Protein AF-A0A947CRJ9-F1 (afdb_monomer)

Solvent-accessible surface area (backbone atoms only — not comparable to full-atom values): 46126 Å² total; per-residue (Å²): 109,75,72,58,55,60,63,49,67,74,61,56,74,84,62,62,85,76,42,68,66,53,53,57,56,51,76,72,73,60,81,52,67,63,57,51,54,50,51,56,54,46,44,75,76,38,80,78,46,64,52,56,55,51,50,52,53,53,56,59,71,45,50,86,58,91,66,70,66,77,52,57,55,53,50,56,50,60,58,71,59,43,89,82,58,52,68,62,44,55,49,3,50,55,46,58,71,50,72,75,54,83,61,82,85,68,62,27,44,62,57,61,44,57,54,50,51,54,50,50,58,54,72,73,43,96,49,56,70,70,69,45,49,85,46,50,64,59,54,49,54,36,62,74,31,97,81,55,72,68,36,39,64,59,51,71,66,36,85,83,55,52,68,72,56,54,42,46,51,29,52,49,51,34,55,54,62,72,61,67,57,99,62,80,64,69,52,64,41,46,48,49,53,56,47,44,40,70,32,64,50,60,75,58,42,52,48,53,51,51,34,35,52,75,37,66,53,26,83,86,66,50,45,67,47,49,54,50,38,45,56,61,66,47,75,84,58,95,62,46,54,7,50,48,44,49,21,48,52,55,48,37,76,73,59,70,48,63,50,32,57,46,42,60,66,48,45,73,79,27,71,95,44,51,70,37,55,50,56,46,42,51,42,90,75,45,62,64,58,52,54,33,34,35,50,46,43,35,47,56,34,66,67,76,79,80,72,65,68,46,71,69,44,36,82,66,76,73,48,76,83,47,62,78,84,36,39,71,23,49,52,49,18,14,51,22,26,69,58,24,67,64,53,47,50,59,59,47,44,72,74,57,61,50,71,68,57,50,49,52,51,46,56,53,44,58,63,50,44,76,80,38,62,69,73,59,24,53,53,48,50,57,50,40,54,53,47,54,52,47,73,75,38,90,65,74,78,50,68,71,57,48,52,52,46,25,54,52,38,36,52,47,15,33,51,37,34,46,54,35,39,34,53,24,36,50,53,51,40,40,55,51,44,9,62,70,50,72,43,88,72,53,61,74,62,74,75,33,74,77,43,29,61,43,45,19,49,42,44,58,41,60,75,69,59,21,55,49,45,50,50,46,54,30,42,56,71,50,71,80,79,38,60,44,67,86,38,70,42,30,44,53,50,52,53,55,30,48,76,70,58,34,43,58,61,51,72,74,70,40,72,61,71,45,79,47,76,56,97,86,44,50,29,41,37,35,56,61,66,54,48,74,58,45,46,39,58,13,58,79,69,76,40,59,37,10,55,81,32,95,46,27,70,25,35,53,22,47,44,42,16,77,50,33,40,40,36,36,32,21,41,83,83,66,48,78,47,30,41,30,47,35,36,34,25,80,88,51,32,35,35,24,36,73,70,47,58,87,58,93,77,56,54,65,64,54,51,22,52,50,48,49,54,48,20,55,72,16,60,42,46,69,34,48,62,72,61,64,73,78,46,67,38,92,58,66,78,82,91,55,67,33,59,41,75,56,70,44,54,52,74,38,89,85,18,73,53,44,54,46,61,63,70,50,55,70,83,50,44,52,57,56,49,58,77,36,36,82,49,39,58,59,56,79,45,37,48,57,55,55,67,66,32,65,65,31,64,79,37,26,57,49,47,60,55,46,46,69,58,54,62,68,56,61,77,65,56,44,66,44,25,40,53,52,30,51,32,24,38,73,44,72,38,42,67,63,23,42,72,76,24,40,69,49,30,52,54,39,45,42,47,36,22,60,76,66,74,39,69,58,58,71,60,43,45,50,32,5,72,74,38,24,69,60,36,50,49,46,53,62,79,35,48,60,91,88,43,85,51,79,90,58,52,51,48,12,62,61,26,40,30,45,14,46,11,30,40,71,68,72,34,48,72,64,13,27,54,28,10,52,50,11,45,71,33,51,66,60,69,68,54,20,50,51,19,45,54,52,20,55,64,62,73,106

Nearest PDB structures (foldseek):
  3lod-assembly1_A  TM=6.323E-01  e=1.602E+00  Klebsiella pneumoniae subsp. pneumoniae MGH 78578
  2pl2-assembly1_B  TM=4.868E-01  e=5.967E+00  Thermus thermophilus HB27
  3lca-assembly1_A  TM=2.452E-01  e=8.971E-01  Saccharomyces cerevisiae
  9hmf-assembly1_L  TM=1.380E-01  e=1.799E+00  Campylobacter jejuni

Radius of gyration: 35.55 Å; Cα contacts (8 Å, |Δi|>4): 1069; chains: 1; bounding box: 68×96×103 Å

pLDDT: mean 81.48, std 19.74, range [29.16, 98.69]

Sequence (844 aa):
LPAMVTAWSVWWPAVDDGNRDLRRALAKRTGVKAARDGLEALQKTCPDALSLVALTRSLEWFAAREQKDLHVELCRLLDKLGPDLSLALRAGLLNYWHAKDHNQSEARPRVRLVVRETANYLRGRADLSRAIQPWLPAARKMAASPSYTSTVDDELLDQEMPAAVVRKCFEAFAVLADARLEIDLDEPAERIAELMTQVDDVARAVLLIRELIAAGLHEEYLSQPLLTAALHAYGSSERPFGELLRGLLRLDEHTRMQLDELYRLVVGHFEEHQELLHKLIVDEDHSPLIRCAQKLAALAARADGRKPNPLGGSSTEWIDGYPPTLRPALEALAWASPDAEAMAHRAVRRLVRDSASLSTERDKLHSLIADAEGTRRHMMQTRLTSIEARLRGSAEISPSRLASLARRLQRRAAIARVEALEAAVDVELSASMAELLRIEDPPAWSLEPRTLKVLAPLLSLSGQSRKLAERLLRVRSGPPPWDLRDAAGNIRFLRAMEQRGVDMQPWLEGTIQHSVKRNGIRHQLALEPDPLEIFLMGDHFDTCLSPNSFNFFSVLANAADINKRVLYLRDARGRVAARQLLCLTDTGKLVGFNPYSHSNVGFPRLAQRFASELAKAMNTAVAGDGKVPTLVAHRWYDDGIIDAAHQFDALEEDSPFRRALARSELEDIPELLQISESALSPLEVSLPMLLRLPEIRQQPARAIALLPWMRQVGELSGRSSIEAALLLEEAGRGQESSELFGEAVVRQVRSYAVRDSWLYYQAAIWLAKRRPADTLKLLRDSRPRGVRSWSDEESAERLVCAGLALETLHRPSQAAGCYQQASRAYGPTEVKRFARGRAKALEA

Foldseek 3Di:
DVVVVVVVVVVPPVPPPVPPVVVVVVVPDDDCVVVVVVVVVVCVVDVLCPLVVVLVVVLVVLAPDDDDDVQVVLVVLVVVLDPPADLLLVVLVLVVVQPPCPPSPPNHPSSVNNVVVVVVQCVPDPDNCVVCVSVVVVSVVCSVDVPDNSHNLNVLLDPPRDLSNLLSVLLSLLVVVVPPPVDPSLVVVQVLLVSLLVRQDPVSSVSSVVSCVVSVNCVNHPPPLLVVLLVVLVVPDNGRSSLLSVLLVVCCVPQVDSSSQLSVLCVVLCVVPSVLVSLQSSDPDVPLSNLLSLLSLLLVLLVPPDDQDQDAFADLPCLVVDDPLQSVLLVLLRRLDNCSNVVLCVLVCVVVPDLVNLVVLLVVLVVVLVVDDDPVNVVSVVVNVVSVVVNVDVPDRDPVNSNVSSSVSSNVSSSSNSVSSSVSSCVSQQVVQCVLLVHDGHDPLSSDSLLSQLSSLQSNDDDLLVVLSSQLSNLLSDDDQSEPCVDPLNVVLVVLCVVLQFACVCLSVFPDKDWDADPNWTKIKTWDRRLSVLLCPCVLFVDQCGRPHPQVSQSSLQRHRSQKIKIFIAIPVRRTFKIKIWGAASSGAIFIDDIGGPDPPVVLVVQLVSSQVSCVVRVHYHAQDHHGDRGSRPDHDDPHTHRSNCLQVLLDPPHPLVVCLLPDDLVCLLVSCVVCVNSQPPLLRNVLSVLPRPSCVVPLLSLVSCVVSLVVNQDHQLVSLLSSQLSCVVNVNNQVSCVRRVVSLLVSQLCCLAVVVDGPLSSLLSCLQHPLVSSVVSLCVSDDPPQDDLLSDQALSSLQSNLSNCVNVVNLVSSLVSLVSSLVHDDDNVSNVVSVVSSVVSVD

Mean predicted aligned error: 13.07 Å

Structure (mmCIF, N/CA/C/O backbone):
data_AF-A0A947CRJ9-F1
#
_entry.id   AF-A0A947CRJ9-F1
#
loop_
_atom_site.group_PDB
_atom_site.id
_atom_site.type_symbol
_atom_site.label_atom_id
_atom_site.label_alt_id
_atom_site.label_comp_id
_atom_site.label_asym_id
_atom_site.label_entity_id
_atom_site.label_seq_id
_atom_site.pdbx_PDB_ins_code
_atom_site.Cartn_x
_atom_site.Cartn_y
_atom_site.Cartn_z
_atom_site.occupancy
_atom_site.B_iso_or_equiv
_atom_site.auth_seq_id
_atom_site.auth_comp_id
_atom_site.auth_asym_id
_atom_site.auth_atom_id
_atom_site.pdbx_PDB_model_num
ATOM 1 N N . LEU A 1 1 ? 16.210 51.605 -32.946 1.00 30.12 1 LEU A N 1
ATOM 2 C CA . LEU A 1 1 ? 16.028 52.561 -31.827 1.00 30.12 1 LEU A CA 1
ATOM 3 C C . LEU A 1 1 ? 14.953 53.624 -32.095 1.00 30.12 1 LEU A C 1
ATOM 5 O O . LEU A 1 1 ? 14.021 53.666 -31.306 1.00 30.12 1 LEU A O 1
ATOM 9 N N . PRO A 1 2 ? 14.987 54.428 -33.177 1.00 29.16 2 PRO A N 1
ATOM 10 C CA . PRO A 1 2 ? 13.983 55.485 -33.395 1.00 29.16 2 PRO A CA 1
ATOM 11 C C . PRO A 1 2 ? 12.537 54.965 -33.526 1.00 29.16 2 PRO A C 1
ATOM 13 O O . PRO A 1 2 ? 11.629 55.547 -32.951 1.00 29.16 2 PRO A O 1
ATOM 16 N N . ALA A 1 3 ? 12.332 53.800 -34.154 1.00 29.73 3 ALA A N 1
ATOM 17 C CA . ALA A 1 3 ? 11.012 53.163 -34.269 1.00 29.73 3 ALA A CA 1
ATOM 18 C C . ALA A 1 3 ? 10.455 52.594 -32.940 1.00 29.73 3 ALA A C 1
ATOM 20 O O . ALA A 1 3 ? 9.244 52.500 -32.769 1.00 29.73 3 ALA A O 1
ATOM 21 N N . MET A 1 4 ? 11.321 52.265 -31.971 1.00 30.89 4 MET A N 1
ATOM 22 C CA . MET A 1 4 ? 10.908 51.855 -30.616 1.00 30.89 4 MET A CA 1
ATOM 23 C C . MET A 1 4 ? 10.446 53.053 -29.778 1.00 30.89 4 MET A C 1
ATOM 25 O O . MET A 1 4 ? 9.528 52.922 -28.974 1.00 30.89 4 MET A O 1
ATOM 29 N N . VAL A 1 5 ? 11.050 54.226 -29.991 1.00 33.22 5 VAL A N 1
ATOM 30 C CA . VAL A 1 5 ? 10.681 55.471 -29.298 1.00 33.22 5 VAL A CA 1
ATOM 31 C C . VAL A 1 5 ? 9.291 55.945 -29.741 1.00 33.22 5 VAL A C 1
ATOM 33 O O . VAL A 1 5 ? 8.500 56.375 -28.906 1.00 33.22 5 VAL A O 1
ATOM 36 N N . THR A 1 6 ? 8.946 55.774 -31.021 1.00 34.53 6 THR A N 1
ATOM 37 C CA . THR A 1 6 ? 7.619 56.117 -31.565 1.00 34.53 6 THR A CA 1
ATOM 38 C C . THR A 1 6 ? 6.514 55.160 -31.101 1.00 34.53 6 THR A C 1
ATOM 40 O O . THR A 1 6 ? 5.389 55.592 -30.864 1.00 34.53 6 THR A O 1
ATOM 43 N N . ALA A 1 7 ? 6.820 53.872 -30.905 1.00 33.53 7 ALA A N 1
ATOM 44 C CA . ALA A 1 7 ? 5.859 52.910 -30.357 1.00 33.53 7 ALA A CA 1
ATOM 45 C C . ALA A 1 7 ? 5.555 53.166 -28.865 1.00 33.53 7 ALA A C 1
ATOM 47 O O . ALA A 1 7 ? 4.447 52.907 -28.401 1.00 33.53 7 ALA A O 1
ATOM 48 N N . TRP A 1 8 ? 6.513 53.722 -28.114 1.00 34.81 8 TRP A N 1
ATOM 49 C CA . TRP A 1 8 ? 6.363 54.025 -26.685 1.00 34.81 8 TRP A CA 1
ATOM 50 C C . TRP A 1 8 ? 5.684 55.371 -26.390 1.00 34.81 8 TRP A C 1
ATOM 52 O O . TRP A 1 8 ? 5.021 55.499 -25.361 1.00 34.81 8 TRP A O 1
ATOM 62 N N . SER A 1 9 ? 5.766 56.359 -27.288 1.00 34.22 9 SER A N 1
ATOM 63 C CA . SER A 1 9 ? 5.092 57.657 -27.109 1.00 34.22 9 SER A CA 1
ATOM 64 C C . SER A 1 9 ? 3.562 57.582 -27.203 1.00 34.22 9 SER A C 1
ATOM 66 O O . SER A 1 9 ? 2.879 58.470 -26.703 1.00 34.22 9 SER A O 1
ATOM 68 N N . VAL A 1 10 ? 3.021 56.519 -27.808 1.00 36.09 10 VAL A N 1
ATOM 69 C CA . VAL A 1 10 ? 1.569 56.293 -27.946 1.00 36.09 10 VAL A CA 1
ATOM 70 C C . VAL A 1 10 ? 0.960 55.671 -26.681 1.00 36.09 10 VAL A C 1
ATOM 72 O O . VAL A 1 10 ? -0.220 55.861 -26.408 1.00 36.09 10 VAL A O 1
ATOM 75 N N . TRP A 1 11 ? 1.759 54.973 -25.867 1.00 32.34 11 TRP A N 1
ATOM 76 C CA . TRP A 1 11 ? 1.276 54.239 -24.686 1.00 32.34 11 TRP A CA 1
ATOM 77 C C . TRP A 1 11 ? 1.326 55.060 -23.383 1.00 32.34 11 TRP A C 1
ATOM 79 O O . TRP A 1 11 ? 0.590 54.794 -22.437 1.00 32.34 11 TRP A O 1
ATOM 89 N N . TRP A 1 12 ? 2.179 56.086 -23.334 1.00 31.75 12 TRP A N 1
ATOM 90 C CA . TRP A 1 12 ? 2.456 56.892 -22.137 1.00 31.75 12 TRP A CA 1
ATOM 91 C C . TRP A 1 12 ? 1.280 57.744 -21.595 1.00 31.75 12 TRP A C 1
ATOM 93 O O . TRP A 1 12 ? 1.158 57.851 -20.374 1.00 31.75 12 TRP A O 1
ATOM 103 N N . PRO A 1 13 ? 0.375 58.319 -22.416 1.00 35.00 13 PRO A N 1
ATOM 104 C CA . PRO A 1 13 ? -0.682 59.202 -21.900 1.00 35.00 13 PRO A CA 1
ATOM 105 C C . PRO A 1 13 ? -1.795 58.503 -21.097 1.00 35.00 13 PRO A C 1
ATOM 107 O O . PRO A 1 13 ? -2.487 59.163 -20.331 1.00 35.00 13 PRO A O 1
ATOM 110 N N . ALA A 1 14 ? -1.961 57.180 -21.216 1.00 34.38 14 ALA A N 1
ATOM 111 C CA . ALA A 1 14 ? -3.031 56.438 -20.532 1.00 34.38 14 ALA A CA 1
ATOM 112 C C . ALA A 1 14 ? -2.756 56.166 -19.034 1.00 34.38 14 ALA A C 1
ATOM 114 O O . ALA A 1 14 ? -3.610 55.625 -18.337 1.00 34.38 14 ALA A O 1
ATOM 115 N N . VAL A 1 15 ? -1.571 56.529 -18.529 1.00 37.06 15 VAL A N 1
ATOM 116 C CA . VAL A 1 15 ? -1.105 56.191 -17.169 1.00 37.06 15 VAL A CA 1
ATOM 117 C C . VAL A 1 15 ? -1.036 57.417 -16.236 1.00 37.06 15 VAL A C 1
ATOM 119 O O . VAL A 1 15 ? -0.850 57.270 -15.027 1.00 37.06 15 VAL A O 1
ATOM 122 N N . ASP A 1 16 ? -1.203 58.641 -16.747 1.00 36.03 16 ASP A N 1
ATOM 123 C CA . ASP A 1 16 ? -0.881 59.857 -15.977 1.00 36.03 16 ASP A CA 1
ATOM 124 C C . ASP A 1 16 ? -2.007 60.336 -15.027 1.00 36.03 16 ASP A C 1
ATOM 126 O O . ASP A 1 16 ? -1.726 61.025 -14.043 1.00 36.03 16 ASP A O 1
ATOM 130 N N . ASP A 1 17 ? -3.261 59.904 -15.216 1.00 36.53 17 ASP A N 1
ATOM 131 C CA . ASP A 1 17 ? -4.393 60.388 -14.399 1.00 36.53 17 ASP A CA 1
ATOM 132 C C . ASP A 1 17 ? -4.460 59.788 -12.980 1.00 36.53 17 ASP A C 1
ATOM 134 O O . ASP A 1 17 ? -4.961 60.427 -12.055 1.00 36.53 17 ASP A O 1
ATOM 138 N N . GLY A 1 18 ? -3.865 58.614 -12.741 1.00 40.41 18 GLY A N 1
ATOM 139 C CA . GLY A 1 18 ? -3.850 57.976 -11.413 1.00 40.41 18 GLY A CA 1
ATOM 140 C C . GLY A 1 18 ? -2.774 58.496 -10.446 1.00 40.41 18 GLY A C 1
ATOM 141 O O . GLY A 1 18 ? -2.682 58.033 -9.309 1.00 40.41 18 GLY A O 1
ATOM 142 N N . ASN A 1 19 ? -1.911 59.423 -10.876 1.00 43.03 19 ASN A N 1
ATOM 143 C CA . ASN A 1 19 ? -0.600 59.621 -10.244 1.00 43.03 19 ASN A CA 1
ATOM 144 C C . ASN A 1 19 ? -0.486 60.869 -9.349 1.00 43.03 19 ASN A C 1
ATOM 146 O O . ASN A 1 19 ? 0.539 61.083 -8.699 1.00 43.03 19 ASN A O 1
ATOM 150 N N . ARG A 1 20 ? -1.513 61.723 -9.278 1.00 41.28 20 ARG A N 1
ATOM 151 C CA . ARG A 1 20 ? -1.402 63.001 -8.549 1.00 41.28 20 ARG A CA 1
ATOM 152 C C . ARG A 1 20 ? -1.438 62.827 -7.022 1.00 41.28 20 ARG A C 1
ATOM 154 O O . ARG A 1 20 ? -0.648 63.464 -6.321 1.00 41.28 20 ARG A O 1
ATOM 161 N N . ASP A 1 21 ? -2.254 61.903 -6.518 1.00 39.91 21 ASP A N 1
ATOM 162 C CA . ASP A 1 21 ? -2.335 61.589 -5.082 1.00 39.91 21 ASP A CA 1
ATOM 163 C C . ASP A 1 21 ? -1.232 60.622 -4.623 1.00 39.91 21 ASP A C 1
ATOM 165 O O . ASP A 1 21 ? -0.705 60.751 -3.514 1.00 39.91 21 ASP A O 1
ATOM 169 N N . LEU A 1 22 ? -0.769 59.742 -5.517 1.00 36.78 22 LEU A N 1
ATOM 170 C CA . LEU A 1 22 ? 0.365 58.847 -5.276 1.00 36.78 22 LEU A CA 1
ATOM 171 C C . LEU A 1 22 ? 1.697 59.617 -5.186 1.00 36.78 22 LEU A C 1
ATOM 173 O O . LEU A 1 22 ? 2.486 59.381 -4.268 1.00 36.78 22 LEU A O 1
ATOM 177 N N . ARG A 1 23 ? 1.921 60.611 -6.063 1.00 38.06 23 ARG A N 1
ATOM 178 C CA . ARG A 1 23 ? 3.088 61.515 -6.001 1.00 38.06 23 ARG A CA 1
ATOM 179 C C . ARG A 1 23 ? 3.117 62.332 -4.702 1.00 38.06 23 ARG A C 1
ATOM 181 O O . ARG A 1 23 ? 4.194 62.538 -4.145 1.00 38.06 23 ARG A O 1
ATOM 188 N N . ARG A 1 24 ? 1.956 62.743 -4.170 1.00 41.03 24 ARG A N 1
ATOM 189 C CA . ARG A 1 24 ? 1.851 63.435 -2.867 1.00 41.03 24 ARG A CA 1
ATOM 190 C C . ARG A 1 24 ? 2.122 62.513 -1.677 1.00 41.03 24 ARG A C 1
ATOM 192 O O . ARG A 1 24 ? 2.752 62.951 -0.716 1.00 41.03 24 ARG A O 1
ATOM 199 N N . ALA A 1 25 ? 1.692 61.253 -1.737 1.00 39.00 25 ALA A N 1
ATOM 200 C CA . ALA A 1 25 ? 1.953 60.267 -0.688 1.00 39.00 25 ALA A CA 1
ATOM 201 C C . ALA A 1 25 ? 3.432 59.825 -0.649 1.00 39.00 25 ALA A C 1
ATOM 203 O O . ALA A 1 25 ? 4.011 59.697 0.431 1.00 39.00 25 ALA A O 1
ATOM 204 N N . LEU A 1 26 ? 4.067 59.667 -1.817 1.00 32.84 26 LEU A N 1
ATOM 205 C CA . LEU A 1 26 ? 5.474 59.262 -1.952 1.00 32.84 26 LEU A CA 1
ATOM 206 C C . LEU A 1 26 ? 6.465 60.383 -1.607 1.00 32.84 26 LEU A C 1
ATOM 208 O O . LEU A 1 26 ? 7.481 60.119 -0.963 1.00 32.84 26 LEU A O 1
ATOM 212 N N . ALA A 1 27 ? 6.151 61.641 -1.936 1.00 39.47 27 ALA A N 1
ATOM 213 C CA . ALA A 1 27 ? 6.977 62.794 -1.562 1.00 39.47 27 ALA A CA 1
ATOM 214 C C . ALA A 1 27 ? 7.090 62.995 -0.038 1.00 39.47 27 ALA A C 1
ATOM 216 O O . ALA A 1 27 ? 7.994 63.685 0.429 1.00 39.47 27 ALA A O 1
ATOM 217 N N . LYS A 1 28 ? 6.191 62.387 0.748 1.00 39.62 28 LYS A N 1
ATOM 218 C CA . LYS A 1 28 ? 6.085 62.616 2.191 1.00 39.62 28 LYS A CA 1
ATOM 219 C C . LYS A 1 28 ? 6.795 61.577 3.064 1.00 39.62 28 LYS A C 1
ATOM 221 O O . LYS A 1 28 ? 6.832 61.794 4.273 1.00 39.62 28 LYS A O 1
ATOM 226 N N . ARG A 1 29 ? 7.329 60.459 2.530 1.00 40.84 29 ARG A N 1
ATOM 227 C CA . ARG A 1 29 ? 7.765 59.353 3.417 1.00 40.84 29 ARG A CA 1
ATOM 228 C C . ARG A 1 29 ? 9.075 58.607 3.176 1.00 40.84 29 ARG A C 1
ATOM 230 O O . ARG A 1 29 ? 9.475 57.898 4.088 1.00 40.84 29 ARG A O 1
ATOM 237 N N . THR A 1 30 ? 9.815 58.788 2.090 1.00 40.91 30 THR A N 1
ATOM 238 C CA . THR A 1 30 ? 11.151 58.161 1.969 1.00 40.91 30 THR A CA 1
ATOM 239 C C . THR A 1 30 ? 12.038 58.985 1.050 1.00 40.91 30 THR A C 1
ATOM 241 O O . THR A 1 30 ? 11.568 59.440 0.014 1.00 40.91 30 THR A O 1
ATOM 244 N N . GLY A 1 31 ? 13.307 59.195 1.408 1.00 48.81 31 GLY A N 1
ATOM 245 C CA . GLY A 1 31 ? 14.277 60.012 0.666 1.00 48.81 31 GLY A CA 1
ATOM 246 C C . GLY A 1 31 ? 14.626 59.482 -0.733 1.00 48.81 31 GLY A C 1
ATOM 247 O O . GLY A 1 31 ? 15.729 58.997 -0.961 1.00 48.81 31 GLY A O 1
ATOM 248 N N . VAL A 1 32 ? 13.705 59.627 -1.689 1.00 43.19 32 VAL A N 1
ATOM 249 C CA . VAL A 1 32 ? 13.825 59.180 -3.091 1.00 43.19 32 VAL A CA 1
ATOM 250 C C . VAL A 1 32 ? 14.916 59.925 -3.864 1.00 43.19 32 VAL A C 1
ATOM 252 O O . VAL A 1 32 ? 15.401 59.406 -4.861 1.00 43.19 32 VAL A O 1
ATOM 255 N N . LYS A 1 33 ? 15.384 61.088 -3.396 1.00 43.56 33 LYS A N 1
ATOM 256 C CA . LYS A 1 33 ? 16.468 61.819 -4.068 1.00 43.56 33 LYS A CA 1
ATOM 257 C C . LYS A 1 33 ? 17.737 60.961 -4.206 1.00 43.56 33 LYS A C 1
ATOM 259 O O . LYS A 1 33 ? 18.268 60.847 -5.297 1.00 43.56 33 LYS A O 1
ATOM 264 N N . ALA A 1 34 ? 18.132 60.239 -3.155 1.00 43.81 34 ALA A N 1
ATOM 265 C CA . ALA A 1 34 ? 19.314 59.372 -3.193 1.00 43.81 34 ALA A CA 1
ATOM 266 C C . ALA A 1 34 ? 19.138 58.128 -4.089 1.00 43.81 34 ALA A C 1
ATOM 268 O O . ALA A 1 34 ? 20.084 57.696 -4.741 1.00 43.81 34 ALA A O 1
ATOM 269 N N . ALA A 1 35 ? 17.927 57.561 -4.151 1.00 40.97 35 ALA A N 1
ATOM 270 C CA . ALA A 1 35 ? 17.628 56.421 -5.022 1.00 40.97 35 ALA A CA 1
ATOM 271 C C . ALA A 1 35 ? 17.574 56.835 -6.502 1.00 40.97 35 ALA A C 1
ATOM 273 O O . ALA A 1 35 ? 18.078 56.116 -7.361 1.00 40.97 35 ALA A O 1
ATOM 274 N N . ARG A 1 36 ? 17.013 58.019 -6.785 1.00 43.44 36 ARG A N 1
ATOM 275 C CA . ARG A 1 36 ? 16.968 58.612 -8.125 1.00 43.44 36 ARG A CA 1
ATOM 276 C C . ARG A 1 36 ? 18.365 58.983 -8.620 1.00 43.44 36 ARG A C 1
ATOM 278 O O . ARG A 1 36 ? 18.730 58.589 -9.720 1.00 43.44 36 ARG A O 1
ATOM 285 N N . ASP A 1 37 ? 19.158 59.653 -7.787 1.00 48.50 37 ASP A N 1
ATOM 286 C CA . ASP A 1 37 ? 20.520 60.077 -8.130 1.00 48.50 37 ASP A CA 1
ATOM 287 C C . ASP A 1 37 ? 21.453 58.859 -8.331 1.00 48.50 37 ASP A C 1
ATOM 289 O O . ASP A 1 37 ? 22.312 58.867 -9.213 1.00 48.50 37 ASP A O 1
ATOM 293 N N . GLY A 1 38 ? 21.240 57.765 -7.584 1.00 47.59 38 GLY A N 1
ATOM 294 C CA . GLY A 1 38 ? 21.947 56.492 -7.777 1.00 47.59 38 GLY A CA 1
ATOM 295 C C . GLY A 1 38 ? 21.574 55.762 -9.075 1.00 47.59 38 GLY A C 1
ATOM 296 O O . GLY A 1 38 ? 22.457 55.244 -9.758 1.00 47.59 38 GLY A O 1
ATOM 297 N N . LEU A 1 39 ? 20.290 55.757 -9.452 1.00 42.12 39 LEU A N 1
ATOM 298 C CA . LEU A 1 39 ? 19.804 55.193 -10.721 1.00 42.12 39 LEU A CA 1
ATOM 299 C C . LEU A 1 39 ? 20.295 55.998 -11.934 1.00 42.12 39 LEU A C 1
ATOM 301 O O . LEU A 1 39 ? 20.734 55.404 -12.916 1.00 42.12 39 LEU A O 1
ATOM 305 N N . GLU A 1 40 ? 20.298 57.331 -11.850 1.00 47.41 40 GLU A N 1
ATOM 306 C CA . GLU A 1 40 ? 20.836 58.213 -12.897 1.00 47.41 40 GLU A CA 1
ATOM 307 C C . GLU A 1 40 ? 22.360 58.059 -13.062 1.00 47.41 40 GLU A C 1
ATOM 309 O O . GLU A 1 40 ? 22.873 58.108 -14.183 1.00 47.41 40 GLU A O 1
ATOM 314 N N . ALA A 1 41 ? 23.096 57.825 -11.970 1.00 48.97 41 ALA A N 1
ATOM 315 C CA . ALA A 1 41 ? 24.532 57.538 -12.015 1.00 48.97 41 ALA A CA 1
ATOM 316 C C . ALA A 1 41 ? 24.843 56.161 -12.638 1.00 48.97 41 ALA A C 1
ATOM 318 O O . ALA A 1 41 ? 25.783 56.041 -13.430 1.00 48.97 41 ALA A O 1
ATOM 319 N N . LEU A 1 42 ? 24.028 55.142 -12.340 1.00 39.88 42 LEU A N 1
ATOM 320 C CA . LEU A 1 42 ? 24.109 53.797 -12.931 1.00 39.88 42 LEU A CA 1
ATOM 321 C C . LEU A 1 42 ? 23.753 53.791 -14.424 1.00 39.88 42 LEU A C 1
ATOM 323 O O . LEU A 1 42 ? 24.433 53.151 -15.221 1.00 39.88 42 LEU A O 1
ATOM 327 N N . GLN A 1 43 ? 22.741 54.558 -14.829 1.00 43.75 43 GLN A N 1
ATOM 328 C CA . GLN A 1 43 ? 22.328 54.690 -16.229 1.00 43.75 43 GLN A CA 1
ATOM 329 C C . GLN A 1 43 ? 23.385 55.406 -17.090 1.00 43.75 43 GLN A C 1
ATOM 331 O O . GLN A 1 43 ? 23.538 55.097 -18.271 1.00 43.75 43 GLN A O 1
ATOM 336 N N . LYS A 1 44 ? 24.157 56.328 -16.498 1.00 45.12 44 LYS A N 1
ATOM 337 C CA . LYS A 1 44 ? 25.297 56.988 -17.157 1.00 45.12 44 LYS A CA 1
ATOM 338 C C . LYS A 1 44 ? 26.524 56.086 -17.313 1.00 45.12 44 LYS A C 1
ATOM 340 O O . LYS A 1 44 ? 27.327 56.327 -18.207 1.00 45.12 44 LYS A O 1
ATOM 345 N N . THR A 1 45 ? 26.683 55.077 -16.457 1.00 38.97 45 THR A N 1
ATOM 346 C CA . THR A 1 45 ? 27.849 54.172 -16.452 1.00 38.97 45 THR A CA 1
ATOM 347 C C . THR A 1 45 ? 27.574 52.811 -17.097 1.00 38.97 45 THR A C 1
ATOM 349 O O . THR A 1 45 ? 28.516 52.133 -17.498 1.00 38.97 45 THR A O 1
ATOM 352 N N . CYS A 1 46 ? 26.307 52.420 -17.267 1.00 37.12 46 CYS A N 1
ATOM 353 C CA . CYS A 1 46 ? 25.881 51.210 -17.976 1.00 37.12 46 CYS A CA 1
ATOM 354 C C . CYS A 1 46 ? 24.650 51.507 -18.862 1.00 37.12 46 CYS A C 1
ATOM 356 O O . CYS A 1 46 ? 23.516 51.406 -18.389 1.00 37.12 46 CYS A O 1
ATOM 358 N N . PRO A 1 47 ? 24.845 51.850 -20.151 1.00 41.50 47 PRO A N 1
ATOM 359 C CA . PRO A 1 47 ? 23.767 52.268 -21.059 1.00 41.50 47 PRO A CA 1
ATOM 360 C C . PRO A 1 47 ? 22.685 51.206 -21.330 1.00 41.50 47 PRO A C 1
ATOM 362 O O . PRO A 1 47 ? 21.562 51.557 -21.686 1.00 41.50 47 PRO A O 1
ATOM 365 N N . ASP A 1 48 ? 22.980 49.924 -21.093 1.00 41.94 48 ASP A N 1
ATOM 366 C CA . ASP A 1 48 ? 22.044 48.803 -21.283 1.00 41.94 48 ASP A CA 1
ATOM 367 C C . ASP A 1 48 ? 21.101 48.566 -20.077 1.00 41.94 48 ASP A C 1
ATOM 369 O O . ASP A 1 48 ? 20.362 47.582 -20.033 1.00 41.94 48 ASP A O 1
ATOM 373 N N . ALA A 1 49 ? 21.065 49.482 -19.097 1.00 38.56 49 ALA A N 1
ATOM 374 C CA . ALA A 1 49 ? 20.240 49.420 -17.877 1.00 38.56 49 ALA A CA 1
ATOM 375 C C . ALA A 1 49 ? 18.707 49.510 -18.096 1.00 38.56 49 ALA A C 1
ATOM 377 O O . ALA A 1 49 ? 17.937 49.592 -17.134 1.00 38.56 49 ALA A O 1
ATOM 378 N N . LEU A 1 50 ? 18.236 49.454 -19.345 1.00 38.97 50 LEU A N 1
ATOM 379 C CA . LEU A 1 50 ? 16.812 49.375 -19.698 1.00 38.97 50 LEU A CA 1
ATOM 380 C C . LEU A 1 50 ? 16.104 48.167 -19.048 1.00 38.97 50 LEU A C 1
ATOM 382 O O . LEU A 1 50 ? 14.912 48.256 -18.748 1.00 38.97 50 LEU A O 1
ATOM 386 N N . SER A 1 51 ? 16.829 47.086 -18.735 1.00 44.31 51 SER A N 1
ATOM 387 C CA . SER A 1 51 ? 16.301 45.917 -18.014 1.00 44.31 51 SER A CA 1
ATOM 388 C C . SER A 1 51 ? 16.060 46.166 -16.519 1.00 44.31 51 SER A C 1
ATOM 390 O O . SER A 1 51 ? 15.105 45.634 -15.960 1.00 44.31 51 SER A O 1
ATOM 392 N N . LEU A 1 52 ? 16.853 47.030 -15.876 1.00 39.44 52 LEU A N 1
ATOM 393 C CA . LEU A 1 52 ? 16.678 47.409 -14.468 1.00 39.44 52 LEU A CA 1
ATOM 394 C C . LEU A 1 52 ? 15.450 48.301 -14.283 1.00 39.44 52 LEU A C 1
ATOM 396 O O . LEU A 1 52 ? 14.704 48.107 -13.333 1.00 39.44 52 LEU A O 1
ATOM 400 N N . VAL A 1 53 ? 15.175 49.206 -15.227 1.00 42.56 53 VAL A N 1
ATOM 401 C CA . VAL A 1 53 ? 13.95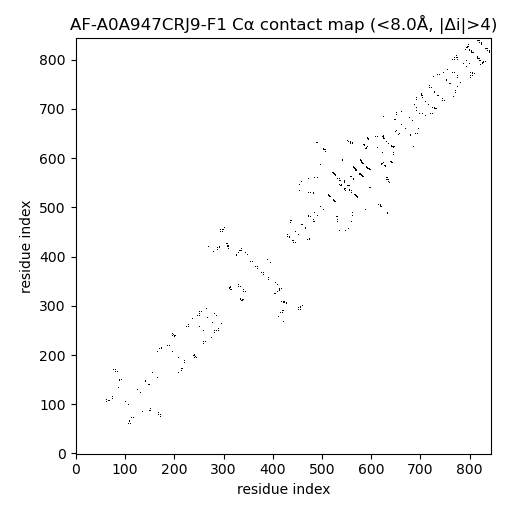6 50.036 -15.218 1.00 42.56 53 VAL A CA 1
ATOM 402 C C . VAL A 1 53 ? 12.700 49.194 -15.478 1.00 42.56 53 VAL A C 1
ATOM 404 O O . VAL A 1 53 ? 11.667 49.432 -14.854 1.00 42.56 53 VAL A O 1
ATOM 407 N N . ALA A 1 54 ? 12.776 48.183 -16.352 1.00 42.34 54 ALA A N 1
ATOM 408 C CA . ALA A 1 54 ? 11.684 47.232 -16.581 1.00 42.34 54 ALA A CA 1
ATOM 409 C C . ALA A 1 54 ? 11.425 46.332 -15.357 1.00 42.34 54 ALA A C 1
ATOM 411 O O . ALA A 1 54 ? 10.268 46.103 -14.992 1.00 42.34 54 ALA A O 1
ATOM 412 N N . LEU A 1 55 ? 12.492 45.897 -14.675 1.00 40.00 55 LEU A N 1
ATOM 413 C CA . LEU A 1 55 ? 12.412 45.196 -13.396 1.00 40.00 55 LEU A CA 1
ATOM 414 C C . LEU A 1 55 ? 11.754 46.103 -12.346 1.00 40.00 55 LEU A C 1
ATOM 416 O O . LEU A 1 55 ? 10.741 45.726 -11.773 1.00 40.00 55 LEU A O 1
ATOM 420 N N . THR A 1 56 ? 12.236 47.337 -12.159 1.00 42.09 56 THR A N 1
ATOM 421 C CA . THR A 1 56 ? 11.667 48.306 -11.205 1.00 42.09 56 THR A CA 1
ATOM 422 C C . THR A 1 56 ? 10.192 48.608 -11.484 1.00 42.09 56 THR A C 1
ATOM 424 O O . THR A 1 56 ? 9.398 48.611 -10.549 1.00 42.09 56 THR A O 1
ATOM 427 N N . ARG A 1 57 ? 9.782 48.761 -12.750 1.00 42.69 57 ARG A N 1
ATOM 428 C CA . ARG A 1 57 ? 8.370 48.981 -13.119 1.00 42.69 57 ARG A CA 1
ATOM 429 C C . ARG A 1 57 ? 7.478 47.764 -12.874 1.00 42.69 57 ARG A C 1
ATOM 431 O O . ARG A 1 57 ? 6.337 47.929 -12.449 1.00 42.69 57 ARG A O 1
ATOM 438 N N . SER A 1 58 ? 7.995 46.555 -13.091 1.00 40.44 58 SER A N 1
ATOM 439 C CA . SER A 1 58 ? 7.283 45.318 -12.745 1.00 40.44 58 SER A CA 1
ATOM 440 C C . SER A 1 58 ? 7.094 45.233 -11.225 1.00 40.44 58 SER A C 1
ATOM 442 O O . SER A 1 58 ? 5.983 45.036 -10.745 1.00 40.44 58 SER A O 1
ATOM 444 N N . LEU A 1 59 ? 8.149 45.522 -10.457 1.00 38.66 59 LEU A N 1
ATOM 445 C CA . LEU A 1 59 ? 8.146 45.554 -8.989 1.00 38.66 59 LEU A CA 1
ATOM 446 C C . LEU A 1 59 ? 7.198 46.628 -8.401 1.00 38.66 59 LEU A C 1
ATOM 448 O O . LEU A 1 59 ? 6.616 46.419 -7.336 1.00 38.66 59 LEU A O 1
ATOM 452 N N . GLU A 1 60 ? 7.016 47.762 -9.087 1.00 39.72 60 GLU A N 1
ATOM 453 C CA . GLU A 1 60 ? 6.100 48.849 -8.702 1.00 39.72 60 GLU A CA 1
ATOM 454 C C . GLU A 1 60 ? 4.619 48.500 -8.942 1.00 39.72 60 GLU A C 1
ATOM 456 O O . GLU A 1 60 ? 3.773 48.828 -8.106 1.00 39.72 60 GLU A O 1
ATOM 461 N N . TRP A 1 61 ? 4.298 47.784 -10.027 1.00 39.09 61 TRP A N 1
ATOM 462 C CA . TRP A 1 61 ? 2.936 47.318 -10.336 1.00 39.09 61 TRP A CA 1
ATOM 463 C C . TRP A 1 61 ? 2.420 46.277 -9.321 1.00 39.09 61 TRP A C 1
ATOM 465 O O . TRP A 1 61 ? 1.251 46.300 -8.925 1.00 39.09 61 TRP A O 1
ATOM 475 N N . PHE A 1 62 ? 3.307 45.424 -8.797 1.00 37.72 62 PHE A N 1
ATOM 476 C CA . PHE A 1 62 ? 2.977 44.402 -7.792 1.00 37.72 62 PHE A CA 1
ATOM 477 C C . PHE A 1 62 ? 2.790 44.944 -6.359 1.00 37.72 62 PHE A C 1
ATOM 479 O O . PHE A 1 62 ? 2.413 44.209 -5.456 1.00 37.72 62 PHE A O 1
ATOM 486 N N . ALA A 1 63 ? 3.002 46.232 -6.097 1.00 36.28 63 ALA A N 1
ATOM 487 C CA . ALA A 1 63 ? 3.194 46.747 -4.743 1.00 36.28 63 ALA A CA 1
ATOM 488 C C . ALA A 1 63 ? 1.909 46.954 -3.884 1.00 36.28 63 ALA A C 1
ATOM 490 O O . ALA A 1 63 ? 2.008 47.218 -2.696 1.00 36.28 63 ALA A O 1
ATOM 491 N N . ALA A 1 64 ? 0.675 46.871 -4.380 1.00 40.78 64 ALA A N 1
ATOM 492 C CA . ALA A 1 64 ? -0.461 47.562 -3.732 1.00 40.78 64 ALA A CA 1
ATOM 493 C C . ALA A 1 64 ? -1.360 46.828 -2.673 1.00 40.78 64 ALA A C 1
ATOM 495 O O . ALA A 1 64 ? -2.566 47.040 -2.755 1.00 40.78 64 ALA A O 1
ATOM 496 N N . ARG A 1 65 ? -0.883 46.015 -1.691 1.00 49.28 65 ARG A N 1
ATOM 497 C CA . ARG A 1 65 ? -1.568 45.708 -0.369 1.00 49.28 65 ARG A CA 1
ATOM 498 C C . ARG A 1 65 ? -0.812 44.700 0.547 1.00 49.28 65 ARG A C 1
ATOM 500 O O . ARG A 1 65 ? 0.189 44.142 0.115 1.00 49.28 65 ARG A O 1
ATOM 507 N N . GLU A 1 66 ? -1.233 44.573 1.820 1.00 45.66 66 GLU A N 1
ATOM 508 C CA . GLU A 1 66 ? -0.443 44.237 3.038 1.00 45.66 66 GLU A CA 1
ATOM 509 C C . GLU A 1 66 ? -0.499 42.779 3.561 1.00 45.66 66 GLU A C 1
ATOM 511 O O . GLU A 1 66 ? -1.591 42.292 3.820 1.00 45.66 66 GLU A O 1
ATOM 516 N N . GLN A 1 67 ? 0.670 42.176 3.869 1.00 48.69 67 GLN A N 1
ATOM 517 C CA . GLN A 1 67 ? 0.919 41.184 4.949 1.00 48.69 67 GLN A CA 1
ATOM 518 C C . GLN A 1 67 ? 2.423 41.189 5.339 1.00 48.69 67 GLN A C 1
ATOM 520 O O . GLN A 1 67 ? 3.283 41.131 4.462 1.00 48.69 67 GLN A O 1
ATOM 525 N N . LYS A 1 68 ? 2.779 41.309 6.631 1.00 45.00 68 LYS A N 1
ATOM 526 C CA . LYS A 1 68 ? 4.138 41.701 7.097 1.00 45.00 68 LYS A CA 1
ATOM 527 C C . LYS A 1 68 ? 4.936 40.609 7.837 1.00 45.00 68 LYS A C 1
ATOM 529 O O . LYS A 1 68 ? 6.156 40.733 7.929 1.00 45.00 68 LYS A O 1
ATOM 534 N N . ASP A 1 69 ? 4.294 39.551 8.329 1.00 44.88 69 ASP A N 1
ATOM 535 C CA . ASP A 1 69 ? 4.924 38.645 9.307 1.00 44.88 69 ASP A CA 1
ATOM 536 C C . ASP A 1 69 ? 5.657 37.458 8.661 1.00 44.88 69 ASP A C 1
ATOM 538 O O . ASP A 1 69 ? 6.834 37.246 8.954 1.00 44.88 69 ASP A O 1
ATOM 542 N N . LEU A 1 70 ? 5.054 36.814 7.653 1.00 43.00 70 LEU A N 1
ATOM 543 C CA . LEU A 1 70 ? 5.689 35.799 6.784 1.00 43.00 70 LEU A CA 1
ATOM 544 C C . LEU A 1 70 ? 7.024 36.286 6.169 1.00 43.00 70 LEU A C 1
ATOM 546 O O . LEU A 1 70 ? 7.968 35.545 5.906 1.00 43.00 70 LEU A O 1
ATOM 550 N N . HIS A 1 71 ? 7.095 37.593 5.962 1.00 46.28 71 HIS A N 1
ATOM 551 C CA . HIS A 1 71 ? 8.166 38.335 5.316 1.00 46.28 71 HIS A CA 1
ATOM 552 C C . HIS A 1 71 ? 9.427 38.482 6.183 1.00 46.28 71 HIS A C 1
ATOM 554 O O . HIS A 1 71 ? 10.545 38.382 5.680 1.00 46.28 71 HIS A O 1
ATOM 560 N N . VAL A 1 72 ? 9.283 38.700 7.492 1.00 49.53 72 VAL A N 1
ATOM 561 C CA . VAL A 1 72 ? 10.446 38.815 8.391 1.00 49.53 72 VAL A CA 1
ATOM 562 C C . VAL A 1 72 ? 11.167 37.472 8.510 1.00 49.53 72 VAL A C 1
ATOM 564 O O . VAL A 1 72 ? 12.393 37.428 8.627 1.00 49.53 72 VAL A O 1
ATOM 567 N N . GLU A 1 73 ? 10.416 36.380 8.446 1.00 47.62 73 GLU A N 1
ATOM 568 C CA . GLU A 1 73 ? 10.944 35.027 8.561 1.00 47.62 73 GLU A CA 1
ATOM 569 C C . GLU A 1 73 ? 11.724 34.609 7.307 1.00 47.62 73 GLU A C 1
ATOM 571 O O . GLU A 1 73 ? 12.866 34.167 7.425 1.00 47.62 73 GLU A O 1
ATOM 576 N N . LEU A 1 74 ? 11.192 34.905 6.117 1.00 47.09 74 LEU A N 1
ATOM 577 C CA . LEU A 1 74 ? 11.873 34.728 4.826 1.00 47.09 74 LEU A CA 1
ATOM 578 C C . LEU A 1 74 ? 13.199 35.500 4.723 1.00 47.09 74 LEU A C 1
ATOM 580 O O . LEU A 1 74 ? 14.200 34.950 4.266 1.00 47.09 74 LEU A O 1
ATOM 584 N N . CYS A 1 75 ? 13.247 36.750 5.194 1.00 50.78 75 CYS A N 1
ATOM 585 C CA . CYS A 1 75 ? 14.493 37.527 5.254 1.00 50.78 75 CYS A CA 1
ATOM 586 C C . CYS A 1 75 ? 15.538 36.897 6.169 1.00 50.78 75 CYS A C 1
ATOM 588 O O . CYS A 1 75 ? 16.693 36.752 5.780 1.00 50.78 75 CYS A O 1
ATOM 590 N N . ARG A 1 76 ? 15.128 36.485 7.374 1.00 54.41 76 ARG A N 1
ATOM 591 C CA . ARG A 1 76 ? 16.025 35.799 8.311 1.00 54.41 76 ARG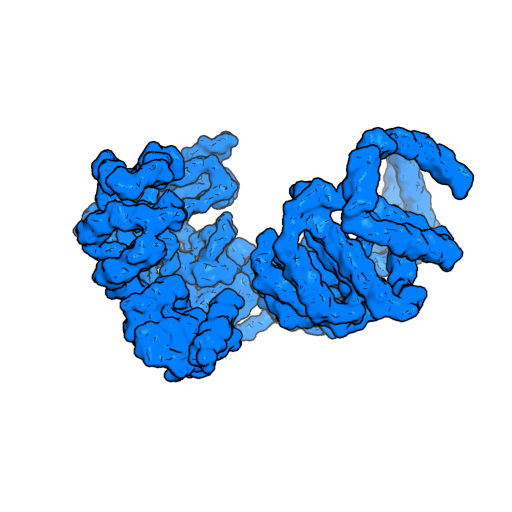 A CA 1
ATOM 592 C C . ARG A 1 76 ? 16.551 34.493 7.726 1.00 54.41 76 ARG A C 1
ATOM 594 O O . ARG A 1 76 ? 17.667 34.097 8.046 1.00 54.41 76 ARG A O 1
ATOM 601 N N . LEU A 1 77 ? 15.754 33.824 6.898 1.00 49.88 77 LEU A N 1
ATOM 602 C CA . LEU A 1 77 ? 16.129 32.588 6.224 1.00 49.88 77 LEU A CA 1
ATOM 603 C C . LEU A 1 77 ? 17.152 32.864 5.112 1.00 49.88 77 LEU A C 1
ATOM 605 O O . LEU A 1 77 ? 18.221 32.269 5.132 1.00 49.88 77 LEU A O 1
ATOM 609 N N . LEU A 1 78 ? 16.906 33.845 4.236 1.00 53.91 78 LEU A N 1
ATOM 610 C CA . LEU A 1 78 ? 17.849 34.266 3.186 1.00 53.91 78 LEU A CA 1
ATOM 611 C C . LEU A 1 78 ? 19.178 34.816 3.739 1.00 53.91 78 LEU A C 1
ATOM 613 O O . LEU A 1 78 ? 20.227 34.605 3.129 1.00 53.91 78 LEU A O 1
ATOM 617 N N . ASP A 1 79 ? 19.158 35.481 4.898 1.00 56.59 79 ASP A N 1
ATOM 618 C CA . ASP A 1 79 ? 20.370 35.942 5.590 1.00 56.59 79 ASP A CA 1
ATOM 619 C C . ASP A 1 79 ? 21.189 34.777 6.165 1.00 56.59 79 ASP A C 1
ATOM 621 O O . ASP A 1 79 ? 22.421 34.793 6.101 1.00 56.59 79 ASP A O 1
ATOM 625 N N . LYS A 1 80 ? 20.524 33.727 6.670 1.00 52.25 80 LYS A N 1
ATOM 626 C CA . LYS A 1 80 ? 21.186 32.509 7.170 1.00 52.25 80 LYS A CA 1
ATOM 627 C C . LYS A 1 80 ? 21.922 31.732 6.077 1.00 52.25 80 LYS A C 1
ATOM 629 O O . LYS A 1 80 ? 22.902 31.063 6.388 1.00 52.25 80 LYS A O 1
ATOM 634 N N . LEU A 1 81 ? 21.504 31.845 4.815 1.00 50.25 81 LEU A N 1
ATOM 635 C CA . LEU A 1 81 ? 22.147 31.155 3.687 1.00 50.25 81 LEU A CA 1
ATOM 636 C C . LEU A 1 81 ? 23.494 31.776 3.266 1.00 50.25 81 LEU A C 1
ATOM 638 O O . LEU A 1 81 ? 24.253 31.185 2.493 1.00 50.25 81 LEU A O 1
ATOM 642 N N . GLY A 1 82 ? 23.835 32.945 3.816 1.00 56.06 82 GLY A N 1
ATOM 643 C CA . GLY A 1 82 ? 25.126 33.598 3.622 1.00 56.06 82 GLY A CA 1
ATOM 644 C C . GLY A 1 82 ? 25.276 34.307 2.265 1.00 56.06 82 GLY A C 1
ATOM 645 O O . GLY A 1 82 ? 24.511 34.076 1.327 1.00 56.06 82 GLY A O 1
ATOM 646 N N . PRO A 1 83 ? 26.264 35.210 2.133 1.00 59.62 83 PRO A N 1
ATOM 647 C CA . PRO A 1 83 ? 26.432 36.087 0.967 1.00 59.62 83 PRO A CA 1
ATOM 648 C C . PRO A 1 83 ? 26.833 35.362 -0.328 1.00 59.62 83 PRO A C 1
ATOM 650 O O . PRO A 1 83 ? 26.809 35.980 -1.387 1.00 59.62 83 PRO A O 1
ATOM 653 N N . ASP A 1 84 ? 27.183 34.077 -0.246 1.00 54.66 84 ASP A N 1
ATOM 654 C CA . ASP A 1 84 ? 27.740 33.304 -1.362 1.00 54.66 84 ASP A CA 1
ATOM 655 C C . ASP A 1 84 ? 26.676 32.764 -2.334 1.00 54.66 84 ASP A C 1
ATOM 657 O O . ASP A 1 84 ? 27.024 32.284 -3.409 1.00 54.66 84 ASP A O 1
ATOM 661 N N . LEU A 1 85 ? 25.383 32.822 -1.981 1.00 55.28 85 LEU A N 1
ATOM 662 C CA . LEU A 1 85 ? 24.308 32.480 -2.919 1.00 55.28 85 LEU A CA 1
ATOM 663 C C . LEU A 1 85 ? 24.159 33.572 -3.985 1.00 55.28 85 LEU A C 1
ATOM 665 O O . LEU A 1 85 ? 23.970 34.744 -3.639 1.00 55.28 85 LEU A O 1
ATOM 669 N N . SER A 1 86 ? 24.183 33.181 -5.265 1.00 55.19 86 SER A N 1
ATOM 670 C CA . SER A 1 86 ? 23.991 34.104 -6.389 1.00 55.19 86 SER A CA 1
ATOM 671 C C . SER A 1 86 ? 22.634 34.817 -6.284 1.00 55.19 86 SER A C 1
ATOM 673 O O . SER A 1 86 ? 21.653 34.276 -5.770 1.00 55.19 86 SER A O 1
ATOM 675 N N . LEU A 1 87 ? 22.554 36.065 -6.756 1.00 49.12 87 LEU A N 1
ATOM 676 C CA . LEU A 1 87 ? 21.281 36.793 -6.778 1.00 49.12 87 LEU A CA 1
ATOM 677 C C . LEU A 1 87 ? 20.268 36.118 -7.716 1.00 49.12 87 LEU A C 1
ATOM 679 O O . LEU A 1 87 ? 19.079 36.190 -7.438 1.00 49.12 87 LEU A O 1
ATOM 683 N N . ALA A 1 88 ? 20.731 35.435 -8.770 1.00 50.34 88 ALA A N 1
ATOM 684 C CA . ALA A 1 88 ? 19.885 34.639 -9.656 1.00 50.34 88 ALA A CA 1
ATOM 685 C C . ALA A 1 88 ? 19.218 33.486 -8.897 1.00 50.34 88 ALA A C 1
ATOM 687 O O . ALA A 1 88 ? 18.011 33.330 -8.982 1.00 50.34 88 ALA A O 1
ATOM 688 N N . LEU A 1 89 ? 19.955 32.794 -8.031 1.00 53.88 89 LEU A N 1
ATOM 689 C CA . LEU A 1 89 ? 19.419 31.742 -7.176 1.00 53.88 89 LEU A CA 1
ATOM 690 C C . LEU A 1 89 ? 18.497 32.285 -6.072 1.00 53.88 89 LEU A C 1
ATOM 692 O O . LEU A 1 89 ? 17.447 31.712 -5.799 1.00 53.88 89 LEU A O 1
ATOM 696 N N . ARG A 1 90 ? 18.835 33.429 -5.461 1.00 58.66 90 ARG A N 1
ATOM 697 C CA . ARG A 1 90 ? 17.948 34.112 -4.499 1.00 58.66 90 ARG A CA 1
ATOM 698 C C . ARG A 1 90 ? 16.644 34.561 -5.170 1.00 58.66 90 ARG A C 1
ATOM 700 O O . ARG A 1 90 ? 15.570 34.349 -4.618 1.00 58.66 90 ARG A O 1
ATOM 707 N N . ALA A 1 91 ? 16.730 35.165 -6.354 1.00 54.88 91 ALA A N 1
ATOM 708 C CA . ALA A 1 91 ? 15.583 35.597 -7.151 1.00 54.88 91 ALA A CA 1
ATOM 709 C C . ALA A 1 91 ? 14.786 34.406 -7.693 1.00 54.88 91 ALA A C 1
ATOM 711 O O . ALA A 1 91 ? 13.563 34.459 -7.701 1.00 54.88 91 ALA A O 1
ATOM 712 N N . GLY A 1 92 ? 15.467 33.326 -8.069 1.00 55.28 92 GLY A N 1
ATOM 713 C CA . GLY A 1 92 ? 14.891 32.040 -8.419 1.00 55.28 92 GLY A CA 1
ATOM 714 C C . GLY A 1 92 ? 14.073 31.492 -7.261 1.00 55.28 92 GLY A C 1
ATOM 715 O O . GLY A 1 92 ? 12.918 31.162 -7.477 1.00 55.28 92 GLY A O 1
ATOM 716 N N . LEU A 1 93 ? 14.611 31.468 -6.031 1.00 56.62 93 LEU A N 1
ATOM 717 C CA . LEU A 1 93 ? 13.901 30.988 -4.832 1.00 56.62 93 LEU A CA 1
ATOM 718 C C . LEU A 1 93 ? 12.642 31.826 -4.587 1.00 56.62 93 LEU A C 1
ATOM 720 O O . LEU A 1 93 ? 11.562 31.296 -4.354 1.00 56.62 93 LEU A O 1
ATOM 724 N N . LEU A 1 94 ? 12.762 33.144 -4.750 1.00 55.12 94 LEU A N 1
ATOM 725 C CA . LEU A 1 94 ? 11.656 34.090 -4.616 1.00 55.12 94 LEU A CA 1
ATOM 726 C C . LEU A 1 94 ? 10.596 33.970 -5.728 1.00 55.12 94 LEU A C 1
ATOM 728 O O . LEU A 1 94 ? 9.410 34.131 -5.443 1.00 55.12 94 LEU A O 1
ATOM 732 N N . ASN A 1 95 ? 10.999 33.677 -6.968 1.00 50.81 95 ASN A N 1
ATOM 733 C CA . ASN A 1 95 ? 10.110 33.458 -8.116 1.00 50.81 95 ASN A CA 1
ATOM 734 C C . ASN A 1 95 ? 9.440 32.080 -8.068 1.00 50.81 95 ASN A C 1
ATOM 736 O O . ASN A 1 95 ? 8.253 31.963 -8.366 1.00 50.81 95 ASN A O 1
ATOM 740 N N . TYR A 1 96 ? 10.181 31.054 -7.651 1.00 50.25 96 TYR A N 1
ATOM 741 C CA . TYR A 1 96 ? 9.688 29.706 -7.387 1.00 50.25 96 TYR A CA 1
ATOM 742 C C . TYR A 1 96 ? 8.533 29.761 -6.376 1.00 50.25 96 TYR A C 1
ATOM 744 O O . TYR A 1 96 ? 7.466 29.210 -6.622 1.00 50.25 96 TYR A O 1
ATOM 752 N N . TRP A 1 97 ? 8.676 30.562 -5.313 1.00 51.31 97 TRP A N 1
ATOM 753 C CA . TRP A 1 97 ? 7.605 30.831 -4.341 1.00 51.31 97 TRP A CA 1
ATOM 754 C C . TRP A 1 97 ? 6.437 31.692 -4.856 1.00 51.31 97 TRP A C 1
ATOM 756 O O . TRP A 1 97 ? 5.434 31.821 -4.154 1.00 51.31 97 TRP A O 1
ATOM 766 N N . HIS A 1 98 ? 6.550 32.325 -6.028 1.00 46.28 98 HIS A N 1
ATOM 767 C CA . HIS A 1 98 ? 5.502 33.167 -6.623 1.00 46.28 98 HIS A CA 1
ATOM 768 C C . HIS A 1 98 ? 4.647 32.397 -7.646 1.00 46.28 98 HIS A C 1
ATOM 770 O O . HIS A 1 98 ? 3.477 32.728 -7.830 1.00 46.28 98 HIS A O 1
ATOM 776 N N . ALA A 1 99 ? 5.202 31.391 -8.328 1.00 45.59 99 ALA A N 1
ATOM 777 C CA . ALA A 1 99 ? 4.509 30.664 -9.395 1.00 45.59 99 ALA A CA 1
ATOM 778 C C . ALA A 1 99 ? 3.355 29.760 -8.906 1.00 45.59 99 ALA A C 1
ATOM 780 O O . ALA A 1 99 ? 2.429 29.523 -9.676 1.00 45.59 99 ALA A O 1
ATOM 781 N N . LYS A 1 100 ? 3.379 29.305 -7.643 1.00 45.44 100 LYS A N 1
ATOM 782 C CA . LYS A 1 100 ? 2.421 28.318 -7.100 1.00 45.44 100 LYS A CA 1
ATOM 783 C C . LYS A 1 100 ? 1.063 28.905 -6.682 1.00 45.44 100 LYS A C 1
ATOM 785 O O . LYS A 1 100 ? 0.068 28.194 -6.595 1.00 45.44 100 LYS A O 1
ATOM 790 N N . ASP A 1 101 ? 0.985 30.213 -6.455 1.00 42.91 101 ASP A N 1
ATOM 791 C CA . ASP A 1 101 ? -0.244 30.841 -5.971 1.00 42.91 101 ASP A CA 1
ATOM 792 C C . ASP A 1 101 ? -1.081 31.362 -7.149 1.00 42.91 101 ASP A C 1
ATOM 794 O O . ASP A 1 101 ? -1.026 32.534 -7.535 1.00 42.91 101 ASP A O 1
ATOM 798 N N . HIS A 1 102 ? -1.851 30.470 -7.783 1.00 41.59 102 HIS A N 1
ATOM 799 C CA . HIS A 1 102 ? -2.816 30.865 -8.817 1.00 41.59 102 HIS A CA 1
ATOM 800 C C . HIS A 1 102 ? -3.948 31.757 -8.277 1.00 41.59 102 HIS A C 1
ATOM 802 O O . HIS A 1 102 ? -4.691 32.342 -9.072 1.00 41.59 102 HIS A O 1
ATOM 808 N N . ASN A 1 103 ? -4.027 31.976 -6.960 1.00 42.00 103 ASN A N 1
ATOM 809 C CA . ASN A 1 103 ? -4.729 33.127 -6.416 1.00 42.00 103 ASN A CA 1
ATOM 810 C C . ASN A 1 103 ? -3.834 34.370 -6.493 1.00 42.00 103 ASN A C 1
ATOM 812 O O . ASN A 1 103 ? -3.043 34.691 -5.608 1.00 42.00 103 ASN A O 1
ATOM 816 N N . GLN A 1 104 ? -4.032 35.146 -7.562 1.00 44.28 104 GLN A N 1
ATOM 817 C CA . GLN A 1 104 ? -3.356 36.423 -7.841 1.00 44.28 104 GLN A CA 1
ATOM 818 C C . GLN A 1 104 ? -3.479 37.487 -6.717 1.00 44.28 104 GLN A C 1
ATOM 820 O O . GLN A 1 104 ? -2.934 38.587 -6.844 1.00 44.28 104 GLN A O 1
ATOM 825 N N . SER A 1 105 ? -4.186 37.202 -5.618 1.00 40.50 105 SER A N 1
ATOM 826 C CA . SER A 1 105 ? -4.404 38.108 -4.489 1.00 40.50 105 SER A CA 1
ATOM 827 C C . SER A 1 105 ? -3.267 38.169 -3.459 1.00 40.50 105 SER A C 1
ATOM 829 O O . SER A 1 105 ? -3.247 39.135 -2.695 1.00 40.50 105 SER A O 1
ATOM 831 N N . GLU A 1 106 ? -2.298 37.242 -3.444 1.00 43.81 106 GLU A N 1
ATOM 832 C CA . GLU A 1 106 ? -1.338 37.128 -2.318 1.00 43.81 106 GLU A CA 1
ATOM 833 C C . GLU A 1 106 ? 0.147 37.403 -2.649 1.00 43.81 106 GLU A C 1
ATOM 835 O O . GLU A 1 106 ? 0.977 37.569 -1.754 1.00 43.81 106 GLU A O 1
ATOM 840 N N . ALA A 1 107 ? 0.508 37.601 -3.921 1.00 41.59 107 ALA A N 1
ATOM 841 C CA . ALA A 1 107 ? 1.902 37.793 -4.358 1.00 41.59 107 ALA A CA 1
ATOM 842 C C . ALA A 1 107 ? 2.583 39.121 -3.922 1.00 41.59 107 ALA A C 1
ATOM 844 O O . ALA A 1 107 ? 3.811 39.263 -3.934 1.00 41.59 107 ALA A O 1
ATOM 845 N N . ARG A 1 108 ? 1.800 40.132 -3.525 1.00 43.06 108 ARG A N 1
ATOM 846 C CA . ARG A 1 108 ? 2.241 41.539 -3.382 1.00 43.06 108 ARG A CA 1
ATOM 847 C C . ARG A 1 108 ? 3.236 41.845 -2.245 1.00 43.06 108 ARG A C 1
ATOM 849 O O . ARG A 1 108 ? 4.139 42.663 -2.458 1.00 43.06 108 ARG A O 1
ATOM 856 N N . PRO A 1 109 ? 3.139 41.251 -1.040 1.00 44.91 109 PRO A N 1
ATOM 857 C CA . PRO A 1 109 ? 4.043 41.594 0.062 1.00 44.91 109 PRO A CA 1
ATOM 858 C C . PRO A 1 109 ? 5.464 41.023 -0.090 1.00 44.91 109 PRO A C 1
ATOM 860 O O . PRO A 1 109 ? 6.411 41.547 0.506 1.00 44.91 109 PRO A O 1
ATOM 863 N N . ARG A 1 110 ? 5.626 39.972 -0.906 1.00 40.12 110 ARG A N 1
ATOM 864 C CA . ARG A 1 110 ? 6.873 39.204 -1.065 1.00 40.12 110 ARG A CA 1
ATOM 865 C C . ARG A 1 110 ? 7.879 39.921 -1.976 1.00 40.12 110 ARG A C 1
ATOM 867 O O . ARG A 1 110 ? 9.054 40.036 -1.643 1.00 40.12 110 ARG A O 1
ATOM 874 N N . VAL A 1 111 ? 7.394 40.536 -3.054 1.00 41.34 111 VAL A N 1
ATOM 875 C CA . VAL A 1 111 ? 8.205 41.252 -4.056 1.00 41.34 111 VAL A CA 1
ATOM 876 C C . VAL A 1 111 ? 8.846 42.538 -3.507 1.00 41.34 111 VAL A C 1
ATOM 878 O O . VAL A 1 111 ? 10.022 42.810 -3.752 1.00 41.34 111 VAL A O 1
ATOM 881 N N . ARG A 1 112 ? 8.120 43.308 -2.683 1.00 44.62 112 ARG A N 1
ATOM 882 C CA . ARG A 1 112 ? 8.628 44.543 -2.042 1.00 44.62 112 ARG A CA 1
ATOM 883 C C . ARG A 1 112 ? 9.870 44.319 -1.176 1.00 44.62 112 ARG A C 1
ATOM 885 O O . ARG A 1 112 ? 10.640 45.250 -0.937 1.00 44.62 112 ARG A O 1
ATOM 892 N N . LEU A 1 113 ? 10.052 43.099 -0.687 1.00 43.44 113 LEU A N 1
ATOM 893 C CA . LEU A 1 113 ? 11.137 42.744 0.213 1.00 43.44 113 LEU A CA 1
ATOM 894 C C . LEU A 1 113 ? 12.437 42.426 -0.502 1.00 43.44 113 LEU A C 1
ATOM 896 O O . LEU A 1 113 ? 13.488 42.904 -0.087 1.00 43.44 113 LEU A O 1
ATOM 900 N N . VAL A 1 114 ? 12.352 41.673 -1.599 1.00 41.56 114 VAL A N 1
ATOM 901 C CA . VAL A 1 114 ? 13.494 41.354 -2.468 1.00 41.56 114 VAL A CA 1
ATOM 902 C C . VAL A 1 114 ? 14.195 42.635 -2.885 1.00 41.56 114 VAL A C 1
ATOM 904 O O . VAL A 1 114 ? 15.415 42.753 -2.800 1.00 41.56 114 VAL A O 1
ATOM 907 N N . VAL A 1 115 ? 13.395 43.637 -3.247 1.00 44.25 115 VAL A N 1
ATOM 908 C CA . VAL A 1 115 ? 13.859 44.976 -3.604 1.00 44.25 115 VAL A CA 1
ATOM 909 C C . VAL A 1 115 ? 14.545 45.663 -2.427 1.00 44.25 115 VAL A C 1
ATOM 911 O O . VAL A 1 115 ? 15.609 46.257 -2.599 1.00 44.25 115 VAL A O 1
ATOM 914 N N . ARG A 1 116 ? 13.976 45.568 -1.220 1.00 48.31 116 ARG A N 1
ATOM 915 C CA . ARG A 1 116 ? 14.539 46.201 -0.023 1.00 48.31 116 ARG A CA 1
ATOM 916 C C . ARG A 1 116 ? 15.874 45.580 0.381 1.00 48.31 116 ARG A C 1
ATOM 918 O O . ARG A 1 116 ? 16.816 46.328 0.630 1.00 48.31 116 ARG A O 1
ATOM 925 N N . GLU A 1 117 ? 15.982 44.255 0.408 1.00 43.84 117 GLU A N 1
ATOM 926 C CA . GLU A 1 117 ? 17.216 43.584 0.833 1.00 43.84 117 GLU A CA 1
ATOM 927 C C . GLU A 1 117 ? 18.299 43.590 -0.244 1.00 43.84 117 GLU A C 1
ATOM 929 O O . GLU A 1 117 ? 19.469 43.781 0.080 1.00 43.84 117 GLU A O 1
ATOM 934 N N . THR A 1 118 ? 17.936 43.529 -1.530 1.00 43.88 118 THR A N 1
ATOM 935 C CA . THR A 1 118 ? 18.896 43.772 -2.623 1.00 43.88 118 THR A CA 1
ATOM 936 C C . THR A 1 118 ? 19.467 45.188 -2.520 1.00 43.88 118 THR A C 1
ATOM 938 O O . THR A 1 118 ? 20.674 45.392 -2.656 1.00 43.88 118 THR A O 1
ATOM 941 N N . ALA A 1 119 ? 18.627 46.173 -2.183 1.00 44.72 119 ALA A N 1
ATOM 942 C CA . ALA A 1 119 ? 19.068 47.544 -1.957 1.00 44.72 119 ALA A CA 1
ATOM 943 C C . ALA A 1 119 ? 19.905 47.713 -0.674 1.00 44.72 119 ALA A C 1
ATOM 945 O O . ALA A 1 119 ? 20.815 48.541 -0.657 1.00 44.72 119 ALA A O 1
ATOM 946 N N . ASN A 1 120 ? 19.632 46.956 0.392 1.00 46.91 120 ASN A N 1
ATOM 947 C CA . ASN A 1 120 ? 20.435 46.976 1.620 1.00 46.91 120 ASN A CA 1
ATOM 948 C C . ASN A 1 120 ? 21.807 46.316 1.407 1.00 46.91 120 ASN A C 1
ATOM 950 O O . ASN A 1 120 ? 22.822 46.888 1.800 1.00 46.91 120 ASN A O 1
ATOM 954 N N . TYR A 1 121 ? 21.851 45.173 0.716 1.00 47.28 121 TYR A N 1
ATOM 955 C CA . TYR A 1 121 ? 23.088 44.498 0.321 1.00 47.28 121 TYR A CA 1
ATOM 956 C C . TYR A 1 121 ? 23.977 45.414 -0.529 1.00 47.28 121 TYR A C 1
ATOM 958 O O . TYR A 1 121 ? 25.169 45.553 -0.260 1.00 47.28 121 TYR A O 1
ATOM 966 N N . LEU A 1 122 ? 23.384 46.102 -1.508 1.00 45.38 122 LEU A N 1
ATOM 967 C CA . LEU A 1 122 ? 24.072 47.078 -2.354 1.00 45.38 122 LEU A CA 1
ATOM 968 C C . LEU A 1 122 ? 24.611 48.285 -1.582 1.00 45.38 122 LEU A C 1
ATOM 970 O O . LEU A 1 122 ? 25.710 48.751 -1.869 1.00 45.38 122 LEU A O 1
ATOM 974 N N . ARG A 1 123 ? 23.868 48.770 -0.580 1.00 48.19 123 ARG A N 1
ATOM 975 C CA . ARG A 1 123 ? 24.289 49.892 0.275 1.00 48.19 123 ARG A CA 1
ATOM 976 C C . ARG A 1 123 ? 25.472 49.555 1.186 1.00 48.19 123 ARG A C 1
ATOM 978 O O . ARG A 1 123 ? 26.177 50.468 1.600 1.00 48.19 123 ARG A O 1
ATOM 985 N N . GLY A 1 124 ? 25.699 48.277 1.491 1.00 44.84 124 GLY A N 1
ATOM 986 C CA . GLY A 1 124 ? 26.803 47.823 2.340 1.00 44.84 124 GLY A CA 1
ATOM 987 C C . GLY A 1 124 ? 28.138 47.602 1.617 1.00 44.84 124 GLY A C 1
ATOM 988 O O . GLY A 1 124 ? 29.105 47.192 2.257 1.00 44.84 124 GLY A O 1
ATOM 989 N N . ARG A 1 125 ? 28.224 47.817 0.295 1.00 49.31 125 ARG A N 1
ATOM 990 C CA . ARG A 1 125 ? 29.431 47.523 -0.497 1.00 49.31 125 ARG A CA 1
ATOM 991 C C . ARG A 1 125 ? 30.102 48.811 -0.977 1.00 49.31 125 ARG A C 1
ATOM 993 O O . ARG A 1 125 ? 29.476 49.635 -1.631 1.00 49.31 125 ARG A O 1
ATOM 1000 N N . ALA A 1 126 ? 31.394 48.954 -0.676 1.00 50.00 126 ALA A N 1
ATOM 1001 C CA . ALA A 1 126 ? 32.189 50.136 -1.030 1.00 50.00 126 ALA A CA 1
ATOM 1002 C C . ALA A 1 126 ? 32.435 50.289 -2.545 1.00 50.00 126 ALA A C 1
ATOM 1004 O O . ALA A 1 126 ? 32.649 51.398 -3.022 1.00 50.00 126 ALA A O 1
ATOM 1005 N N . ASP A 1 127 ? 32.383 49.188 -3.297 1.00 55.38 127 ASP A N 1
ATOM 1006 C CA . ASP A 1 127 ? 32.516 49.171 -4.754 1.00 55.38 127 ASP A CA 1
ATOM 1007 C C . ASP A 1 127 ? 31.298 48.473 -5.360 1.00 55.38 127 ASP A C 1
ATOM 1009 O O . ASP A 1 127 ? 31.214 47.242 -5.412 1.00 55.38 127 ASP A O 1
ATOM 1013 N N . LEU A 1 128 ? 30.334 49.289 -5.790 1.00 42.75 128 LEU A N 1
ATOM 1014 C CA . LEU A 1 128 ? 29.110 48.816 -6.426 1.00 42.75 128 LEU A CA 1
ATOM 1015 C C . LEU A 1 128 ? 29.404 48.071 -7.731 1.00 42.75 128 LEU A C 1
ATOM 1017 O O . LEU A 1 128 ? 28.742 47.082 -8.010 1.00 42.75 128 LEU A O 1
ATOM 1021 N N . SER A 1 129 ? 30.407 48.496 -8.502 1.00 43.62 129 SER A N 1
ATOM 1022 C CA . SER A 1 129 ? 30.726 47.923 -9.815 1.00 43.62 129 SER A CA 1
ATOM 1023 C C . SER A 1 129 ? 31.247 46.491 -9.679 1.00 43.62 129 SER A C 1
ATOM 1025 O O . SER A 1 129 ? 30.814 45.583 -10.388 1.00 43.62 129 SER A O 1
ATOM 1027 N N . ARG A 1 130 ? 32.104 46.254 -8.678 1.00 46.34 130 ARG A N 1
ATOM 1028 C CA . ARG A 1 130 ? 32.554 44.909 -8.299 1.00 46.34 130 ARG A CA 1
ATOM 1029 C C . ARG A 1 130 ? 31.452 44.090 -7.625 1.00 46.34 130 ARG A C 1
ATOM 1031 O O . ARG A 1 130 ? 31.385 42.883 -7.839 1.00 46.34 130 ARG A O 1
ATOM 1038 N N . ALA A 1 131 ? 30.582 44.728 -6.839 1.00 42.56 131 ALA A N 1
ATOM 1039 C CA . ALA A 1 131 ? 29.451 44.063 -6.194 1.00 42.56 131 ALA A CA 1
ATOM 1040 C C . ALA A 1 131 ? 28.390 43.586 -7.198 1.00 42.56 131 ALA A C 1
ATOM 1042 O O . ALA A 1 131 ? 27.777 42.548 -6.960 1.00 42.56 131 ALA A O 1
ATOM 1043 N N . ILE A 1 132 ? 28.211 44.309 -8.313 1.00 42.28 132 ILE A N 1
ATOM 1044 C CA . ILE A 1 132 ? 27.254 43.964 -9.374 1.00 42.28 132 ILE A CA 1
ATOM 1045 C C . ILE A 1 132 ? 27.855 43.113 -10.496 1.00 42.28 132 ILE A C 1
ATOM 1047 O O . ILE A 1 132 ? 27.120 42.581 -11.323 1.00 42.28 132 ILE A O 1
ATOM 1051 N N . GLN A 1 133 ? 29.183 42.983 -10.548 1.00 48.94 133 GLN A N 1
ATOM 1052 C CA . GLN A 1 133 ? 29.897 42.280 -11.618 1.00 48.94 133 GLN A CA 1
ATOM 1053 C C . GLN A 1 133 ? 29.429 40.824 -11.806 1.00 48.94 133 GLN A C 1
ATOM 1055 O O . GLN A 1 133 ? 29.102 40.466 -12.940 1.00 48.94 133 GLN A O 1
ATOM 1060 N N . PRO A 1 134 ? 29.240 40.027 -10.732 1.00 44.00 134 PRO A N 1
ATOM 1061 C CA . PRO A 1 134 ? 28.679 38.679 -10.848 1.00 44.00 134 PRO A CA 1
ATOM 1062 C C . PRO A 1 134 ? 27.241 38.641 -11.397 1.00 44.00 134 PRO A C 1
ATOM 1064 O O . PRO A 1 134 ? 26.762 37.584 -11.791 1.00 44.00 134 PRO A O 1
ATOM 1067 N N . TRP A 1 135 ? 26.526 39.773 -11.410 1.00 46.44 135 TRP A N 1
ATOM 1068 C CA . TRP A 1 135 ? 25.121 39.871 -11.828 1.00 46.44 135 TRP A CA 1
ATOM 1069 C C . TRP A 1 135 ? 24.954 40.236 -13.300 1.00 46.44 135 TRP A C 1
ATOM 1071 O O . TRP A 1 135 ? 23.907 39.960 -13.886 1.00 46.44 135 TRP A O 1
ATOM 1081 N N . LEU A 1 136 ? 25.967 40.862 -13.906 1.00 46.03 136 LEU A N 1
ATOM 1082 C CA . LEU A 1 136 ? 25.916 41.330 -15.291 1.00 46.03 136 LEU A CA 1
ATOM 1083 C C . LEU A 1 136 ? 25.640 40.199 -16.300 1.00 46.03 136 LEU A C 1
ATOM 1085 O O . LEU A 1 136 ? 24.828 40.433 -17.192 1.00 46.03 136 LEU A O 1
ATOM 1089 N N . PRO A 1 137 ? 26.221 38.986 -16.190 1.00 49.84 137 PRO A N 1
ATOM 1090 C CA . PRO A 1 137 ? 25.929 37.895 -17.124 1.00 49.84 137 PRO A CA 1
ATOM 1091 C C . PRO A 1 137 ? 24.472 37.411 -17.064 1.00 49.84 137 PRO A C 1
ATOM 1093 O O . PRO A 1 137 ? 23.817 37.340 -18.102 1.00 49.84 137 PRO A O 1
ATOM 1096 N N . ALA A 1 138 ? 23.933 37.158 -15.865 1.00 44.88 138 ALA A N 1
ATOM 1097 C CA . ALA A 1 138 ? 22.549 36.710 -15.677 1.00 44.88 138 ALA A CA 1
ATOM 1098 C C . ALA A 1 138 ? 21.535 37.791 -16.085 1.00 44.88 138 ALA A C 1
ATOM 1100 O O . ALA A 1 138 ? 20.581 37.510 -16.810 1.00 44.88 138 ALA A O 1
ATOM 1101 N N . ALA A 1 139 ? 21.784 39.052 -15.714 1.00 44.84 139 ALA A N 1
ATOM 1102 C CA . ALA A 1 139 ? 20.952 40.184 -16.116 1.00 44.84 139 ALA A CA 1
ATOM 1103 C C . ALA A 1 139 ? 20.978 40.417 -17.638 1.00 44.84 139 ALA A C 1
ATOM 1105 O O . ALA A 1 139 ? 19.948 40.749 -18.222 1.00 44.84 139 ALA A O 1
ATOM 1106 N N . ARG A 1 140 ? 22.128 40.208 -18.298 1.00 50.34 140 ARG A N 1
ATOM 1107 C CA . ARG A 1 140 ? 22.248 40.245 -19.766 1.00 50.34 140 ARG A CA 1
ATOM 1108 C C . ARG A 1 140 ? 21.501 39.086 -20.425 1.00 50.34 140 ARG A C 1
ATOM 1110 O O . ARG A 1 140 ? 20.820 39.313 -21.418 1.00 50.34 140 ARG A O 1
ATOM 1117 N N . LYS A 1 141 ? 21.576 37.877 -19.859 1.00 45.75 141 LYS A N 1
ATOM 1118 C CA . LYS A 1 141 ? 20.856 36.686 -20.343 1.00 45.75 141 LYS A CA 1
ATOM 1119 C C . LYS A 1 141 ? 19.334 36.859 -20.226 1.00 45.75 141 LYS A C 1
ATOM 1121 O O . LYS A 1 141 ? 18.627 36.620 -21.199 1.00 45.75 141 LYS A O 1
ATOM 1126 N N . MET A 1 142 ? 18.848 37.381 -19.094 1.00 45.34 142 MET A N 1
ATOM 1127 C CA . MET A 1 142 ? 17.436 37.746 -18.892 1.00 45.34 142 MET A CA 1
ATOM 1128 C C . MET A 1 142 ? 16.978 38.869 -19.830 1.00 45.34 142 MET A C 1
ATOM 1130 O O . MET A 1 142 ? 15.894 38.802 -20.395 1.00 45.34 142 MET A O 1
ATOM 1134 N N . ALA A 1 143 ? 17.802 39.902 -20.033 1.00 43.62 143 ALA A N 1
ATOM 1135 C CA . ALA A 1 143 ? 17.467 41.013 -20.925 1.00 43.62 143 ALA A CA 1
ATOM 1136 C C . ALA A 1 143 ? 17.441 40.612 -22.412 1.00 43.62 143 ALA A C 1
ATOM 1138 O O . ALA A 1 143 ? 16.707 41.212 -23.195 1.00 43.62 143 ALA A O 1
ATOM 1139 N N . ALA A 1 144 ? 18.232 39.609 -22.803 1.00 43.59 144 ALA A N 1
ATOM 1140 C CA . ALA A 1 144 ? 18.306 39.111 -24.174 1.00 43.59 144 ALA A CA 1
ATOM 1141 C C . ALA A 1 144 ? 17.153 38.165 -24.551 1.00 43.59 144 ALA A C 1
ATOM 1143 O O . ALA A 1 144 ? 16.937 37.916 -25.736 1.00 43.59 144 ALA A O 1
ATOM 1144 N N . SER A 1 145 ? 16.406 37.647 -23.573 1.00 41.53 145 SER A N 1
ATOM 1145 C CA . SER A 1 145 ? 15.311 36.706 -23.799 1.00 41.53 145 SER A CA 1
ATOM 1146 C C . SER A 1 145 ? 14.081 37.131 -22.987 1.00 41.53 145 SER A C 1
ATOM 1148 O O . SER A 1 145 ? 14.032 36.873 -21.785 1.00 41.53 145 SER A O 1
ATOM 1150 N N . PRO A 1 146 ? 13.062 37.753 -23.619 1.00 43.38 146 PRO A N 1
ATOM 1151 C CA . PRO A 1 146 ? 11.851 38.251 -22.952 1.00 43.38 146 PRO A CA 1
ATOM 1152 C C . PRO A 1 146 ? 11.058 37.198 -22.157 1.00 43.38 146 PRO A C 1
ATOM 1154 O O . PRO A 1 146 ? 10.179 37.559 -21.382 1.00 43.38 146 PRO A O 1
ATOM 1157 N N . SER A 1 147 ? 11.355 35.911 -22.354 1.00 43.28 147 SER A N 1
ATOM 1158 C CA . SER A 1 147 ? 10.744 34.763 -21.678 1.00 43.28 147 SER A CA 1
ATOM 1159 C C . SER A 1 147 ? 11.647 34.092 -20.630 1.00 43.28 147 SER A C 1
ATOM 1161 O O . SER A 1 147 ? 11.285 33.039 -20.118 1.00 43.28 147 SER A O 1
ATOM 1163 N N . TYR A 1 148 ? 12.835 34.633 -20.332 1.00 41.09 148 TYR A N 1
ATOM 1164 C CA . TYR A 1 148 ? 13.805 33.972 -19.450 1.00 41.09 148 TYR A CA 1
ATOM 1165 C C . TYR A 1 148 ? 13.539 34.293 -17.976 1.00 41.09 148 TYR A C 1
ATOM 1167 O O . TYR A 1 148 ? 13.986 35.313 -17.446 1.00 41.09 148 TYR A O 1
ATOM 1175 N N . THR A 1 149 ? 12.831 33.395 -17.299 1.00 52.78 149 THR A N 1
ATOM 1176 C CA . THR A 1 149 ? 12.812 33.303 -15.838 1.00 52.78 149 THR A CA 1
ATOM 1177 C C . THR A 1 149 ? 13.842 32.253 -15.435 1.00 52.78 149 THR A C 1
ATOM 1179 O O . THR A 1 149 ? 13.529 31.074 -15.522 1.00 52.78 149 THR A O 1
ATOM 1182 N N . SER A 1 150 ? 15.059 32.650 -15.031 1.00 50.81 150 SER A N 1
ATOM 1183 C CA . SER A 1 150 ? 15.954 31.706 -14.335 1.00 50.81 150 SER A CA 1
ATOM 1184 C C . SER A 1 150 ? 15.239 31.293 -13.050 1.00 50.81 150 SER A C 1
ATOM 1186 O O . SER A 1 150 ? 14.916 32.118 -12.186 1.00 50.81 150 SER A O 1
ATOM 1188 N N . THR A 1 151 ? 14.845 30.032 -13.021 1.00 62.38 151 THR A N 1
ATOM 1189 C CA . THR A 1 151 ? 14.265 29.371 -11.860 1.00 62.38 151 THR A CA 1
ATOM 1190 C C . THR A 1 151 ? 15.402 28.838 -10.989 1.00 62.38 151 THR A C 1
ATOM 1192 O O . THR A 1 151 ? 16.538 28.712 -11.445 1.00 62.38 151 THR A O 1
ATOM 1195 N N . VAL A 1 152 ? 15.129 28.532 -9.714 1.00 64.81 152 VAL A N 1
ATOM 1196 C CA . VAL A 1 152 ? 16.109 27.793 -8.884 1.00 64.81 152 VAL A CA 1
ATOM 1197 C C . VAL A 1 152 ? 16.554 26.527 -9.591 1.00 64.81 152 VAL A C 1
ATOM 1199 O O . VAL A 1 152 ? 17.718 26.158 -9.529 1.00 64.81 152 VAL A O 1
ATOM 1202 N N . ASP A 1 153 ? 15.606 25.923 -10.284 1.00 64.88 153 ASP A N 1
ATOM 1203 C CA . ASP A 1 153 ? 15.729 24.734 -11.088 1.00 64.88 153 ASP A CA 1
ATOM 1204 C C . ASP A 1 153 ? 16.850 24.894 -12.131 1.00 64.88 153 ASP A C 1
ATOM 1206 O O . ASP A 1 153 ? 17.816 24.137 -12.103 1.00 64.88 153 ASP A O 1
ATOM 1210 N N . ASP A 1 154 ? 16.813 25.950 -12.952 1.00 69.62 154 ASP A N 1
ATOM 1211 C CA . ASP A 1 154 ? 17.850 26.237 -13.959 1.00 69.62 154 ASP A CA 1
ATOM 1212 C C . ASP A 1 154 ? 19.248 26.418 -13.347 1.00 69.62 154 ASP A C 1
ATOM 1214 O O . ASP A 1 154 ? 20.252 26.001 -13.922 1.00 69.62 154 ASP A O 1
ATOM 1218 N N . GLU A 1 155 ? 19.323 27.040 -12.170 1.00 74.25 155 GLU A N 1
ATOM 1219 C CA . GLU A 1 155 ? 20.582 27.273 -11.460 1.00 74.25 155 GLU A CA 1
ATOM 1220 C C . GLU A 1 155 ? 21.093 25.975 -10.798 1.00 74.25 155 GLU A C 1
ATOM 1222 O O . GLU A 1 155 ? 22.287 25.681 -10.814 1.00 74.25 155 GLU A O 1
ATOM 1227 N N . LEU A 1 156 ? 20.198 25.143 -10.258 1.00 74.75 156 LEU A N 1
ATOM 1228 C CA . LEU A 1 156 ? 20.536 23.817 -9.736 1.00 74.75 156 LEU A CA 1
ATOM 1229 C C . LEU A 1 156 ? 20.952 22.850 -10.849 1.00 74.75 156 LEU A C 1
ATOM 1231 O O . LEU A 1 156 ? 21.741 21.943 -10.576 1.00 74.75 156 LEU A O 1
ATOM 1235 N N . LEU A 1 157 ? 20.500 23.051 -12.085 1.00 74.44 157 LEU A N 1
ATOM 1236 C CA . LEU A 1 157 ? 20.962 22.303 -13.255 1.00 74.44 157 LEU A CA 1
ATOM 1237 C C . LEU A 1 157 ? 22.296 22.814 -13.823 1.00 74.44 157 LEU A C 1
ATOM 1239 O O . LEU A 1 157 ? 22.925 22.101 -14.604 1.00 74.44 157 LEU A O 1
ATOM 1243 N N . ASP A 1 158 ? 22.759 24.004 -13.426 1.00 80.31 158 ASP A N 1
ATOM 1244 C CA . ASP A 1 158 ? 24.031 24.549 -13.898 1.00 80.31 158 ASP A CA 1
ATOM 1245 C C . ASP A 1 158 ? 25.209 23.682 -13.417 1.00 80.31 158 ASP A C 1
ATOM 1247 O O . ASP A 1 158 ? 25.484 23.558 -12.216 1.00 80.31 158 ASP A O 1
ATOM 1251 N N . GLN A 1 159 ? 25.920 23.079 -14.373 1.00 76.75 159 GLN A N 1
ATOM 1252 C CA . GLN A 1 159 ? 27.085 22.230 -14.120 1.00 76.75 159 GLN A CA 1
ATOM 1253 C C . GLN A 1 159 ? 28.237 23.008 -13.471 1.00 76.75 159 GLN A C 1
ATOM 1255 O O . GLN A 1 159 ? 29.035 22.422 -12.739 1.00 76.75 159 GLN A O 1
ATOM 1260 N N . GLU A 1 160 ? 28.311 24.325 -13.682 1.00 81.50 160 GLU A N 1
ATOM 1261 C CA . GLU A 1 160 ? 29.347 25.175 -13.091 1.00 81.50 160 GLU A CA 1
ATOM 1262 C C . GLU A 1 160 ? 29.027 25.585 -11.645 1.00 81.50 160 GLU A C 1
ATOM 1264 O O . GLU A 1 160 ? 29.900 26.090 -10.930 1.00 81.50 160 GLU A O 1
ATOM 1269 N N . MET A 1 161 ? 27.800 25.351 -11.162 1.00 80.12 161 MET A N 1
ATOM 1270 C CA . MET A 1 161 ? 27.423 25.742 -9.807 1.00 80.12 161 MET A CA 1
ATOM 1271 C C . MET A 1 161 ? 28.177 24.899 -8.758 1.00 80.12 161 MET A C 1
ATOM 1273 O O . MET A 1 161 ? 28.028 23.673 -8.723 1.00 80.12 161 MET A O 1
ATOM 1277 N N . PRO A 1 162 ? 28.906 25.517 -7.809 1.00 85.06 162 PRO A N 1
ATOM 1278 C CA . PRO A 1 162 ? 29.678 24.776 -6.815 1.00 85.06 162 PRO A CA 1
ATOM 1279 C C . PRO A 1 162 ? 28.809 23.904 -5.898 1.00 85.06 162 PRO A C 1
ATOM 1281 O O . PRO A 1 162 ? 27.758 24.333 -5.423 1.00 85.06 162 PRO A O 1
ATOM 1284 N N . ALA A 1 163 ? 29.302 22.718 -5.531 1.00 83.25 163 ALA A N 1
ATOM 1285 C CA . ALA A 1 163 ? 28.590 21.790 -4.644 1.00 83.25 163 ALA A CA 1
ATOM 1286 C C . ALA A 1 163 ? 28.199 22.394 -3.281 1.00 83.25 163 ALA A C 1
ATOM 1288 O O . ALA A 1 163 ? 27.152 22.065 -2.730 1.00 83.25 163 ALA A O 1
ATOM 1289 N N . ALA A 1 164 ? 29.011 23.312 -2.750 1.00 81.00 164 ALA A N 1
ATOM 1290 C CA . ALA A 1 164 ? 28.693 24.036 -1.520 1.00 81.00 164 ALA A CA 1
ATOM 1291 C C . ALA A 1 164 ? 27.472 24.963 -1.671 1.00 81.00 164 ALA A C 1
ATOM 1293 O O . ALA A 1 164 ? 26.739 25.167 -0.709 1.00 81.00 164 ALA A O 1
ATOM 1294 N N . VAL A 1 165 ? 27.248 25.517 -2.867 1.00 77.50 165 VAL A N 1
ATOM 1295 C CA . VAL A 1 165 ? 26.084 26.364 -3.172 1.00 77.50 165 VAL A CA 1
ATOM 1296 C C . VAL A 1 165 ? 24.835 25.495 -3.293 1.00 77.50 165 VAL A C 1
ATOM 1298 O O . VAL A 1 165 ? 23.823 25.823 -2.683 1.00 77.50 165 VAL A O 1
ATOM 1301 N N . VAL A 1 166 ? 24.930 24.347 -3.975 1.00 82.19 166 VAL A N 1
ATOM 1302 C CA . VAL A 1 166 ? 23.849 23.345 -4.035 1.00 82.19 166 VAL A CA 1
ATOM 1303 C C . VAL A 1 166 ? 23.428 22.915 -2.635 1.00 82.19 166 VAL A C 1
ATOM 1305 O O . VAL A 1 166 ? 22.256 23.029 -2.293 1.00 82.19 166 VAL A O 1
ATOM 1308 N N . ARG A 1 167 ? 24.385 22.521 -1.784 1.00 83.44 167 ARG A N 1
ATOM 1309 C CA . ARG A 1 167 ? 24.120 22.170 -0.382 1.00 83.44 167 ARG A CA 1
ATOM 1310 C C . ARG A 1 167 ? 23.332 23.253 0.346 1.00 83.44 167 ARG A C 1
ATOM 1312 O O . ARG A 1 167 ? 22.312 22.959 0.954 1.00 83.44 167 ARG A O 1
ATOM 1319 N N . LYS A 1 168 ? 23.772 24.510 0.244 1.00 76.81 168 LYS A N 1
ATOM 1320 C CA . LYS A 1 168 ? 23.078 25.644 0.868 1.00 76.81 168 LYS A CA 1
ATOM 1321 C C . LYS A 1 168 ? 21.643 25.809 0.352 1.00 76.81 168 LYS A C 1
ATOM 1323 O O . LYS A 1 168 ? 20.782 26.213 1.123 1.00 76.81 168 LYS A O 1
ATOM 1328 N N . CYS A 1 169 ? 21.358 25.486 -0.913 1.00 75.75 169 CYS A N 1
ATOM 1329 C CA . CYS A 1 169 ? 19.984 25.480 -1.436 1.00 75.75 169 CYS A CA 1
ATOM 1330 C C . CYS A 1 169 ? 19.127 24.420 -0.742 1.00 75.75 169 CYS A C 1
ATOM 1332 O O . CYS A 1 169 ? 18.027 24.718 -0.293 1.00 75.75 169 CYS A O 1
ATOM 1334 N N . PHE A 1 170 ? 19.646 23.200 -0.612 1.00 77.62 170 PHE A N 1
ATOM 1335 C CA . PHE A 1 170 ? 18.940 22.099 0.044 1.00 77.62 170 PHE A CA 1
ATOM 1336 C C . PHE A 1 170 ? 18.767 22.322 1.548 1.00 77.62 170 PHE A C 1
ATOM 1338 O O . PHE A 1 170 ? 17.695 22.057 2.085 1.00 77.62 170 PHE A O 1
ATOM 1345 N N . GLU A 1 171 ? 19.763 22.901 2.221 1.00 77.44 171 GLU A N 1
ATOM 1346 C CA . GLU A 1 171 ? 19.623 23.385 3.598 1.00 77.44 171 GLU A CA 1
ATOM 1347 C C . GLU A 1 171 ? 18.512 24.442 3.699 1.00 77.44 171 GLU A C 1
ATOM 1349 O O . GLU A 1 171 ? 17.717 24.406 4.636 1.00 77.44 171 GLU A O 1
ATOM 1354 N N . ALA A 1 172 ? 18.400 25.352 2.722 1.00 71.38 172 ALA A N 1
ATOM 1355 C CA . ALA A 1 172 ? 17.302 26.316 2.668 1.00 71.38 172 ALA A CA 1
ATOM 1356 C C . ALA A 1 172 ? 15.944 25.622 2.542 1.00 71.38 172 ALA A C 1
ATOM 1358 O O . ALA A 1 172 ? 15.030 25.941 3.301 1.00 71.38 172 ALA A O 1
ATOM 1359 N N . PHE A 1 173 ? 15.822 24.671 1.612 1.00 70.81 173 PHE A N 1
ATOM 1360 C CA . PHE A 1 173 ? 14.601 23.898 1.400 1.00 70.81 173 PHE A CA 1
ATOM 1361 C C . PHE A 1 173 ? 14.192 23.123 2.652 1.00 70.81 173 PHE A C 1
ATOM 1363 O O . PHE A 1 173 ? 13.032 23.199 3.039 1.00 70.81 173 PHE A O 1
ATOM 1370 N N . ALA A 1 174 ? 15.133 22.479 3.346 1.00 69.12 174 ALA A N 1
ATOM 1371 C CA . ALA A 1 174 ? 14.863 21.789 4.608 1.00 69.12 174 ALA A CA 1
ATOM 1372 C C . ALA A 1 174 ? 14.343 22.743 5.694 1.00 69.12 174 ALA A C 1
ATOM 1374 O O . ALA A 1 174 ? 13.361 22.450 6.371 1.00 69.12 174 ALA A O 1
ATOM 1375 N N . VAL A 1 175 ? 14.970 23.916 5.848 1.00 68.19 175 VAL A N 1
ATOM 1376 C CA . VAL A 1 175 ? 14.536 24.920 6.836 1.00 68.19 175 VAL A CA 1
ATOM 1377 C C . VAL A 1 175 ? 13.133 25.438 6.508 1.00 68.19 175 VAL A C 1
ATOM 1379 O O . VAL A 1 175 ? 12.341 25.679 7.419 1.00 68.19 175 VAL A O 1
ATOM 1382 N N . LEU A 1 176 ? 12.821 25.612 5.222 1.00 61.53 176 LEU A N 1
ATOM 1383 C CA . LEU A 1 176 ? 11.492 26.020 4.763 1.00 61.53 176 LEU A CA 1
ATOM 1384 C C . LEU A 1 176 ? 10.459 24.924 4.999 1.00 61.53 176 LEU A C 1
ATOM 1386 O O . LEU A 1 176 ? 9.367 25.234 5.474 1.00 61.53 176 LEU A O 1
ATOM 1390 N N . ALA A 1 177 ? 10.830 23.668 4.750 1.00 61.59 177 ALA A N 1
ATOM 1391 C CA . ALA A 1 177 ? 9.979 22.526 5.030 1.00 61.59 177 ALA A CA 1
ATOM 1392 C C . ALA A 1 177 ? 9.616 22.440 6.519 1.00 61.59 177 ALA A C 1
ATOM 1394 O O . ALA A 1 177 ? 8.460 22.273 6.906 1.00 61.59 177 ALA A O 1
ATOM 1395 N N . ASP A 1 178 ? 10.603 22.691 7.377 1.00 60.81 178 ASP A N 1
ATOM 1396 C CA . ASP A 1 178 ? 10.440 22.686 8.826 1.00 60.81 178 ASP A CA 1
ATOM 1397 C C . ASP A 1 178 ? 9.559 23.827 9.369 1.00 60.81 178 ASP A C 1
ATOM 1399 O O . ASP A 1 178 ? 8.994 23.693 10.469 1.00 60.81 178 ASP A O 1
ATOM 1403 N N . ALA A 1 179 ? 9.458 24.947 8.645 1.00 59.06 179 ALA A N 1
ATOM 1404 C CA . ALA A 1 179 ? 8.811 26.170 9.114 1.00 59.06 179 ALA A CA 1
ATOM 1405 C C . ALA A 1 179 ? 7.273 26.095 9.147 1.00 59.06 179 ALA A C 1
ATOM 1407 O O . ALA A 1 179 ? 6.660 26.976 9.745 1.00 59.06 179 ALA A O 1
ATOM 1408 N N . ARG A 1 180 ? 6.643 25.051 8.575 1.00 51.81 180 ARG A N 1
ATOM 1409 C CA . ARG A 1 180 ? 5.170 24.898 8.502 1.00 51.81 180 ARG A CA 1
ATOM 1410 C C . ARG A 1 180 ? 4.450 26.168 8.041 1.00 51.81 180 ARG A C 1
ATOM 1412 O O . ARG A 1 180 ? 3.355 26.483 8.506 1.00 51.81 180 ARG A O 1
ATOM 1419 N N . LEU A 1 181 ? 5.064 26.908 7.126 1.00 53.97 181 LEU A N 1
ATOM 1420 C CA . LEU A 1 181 ? 4.278 27.804 6.291 1.00 53.97 181 LEU A CA 1
ATOM 1421 C C . LEU A 1 181 ? 3.246 26.895 5.598 1.00 53.97 181 LEU A C 1
ATOM 1423 O O . LEU A 1 181 ? 3.608 25.766 5.277 1.00 53.97 181 LEU A O 1
ATOM 1427 N N . GLU A 1 182 ? 1.988 27.311 5.416 1.00 45.66 182 GLU A N 1
ATOM 1428 C CA . GLU A 1 182 ? 0.956 26.564 4.652 1.00 45.66 182 GLU A CA 1
ATOM 1429 C C . GLU A 1 182 ? 1.321 26.473 3.153 1.00 45.66 182 GLU A C 1
ATOM 1431 O O . GLU A 1 182 ? 0.528 26.719 2.252 1.00 45.66 182 GLU A O 1
ATOM 1436 N N . ILE A 1 183 ? 2.590 26.216 2.878 1.00 47.06 183 ILE A N 1
ATOM 1437 C CA . ILE A 1 183 ? 3.187 25.999 1.592 1.00 47.06 183 ILE A CA 1
ATOM 1438 C C . ILE A 1 183 ? 3.236 24.493 1.486 1.00 47.06 183 ILE A C 1
ATOM 1440 O O . ILE A 1 183 ? 3.955 23.824 2.224 1.00 47.06 183 ILE A O 1
ATOM 1444 N N . ASP A 1 184 ? 2.424 23.990 0.579 1.00 47.50 184 ASP A N 1
ATOM 1445 C CA . ASP A 1 184 ? 2.486 22.626 0.116 1.00 47.50 184 ASP A CA 1
ATOM 1446 C C . ASP A 1 184 ? 3.887 22.373 -0.481 1.00 47.50 184 ASP A C 1
ATOM 1448 O O . ASP A 1 184 ? 4.207 22.833 -1.585 1.00 47.50 184 ASP A O 1
ATOM 1452 N N . LEU A 1 185 ? 4.758 21.753 0.320 1.00 48.59 185 LEU A N 1
ATOM 1453 C CA . LEU A 1 185 ? 6.145 21.417 -0.019 1.00 48.59 185 LEU A CA 1
ATOM 1454 C C . LEU A 1 185 ? 6.232 20.145 -0.856 1.00 48.59 185 LEU A C 1
ATOM 1456 O O . LEU A 1 185 ? 7.343 19.707 -1.167 1.00 48.59 185 LEU A O 1
ATOM 1460 N N . ASP A 1 186 ? 5.081 19.633 -1.284 1.00 49.34 186 ASP A N 1
ATOM 1461 C CA . ASP A 1 186 ? 5.029 18.472 -2.138 1.00 49.34 186 ASP A CA 1
ATOM 1462 C C . ASP A 1 186 ? 5.664 18.759 -3.514 1.00 49.34 186 ASP A C 1
ATOM 1464 O O . ASP A 1 186 ? 6.353 17.931 -4.105 1.00 49.34 186 ASP A O 1
ATOM 1468 N N . GLU A 1 187 ? 5.602 20.017 -3.961 1.00 55.31 187 GLU A N 1
ATOM 1469 C CA . GLU A 1 187 ? 6.168 20.442 -5.246 1.00 55.31 187 GLU A CA 1
ATOM 1470 C C . GLU A 1 187 ? 7.703 20.530 -5.304 1.00 55.31 187 GLU A C 1
ATOM 1472 O O . GLU A 1 187 ? 8.247 20.114 -6.317 1.00 55.31 187 GLU A O 1
ATOM 1477 N N . PRO A 1 188 ? 8.451 21.098 -4.332 1.00 54.53 188 PRO A N 1
ATOM 1478 C CA . PRO A 1 188 ? 9.914 21.155 -4.377 1.00 54.53 188 PRO A CA 1
ATOM 1479 C C . PRO A 1 188 ? 10.596 19.838 -4.683 1.00 54.53 188 PRO A C 1
ATOM 1481 O O . PRO A 1 188 ? 11.472 19.802 -5.542 1.00 54.53 188 PRO A O 1
ATOM 1484 N N . ALA A 1 189 ? 10.212 18.766 -4.006 1.00 56.41 189 ALA A N 1
ATOM 1485 C CA . ALA A 1 189 ? 10.855 17.480 -4.193 1.00 56.41 189 ALA A CA 1
ATOM 1486 C C . ALA A 1 189 ? 10.309 16.725 -5.419 1.00 56.41 189 ALA A C 1
ATOM 1488 O O . ALA A 1 189 ? 11.112 16.097 -6.111 1.00 56.41 189 ALA A O 1
ATOM 1489 N N . GLU A 1 190 ? 9.032 16.891 -5.785 1.00 60.31 190 GLU A N 1
ATOM 1490 C CA . GLU A 1 190 ? 8.500 16.466 -7.091 1.00 60.31 190 GLU A CA 1
ATOM 1491 C C . GLU A 1 190 ? 9.231 17.168 -8.250 1.00 60.31 190 GLU A C 1
ATOM 1493 O O . GLU A 1 190 ? 9.744 16.513 -9.153 1.00 60.31 190 GLU A O 1
ATOM 1498 N N . ARG A 1 191 ? 9.422 18.491 -8.182 1.00 65.06 191 ARG A N 1
ATOM 1499 C CA . ARG A 1 191 ? 10.212 19.255 -9.160 1.00 65.06 191 ARG A CA 1
ATOM 1500 C C . ARG A 1 191 ? 11.680 18.894 -9.134 1.00 65.06 191 ARG A C 1
ATOM 1502 O O . ARG A 1 191 ? 12.295 18.874 -10.187 1.00 65.06 191 ARG A O 1
ATOM 1509 N N . ILE A 1 192 ? 12.279 18.598 -7.981 1.00 68.88 192 ILE A N 1
ATOM 1510 C CA . ILE A 1 192 ? 13.657 18.090 -7.939 1.00 68.88 192 ILE A CA 1
ATOM 1511 C C . ILE A 1 192 ? 13.728 16.724 -8.625 1.00 68.88 192 ILE A C 1
ATOM 1513 O O . ILE A 1 192 ? 14.669 16.491 -9.383 1.00 68.88 192 ILE A O 1
ATOM 1517 N N . ALA A 1 193 ? 12.732 15.855 -8.442 1.00 65.44 193 ALA A N 1
ATOM 1518 C CA . ALA A 1 193 ? 12.630 14.607 -9.187 1.00 65.44 193 ALA A CA 1
ATOM 1519 C C . ALA A 1 193 ? 12.505 14.871 -10.695 1.00 65.44 193 ALA A C 1
ATOM 1521 O O . ALA A 1 193 ? 13.295 14.318 -11.461 1.00 65.44 193 ALA A O 1
ATOM 1522 N N . GLU A 1 194 ? 11.619 15.777 -11.123 1.00 70.12 194 GLU A N 1
ATOM 1523 C CA . GLU A 1 194 ? 11.498 16.226 -12.516 1.00 70.12 194 GLU A CA 1
ATOM 1524 C C . GLU A 1 194 ? 12.806 16.818 -13.049 1.00 70.12 194 GLU A C 1
ATOM 1526 O O . GLU A 1 194 ? 13.205 16.526 -14.174 1.00 70.12 194 GLU A O 1
ATOM 1531 N N . LEU A 1 195 ? 13.525 17.604 -12.254 1.00 72.00 195 LEU A N 1
ATOM 1532 C CA . LEU A 1 195 ? 14.801 18.194 -12.638 1.00 72.00 195 LEU A CA 1
ATOM 1533 C C . LEU A 1 195 ? 15.870 17.142 -12.814 1.00 72.00 195 LEU A C 1
ATOM 1535 O O . LEU A 1 195 ? 16.607 17.171 -13.794 1.00 72.00 195 LEU A O 1
ATOM 1539 N N . MET A 1 196 ? 15.918 16.161 -11.920 1.00 73.25 196 MET A N 1
ATOM 1540 C CA . MET A 1 196 ? 16.799 15.014 -12.073 1.00 73.25 196 MET A CA 1
ATOM 1541 C C . MET A 1 196 ? 16.503 14.242 -13.364 1.00 73.25 196 MET A C 1
ATOM 1543 O O . MET A 1 196 ? 17.419 13.643 -13.924 1.00 73.25 196 MET A O 1
ATOM 1547 N N . THR A 1 197 ? 15.276 14.312 -13.900 1.00 73.06 197 THR A N 1
ATOM 1548 C CA . THR A 1 197 ? 14.958 13.754 -15.226 1.00 73.06 197 THR A CA 1
ATOM 1549 C C . THR A 1 197 ? 15.557 14.517 -16.413 1.00 73.06 197 THR A C 1
ATOM 1551 O O . THR A 1 197 ? 15.598 13.980 -17.529 1.00 73.06 197 THR A O 1
ATOM 1554 N N . GLN A 1 198 ? 16.018 15.745 -16.170 1.00 75.25 198 GLN A N 1
ATOM 1555 C CA . GLN A 1 198 ? 16.618 16.668 -17.136 1.00 75.25 198 GLN A CA 1
ATOM 1556 C C . GLN A 1 198 ? 18.146 16.766 -16.986 1.00 75.25 198 GLN A C 1
ATOM 1558 O O . GLN A 1 198 ? 18.806 17.362 -17.833 1.00 75.25 198 GLN A O 1
ATOM 1563 N N . VAL A 1 199 ? 18.721 16.190 -15.923 1.00 78.44 199 VAL A N 1
ATOM 1564 C CA . VAL A 1 199 ? 20.171 16.179 -15.704 1.00 78.44 199 VAL A CA 1
ATOM 1565 C C . VAL A 1 199 ? 20.825 15.082 -16.547 1.00 78.44 199 VAL A C 1
ATOM 1567 O O . VAL A 1 199 ? 20.646 13.887 -16.295 1.00 78.44 199 VAL A O 1
ATOM 1570 N N . ASP A 1 200 ? 21.652 15.502 -17.503 1.00 72.69 200 ASP A N 1
ATOM 1571 C CA . ASP A 1 200 ? 22.500 14.598 -18.291 1.00 72.69 200 ASP A CA 1
ATOM 1572 C C . ASP A 1 200 ? 23.810 14.224 -17.559 1.00 72.69 200 ASP A C 1
ATOM 1574 O O . ASP A 1 200 ? 24.381 13.167 -17.825 1.00 72.69 200 ASP A O 1
ATOM 1578 N N . ASP A 1 201 ? 24.278 15.053 -16.612 1.00 80.25 201 ASP A N 1
ATOM 1579 C CA . ASP A 1 201 ? 25.518 14.836 -15.845 1.00 80.25 201 ASP A CA 1
ATOM 1580 C C . ASP A 1 201 ? 25.278 14.077 -14.531 1.00 80.25 201 ASP A C 1
ATOM 1582 O O . ASP A 1 201 ? 24.656 14.574 -13.590 1.00 80.25 201 ASP A O 1
ATOM 1586 N N . VAL A 1 202 ? 25.858 12.887 -14.405 1.00 77.56 202 VAL A N 1
ATOM 1587 C CA . VAL A 1 202 ? 25.691 12.080 -13.195 1.00 77.56 202 VAL A CA 1
ATOM 1588 C C . VAL A 1 202 ? 26.411 12.598 -11.978 1.00 77.56 202 VAL A C 1
ATOM 1590 O O . VAL A 1 202 ? 25.883 12.431 -10.879 1.00 77.56 202 VAL A O 1
ATOM 1593 N N . ALA A 1 203 ? 27.551 13.268 -12.123 1.00 82.81 203 ALA A N 1
ATOM 1594 C CA . ALA A 1 203 ? 28.173 13.894 -10.964 1.00 82.81 203 ALA A CA 1
ATOM 1595 C C . ALA A 1 203 ? 27.213 14.922 -10.350 1.00 82.81 203 ALA A C 1
ATOM 1597 O O . ALA A 1 203 ? 27.053 14.984 -9.125 1.00 82.81 203 ALA A O 1
ATOM 1598 N N . ARG A 1 204 ? 26.500 15.662 -11.210 1.00 85.81 204 ARG A N 1
ATOM 1599 C CA . ARG A 1 204 ? 25.459 16.593 -10.793 1.00 85.81 204 ARG A CA 1
ATOM 1600 C C . ARG A 1 204 ? 24.234 15.892 -10.215 1.00 85.81 204 ARG A C 1
ATOM 1602 O O . ARG A 1 204 ? 23.798 16.276 -9.133 1.00 85.81 204 ARG A O 1
ATOM 1609 N N . ALA A 1 205 ? 23.712 14.851 -10.860 1.00 81.50 205 ALA A N 1
ATOM 1610 C CA . ALA A 1 205 ? 22.555 14.111 -10.351 1.00 81.50 205 ALA A CA 1
ATOM 1611 C C . ALA A 1 205 ? 22.837 13.475 -8.977 1.00 81.50 205 ALA A C 1
ATOM 1613 O O . ALA A 1 205 ? 22.041 13.623 -8.053 1.00 81.50 205 ALA A O 1
ATOM 1614 N N . VAL A 1 206 ? 24.004 12.845 -8.800 1.00 81.38 206 VAL A N 1
ATOM 1615 C CA . VAL A 1 206 ? 24.456 12.268 -7.520 1.00 81.38 206 VAL A CA 1
ATOM 1616 C C . VAL A 1 206 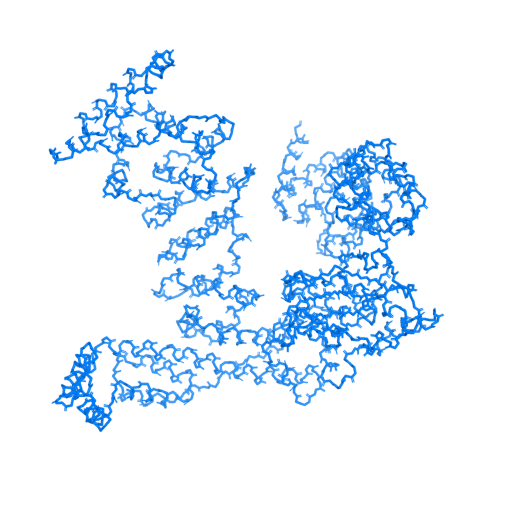? 24.583 13.340 -6.445 1.00 81.38 206 VAL A C 1
ATOM 1618 O O . VAL A 1 206 ? 24.191 13.113 -5.301 1.00 81.38 206 VAL A O 1
ATOM 1621 N N . LEU A 1 207 ? 25.122 14.511 -6.794 1.00 85.00 207 LEU A N 1
ATOM 1622 C CA . LEU A 1 207 ? 25.193 15.641 -5.878 1.00 85.00 207 LEU A CA 1
ATOM 1623 C C . LEU A 1 207 ? 23.788 16.071 -5.434 1.00 85.00 207 LEU A C 1
ATOM 1625 O O . LEU A 1 207 ? 23.556 16.165 -4.232 1.00 85.00 207 LEU A O 1
ATOM 1629 N N . LEU A 1 208 ? 22.858 16.281 -6.369 1.00 83.88 208 LEU A N 1
ATOM 1630 C CA . LEU A 1 208 ? 21.478 16.671 -6.057 1.00 83.88 208 LEU A CA 1
ATOM 1631 C C . LEU A 1 208 ? 20.783 15.621 -5.176 1.00 83.88 208 LEU A C 1
ATOM 1633 O O . LEU A 1 208 ? 20.204 15.981 -4.157 1.00 83.88 208 LEU A O 1
ATOM 1637 N N . ILE A 1 209 ? 20.930 14.329 -5.492 1.00 78.75 209 ILE A N 1
ATOM 1638 C CA . ILE A 1 209 ? 20.407 13.213 -4.684 1.00 78.75 209 ILE A CA 1
ATOM 1639 C C . ILE A 1 209 ? 20.964 13.245 -3.265 1.00 78.75 209 ILE A C 1
ATOM 1641 O O . ILE A 1 209 ? 20.223 13.135 -2.291 1.00 78.75 209 ILE A O 1
ATOM 1645 N N . ARG A 1 210 ? 22.286 13.378 -3.133 1.00 83.56 210 ARG A N 1
ATOM 1646 C CA . ARG A 1 210 ? 22.948 13.363 -1.829 1.00 83.56 210 ARG A CA 1
ATOM 1647 C C . ARG A 1 210 ? 22.465 14.514 -0.958 1.00 83.56 210 ARG A C 1
ATOM 1649 O O . ARG A 1 210 ? 22.206 14.301 0.223 1.00 83.56 210 ARG A O 1
ATOM 1656 N N . GLU A 1 211 ? 22.366 15.717 -1.520 1.00 85.38 211 GLU A N 1
ATOM 1657 C CA . GLU A 1 211 ? 21.910 16.881 -0.762 1.00 85.38 211 GLU A CA 1
ATOM 1658 C C . GLU A 1 211 ? 20.389 16.815 -0.481 1.00 85.38 211 GLU A C 1
ATOM 1660 O O . GLU A 1 211 ? 19.980 17.208 0.608 1.00 85.38 211 GLU A O 1
ATOM 1665 N N . LEU A 1 212 ? 19.569 16.212 -1.359 1.00 80.25 212 LEU A N 1
ATOM 1666 C CA . LEU A 1 212 ? 18.148 15.906 -1.098 1.00 80.25 212 LEU A CA 1
ATOM 1667 C C . LEU A 1 212 ? 17.976 14.948 0.092 1.00 80.25 212 LEU A C 1
ATOM 1669 O O . LEU A 1 212 ? 17.178 15.206 0.996 1.00 80.25 212 LEU A O 1
ATOM 1673 N N . ILE A 1 213 ? 18.755 13.859 0.117 1.00 76.75 213 ILE A N 1
ATOM 1674 C CA . ILE A 1 213 ? 18.758 12.891 1.222 1.00 76.75 213 ILE A CA 1
ATOM 1675 C C . ILE A 1 213 ? 19.227 13.566 2.515 1.00 76.75 213 ILE A C 1
ATOM 1677 O O . ILE A 1 213 ? 18.576 13.423 3.548 1.00 76.75 213 ILE A O 1
ATOM 1681 N N . ALA A 1 214 ? 20.319 14.338 2.463 1.00 80.94 214 ALA A N 1
ATOM 1682 C CA . ALA A 1 214 ? 20.857 15.051 3.624 1.00 80.94 214 ALA A CA 1
ATOM 1683 C C . ALA A 1 214 ? 19.877 16.093 4.191 1.00 80.94 214 ALA A C 1
ATOM 1685 O O . ALA A 1 214 ? 19.862 16.324 5.400 1.00 80.94 214 ALA A O 1
ATOM 1686 N N . ALA A 1 215 ? 19.048 16.687 3.331 1.00 76.50 215 ALA A N 1
ATOM 1687 C CA . ALA A 1 215 ? 17.982 17.608 3.706 1.00 76.50 215 ALA A CA 1
ATOM 1688 C C . ALA A 1 215 ? 16.738 16.915 4.295 1.00 76.50 215 ALA A C 1
ATOM 1690 O O . ALA A 1 215 ? 15.873 17.600 4.831 1.00 76.50 215 ALA A O 1
ATOM 1691 N N . GLY A 1 216 ? 16.637 15.581 4.218 1.00 75.19 216 GLY A N 1
ATOM 1692 C CA . GLY A 1 216 ? 15.464 14.834 4.684 1.00 75.19 216 GLY A CA 1
ATOM 1693 C C . GLY A 1 216 ? 14.229 14.986 3.788 1.00 75.19 216 GLY A C 1
ATOM 1694 O O . GLY A 1 216 ? 13.136 14.661 4.223 1.00 75.19 216 GLY A O 1
ATOM 1695 N N . LEU A 1 217 ? 14.399 15.459 2.549 1.00 71.62 217 LEU A N 1
ATOM 1696 C CA . LEU A 1 217 ? 13.304 15.767 1.614 1.00 71.62 217 LEU A CA 1
ATOM 1697 C C . LEU A 1 217 ? 12.981 14.611 0.644 1.00 71.62 217 LEU A C 1
ATOM 1699 O O . LEU A 1 217 ? 12.179 14.765 -0.268 1.00 71.62 217 LEU A O 1
ATOM 1703 N N . HIS A 1 218 ? 13.653 13.465 0.785 1.00 71.94 218 HIS A N 1
ATOM 1704 C CA . HIS A 1 218 ? 13.554 12.344 -0.156 1.00 71.94 218 HIS A CA 1
ATOM 1705 C C . HIS A 1 218 ? 12.389 11.385 0.141 1.00 71.94 218 HIS A C 1
ATOM 1707 O O . HIS A 1 218 ? 11.826 10.827 -0.797 1.00 71.94 218 HIS A O 1
ATOM 1713 N N . GLU A 1 219 ? 12.020 11.200 1.417 1.00 64.50 219 GLU A N 1
ATOM 1714 C CA . GLU A 1 219 ? 11.048 10.178 1.856 1.00 64.50 219 GLU A CA 1
ATOM 1715 C C . GLU A 1 219 ? 9.646 10.367 1.258 1.00 64.50 219 GLU A C 1
ATOM 1717 O O . GLU A 1 219 ? 8.894 9.400 1.161 1.00 64.50 219 GLU A O 1
ATOM 1722 N N . GLU A 1 220 ? 9.317 11.579 0.815 1.00 57.75 220 GLU A N 1
ATOM 1723 C CA . GLU A 1 220 ? 8.002 11.919 0.270 1.00 57.75 220 GLU A CA 1
ATOM 1724 C C . GLU A 1 220 ? 7.884 11.704 -1.259 1.00 57.75 220 GLU A C 1
ATOM 1726 O O . GLU A 1 220 ? 6.777 11.475 -1.735 1.00 57.75 220 GLU A O 1
ATOM 1731 N N . TYR A 1 221 ? 8.989 11.690 -2.033 1.00 60.78 221 TYR A N 1
ATOM 1732 C CA . TYR A 1 221 ? 8.935 11.754 -3.519 1.00 60.78 221 TYR A CA 1
ATOM 1733 C C . TYR A 1 221 ? 9.831 10.768 -4.258 1.00 60.78 221 TYR A C 1
ATOM 1735 O O . TYR A 1 221 ? 9.481 10.265 -5.324 1.00 60.78 221 TYR A O 1
ATOM 1743 N N . LEU A 1 222 ? 11.019 10.500 -3.720 1.00 68.62 222 LEU A N 1
ATOM 1744 C CA . LEU A 1 222 ? 11.979 9.583 -4.316 1.00 68.62 222 LEU A CA 1
ATOM 1745 C C . LEU A 1 222 ? 12.393 8.612 -3.233 1.00 68.62 222 LEU A C 1
ATOM 1747 O O . LEU A 1 222 ? 13.308 8.877 -2.448 1.00 68.62 222 LEU A O 1
ATOM 1751 N N . SER A 1 223 ? 11.713 7.468 -3.207 1.00 72.25 223 SER A N 1
ATOM 1752 C CA . SER A 1 223 ? 12.058 6.411 -2.274 1.00 72.25 223 SER A CA 1
ATOM 1753 C C . SER A 1 223 ? 13.560 6.116 -2.387 1.00 72.25 223 SER A C 1
ATOM 1755 O O . SER A 1 223 ? 14.127 6.012 -3.481 1.00 72.25 223 SER A O 1
ATOM 1757 N N . GLN A 1 224 ? 14.244 6.011 -1.246 1.00 75.81 224 GLN A N 1
ATOM 1758 C CA . GLN A 1 224 ? 15.641 5.576 -1.211 1.00 75.81 224 GLN A CA 1
ATOM 1759 C C . GLN A 1 224 ? 15.867 4.305 -2.071 1.00 75.81 224 GLN A C 1
ATOM 1761 O O . GLN A 1 224 ? 16.868 4.261 -2.795 1.00 75.81 224 GLN A O 1
ATOM 1766 N N . PRO A 1 225 ? 14.940 3.321 -2.087 1.00 75.38 225 PRO A N 1
ATOM 1767 C CA . PRO A 1 225 ? 14.861 2.263 -3.096 1.00 75.38 225 PRO A CA 1
ATOM 1768 C C . PRO A 1 225 ? 15.036 2.697 -4.562 1.00 75.38 225 PRO A C 1
ATOM 1770 O O . PRO A 1 225 ? 15.956 2.220 -5.231 1.00 75.38 225 PRO A O 1
ATOM 1773 N N . LEU A 1 226 ? 14.196 3.608 -5.062 1.00 78.94 226 LEU A N 1
ATOM 1774 C CA . LEU A 1 226 ? 14.222 4.113 -6.440 1.00 78.94 226 LEU A CA 1
ATOM 1775 C C . LEU A 1 226 ? 15.561 4.778 -6.777 1.00 78.94 226 LEU A C 1
ATOM 1777 O O . LEU A 1 226 ? 16.154 4.489 -7.816 1.00 78.94 226 LEU A O 1
ATOM 1781 N N . LEU A 1 227 ? 16.070 5.626 -5.883 1.00 77.62 227 LEU A N 1
ATOM 1782 C CA . LEU A 1 227 ? 17.363 6.293 -6.061 1.00 77.62 227 LEU A CA 1
ATOM 1783 C C . LEU A 1 227 ? 18.516 5.290 -6.118 1.00 77.62 227 LEU A C 1
ATOM 1785 O O . LEU A 1 227 ? 19.397 5.395 -6.970 1.00 77.62 227 LEU A O 1
ATOM 1789 N N . THR A 1 228 ? 18.488 4.287 -5.242 1.00 79.50 228 THR A N 1
ATOM 1790 C CA . THR A 1 228 ? 19.486 3.210 -5.229 1.00 79.50 228 THR A CA 1
ATOM 1791 C C . THR A 1 228 ? 19.446 2.414 -6.531 1.00 79.50 228 THR A C 1
ATOM 1793 O O . THR A 1 228 ? 20.491 2.172 -7.134 1.00 79.50 228 THR A O 1
ATOM 1796 N N . ALA A 1 229 ? 18.247 2.061 -7.005 1.00 79.00 229 ALA A N 1
ATOM 1797 C CA . ALA A 1 229 ? 18.055 1.365 -8.272 1.00 79.00 229 ALA A CA 1
ATOM 1798 C C . ALA A 1 229 ? 18.564 2.193 -9.461 1.00 79.00 229 ALA A C 1
ATOM 1800 O O . ALA A 1 229 ? 19.290 1.666 -10.302 1.00 79.00 229 ALA A O 1
ATOM 1801 N N . ALA A 1 230 ? 18.259 3.494 -9.499 1.00 81.94 230 ALA A N 1
ATOM 1802 C CA . ALA A 1 230 ? 18.723 4.407 -10.541 1.00 81.94 230 ALA A CA 1
ATOM 1803 C C . ALA A 1 230 ? 20.254 4.527 -10.566 1.00 81.94 230 ALA A C 1
ATOM 1805 O O . ALA A 1 230 ? 20.862 4.456 -11.633 1.00 81.94 230 ALA A O 1
ATOM 1806 N N . LEU A 1 231 ? 20.892 4.659 -9.400 1.00 80.19 231 LEU A N 1
ATOM 1807 C CA . LEU A 1 231 ? 22.351 4.735 -9.286 1.00 80.19 231 LEU A CA 1
ATOM 1808 C C . LEU A 1 231 ? 23.036 3.417 -9.667 1.00 80.19 231 LEU A C 1
ATOM 1810 O O . LEU A 1 231 ? 24.053 3.439 -10.358 1.00 80.19 231 LEU A O 1
ATOM 1814 N N . HIS A 1 232 ? 22.480 2.275 -9.254 1.00 78.94 232 HIS A N 1
ATOM 1815 C CA . HIS A 1 232 ? 23.001 0.962 -9.636 1.00 78.94 232 HIS A CA 1
ATOM 1816 C C . HIS A 1 232 ? 22.863 0.705 -11.134 1.00 78.94 232 HIS A C 1
ATOM 1818 O O . HIS A 1 232 ? 23.804 0.209 -11.745 1.00 78.94 232 HIS A O 1
ATOM 1824 N N . ALA A 1 233 ? 21.712 1.041 -11.720 1.00 76.88 233 ALA A N 1
ATOM 1825 C CA . ALA A 1 233 ? 21.506 0.962 -13.161 1.00 76.88 233 ALA A CA 1
ATOM 1826 C C . ALA A 1 233 ? 22.498 1.865 -13.881 1.00 76.88 233 ALA A C 1
ATOM 1828 O O . ALA A 1 233 ? 23.192 1.431 -14.785 1.00 76.88 233 ALA A O 1
ATOM 1829 N N . TYR A 1 234 ? 22.699 3.096 -13.427 1.00 81.00 234 TYR A N 1
ATOM 1830 C CA . TYR A 1 234 ? 23.600 3.994 -14.131 1.00 81.00 234 TYR A CA 1
ATOM 1831 C C . TYR A 1 234 ? 25.050 3.482 -14.290 1.00 81.00 234 TYR A C 1
ATOM 1833 O O . TYR A 1 234 ? 25.685 3.867 -15.268 1.00 81.00 234 TYR A O 1
ATOM 1841 N N . GLY A 1 235 ? 25.540 2.602 -13.399 1.00 64.75 235 GLY A N 1
ATOM 1842 C CA . GLY A 1 235 ? 26.935 2.192 -13.127 1.00 64.75 235 GLY A CA 1
ATOM 1843 C C . GLY A 1 235 ? 27.928 1.863 -14.263 1.00 64.75 235 GLY A C 1
ATOM 1844 O O . GLY A 1 235 ? 29.039 1.435 -13.960 1.00 64.75 235 GLY A O 1
ATOM 1845 N N . SER A 1 236 ? 27.599 2.071 -15.538 1.00 57.44 236 SER A N 1
ATOM 1846 C CA . SER A 1 236 ? 28.532 2.112 -16.684 1.00 57.44 236 SER A CA 1
ATOM 1847 C C . SER A 1 236 ? 27.940 2.725 -17.976 1.00 57.44 236 SER A C 1
ATOM 1849 O O . SER A 1 236 ? 28.541 2.629 -19.042 1.00 57.44 236 SER A O 1
ATOM 1851 N N . SER A 1 237 ? 26.757 3.342 -17.924 1.00 64.94 237 SER A N 1
ATOM 1852 C CA . SER A 1 237 ? 25.983 3.722 -19.114 1.00 64.94 237 SER A CA 1
ATOM 1853 C C . SER A 1 237 ? 26.342 5.116 -19.648 1.00 64.94 237 SER A C 1
ATOM 1855 O O . SER A 1 237 ? 26.282 6.094 -18.911 1.00 64.94 237 SER A O 1
ATOM 1857 N N . GLU A 1 238 ? 26.581 5.244 -20.960 1.00 65.94 238 GLU A N 1
ATOM 1858 C CA . GLU A 1 238 ? 26.734 6.546 -21.650 1.00 65.94 238 GLU A CA 1
ATOM 1859 C C . GLU A 1 238 ? 25.418 7.351 -21.763 1.00 65.94 238 GLU A C 1
ATOM 1861 O O . GLU A 1 238 ? 25.404 8.465 -22.285 1.00 65.94 238 GLU A O 1
ATOM 1866 N N . ARG A 1 239 ? 24.277 6.792 -21.332 1.00 70.06 239 ARG A N 1
ATOM 1867 C CA . ARG A 1 239 ? 22.962 7.449 -21.453 1.00 70.06 239 ARG A CA 1
ATOM 1868 C C . ARG A 1 239 ? 22.673 8.463 -20.344 1.00 70.06 239 ARG A C 1
ATOM 1870 O O . ARG A 1 239 ? 23.122 8.248 -19.222 1.00 70.06 239 ARG A O 1
ATOM 1877 N N . PRO A 1 240 ? 21.817 9.470 -20.608 1.00 79.25 240 PRO A N 1
ATOM 1878 C CA . PRO A 1 240 ? 21.332 10.388 -19.585 1.00 79.25 240 PRO A CA 1
ATOM 1879 C C . PRO A 1 240 ? 20.667 9.669 -18.411 1.00 79.25 240 PRO A C 1
ATOM 1881 O O . PRO A 1 240 ? 19.705 8.913 -18.585 1.00 79.25 240 PRO A O 1
ATOM 1884 N N . PHE A 1 241 ? 21.139 9.953 -17.201 1.00 81.88 241 PHE A N 1
ATOM 1885 C CA . PHE A 1 241 ? 20.540 9.467 -15.956 1.00 81.88 241 PHE A CA 1
ATOM 1886 C C . PHE A 1 241 ? 19.057 9.828 -15.848 1.00 81.88 241 PHE A C 1
ATOM 1888 O O . PHE A 1 241 ? 18.243 9.024 -15.392 1.00 81.88 241 PHE A O 1
ATOM 1895 N N . GLY A 1 242 ? 18.682 11.003 -16.353 1.00 80.75 242 GLY A N 1
ATOM 1896 C CA . GLY A 1 242 ? 17.306 11.464 -16.315 1.00 80.75 242 GLY A CA 1
ATOM 1897 C C . GLY A 1 242 ? 16.310 10.653 -17.156 1.00 80.75 242 GLY A C 1
ATOM 1898 O O . GLY A 1 242 ? 15.134 10.563 -16.795 1.00 80.75 242 GLY A O 1
ATOM 1899 N N . GLU A 1 243 ? 16.737 10.016 -18.253 1.00 83.44 243 GLU A N 1
ATOM 1900 C CA . GLU A 1 243 ? 15.869 9.095 -19.011 1.00 83.44 243 GLU A CA 1
ATOM 1901 C C . GLU A 1 243 ? 15.602 7.808 -18.230 1.00 83.44 243 GLU A C 1
ATOM 1903 O O . GLU A 1 243 ? 14.471 7.317 -18.195 1.00 83.44 243 GLU A O 1
ATOM 1908 N N . LEU A 1 244 ? 16.644 7.277 -17.589 1.00 84.31 244 LEU A N 1
ATOM 1909 C CA . LEU A 1 244 ? 16.563 6.081 -16.760 1.00 84.31 244 LEU A CA 1
ATOM 1910 C C . LEU A 1 244 ? 15.645 6.318 -15.557 1.00 84.31 244 LEU A C 1
ATOM 1912 O O . LEU A 1 244 ? 14.755 5.507 -15.312 1.00 84.31 244 LEU A O 1
ATOM 1916 N N . LEU A 1 245 ? 15.806 7.450 -14.865 1.00 83.31 245 LEU A N 1
ATOM 1917 C CA . LEU A 1 245 ? 14.948 7.826 -13.745 1.00 83.31 245 LEU A CA 1
ATOM 1918 C C . LEU A 1 245 ? 13.477 7.943 -14.170 1.00 83.31 245 LEU A C 1
ATOM 1920 O O . LEU A 1 245 ? 12.609 7.419 -13.483 1.00 83.31 245 LEU A O 1
ATOM 1924 N N . ARG A 1 246 ? 13.189 8.539 -15.338 1.00 83.50 246 ARG A N 1
ATOM 1925 C CA . ARG A 1 246 ? 11.823 8.584 -15.896 1.00 83.50 246 ARG A CA 1
ATOM 1926 C C . ARG A 1 246 ? 11.258 7.204 -16.184 1.00 83.50 246 ARG A C 1
ATOM 1928 O O . ARG A 1 246 ? 10.087 6.960 -15.920 1.00 83.50 246 ARG A O 1
ATOM 1935 N N . GLY A 1 247 ? 12.067 6.319 -16.757 1.00 86.25 247 GLY A N 1
ATOM 1936 C CA . GLY A 1 247 ? 11.662 4.938 -17.000 1.00 86.25 247 GLY A CA 1
ATOM 1937 C C . GLY A 1 247 ? 11.323 4.203 -15.703 1.00 86.25 247 GLY A C 1
ATOM 1938 O O . GLY A 1 247 ? 10.298 3.534 -15.620 1.00 86.25 247 GLY A O 1
ATOM 1939 N N . LEU A 1 248 ? 12.150 4.391 -14.675 1.00 85.31 248 LEU A N 1
ATOM 1940 C CA . LEU A 1 248 ? 11.964 3.824 -13.342 1.00 85.31 248 LEU A CA 1
ATOM 1941 C C . LEU A 1 248 ? 10.738 4.390 -12.609 1.00 85.31 248 LEU A C 1
ATOM 1943 O O . LEU A 1 248 ? 9.985 3.614 -12.033 1.00 85.31 248 LEU A O 1
ATOM 1947 N N . LEU A 1 249 ? 10.489 5.699 -12.682 1.00 82.31 249 LEU A N 1
ATOM 1948 C CA . LEU A 1 249 ? 9.282 6.330 -12.130 1.00 82.31 249 LEU A CA 1
ATOM 1949 C C . LEU A 1 249 ? 8.011 5.789 -12.796 1.00 82.31 249 LEU A C 1
ATOM 1951 O O . LEU A 1 249 ? 7.087 5.368 -12.107 1.00 82.31 249 LEU A O 1
ATOM 1955 N N . ARG A 1 250 ? 7.999 5.684 -14.134 1.00 84.44 250 ARG A N 1
ATOM 1956 C CA . ARG A 1 250 ? 6.888 5.040 -14.852 1.00 84.44 250 ARG A CA 1
ATOM 1957 C C . ARG A 1 250 ? 6.695 3.593 -14.398 1.00 84.44 250 ARG A C 1
ATOM 1959 O O . ARG A 1 250 ? 5.563 3.160 -14.213 1.00 84.44 250 ARG A O 1
ATOM 1966 N N . LEU A 1 251 ? 7.773 2.835 -14.199 1.00 83.50 251 LEU A N 1
ATOM 1967 C CA . LEU A 1 251 ? 7.678 1.470 -13.674 1.00 83.50 251 LEU A CA 1
ATOM 1968 C C . LEU A 1 251 ? 7.078 1.433 -12.262 1.00 83.50 251 LEU A C 1
ATOM 1970 O O . LEU A 1 251 ? 6.247 0.567 -11.992 1.00 83.50 251 LEU A O 1
ATOM 1974 N N . ASP A 1 252 ? 7.460 2.352 -11.379 1.00 81.94 252 ASP A N 1
ATOM 1975 C CA . ASP A 1 252 ? 6.932 2.440 -10.012 1.00 81.94 252 ASP A CA 1
ATOM 1976 C C . ASP A 1 252 ? 5.411 2.685 -10.019 1.00 81.94 252 ASP A C 1
ATOM 1978 O O . ASP A 1 252 ? 4.648 1.900 -9.446 1.00 81.94 252 ASP A O 1
ATOM 1982 N N . GLU A 1 253 ? 4.957 3.661 -10.817 1.00 78.31 253 GLU A N 1
ATOM 1983 C CA . GLU A 1 253 ? 3.534 3.980 -11.019 1.00 78.31 253 GLU A CA 1
ATOM 1984 C C . GLU A 1 253 ? 2.716 2.768 -11.498 1.00 78.31 253 GLU A C 1
ATOM 1986 O O . GLU A 1 253 ? 1.577 2.558 -11.072 1.00 78.31 253 GLU A O 1
ATOM 1991 N N . HIS A 1 254 ? 3.288 1.946 -12.384 1.00 77.25 254 HIS A N 1
ATOM 1992 C CA . HIS A 1 254 ? 2.576 0.820 -12.993 1.00 77.25 254 HIS A CA 1
ATOM 1993 C C . HIS A 1 254 ? 2.613 -0.461 -12.152 1.00 77.25 254 HIS A C 1
ATOM 1995 O O . HIS A 1 254 ? 1.734 -1.316 -12.306 1.00 77.25 254 HIS A O 1
ATOM 2001 N N . THR A 1 255 ? 3.630 -0.651 -11.306 1.00 71.62 255 THR A N 1
ATOM 2002 C CA . THR A 1 255 ? 3.897 -1.970 -10.714 1.00 71.62 255 THR A CA 1
ATOM 2003 C C . THR A 1 255 ? 3.395 -2.143 -9.293 1.00 71.62 255 THR A C 1
ATOM 2005 O O . THR A 1 255 ? 3.137 -3.291 -8.920 1.00 71.62 255 THR A O 1
ATOM 2008 N N . ARG A 1 256 ? 3.242 -1.065 -8.502 1.00 70.31 256 ARG A N 1
ATOM 2009 C CA . ARG A 1 256 ? 2.997 -1.135 -7.037 1.00 70.31 256 ARG A CA 1
ATOM 2010 C C . ARG A 1 256 ? 3.946 -2.096 -6.296 1.00 70.31 256 ARG A C 1
ATOM 2012 O O . ARG A 1 256 ? 3.681 -2.507 -5.162 1.00 70.31 256 ARG A O 1
ATOM 2019 N N . MET A 1 257 ? 5.024 -2.516 -6.950 1.00 71.75 257 MET A N 1
ATOM 2020 C CA . MET A 1 257 ? 6.110 -3.285 -6.370 1.00 71.75 257 MET A CA 1
ATOM 2021 C C . MET A 1 257 ? 7.151 -2.281 -5.920 1.00 71.75 257 MET A C 1
ATOM 2023 O O . MET A 1 257 ? 7.347 -1.267 -6.580 1.00 71.75 257 MET A O 1
ATOM 2027 N N . GLN A 1 258 ? 7.832 -2.575 -4.817 1.00 75.81 258 GLN A N 1
ATOM 2028 C CA . GLN A 1 258 ? 8.977 -1.773 -4.415 1.00 75.81 258 GLN A CA 1
ATOM 2029 C C . GLN A 1 258 ? 10.022 -1.869 -5.533 1.00 75.81 258 GLN A C 1
ATOM 2031 O O . GLN A 1 258 ? 10.504 -2.953 -5.871 1.00 75.81 258 GLN A O 1
ATOM 2036 N N . LEU A 1 259 ? 10.295 -0.747 -6.193 1.00 75.81 259 LEU A N 1
ATOM 2037 C CA . LEU A 1 259 ? 11.090 -0.721 -7.414 1.00 75.81 259 LEU A CA 1
ATOM 2038 C C . LEU A 1 259 ? 12.526 -1.235 -7.210 1.00 75.81 259 LEU A C 1
ATOM 2040 O O . LEU A 1 259 ? 13.111 -1.802 -8.133 1.00 75.81 259 LEU A O 1
ATOM 2044 N N . ASP A 1 260 ? 13.097 -1.096 -6.011 1.00 74.81 260 ASP A N 1
ATOM 2045 C CA . ASP A 1 260 ? 14.386 -1.711 -5.684 1.00 74.81 260 ASP A CA 1
ATOM 2046 C C . ASP A 1 260 ? 14.325 -3.234 -5.733 1.00 74.81 260 ASP A C 1
ATOM 2048 O O . ASP A 1 260 ? 15.288 -3.863 -6.158 1.00 74.81 260 ASP A O 1
ATOM 2052 N N . GLU A 1 261 ? 13.221 -3.836 -5.300 1.00 79.31 261 GLU A N 1
ATOM 2053 C CA . GLU A 1 261 ? 13.012 -5.272 -5.372 1.00 79.31 261 GLU A CA 1
ATOM 2054 C C . GLU A 1 261 ? 12.877 -5.703 -6.832 1.00 79.31 261 GLU A C 1
ATOM 2056 O O . GLU A 1 261 ? 13.599 -6.602 -7.261 1.00 79.31 261 GLU A O 1
ATOM 2061 N N . LEU A 1 262 ? 12.061 -4.995 -7.623 1.00 78.81 262 LEU A N 1
ATOM 2062 C CA . LEU A 1 262 ? 11.947 -5.211 -9.070 1.00 78.81 262 LEU A CA 1
ATOM 2063 C C . LEU A 1 262 ? 13.328 -5.168 -9.735 1.00 78.81 262 LEU A C 1
ATOM 2065 O O . LEU A 1 262 ? 13.719 -6.099 -10.444 1.00 78.81 262 LEU A O 1
ATOM 2069 N N . TYR A 1 263 ? 14.084 -4.103 -9.472 1.00 81.38 263 TYR A N 1
ATOM 2070 C CA . TYR A 1 263 ? 15.400 -3.903 -10.052 1.00 81.38 263 TYR A CA 1
ATOM 2071 C C . TYR A 1 263 ? 16.385 -4.986 -9.605 1.00 81.38 263 TYR A C 1
ATOM 2073 O O . TYR A 1 263 ? 17.040 -5.592 -10.449 1.00 81.38 263 TYR A O 1
ATOM 2081 N N . ARG A 1 264 ? 16.458 -5.296 -8.303 1.00 84.12 264 ARG A N 1
ATOM 2082 C CA . ARG A 1 264 ? 17.345 -6.338 -7.756 1.00 84.12 264 ARG A CA 1
ATOM 2083 C C . ARG A 1 264 ? 17.046 -7.718 -8.336 1.00 84.12 264 ARG A C 1
ATOM 2085 O O . ARG A 1 264 ? 17.982 -8.464 -8.615 1.00 84.12 264 ARG A O 1
ATOM 2092 N N . LEU A 1 265 ? 15.770 -8.048 -8.527 1.00 86.75 265 LEU A N 1
ATOM 2093 C CA . LEU A 1 265 ? 15.350 -9.332 -9.084 1.00 86.75 265 LEU A CA 1
ATOM 2094 C C . LEU A 1 265 ? 15.753 -9.478 -10.550 1.00 86.75 265 LEU A C 1
ATOM 2096 O O . LEU A 1 265 ? 16.178 -10.555 -10.956 1.00 86.75 265 LEU A O 1
ATOM 2100 N N . VAL A 1 266 ? 15.647 -8.410 -11.342 1.00 86.81 266 VAL A N 1
ATOM 2101 C CA . VAL A 1 266 ? 15.950 -8.479 -12.776 1.00 86.81 266 VAL A CA 1
ATOM 2102 C C . VAL A 1 266 ? 17.437 -8.260 -13.060 1.00 86.81 266 VAL A C 1
ATOM 2104 O O . VAL A 1 266 ? 18.002 -8.984 -13.876 1.00 86.81 266 VAL A O 1
ATOM 2107 N N . VAL A 1 267 ? 18.101 -7.311 -12.391 1.00 86.75 267 VAL A N 1
ATOM 2108 C CA . VAL A 1 267 ? 19.478 -6.893 -12.723 1.00 86.75 267 VAL A CA 1
ATOM 2109 C C . VAL A 1 267 ? 20.479 -8.045 -12.662 1.00 86.75 267 VAL A C 1
ATOM 2111 O O . VAL A 1 267 ? 21.350 -8.134 -13.524 1.00 86.75 267 VAL A O 1
ATOM 2114 N N . GLY A 1 268 ? 20.312 -8.982 -11.722 1.00 84.69 268 GLY A N 1
ATOM 2115 C CA . GLY A 1 268 ? 21.181 -10.157 -11.606 1.00 84.69 268 GLY A CA 1
ATOM 2116 C C . GLY A 1 268 ? 21.155 -11.070 -12.839 1.00 84.69 268 GLY A C 1
ATOM 2117 O O . GLY A 1 268 ? 22.097 -11.819 -13.066 1.00 84.69 268 GLY A O 1
ATOM 2118 N N . HIS A 1 269 ? 20.116 -10.988 -13.676 1.00 87.38 269 HIS A N 1
ATOM 2119 C CA . HIS A 1 269 ? 20.011 -11.740 -14.934 1.00 87.38 269 HIS A CA 1
ATOM 2120 C C . HIS A 1 269 ? 20.545 -10.979 -16.162 1.00 87.38 269 HIS A C 1
ATOM 2122 O O . HIS A 1 269 ? 20.574 -11.543 -17.266 1.00 87.38 269 HIS A O 1
ATOM 2128 N N . PHE A 1 270 ? 20.963 -9.724 -15.963 1.00 87.88 270 PHE A N 1
ATOM 2129 C CA . PHE A 1 270 ? 21.503 -8.798 -16.962 1.00 87.88 270 PHE A CA 1
ATOM 2130 C C . PHE A 1 270 ? 22.901 -8.279 -16.586 1.00 87.88 270 PHE A C 1
ATOM 2132 O O . PHE A 1 270 ? 23.341 -7.294 -17.167 1.00 87.88 270 PHE A O 1
ATOM 2139 N N . GLU A 1 271 ? 23.611 -8.911 -15.646 1.00 85.31 271 GLU A N 1
ATOM 2140 C CA . GLU A 1 271 ? 24.910 -8.427 -15.145 1.00 85.31 271 GLU A CA 1
ATOM 2141 C C . GLU A 1 271 ? 25.931 -8.186 -16.276 1.00 85.31 271 GLU A C 1
ATOM 2143 O O . GLU A 1 271 ? 26.554 -7.130 -16.326 1.00 85.31 271 GLU A O 1
ATOM 2148 N N . GLU A 1 272 ? 26.004 -9.095 -17.255 1.00 82.56 272 GLU A N 1
ATOM 2149 C CA . GLU A 1 272 ? 26.887 -8.985 -18.432 1.00 82.56 272 GLU A CA 1
ATOM 2150 C C . GLU A 1 272 ? 26.351 -8.034 -19.528 1.00 82.56 272 GLU A C 1
ATOM 2152 O O . GLU A 1 272 ? 27.072 -7.679 -20.458 1.00 82.56 272 GLU A O 1
ATOM 2157 N N . HIS A 1 273 ? 25.085 -7.602 -19.437 1.00 84.50 273 HIS A N 1
ATOM 2158 C CA . HIS A 1 273 ? 24.383 -6.832 -20.472 1.00 84.50 273 HIS A CA 1
ATOM 2159 C C . HIS A 1 273 ? 23.440 -5.755 -19.897 1.00 84.50 273 HIS A C 1
ATOM 2161 O O . HIS A 1 273 ? 22.310 -5.585 -20.374 1.00 84.50 273 HIS A O 1
ATOM 2167 N N . GLN A 1 274 ? 23.893 -4.995 -18.893 1.00 85.94 274 GLN A N 1
ATOM 2168 C CA . GLN A 1 274 ? 23.082 -3.970 -18.210 1.00 85.94 274 GLN A CA 1
ATOM 2169 C C . GLN A 1 274 ? 22.480 -2.936 -19.179 1.00 85.94 274 GLN A C 1
ATOM 2171 O O . GLN A 1 274 ? 21.340 -2.501 -19.012 1.00 85.94 274 GLN A O 1
ATOM 2176 N N . GLU A 1 275 ? 23.175 -2.618 -20.275 1.00 85.00 275 GLU A N 1
ATOM 2177 C CA . GLU A 1 275 ? 22.661 -1.723 -21.317 1.00 85.00 275 GLU A CA 1
ATOM 2178 C C . GLU A 1 275 ? 21.330 -2.177 -21.940 1.00 85.00 275 GLU A C 1
ATOM 2180 O O . GLU A 1 275 ? 20.528 -1.342 -22.372 1.00 85.00 275 GLU A O 1
ATOM 2185 N N . LEU A 1 276 ? 21.089 -3.490 -22.042 1.00 86.38 276 LEU A N 1
ATOM 2186 C CA . LEU A 1 276 ? 19.826 -4.022 -22.558 1.00 86.38 276 LEU A CA 1
ATOM 2187 C C . LEU A 1 276 ? 18.690 -3.761 -21.569 1.00 86.38 276 LEU A C 1
ATOM 2189 O O . LEU A 1 276 ? 17.608 -3.346 -21.987 1.00 86.38 276 LEU A O 1
ATOM 2193 N N . LEU A 1 277 ? 18.952 -3.932 -20.271 1.00 88.31 277 LEU A N 1
ATOM 2194 C CA . LEU A 1 277 ? 17.993 -3.620 -19.216 1.00 88.31 277 LEU A CA 1
ATOM 2195 C C . LEU A 1 277 ? 17.648 -2.126 -19.211 1.00 88.31 277 LEU A C 1
ATOM 2197 O O . LEU A 1 277 ? 16.472 -1.775 -19.162 1.00 88.31 277 LEU A O 1
ATOM 2201 N N . HIS A 1 278 ? 18.631 -1.235 -19.380 1.00 87.81 278 HIS A N 1
ATOM 2202 C CA . HIS A 1 278 ? 18.357 0.207 -19.475 1.00 87.81 278 HIS A CA 1
ATOM 2203 C C . HIS A 1 278 ? 17.462 0.545 -20.659 1.00 87.81 278 HIS A C 1
ATOM 2205 O O . HIS A 1 278 ? 16.542 1.349 -20.533 1.00 87.81 278 HIS A O 1
ATOM 2211 N N . LYS A 1 279 ? 17.703 -0.082 -21.817 1.00 85.75 279 LYS A N 1
ATOM 2212 C CA . LYS A 1 279 ? 16.867 0.126 -23.007 1.00 85.75 279 LYS A CA 1
ATOM 2213 C C . LYS A 1 279 ? 15.416 -0.275 -22.760 1.00 85.75 279 LYS A C 1
ATOM 2215 O O . LYS A 1 279 ? 14.540 0.392 -23.293 1.00 85.75 279 LYS A O 1
ATOM 2220 N N . LEU A 1 280 ? 15.177 -1.317 -21.965 1.00 88.69 280 LEU A N 1
ATOM 2221 C CA . LEU A 1 280 ? 13.831 -1.745 -21.579 1.00 88.69 280 LEU A CA 1
ATOM 2222 C C . LEU A 1 280 ? 13.190 -0.807 -20.561 1.00 88.69 280 LEU A C 1
ATOM 2224 O O . LEU A 1 280 ? 12.014 -0.496 -20.693 1.00 88.69 280 LEU A O 1
ATOM 2228 N N . ILE A 1 281 ? 13.953 -0.335 -19.574 1.00 89.38 281 ILE A N 1
ATOM 2229 C CA . ILE A 1 281 ? 13.456 0.619 -18.574 1.00 89.38 281 ILE A CA 1
ATOM 2230 C C . ILE A 1 281 ? 13.034 1.932 -19.246 1.00 89.38 281 ILE A C 1
ATOM 2232 O O . ILE A 1 281 ? 11.994 2.495 -18.919 1.00 89.38 281 ILE A O 1
ATOM 2236 N N . VAL A 1 282 ? 13.812 2.415 -20.217 1.00 87.75 282 VAL A N 1
ATOM 2237 C CA . VAL A 1 282 ? 13.515 3.667 -20.935 1.00 87.75 282 VAL A CA 1
ATOM 2238 C C . VAL A 1 282 ? 12.411 3.491 -21.991 1.00 87.75 282 VAL A C 1
ATOM 2240 O O . VAL A 1 282 ? 11.854 4.488 -22.449 1.00 87.75 282 VAL A O 1
ATOM 2243 N N . ASP A 1 283 ? 12.065 2.254 -22.363 1.00 88.50 283 ASP A N 1
ATOM 2244 C CA . ASP A 1 283 ? 10.998 1.962 -23.325 1.00 88.50 283 ASP A CA 1
ATOM 2245 C C . ASP A 1 283 ? 9.625 2.483 -22.853 1.00 88.50 283 ASP A C 1
ATOM 2247 O O . ASP A 1 283 ? 9.427 2.827 -21.685 1.00 88.50 283 ASP A O 1
ATOM 2251 N N . GLU A 1 284 ? 8.674 2.570 -23.781 1.00 86.25 284 GLU A N 1
ATOM 2252 C CA . GLU A 1 284 ? 7.278 2.889 -23.469 1.00 86.25 284 GLU A CA 1
ATOM 2253 C C . GLU A 1 284 ? 6.503 1.634 -23.047 1.00 86.25 284 GLU A C 1
ATOM 2255 O O . GLU A 1 284 ? 5.591 1.725 -22.230 1.00 86.25 284 GLU A O 1
ATOM 2260 N N . ASP A 1 285 ? 6.859 0.458 -23.582 1.00 89.00 285 ASP A N 1
ATOM 2261 C CA . ASP A 1 285 ? 6.203 -0.804 -23.228 1.00 89.00 285 ASP A CA 1
ATOM 2262 C C . ASP A 1 285 ? 6.996 -1.573 -22.167 1.00 89.00 285 ASP A C 1
ATOM 2264 O O . ASP A 1 285 ? 7.879 -2.384 -22.459 1.00 89.00 285 ASP A O 1
ATOM 2268 N N . HIS A 1 286 ? 6.630 -1.342 -20.910 1.00 88.31 286 HIS A N 1
ATOM 2269 C CA . HIS A 1 286 ? 7.197 -2.039 -19.757 1.00 88.31 286 HIS A CA 1
ATOM 2270 C C . HIS A 1 286 ? 6.579 -3.409 -19.489 1.00 88.31 286 HIS A C 1
ATOM 2272 O O . HIS A 1 286 ? 7.062 -4.138 -18.621 1.00 88.31 286 HIS A O 1
ATOM 2278 N N . SER A 1 287 ? 5.523 -3.791 -20.211 1.00 88.75 287 SER A N 1
ATOM 2279 C CA . SER A 1 287 ? 4.711 -4.964 -19.875 1.00 88.75 287 SER A CA 1
ATOM 2280 C C . SER A 1 287 ? 5.528 -6.256 -19.718 1.00 88.75 287 SER A C 1
ATOM 2282 O O . SER A 1 287 ? 5.286 -6.976 -18.746 1.00 88.75 287 SER A O 1
ATOM 2284 N N . PRO A 1 288 ? 6.504 -6.582 -20.597 1.00 90.31 288 PRO A N 1
ATOM 2285 C CA . PRO A 1 288 ? 7.326 -7.783 -20.430 1.00 90.31 288 PRO A CA 1
ATOM 2286 C C . PRO A 1 288 ? 8.174 -7.757 -19.156 1.00 90.31 288 PRO A C 1
ATOM 2288 O O . PRO A 1 288 ? 8.242 -8.752 -18.436 1.00 90.31 288 PRO A O 1
ATOM 2291 N N . LEU A 1 289 ? 8.783 -6.606 -18.852 1.00 90.75 289 LEU A N 1
ATOM 2292 C CA . LEU A 1 289 ? 9.624 -6.431 -17.671 1.00 90.75 289 LEU A CA 1
ATOM 2293 C C . LEU A 1 289 ? 8.799 -6.582 -16.390 1.00 90.75 289 LEU A C 1
ATOM 2295 O O . LEU A 1 289 ? 9.204 -7.307 -15.485 1.00 90.75 289 LEU A O 1
ATOM 2299 N N . ILE A 1 290 ? 7.615 -5.963 -16.349 1.00 89.06 290 ILE A N 1
ATOM 2300 C CA . ILE A 1 290 ? 6.695 -6.034 -15.209 1.00 89.06 290 ILE A CA 1
ATOM 2301 C C . ILE A 1 290 ? 6.249 -7.474 -14.955 1.00 89.06 290 ILE A C 1
ATOM 2303 O O . ILE A 1 290 ? 6.359 -7.952 -13.826 1.00 89.06 290 ILE A O 1
ATOM 2307 N N . ARG A 1 291 ? 5.785 -8.187 -15.991 1.00 89.56 291 ARG A N 1
ATOM 2308 C CA . ARG A 1 291 ? 5.350 -9.585 -15.838 1.00 89.56 291 ARG A CA 1
ATOM 2309 C C . ARG A 1 291 ? 6.489 -10.477 -15.358 1.00 89.56 291 ARG A C 1
ATOM 2311 O O . ARG A 1 291 ? 6.304 -11.237 -14.411 1.00 89.56 291 ARG A O 1
ATOM 2318 N N . CYS A 1 292 ? 7.667 -10.360 -15.973 1.00 93.00 292 CYS A N 1
ATOM 2319 C CA . CYS A 1 292 ? 8.842 -11.128 -15.576 1.00 93.00 292 CYS A CA 1
ATOM 2320 C C . CYS A 1 292 ? 9.233 -10.843 -14.118 1.00 93.00 292 CYS A C 1
ATOM 2322 O O . CYS A 1 292 ? 9.482 -11.773 -13.354 1.00 93.00 292 CYS A O 1
ATOM 2324 N N . ALA A 1 293 ? 9.241 -9.573 -13.710 1.00 90.75 293 ALA A N 1
ATOM 2325 C CA . ALA A 1 293 ? 9.579 -9.184 -12.348 1.00 90.75 293 ALA A CA 1
ATOM 2326 C C . ALA A 1 293 ? 8.566 -9.689 -11.314 1.00 90.75 293 ALA A C 1
ATOM 2328 O O . ALA A 1 293 ? 8.975 -10.182 -10.269 1.00 90.75 293 ALA A O 1
ATOM 2329 N N . GLN A 1 294 ? 7.263 -9.639 -11.604 1.00 90.19 294 GLN A N 1
ATOM 2330 C CA . GLN A 1 294 ? 6.234 -10.181 -10.707 1.00 90.19 294 GLN A CA 1
ATOM 2331 C C . GLN A 1 294 ? 6.405 -11.691 -10.493 1.00 90.19 294 GLN A C 1
ATOM 2333 O O . GLN A 1 294 ? 6.278 -12.182 -9.370 1.00 90.19 294 GLN A O 1
ATOM 2338 N N . LYS A 1 295 ? 6.741 -12.431 -11.557 1.00 93.75 295 LYS A N 1
ATOM 2339 C CA . LYS A 1 295 ? 7.029 -13.869 -11.474 1.00 93.75 295 LYS A CA 1
ATOM 2340 C C . LYS A 1 295 ? 8.308 -14.147 -10.678 1.00 93.75 295 LYS A C 1
ATOM 2342 O O . LYS A 1 295 ? 8.308 -15.016 -9.809 1.00 93.75 295 LYS A O 1
ATOM 2347 N N . LEU A 1 296 ? 9.371 -13.372 -10.914 1.00 93.38 296 LEU A N 1
ATOM 2348 C CA . LEU A 1 296 ? 10.616 -13.448 -10.140 1.00 93.38 296 LEU A CA 1
ATOM 2349 C C . LEU A 1 296 ? 10.387 -13.133 -8.660 1.00 93.38 296 LEU A C 1
ATOM 2351 O O . LEU A 1 296 ? 10.942 -13.819 -7.810 1.00 93.38 296 LEU A O 1
ATOM 2355 N N . ALA A 1 297 ? 9.552 -12.142 -8.345 1.00 90.88 297 ALA A N 1
ATOM 2356 C CA . ALA A 1 297 ? 9.218 -11.781 -6.971 1.00 90.88 297 ALA A CA 1
ATOM 2357 C C . ALA A 1 297 ? 8.467 -12.919 -6.273 1.00 90.88 297 ALA A C 1
ATOM 2359 O O . ALA A 1 297 ? 8.795 -13.276 -5.143 1.00 90.88 297 ALA A O 1
ATOM 2360 N N . ALA A 1 298 ? 7.503 -13.544 -6.958 1.00 92.06 298 ALA A N 1
ATOM 2361 C CA . ALA A 1 298 ? 6.794 -14.706 -6.431 1.00 92.06 298 ALA A CA 1
ATOM 2362 C C . ALA A 1 298 ? 7.738 -15.890 -6.162 1.00 92.06 298 ALA A C 1
ATOM 2364 O O . ALA A 1 298 ? 7.640 -16.522 -5.108 1.00 92.06 298 ALA A O 1
ATOM 2365 N N . LEU A 1 299 ? 8.680 -16.151 -7.076 1.00 93.75 299 LEU A N 1
ATOM 2366 C CA . LEU A 1 299 ? 9.702 -17.186 -6.909 1.00 93.75 299 LEU A CA 1
ATOM 2367 C C . LEU A 1 299 ? 10.652 -16.855 -5.742 1.00 93.75 299 LEU A C 1
ATOM 2369 O O . LEU A 1 299 ? 10.848 -17.671 -4.845 1.00 93.75 299 LEU A O 1
ATOM 2373 N N . ALA A 1 300 ? 11.174 -15.629 -5.682 1.00 91.75 300 ALA A N 1
ATOM 2374 C CA . ALA A 1 300 ? 12.085 -15.184 -4.629 1.00 91.75 300 ALA A CA 1
ATOM 2375 C C . ALA A 1 300 ? 11.438 -15.201 -3.235 1.00 91.75 300 ALA A C 1
ATOM 2377 O O . ALA A 1 300 ? 12.080 -15.598 -2.260 1.00 91.75 300 ALA A O 1
ATOM 2378 N N . ALA A 1 301 ? 10.154 -14.842 -3.130 1.00 90.81 301 ALA A N 1
ATOM 2379 C CA . ALA A 1 301 ? 9.409 -14.841 -1.872 1.00 90.81 301 ALA A CA 1
ATOM 2380 C C . ALA A 1 301 ? 9.278 -16.241 -1.241 1.00 90.81 301 ALA A C 1
ATOM 2382 O O . ALA A 1 301 ? 9.129 -16.354 -0.019 1.00 90.81 301 ALA A O 1
ATOM 2383 N N . ARG A 1 302 ? 9.390 -17.320 -2.031 1.00 88.25 302 ARG A N 1
ATOM 2384 C CA . ARG A 1 302 ? 9.463 -18.689 -1.496 1.00 88.25 302 ARG A CA 1
ATOM 2385 C C . ARG A 1 302 ? 10.768 -18.993 -0.769 1.00 88.25 302 ARG A C 1
ATOM 2387 O O . ARG A 1 302 ? 10.768 -19.887 0.077 1.00 88.25 302 ARG A O 1
ATOM 2394 N N . ALA A 1 303 ? 11.840 -18.253 -1.057 1.00 78.31 303 ALA A N 1
ATOM 2395 C CA . ALA A 1 303 ? 13.183 -18.490 -0.532 1.00 78.31 303 ALA A CA 1
ATOM 2396 C C . ALA A 1 303 ? 13.686 -19.932 -0.763 1.00 78.31 303 ALA A C 1
ATOM 2398 O O . ALA A 1 303 ? 14.430 -20.472 0.053 1.00 78.31 303 ALA A O 1
ATOM 2399 N N . ASP A 1 304 ? 13.280 -20.561 -1.870 1.00 76.81 304 ASP A N 1
ATOM 2400 C CA . ASP A 1 304 ? 13.724 -21.908 -2.255 1.00 76.81 304 ASP A CA 1
ATOM 2401 C C . ASP A 1 304 ? 15.133 -21.914 -2.882 1.00 76.81 304 ASP A C 1
ATOM 2403 O O . ASP A 1 304 ? 15.732 -22.972 -3.067 1.00 76.81 304 ASP A O 1
ATOM 2407 N N . GLY A 1 305 ? 15.683 -20.730 -3.177 1.00 79.19 305 GLY A N 1
ATOM 2408 C CA . GLY A 1 305 ? 17.011 -20.558 -3.763 1.00 79.19 305 GLY A CA 1
ATOM 2409 C C . GLY A 1 305 ? 17.097 -20.981 -5.230 1.00 79.19 305 GLY A C 1
ATOM 2410 O O . GLY A 1 305 ? 18.201 -20.986 -5.783 1.00 79.19 305 GLY A O 1
ATOM 2411 N N . ARG A 1 306 ? 15.969 -21.320 -5.873 1.00 86.19 306 ARG A N 1
ATOM 2412 C CA . ARG A 1 306 ? 15.942 -21.671 -7.294 1.00 86.19 306 ARG A CA 1
ATOM 2413 C C . ARG A 1 306 ? 16.222 -20.422 -8.113 1.00 86.19 306 ARG A C 1
ATOM 2415 O O . ARG A 1 306 ? 15.595 -19.380 -7.934 1.00 86.19 306 ARG A O 1
ATOM 2422 N N . LYS A 1 307 ? 17.202 -20.523 -9.007 1.00 88.62 307 LYS A N 1
ATOM 2423 C CA . LYS A 1 307 ? 17.530 -19.458 -9.951 1.00 88.62 307 LYS A CA 1
ATOM 2424 C C . LYS A 1 307 ? 17.052 -19.891 -11.330 1.00 88.62 307 LYS A C 1
ATOM 2426 O O . LYS A 1 307 ? 17.520 -20.927 -11.803 1.00 88.62 307 LYS A O 1
ATOM 2431 N N . PRO A 1 308 ? 16.163 -19.124 -11.978 1.00 92.25 308 PRO A N 1
ATOM 2432 C CA . PRO A 1 308 ? 15.749 -19.435 -13.334 1.00 92.25 308 PRO A CA 1
ATOM 2433 C C . PRO A 1 308 ? 16.970 -19.349 -14.246 1.00 92.25 308 PRO A C 1
ATOM 2435 O O . PRO A 1 308 ? 17.722 -18.370 -14.209 1.00 92.25 308 PRO A O 1
ATOM 2438 N N . ASN A 1 309 ? 17.172 -20.394 -15.044 1.00 90.44 309 ASN A N 1
ATOM 2439 C CA . ASN A 1 309 ? 18.233 -20.436 -16.037 1.00 90.44 309 ASN A CA 1
ATOM 2440 C C . ASN A 1 309 ? 17.624 -20.200 -17.427 1.00 90.44 309 ASN A C 1
ATOM 2442 O O . ASN A 1 309 ? 17.091 -21.142 -18.018 1.00 90.44 309 ASN A O 1
ATOM 2446 N N . PRO A 1 310 ? 17.635 -18.960 -17.945 1.00 86.75 310 PRO A N 1
ATOM 2447 C CA . PRO A 1 310 ? 17.203 -18.708 -19.313 1.00 86.75 310 PRO A CA 1
ATOM 2448 C C . PRO A 1 310 ? 18.053 -19.535 -20.281 1.00 86.75 310 PRO A C 1
ATOM 2450 O O . PRO A 1 310 ? 19.266 -19.644 -20.104 1.00 86.75 310 PRO A O 1
ATOM 2453 N N . LEU A 1 311 ? 17.413 -20.120 -21.299 1.00 81.06 311 LEU A N 1
ATOM 2454 C CA . LEU A 1 311 ? 18.099 -20.925 -22.313 1.00 81.06 311 LEU A CA 1
ATOM 2455 C C . LEU A 1 311 ? 19.313 -20.179 -22.891 1.00 81.06 311 LEU A C 1
ATOM 2457 O O . LEU A 1 311 ? 19.282 -18.960 -23.074 1.00 81.06 311 LEU A O 1
ATOM 2461 N N . GLY A 1 312 ? 20.377 -20.939 -23.166 1.00 73.75 312 GLY A N 1
ATOM 2462 C CA . GLY A 1 312 ? 21.622 -20.415 -23.721 1.00 73.75 312 GLY A CA 1
ATOM 2463 C C . GLY A 1 312 ? 21.441 -19.821 -25.119 1.00 73.75 312 GLY A C 1
ATOM 2464 O O . GLY A 1 312 ? 20.534 -20.202 -25.861 1.00 73.75 312 GLY A O 1
ATOM 2465 N N . GLY A 1 313 ? 22.322 -18.881 -25.461 1.00 81.38 313 GLY A N 1
ATOM 2466 C CA . GLY A 1 313 ? 22.323 -18.221 -26.762 1.00 81.38 313 GLY A CA 1
ATOM 2467 C C . GLY A 1 313 ? 22.585 -19.166 -27.941 1.00 81.38 313 GLY A C 1
ATOM 2468 O O . GLY A 1 313 ? 23.103 -20.272 -27.779 1.00 81.38 313 GLY A O 1
ATOM 2469 N N . SER A 1 314 ? 22.229 -18.721 -29.146 1.00 90.12 314 SER A N 1
ATOM 2470 C CA . SER A 1 314 ? 22.539 -19.419 -30.397 1.00 90.12 314 SER A CA 1
ATOM 2471 C C . SER A 1 314 ? 24.022 -19.293 -30.777 1.00 90.12 314 SER A C 1
ATOM 2473 O O . SER A 1 314 ? 24.720 -18.401 -30.295 1.00 90.12 314 SER A O 1
ATOM 2475 N N . SER A 1 315 ? 24.481 -20.109 -31.735 1.00 90.88 315 SER A N 1
ATOM 2476 C CA . SER A 1 315 ? 25.776 -19.902 -32.412 1.00 90.88 315 SER A CA 1
ATOM 2477 C C . SER A 1 315 ? 25.900 -18.471 -32.961 1.00 90.88 315 SER A C 1
ATOM 2479 O O . SER A 1 315 ? 24.895 -17.865 -33.346 1.00 90.88 315 SER A O 1
ATOM 2481 N N . THR A 1 316 ? 27.122 -17.935 -33.003 1.00 95.06 316 THR A N 1
ATOM 2482 C CA . THR A 1 316 ? 27.453 -16.607 -33.550 1.00 95.06 316 THR A CA 1
ATOM 2483 C C . THR A 1 316 ? 28.056 -16.666 -34.958 1.00 95.06 316 THR A C 1
ATOM 2485 O O . THR A 1 316 ? 28.292 -15.621 -35.555 1.00 95.06 316 THR A O 1
ATOM 2488 N N . GLU A 1 317 ? 28.259 -17.854 -35.536 1.00 94.94 317 GLU A N 1
ATOM 2489 C CA . GLU A 1 317 ? 28.938 -18.030 -36.836 1.00 94.94 317 GLU A CA 1
ATOM 2490 C C . GLU A 1 317 ? 28.240 -17.296 -37.996 1.00 94.94 317 GLU A C 1
ATOM 2492 O O . GLU A 1 317 ? 28.886 -16.755 -38.892 1.00 94.94 317 GLU A O 1
ATOM 2497 N N . TRP A 1 318 ? 26.908 -17.206 -37.968 1.00 95.94 318 TRP A N 1
ATOM 2498 C CA . TRP A 1 318 ? 26.122 -16.519 -38.998 1.00 95.94 318 TRP A CA 1
ATOM 2499 C C . TRP A 1 318 ? 26.293 -14.989 -38.976 1.00 95.94 318 TRP A C 1
ATOM 2501 O O . TRP A 1 318 ? 25.948 -14.314 -39.950 1.00 95.94 318 TRP A O 1
ATOM 2511 N N . ILE A 1 319 ? 26.824 -14.421 -37.886 1.00 96.81 319 ILE A N 1
ATOM 2512 C CA . ILE A 1 319 ? 26.971 -12.970 -37.693 1.00 96.81 319 ILE A CA 1
ATOM 2513 C C . ILE A 1 319 ? 28.023 -12.388 -38.642 1.00 96.81 319 ILE A C 1
ATOM 2515 O O . ILE A 1 319 ? 27.875 -11.249 -39.097 1.00 96.81 319 ILE A O 1
ATOM 2519 N N . ASP A 1 320 ? 29.043 -13.166 -39.013 1.00 94.75 320 ASP A N 1
ATOM 2520 C CA . ASP A 1 320 ? 30.115 -12.705 -39.900 1.00 94.75 320 ASP A CA 1
ATOM 2521 C C . ASP A 1 320 ? 29.623 -12.333 -41.305 1.00 94.75 320 ASP A C 1
ATOM 2523 O O . ASP A 1 320 ? 30.237 -11.488 -41.962 1.00 94.75 320 ASP A O 1
ATOM 2527 N N . GLY A 1 321 ? 28.474 -12.877 -41.727 1.00 92.31 321 GLY A N 1
ATOM 2528 C CA . GLY A 1 321 ? 27.802 -12.530 -42.981 1.00 92.31 321 GLY A CA 1
ATOM 2529 C C . GLY A 1 321 ? 27.111 -11.158 -42.989 1.00 92.31 321 GLY A C 1
ATOM 2530 O O . GLY A 1 321 ? 26.612 -10.734 -44.033 1.00 92.31 321 GLY A O 1
ATOM 2531 N N . TYR A 1 322 ? 27.066 -10.449 -41.856 1.00 93.81 322 TYR A N 1
ATOM 2532 C CA . TYR A 1 322 ? 26.403 -9.150 -41.721 1.00 93.81 322 TYR A CA 1
ATOM 2533 C C . TYR A 1 322 ? 27.408 -7.985 -41.619 1.00 93.81 322 TYR A C 1
ATOM 2535 O O . TYR A 1 322 ? 28.547 -8.169 -41.177 1.00 93.81 322 TYR A O 1
ATOM 2543 N N . PRO A 1 323 ? 26.996 -6.750 -41.988 1.00 93.94 323 PRO A N 1
ATOM 2544 C CA . PRO A 1 323 ? 27.836 -5.562 -41.851 1.00 93.94 323 PRO A CA 1
ATOM 2545 C C . PRO A 1 323 ? 28.430 -5.416 -40.437 1.00 93.94 323 PRO A C 1
ATOM 2547 O O . PRO A 1 323 ? 27.684 -5.567 -39.464 1.00 93.94 323 PRO A O 1
ATOM 2550 N N . PRO A 1 324 ? 29.720 -5.040 -40.295 1.00 94.44 324 PRO A N 1
ATOM 2551 C CA . PRO A 1 324 ? 30.385 -4.893 -38.995 1.00 94.44 324 PRO A CA 1
ATOM 2552 C C . PRO A 1 324 ? 29.628 -4.017 -37.990 1.00 94.44 324 PRO A C 1
ATOM 2554 O O . PRO A 1 324 ? 29.600 -4.309 -36.800 1.00 94.44 324 PRO A O 1
ATOM 2557 N N . THR A 1 325 ? 28.931 -2.987 -38.476 1.00 94.44 325 THR A N 1
ATOM 2558 C CA . THR A 1 325 ? 28.114 -2.072 -37.662 1.00 94.44 325 THR A CA 1
ATOM 2559 C C . THR A 1 325 ? 26.919 -2.734 -36.970 1.00 94.44 325 THR A C 1
ATOM 2561 O O . THR A 1 325 ? 26.369 -2.155 -36.036 1.00 94.44 325 THR A O 1
ATOM 2564 N N . LEU A 1 326 ? 26.490 -3.919 -37.414 1.00 95.88 326 LEU A N 1
ATOM 2565 C CA . LEU A 1 326 ? 25.400 -4.677 -36.796 1.00 95.88 326 LEU A CA 1
ATOM 2566 C C . LEU A 1 326 ? 25.894 -5.748 -35.822 1.00 95.88 326 LEU A C 1
ATOM 2568 O O . LEU A 1 326 ? 25.089 -6.207 -35.016 1.00 95.88 326 LEU A O 1
ATOM 2572 N N . ARG A 1 327 ? 27.174 -6.144 -35.875 1.00 95.56 327 ARG A N 1
ATOM 2573 C CA . ARG A 1 327 ? 27.692 -7.310 -35.137 1.00 95.56 327 ARG A CA 1
ATOM 2574 C C . ARG A 1 327 ? 27.416 -7.246 -33.630 1.00 95.56 327 ARG A C 1
ATOM 2576 O O . ARG A 1 327 ? 26.781 -8.181 -33.158 1.00 95.56 327 ARG A O 1
ATOM 2583 N N . PRO A 1 328 ? 27.669 -6.132 -32.909 1.00 94.94 328 PRO A N 1
ATOM 2584 C CA . PRO A 1 328 ? 27.356 -6.068 -31.476 1.00 94.94 328 PRO A CA 1
ATOM 2585 C C . PRO A 1 328 ? 25.862 -6.264 -31.168 1.00 94.94 328 PRO A C 1
ATOM 2587 O O . PRO A 1 328 ? 25.477 -6.855 -30.163 1.00 94.94 328 PRO A O 1
ATOM 2590 N N . ALA A 1 329 ? 24.981 -5.773 -32.047 1.00 94.81 329 ALA A N 1
ATOM 2591 C CA . ALA A 1 329 ? 23.538 -5.937 -31.890 1.00 94.81 329 ALA A CA 1
ATOM 2592 C C . ALA A 1 329 ? 23.074 -7.372 -32.187 1.00 94.81 329 ALA A C 1
ATOM 2594 O O . ALA A 1 329 ? 22.103 -7.836 -31.592 1.00 94.81 329 ALA A O 1
ATOM 2595 N N . LEU A 1 330 ? 23.742 -8.048 -33.123 1.00 95.81 330 LEU A N 1
ATOM 2596 C CA . LEU A 1 330 ? 23.477 -9.438 -33.481 1.00 95.81 330 LEU A CA 1
ATOM 2597 C C . LEU A 1 330 ? 24.048 -10.407 -32.443 1.00 95.81 330 LEU A C 1
ATOM 2599 O O . LEU A 1 330 ? 23.383 -11.386 -32.138 1.00 95.81 330 LEU A O 1
ATOM 2603 N N . GLU A 1 331 ? 25.203 -10.106 -31.849 1.00 95.00 331 GLU A N 1
ATOM 2604 C CA . GLU A 1 331 ? 25.792 -10.860 -30.734 1.00 95.00 331 GLU A CA 1
ATOM 2605 C C . GLU A 1 331 ? 24.883 -10.798 -29.506 1.00 95.00 331 GLU A C 1
ATOM 2607 O O . GLU A 1 331 ? 24.533 -11.833 -28.945 1.00 95.00 331 GLU A O 1
ATOM 2612 N N . ALA A 1 332 ? 24.394 -9.602 -29.155 1.00 92.75 332 ALA A N 1
ATOM 2613 C CA . ALA A 1 332 ? 23.397 -9.445 -28.098 1.00 92.75 332 ALA A CA 1
ATOM 2614 C C . ALA A 1 332 ? 22.110 -10.238 -28.394 1.00 92.75 332 ALA A C 1
ATOM 2616 O O . ALA A 1 332 ? 21.509 -10.811 -27.487 1.00 92.75 332 ALA A O 1
ATOM 2617 N N . LEU A 1 333 ? 21.674 -10.283 -29.660 1.00 95.00 333 LEU A N 1
ATOM 2618 C CA . LEU A 1 333 ? 20.497 -11.054 -30.062 1.00 95.00 333 LEU A CA 1
ATOM 2619 C C . LEU A 1 333 ? 20.749 -12.567 -29.992 1.00 95.00 333 LEU A C 1
ATOM 2621 O O . LEU A 1 333 ? 19.874 -13.281 -29.512 1.00 95.00 333 LEU A O 1
ATOM 2625 N N . ALA A 1 334 ? 21.924 -13.029 -30.431 1.00 94.75 334 ALA A N 1
ATOM 2626 C CA . ALA A 1 334 ? 22.365 -14.421 -30.348 1.00 94.75 334 ALA A CA 1
ATOM 2627 C C . ALA A 1 334 ? 22.437 -14.891 -28.898 1.00 94.75 334 ALA A C 1
ATOM 2629 O O . ALA A 1 334 ? 21.916 -15.954 -28.583 1.00 94.75 334 ALA A O 1
ATOM 2630 N N . TRP A 1 335 ? 22.980 -14.068 -28.000 1.00 91.69 335 TRP A N 1
ATOM 2631 C CA . TRP A 1 335 ? 22.963 -14.324 -26.561 1.00 91.69 335 TRP A CA 1
ATOM 2632 C C . TRP A 1 335 ? 21.538 -14.410 -25.994 1.00 91.69 335 TRP A C 1
ATOM 2634 O O . TRP A 1 335 ? 21.246 -15.264 -25.159 1.00 91.69 335 TRP A O 1
ATOM 2644 N N . ALA A 1 336 ? 20.638 -13.537 -26.451 1.00 91.62 336 ALA A N 1
ATOM 2645 C CA . ALA A 1 336 ? 19.293 -13.417 -25.901 1.00 91.62 336 ALA A CA 1
ATOM 2646 C C . ALA A 1 336 ? 18.295 -14.478 -26.390 1.00 91.62 336 ALA A C 1
ATOM 2648 O O . ALA A 1 336 ? 17.272 -14.675 -25.734 1.00 91.62 336 ALA A O 1
ATOM 2649 N N . SER A 1 337 ? 18.515 -15.100 -27.554 1.00 93.19 337 SER A N 1
ATOM 2650 C CA . SER A 1 337 ? 17.508 -15.960 -28.182 1.00 93.19 337 SER A CA 1
ATOM 2651 C C . SER A 1 337 ? 18.108 -17.103 -29.007 1.00 93.19 337 SER A C 1
ATOM 2653 O O . SER A 1 337 ? 18.986 -16.855 -29.832 1.00 93.19 337 SER A O 1
ATOM 2655 N N . PRO A 1 338 ? 17.564 -18.331 -28.906 1.00 93.31 338 PRO A N 1
ATOM 2656 C CA . PRO A 1 338 ? 17.948 -19.425 -29.799 1.00 93.31 338 PRO A CA 1
ATOM 2657 C C . PRO A 1 338 ? 17.526 -19.179 -31.261 1.00 93.31 338 PRO A C 1
ATOM 2659 O O . PRO A 1 338 ? 18.173 -19.671 -32.179 1.00 93.31 338 PRO A O 1
ATOM 2662 N N . ASP A 1 339 ? 16.492 -18.361 -31.498 1.00 94.56 339 ASP A N 1
ATOM 2663 C CA . ASP A 1 339 ? 15.978 -18.017 -32.835 1.00 94.56 339 ASP A CA 1
ATOM 2664 C C . ASP A 1 339 ? 16.628 -16.748 -33.425 1.00 94.56 339 ASP A C 1
ATOM 2666 O O . ASP A 1 339 ? 16.083 -16.119 -34.346 1.00 94.56 339 ASP A O 1
ATOM 2670 N N . ALA A 1 340 ? 17.769 -16.318 -32.878 1.00 95.25 340 ALA A N 1
ATOM 2671 C CA . ALA A 1 340 ? 18.398 -15.042 -33.205 1.00 95.25 340 ALA A CA 1
ATOM 2672 C C . ALA A 1 340 ? 18.685 -14.864 -34.698 1.00 95.25 340 ALA A C 1
ATOM 2674 O O . ALA A 1 340 ? 18.380 -13.803 -35.247 1.00 95.25 340 ALA A O 1
ATOM 2675 N N . GLU A 1 341 ? 19.191 -15.898 -35.373 1.00 96.56 341 GLU A N 1
ATOM 2676 C CA . GLU A 1 341 ? 19.483 -15.860 -36.809 1.00 96.56 341 GLU A CA 1
ATOM 2677 C C . GLU A 1 341 ? 18.214 -15.581 -37.626 1.00 96.56 341 GLU A C 1
ATOM 2679 O O . GLU A 1 341 ? 18.169 -14.672 -38.461 1.00 96.56 341 GLU A O 1
ATOM 2684 N N . ALA A 1 342 ? 17.129 -16.302 -37.335 1.00 95.06 342 ALA A N 1
ATOM 2685 C CA . ALA A 1 342 ? 15.857 -16.120 -38.019 1.00 95.06 342 ALA A CA 1
ATOM 2686 C C . ALA A 1 342 ? 15.264 -14.725 -37.743 1.00 95.06 342 ALA A C 1
ATOM 2688 O O . ALA A 1 342 ? 14.693 -14.094 -38.642 1.00 95.06 342 ALA A O 1
ATOM 2689 N N . MET A 1 343 ? 15.403 -14.213 -36.513 1.00 95.06 343 MET A N 1
ATOM 2690 C CA . MET A 1 343 ? 14.995 -12.851 -36.154 1.00 95.06 343 MET A CA 1
ATOM 2691 C C . MET A 1 343 ? 15.817 -11.792 -36.900 1.00 95.06 343 MET A C 1
ATOM 2693 O O . MET A 1 343 ? 15.235 -10.862 -37.471 1.00 95.06 343 MET A O 1
ATOM 2697 N N . ALA A 1 344 ? 17.141 -11.949 -36.939 1.00 95.19 344 ALA A N 1
ATOM 2698 C CA . ALA A 1 344 ? 18.061 -11.071 -37.648 1.00 95.19 344 ALA A CA 1
ATOM 2699 C C . ALA A 1 344 ? 17.757 -11.049 -39.147 1.00 95.19 344 ALA A C 1
ATOM 2701 O O . ALA A 1 344 ? 17.536 -9.976 -39.712 1.00 95.19 344 ALA A O 1
ATOM 2702 N N . HIS A 1 345 ? 17.619 -12.219 -39.770 1.00 93.19 345 HIS A N 1
ATOM 2703 C CA . HIS A 1 345 ? 17.294 -12.346 -41.186 1.00 93.19 345 HIS A CA 1
ATOM 2704 C C . HIS A 1 345 ? 15.961 -11.659 -41.524 1.00 93.19 345 HIS A C 1
ATOM 2706 O O . HIS A 1 345 ? 15.879 -10.882 -42.477 1.00 93.19 345 HIS A O 1
ATOM 2712 N N . ARG A 1 346 ? 14.912 -11.843 -40.704 1.00 93.19 346 ARG A N 1
ATOM 2713 C CA . ARG A 1 346 ? 13.631 -11.124 -40.874 1.00 93.19 346 ARG A CA 1
ATOM 2714 C C . ARG A 1 346 ? 13.790 -9.606 -40.751 1.00 93.19 346 ARG A C 1
ATOM 2716 O O . ARG A 1 346 ? 13.160 -8.866 -41.512 1.00 93.19 346 ARG A O 1
ATOM 2723 N N . ALA A 1 347 ? 14.600 -9.128 -39.808 1.00 92.44 347 ALA A N 1
ATOM 2724 C CA . ALA A 1 347 ? 14.836 -7.700 -39.600 1.00 92.44 347 ALA A CA 1
ATOM 2725 C C . ALA A 1 347 ? 15.637 -7.070 -40.753 1.00 92.44 347 ALA A C 1
ATOM 2727 O O . ALA A 1 347 ? 15.295 -5.977 -41.215 1.00 92.44 347 ALA A O 1
ATOM 2728 N N . VAL A 1 348 ? 16.651 -7.777 -41.258 1.00 90.12 348 VAL A N 1
ATOM 2729 C CA . VAL A 1 348 ? 17.504 -7.336 -42.369 1.00 90.12 348 VAL A CA 1
ATOM 2730 C C . VAL A 1 348 ? 16.766 -7.406 -43.701 1.00 90.12 348 VAL A C 1
ATOM 2732 O O . VAL A 1 348 ? 16.811 -6.431 -44.448 1.00 90.12 348 VAL A O 1
ATOM 2735 N N . ARG A 1 349 ? 15.976 -8.456 -43.969 1.00 87.31 349 ARG A N 1
ATOM 2736 C CA . ARG A 1 349 ? 15.149 -8.580 -45.188 1.00 87.31 349 ARG A CA 1
ATOM 2737 C C . ARG A 1 349 ? 14.172 -7.412 -45.372 1.00 87.31 349 ARG A C 1
ATOM 2739 O O . ARG A 1 349 ? 13.823 -7.045 -46.489 1.00 87.31 349 ARG A O 1
ATOM 2746 N N . ARG A 1 350 ? 13.732 -6.769 -44.283 1.00 81.88 350 ARG A N 1
ATOM 2747 C CA . ARG A 1 350 ? 12.895 -5.555 -44.365 1.00 81.88 350 ARG A CA 1
ATOM 2748 C C . ARG A 1 350 ? 13.650 -4.337 -44.908 1.00 81.88 350 ARG A C 1
ATOM 2750 O O . ARG A 1 350 ? 13.017 -3.437 -45.459 1.00 81.88 350 ARG A O 1
ATOM 2757 N N . LEU A 1 351 ? 14.968 -4.286 -44.729 1.00 81.44 351 LEU A N 1
ATOM 2758 C CA . LEU A 1 351 ? 15.842 -3.220 -45.227 1.00 81.44 351 LEU A CA 1
ATOM 2759 C C . LEU A 1 351 ? 16.422 -3.552 -46.596 1.00 81.44 351 LEU A C 1
ATOM 2761 O O . LEU A 1 351 ? 16.420 -2.696 -47.479 1.00 81.44 351 LEU A O 1
ATOM 2765 N N . VAL A 1 352 ? 16.861 -4.797 -46.757 1.00 76.62 352 VAL A N 1
ATOM 2766 C CA . VAL A 1 352 ? 17.326 -5.384 -48.008 1.00 76.62 352 VAL A CA 1
ATOM 2767 C C . VAL A 1 352 ? 16.132 -6.076 -48.646 1.00 76.62 352 VAL A C 1
ATOM 2769 O O . VAL A 1 352 ? 15.973 -7.292 -48.565 1.00 76.62 352 VAL A O 1
ATOM 2772 N N . ARG A 1 353 ? 15.226 -5.274 -49.219 1.00 76.25 353 ARG A N 1
ATOM 2773 C CA . ARG A 1 353 ? 14.177 -5.837 -50.071 1.00 76.25 353 ARG A CA 1
ATOM 2774 C C . ARG A 1 353 ? 14.864 -6.488 -51.261 1.00 76.25 353 ARG A C 1
ATOM 2776 O O . ARG A 1 353 ? 15.670 -5.836 -51.923 1.00 76.25 353 ARG A O 1
ATOM 2783 N N . ASP A 1 354 ? 14.543 -7.753 -51.503 1.00 78.75 354 ASP A N 1
ATOM 2784 C CA . ASP A 1 354 ? 15.029 -8.447 -52.685 1.00 78.75 354 ASP A CA 1
ATOM 2785 C C . ASP A 1 354 ? 14.583 -7.699 -53.959 1.00 78.75 354 ASP A C 1
ATOM 2787 O O . ASP A 1 354 ? 13.575 -6.977 -53.984 1.00 78.75 354 ASP A O 1
ATOM 2791 N N . SER A 1 355 ? 15.387 -7.812 -55.016 1.00 80.88 355 SER A N 1
ATOM 2792 C CA . SER A 1 355 ? 15.149 -7.116 -56.285 1.00 80.88 355 SER A CA 1
ATOM 2793 C C . SER A 1 355 ? 13.790 -7.479 -56.895 1.00 80.88 355 SER A C 1
ATOM 2795 O O . SER A 1 355 ? 13.159 -6.635 -57.534 1.00 80.88 355 SER A O 1
ATOM 2797 N N . ALA A 1 356 ? 13.292 -8.692 -56.639 1.00 84.75 356 ALA A N 1
ATOM 2798 C CA . ALA A 1 356 ? 11.980 -9.157 -57.079 1.00 84.75 356 ALA A CA 1
ATOM 2799 C C . ALA A 1 356 ? 10.824 -8.414 -56.379 1.00 84.75 356 ALA A C 1
ATOM 2801 O O . ALA A 1 356 ? 9.884 -7.957 -57.034 1.00 84.75 356 ALA A O 1
ATOM 2802 N N . SER A 1 357 ? 10.905 -8.215 -55.062 1.00 85.62 357 SER A N 1
ATOM 2803 C CA . SER A 1 357 ? 9.927 -7.474 -54.263 1.00 85.62 357 SER A CA 1
ATOM 2804 C C . SER A 1 357 ? 9.909 -5.995 -54.638 1.00 85.62 357 SER A C 1
ATOM 2806 O O . SER A 1 357 ? 8.832 -5.418 -54.796 1.00 85.62 357 SER A O 1
ATOM 2808 N N . LEU A 1 358 ? 11.084 -5.390 -54.845 1.00 89.75 358 LEU A N 1
ATOM 2809 C CA . LEU A 1 358 ? 11.190 -4.015 -55.339 1.00 89.75 358 LEU A CA 1
ATOM 2810 C C . LEU A 1 358 ? 10.614 -3.871 -56.753 1.00 89.75 358 LEU A C 1
ATOM 2812 O O . LEU A 1 358 ? 9.927 -2.888 -57.020 1.00 89.75 358 LEU A O 1
ATOM 2816 N N . SER A 1 359 ? 10.834 -4.851 -57.634 1.00 91.31 359 SER A N 1
ATOM 2817 C CA . SER A 1 359 ? 10.241 -4.863 -58.980 1.00 91.31 359 SER A CA 1
ATOM 2818 C C . SER A 1 359 ? 8.715 -4.970 -58.921 1.00 91.31 359 SER A C 1
ATOM 2820 O O . SER A 1 359 ? 8.019 -4.186 -59.555 1.00 91.31 359 SER A O 1
ATOM 2822 N N . THR A 1 360 ? 8.186 -5.844 -58.062 1.00 93.31 360 THR A N 1
ATOM 2823 C CA . THR A 1 360 ? 6.735 -5.991 -57.852 1.00 93.31 360 THR A CA 1
ATOM 2824 C C . THR A 1 360 ? 6.104 -4.698 -57.315 1.00 93.31 360 THR A C 1
ATOM 2826 O O . THR A 1 360 ? 5.041 -4.275 -57.768 1.00 93.31 360 THR A O 1
ATOM 2829 N N . GLU A 1 361 ? 6.752 -4.034 -56.349 1.00 94.50 361 GLU A N 1
ATOM 2830 C CA . GLU A 1 361 ? 6.289 -2.745 -55.813 1.00 94.50 361 GLU A CA 1
ATOM 2831 C C . GLU A 1 361 ? 6.356 -1.633 -56.869 1.00 94.50 361 GLU A C 1
ATOM 2833 O O . GLU A 1 361 ? 5.428 -0.829 -56.951 1.00 94.50 361 GLU A O 1
ATOM 2838 N N . ARG A 1 362 ? 7.415 -1.599 -57.690 1.00 95.81 362 ARG A N 1
ATOM 2839 C CA . ARG A 1 362 ? 7.570 -0.662 -58.814 1.00 95.81 362 ARG A CA 1
ATOM 2840 C C . ARG A 1 362 ? 6.404 -0.792 -59.793 1.00 95.81 362 ARG A C 1
ATOM 2842 O O . ARG A 1 362 ? 5.768 0.209 -60.108 1.00 95.81 362 ARG A O 1
ATOM 2849 N N . ASP A 1 363 ? 6.094 -2.011 -60.224 1.00 96.12 363 ASP A N 1
ATOM 2850 C CA . ASP A 1 363 ? 5.036 -2.270 -61.207 1.00 96.12 363 ASP A CA 1
ATOM 2851 C C . ASP A 1 363 ? 3.652 -1.897 -60.641 1.00 96.12 363 ASP A C 1
ATOM 2853 O O . ASP A 1 363 ? 2.826 -1.267 -61.308 1.00 96.12 363 ASP A O 1
ATOM 2857 N N . LYS A 1 364 ? 3.428 -2.173 -59.349 1.00 96.44 364 LYS A N 1
ATOM 2858 C CA . LYS A 1 364 ? 2.220 -1.735 -58.639 1.00 96.44 364 LYS A CA 1
ATOM 2859 C C . LYS A 1 364 ? 2.126 -0.209 -58.524 1.00 96.44 364 LYS A C 1
ATOM 2861 O O . LYS A 1 364 ? 1.045 0.342 -58.693 1.00 96.44 364 LYS A O 1
ATOM 2866 N N . LEU A 1 365 ? 3.223 0.491 -58.241 1.00 97.06 365 LEU A N 1
ATOM 2867 C CA . LEU A 1 365 ? 3.218 1.955 -58.173 1.00 97.06 365 LEU A CA 1
ATOM 2868 C C . LEU A 1 365 ? 2.963 2.590 -59.543 1.00 97.06 365 LEU A C 1
ATOM 2870 O O . LEU A 1 365 ? 2.193 3.542 -59.607 1.00 97.06 365 LEU A O 1
ATOM 2874 N N . HIS A 1 366 ? 3.532 2.042 -60.623 1.00 96.69 366 HIS A N 1
ATOM 2875 C CA . HIS A 1 366 ? 3.253 2.491 -61.994 1.00 96.69 366 HIS A CA 1
ATOM 2876 C C . HIS A 1 366 ? 1.759 2.428 -62.324 1.00 96.69 366 HIS A C 1
ATOM 2878 O O . HIS A 1 366 ? 1.205 3.420 -62.794 1.00 96.69 366 HIS A O 1
ATOM 2884 N N . SER A 1 367 ? 1.086 1.315 -62.003 1.00 95.94 367 SER A N 1
ATOM 2885 C CA . SER A 1 367 ? -0.367 1.200 -62.226 1.00 95.94 367 SER A CA 1
ATOM 2886 C C . SER A 1 367 ? -1.189 2.173 -61.371 1.00 95.94 367 SER A C 1
ATOM 2888 O O . SER A 1 367 ? -2.132 2.774 -61.870 1.00 95.94 367 SER A O 1
ATOM 2890 N N . LEU A 1 368 ? -0.812 2.399 -60.107 1.00 96.81 368 LEU A N 1
ATOM 2891 C CA . LEU A 1 368 ? -1.557 3.281 -59.197 1.00 96.81 368 LEU A CA 1
ATOM 2892 C C . LEU A 1 368 ? -1.356 4.784 -59.462 1.00 96.81 368 LEU A C 1
ATOM 2894 O O . LEU A 1 368 ? -2.202 5.588 -59.074 1.00 96.81 368 LEU A O 1
ATOM 2898 N N . ILE A 1 369 ? -0.241 5.190 -60.076 1.00 97.31 369 ILE A N 1
ATOM 2899 C CA . ILE A 1 369 ? 0.065 6.607 -60.349 1.00 97.31 369 ILE A CA 1
ATOM 2900 C C . ILE A 1 369 ? -0.854 7.199 -61.426 1.00 97.31 369 ILE A C 1
ATOM 2902 O O . ILE A 1 369 ? -1.131 8.403 -61.377 1.00 97.31 369 ILE A O 1
ATOM 2906 N N . ALA A 1 370 ? -1.334 6.371 -62.362 1.00 92.81 370 ALA A N 1
ATOM 2907 C CA . ALA A 1 370 ? -2.269 6.788 -63.405 1.00 92.81 370 ALA A CA 1
ATOM 2908 C C . ALA A 1 370 ? -3.533 7.417 -62.793 1.00 92.81 370 ALA A C 1
ATOM 2910 O O . ALA A 1 370 ? -3.904 8.535 -63.156 1.00 92.81 370 ALA A O 1
ATOM 2911 N N . ASP A 1 371 ? -4.082 6.771 -61.763 1.00 93.19 371 ASP A N 1
ATOM 2912 C CA . ASP A 1 371 ? -5.366 7.135 -61.154 1.00 93.19 371 ASP A CA 1
ATOM 2913 C C . ASP A 1 371 ? -5.241 8.035 -59.908 1.00 93.19 371 ASP A C 1
ATOM 2915 O O . ASP A 1 371 ? -6.231 8.568 -59.412 1.00 93.19 371 ASP A O 1
ATOM 2919 N N . ALA A 1 372 ? -4.038 8.206 -5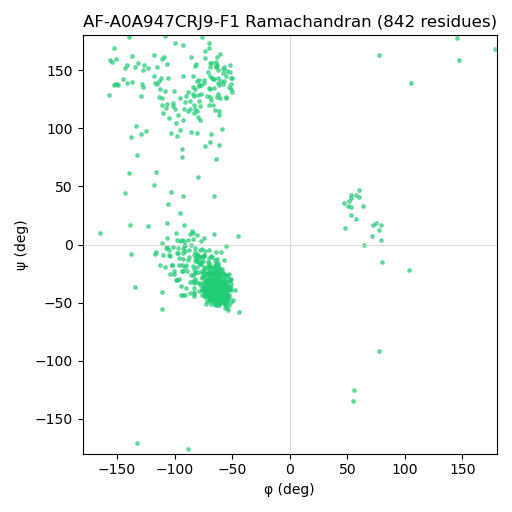9.350 1.00 93.62 372 ALA A N 1
ATOM 2920 C CA . ALA A 1 372 ? -3.822 9.057 -58.176 1.00 93.62 372 ALA A CA 1
ATOM 2921 C C . ALA A 1 372 ? -3.732 10.540 -58.569 1.00 93.62 372 ALA A C 1
ATOM 2923 O O . ALA A 1 372 ? -3.046 10.861 -59.525 1.00 93.62 372 ALA A O 1
ATOM 2924 N N . GLU A 1 373 ? -4.301 11.470 -57.795 1.00 94.44 373 GLU A N 1
ATOM 2925 C CA . GLU A 1 373 ? -4.182 12.920 -58.042 1.00 94.44 373 GLU A CA 1
ATOM 2926 C C . GLU A 1 373 ? -3.471 13.672 -56.898 1.00 94.44 373 GLU A C 1
ATOM 2928 O O . GLU A 1 373 ? -3.293 13.157 -55.788 1.00 94.44 373 GLU A O 1
ATOM 2933 N N . GLY A 1 374 ? -3.019 14.899 -57.188 1.00 94.69 374 GLY A N 1
ATOM 2934 C CA . GLY A 1 374 ? -2.443 15.836 -56.216 1.00 94.69 374 GLY A CA 1
ATOM 2935 C C . GLY A 1 374 ? -1.258 15.284 -55.411 1.00 94.69 374 GLY A C 1
ATOM 2936 O O . GLY A 1 374 ? -0.347 14.646 -55.947 1.00 94.69 374 GLY A O 1
ATOM 2937 N N . THR A 1 375 ? -1.276 15.521 -54.097 1.00 93.06 375 THR A N 1
ATOM 2938 C CA . THR A 1 375 ? -0.214 15.124 -53.154 1.00 93.06 375 THR A CA 1
ATOM 2939 C C . THR A 1 375 ? 0.059 13.619 -53.172 1.00 93.06 375 THR A C 1
ATOM 2941 O O . THR A 1 375 ? 1.209 13.193 -53.063 1.00 93.06 375 THR A O 1
ATOM 2944 N N . ARG A 1 376 ? -0.977 12.792 -53.372 1.00 93.81 376 ARG A N 1
ATOM 2945 C CA . ARG A 1 376 ? -0.838 11.329 -53.409 1.00 93.81 376 ARG A CA 1
ATOM 2946 C C . ARG A 1 376 ? -0.030 10.871 -54.625 1.00 93.81 376 ARG A C 1
ATOM 2948 O O . ARG A 1 376 ? 0.866 10.041 -54.464 1.00 93.81 376 ARG A O 1
ATOM 2955 N N . ARG A 1 377 ? -0.293 11.443 -55.809 1.00 96.00 377 ARG A N 1
ATOM 2956 C CA . ARG A 1 377 ? 0.482 11.178 -57.037 1.00 96.00 377 ARG A CA 1
ATOM 2957 C C . ARG A 1 377 ? 1.952 11.539 -56.837 1.00 96.00 377 ARG A C 1
ATOM 2959 O O . ARG A 1 377 ? 2.825 10.724 -57.124 1.00 96.00 377 ARG A O 1
ATOM 2966 N N . HIS A 1 378 ? 2.221 12.714 -56.266 1.00 94.56 378 HIS A N 1
ATOM 2967 C CA . HIS A 1 378 ? 3.584 13.183 -56.009 1.00 94.56 378 HIS A CA 1
ATOM 2968 C C . HIS A 1 378 ? 4.359 12.285 -55.023 1.00 94.56 378 HIS A C 1
ATOM 2970 O O . HIS A 1 378 ? 5.524 11.952 -55.265 1.00 94.56 378 HIS A O 1
ATOM 2976 N N . MET A 1 379 ? 3.717 11.823 -53.941 1.00 94.62 379 MET A N 1
ATOM 2977 C CA . MET A 1 379 ? 4.330 10.874 -52.999 1.00 94.62 379 MET A CA 1
ATOM 2978 C C . MET A 1 379 ? 4.644 9.524 -53.659 1.00 94.62 379 MET A C 1
ATOM 2980 O O . MET A 1 379 ? 5.721 8.966 -53.437 1.00 94.62 379 MET A O 1
ATOM 2984 N N . MET A 1 380 ? 3.732 9.004 -54.489 1.00 96.75 380 MET A N 1
ATOM 2985 C CA . MET A 1 380 ? 3.937 7.748 -55.220 1.00 96.75 380 MET A CA 1
ATOM 2986 C C . MET A 1 380 ? 5.046 7.867 -56.269 1.00 96.75 380 MET A C 1
ATOM 2988 O O . MET A 1 380 ? 5.879 6.970 -56.354 1.00 96.75 380 MET A O 1
ATOM 2992 N N . GLN A 1 381 ? 5.119 8.982 -57.001 1.00 96.12 381 GLN A N 1
ATOM 2993 C CA . GLN A 1 381 ? 6.201 9.263 -57.951 1.00 96.12 381 GLN A CA 1
ATOM 2994 C C . GLN A 1 381 ? 7.557 9.364 -57.245 1.00 96.12 381 GLN A C 1
ATOM 2996 O O . GLN A 1 381 ? 8.511 8.711 -57.652 1.00 96.12 381 GLN A O 1
ATOM 3001 N N . THR A 1 382 ? 7.639 10.095 -56.129 1.00 93.44 382 THR A N 1
ATOM 3002 C CA . THR A 1 382 ? 8.865 10.172 -55.315 1.00 93.44 382 THR A CA 1
ATOM 3003 C C . THR A 1 382 ? 9.300 8.787 -54.823 1.00 93.44 382 THR A C 1
ATOM 3005 O O . THR A 1 382 ? 10.482 8.429 -54.878 1.00 93.44 382 THR A O 1
ATOM 3008 N N . ARG A 1 383 ? 8.342 7.965 -54.373 1.00 93.69 383 ARG A N 1
ATOM 3009 C CA . ARG A 1 383 ? 8.598 6.585 -53.944 1.00 93.69 383 ARG A CA 1
ATOM 3010 C C . ARG A 1 383 ? 9.077 5.703 -55.099 1.00 93.69 383 ARG A C 1
ATOM 3012 O O . ARG A 1 383 ? 10.041 4.963 -54.908 1.00 93.69 383 ARG A O 1
ATOM 3019 N N . LEU A 1 384 ? 8.437 5.797 -56.261 1.00 95.50 384 LEU A N 1
ATOM 3020 C CA . LEU A 1 384 ? 8.786 5.061 -57.473 1.00 95.50 384 LEU A CA 1
ATOM 3021 C C . LEU A 1 384 ? 10.207 5.405 -57.937 1.00 95.50 384 LEU A C 1
ATOM 3023 O O . LEU A 1 384 ? 11.022 4.498 -58.077 1.00 95.50 384 LEU A O 1
ATOM 3027 N N . THR A 1 385 ? 10.549 6.694 -58.037 1.00 93.31 385 THR A N 1
ATOM 3028 C CA . THR A 1 385 ? 11.908 7.156 -58.366 1.00 93.31 385 THR A CA 1
ATOM 3029 C C . THR A 1 385 ? 12.943 6.582 -57.396 1.00 93.31 385 THR A C 1
ATOM 3031 O O . THR A 1 385 ? 14.013 6.134 -57.810 1.00 93.31 385 THR A O 1
ATOM 3034 N N . SER A 1 386 ? 12.624 6.529 -56.095 1.00 88.81 386 SER A N 1
ATOM 3035 C CA . SER A 1 386 ? 13.504 5.918 -55.091 1.00 88.81 386 SER A CA 1
ATOM 3036 C C . SER A 1 386 ? 13.690 4.410 -55.302 1.00 88.81 386 SER A C 1
ATOM 3038 O O . SER A 1 386 ? 14.795 3.906 -55.108 1.00 88.81 386 SER A O 1
ATOM 3040 N N . ILE A 1 387 ? 12.639 3.682 -55.691 1.00 90.38 387 ILE A N 1
ATOM 3041 C CA . ILE A 1 387 ? 12.710 2.241 -55.975 1.00 90.38 387 ILE A CA 1
ATOM 3042 C C . ILE A 1 387 ? 13.506 1.983 -57.256 1.00 90.38 387 ILE A C 1
ATOM 3044 O O . ILE A 1 387 ? 14.389 1.131 -57.260 1.00 90.38 387 ILE A O 1
ATOM 3048 N N . GLU A 1 388 ? 13.266 2.750 -58.316 1.00 91.31 388 GLU A N 1
ATOM 3049 C CA . GLU A 1 388 ? 13.995 2.629 -59.581 1.00 91.31 388 GLU A CA 1
ATOM 3050 C C . GLU A 1 388 ? 15.480 2.974 -59.432 1.00 91.31 388 GLU A C 1
ATOM 3052 O O . GLU A 1 388 ? 16.327 2.347 -60.064 1.00 91.31 388 GLU A O 1
ATOM 3057 N N . ALA A 1 389 ? 15.829 3.940 -58.578 1.00 86.50 389 ALA A N 1
ATOM 3058 C CA . ALA A 1 389 ? 17.223 4.210 -58.226 1.00 86.50 389 ALA A CA 1
ATOM 3059 C C . ALA A 1 389 ? 17.876 3.015 -57.503 1.00 86.50 389 ALA A C 1
ATOM 3061 O O . ALA A 1 389 ? 19.013 2.665 -57.805 1.00 86.50 389 ALA A O 1
ATOM 3062 N N . ARG A 1 390 ? 17.147 2.344 -56.599 1.00 84.50 390 ARG A N 1
ATOM 3063 C CA . ARG A 1 390 ? 17.630 1.145 -55.883 1.00 84.50 390 ARG A CA 1
ATOM 3064 C C . ARG A 1 390 ? 17.709 -0.107 -56.748 1.00 84.50 390 ARG A C 1
ATOM 3066 O O . ARG A 1 390 ? 18.493 -0.986 -56.437 1.00 84.50 390 ARG A O 1
ATOM 3073 N N . LEU A 1 391 ? 16.883 -0.222 -57.785 1.00 88.75 391 LEU A N 1
ATOM 3074 C CA . LEU A 1 391 ? 16.967 -1.329 -58.742 1.00 88.75 391 LEU A CA 1
ATOM 3075 C C . LEU A 1 391 ? 18.136 -1.143 -59.723 1.00 88.75 391 LEU A C 1
ATOM 3077 O O . LEU A 1 391 ? 18.666 -2.130 -60.221 1.00 88.75 391 LEU A O 1
ATOM 3081 N N . ARG A 1 392 ? 18.539 0.109 -59.999 1.00 87.44 392 ARG A N 1
ATOM 3082 C CA . ARG A 1 392 ? 19.634 0.448 -60.927 1.00 87.44 392 ARG A CA 1
ATOM 3083 C C . ARG A 1 392 ? 21.033 0.381 -60.318 1.00 87.44 392 ARG A C 1
ATOM 3085 O O . ARG A 1 392 ? 21.998 0.277 -61.065 1.00 87.44 392 ARG A O 1
ATOM 3092 N N . GLY A 1 393 ? 21.159 0.451 -58.997 1.00 78.62 393 GLY A N 1
ATOM 3093 C CA . GLY A 1 393 ? 22.441 0.333 -58.310 1.00 78.62 393 GLY A CA 1
ATOM 3094 C C . GLY A 1 393 ? 22.342 -0.597 -57.113 1.00 78.62 393 GLY A C 1
ATOM 3095 O O . GLY A 1 393 ? 21.291 -0.698 -56.489 1.00 78.62 393 GLY A O 1
ATOM 3096 N N . SER A 1 394 ? 23.458 -1.229 -56.751 1.00 66.06 394 SER A N 1
ATOM 3097 C CA . SER A 1 394 ? 23.657 -1.760 -55.402 1.00 66.06 394 SER A CA 1
ATOM 3098 C C . SER A 1 394 ? 23.599 -0.578 -54.434 1.00 66.06 394 SER A C 1
ATOM 3100 O O . SER A 1 394 ? 24.612 0.057 -54.153 1.00 66.06 394 SER A O 1
ATOM 3102 N N . ALA A 1 395 ? 22.397 -0.191 -54.008 1.00 66.06 395 ALA A N 1
ATOM 3103 C CA . ALA A 1 395 ? 22.229 0.892 -53.058 1.00 66.06 395 ALA A CA 1
ATOM 3104 C C . ALA A 1 395 ? 22.791 0.422 -51.715 1.00 66.06 395 ALA A C 1
ATOM 3106 O O . ALA A 1 395 ? 22.094 -0.247 -50.948 1.00 66.06 395 ALA A O 1
ATOM 3107 N N . GLU A 1 396 ? 24.056 0.756 -51.452 1.00 78.56 396 GLU A N 1
ATOM 3108 C CA . GLU A 1 396 ? 24.675 0.555 -50.150 1.00 78.56 396 GLU A CA 1
ATOM 3109 C C . GLU A 1 396 ? 23.754 1.134 -49.072 1.00 78.56 396 GLU A C 1
ATOM 3111 O O . GLU A 1 396 ? 23.198 2.235 -49.189 1.00 78.56 396 GLU A O 1
ATOM 3116 N N . ILE A 1 397 ? 23.507 0.344 -48.030 1.00 85.69 397 ILE A N 1
ATOM 3117 C CA . ILE A 1 397 ? 22.628 0.759 -46.944 1.00 85.69 397 ILE A CA 1
ATOM 3118 C C . ILE A 1 397 ? 23.314 1.921 -46.230 1.00 85.69 397 ILE A C 1
ATOM 3120 O O . ILE A 1 397 ? 24.407 1.761 -45.695 1.00 85.69 397 ILE A O 1
ATOM 3124 N N . SER A 1 398 ? 22.660 3.084 -46.191 1.00 88.69 398 SER A N 1
ATOM 3125 C CA . SER A 1 398 ? 23.242 4.261 -45.544 1.00 88.69 398 SER A CA 1
ATOM 3126 C C . SER A 1 398 ? 23.624 3.972 -44.080 1.00 88.69 398 SER A C 1
ATOM 3128 O O . SER A 1 398 ? 22.866 3.284 -43.380 1.00 88.69 398 SER A O 1
ATOM 3130 N N . PRO A 1 399 ? 24.724 4.555 -43.560 1.00 91.88 399 PRO A N 1
ATOM 3131 C CA . PRO A 1 399 ? 25.148 4.359 -42.170 1.00 91.88 399 PRO A CA 1
ATOM 3132 C C . PRO A 1 399 ? 24.038 4.642 -41.148 1.00 91.88 399 PRO A C 1
ATOM 3134 O O . PRO A 1 399 ? 23.847 3.887 -40.198 1.00 91.88 399 PRO A O 1
ATOM 3137 N N . SER A 1 400 ? 23.212 5.665 -41.393 1.00 88.94 400 SER A N 1
ATOM 3138 C CA . SER A 1 400 ? 22.054 6.006 -40.555 1.00 88.94 400 SER A CA 1
ATOM 3139 C C . SER A 1 400 ? 20.991 4.899 -40.482 1.00 88.94 400 SER A C 1
ATOM 3141 O O . SER A 1 400 ? 20.387 4.679 -39.428 1.00 88.94 400 SER A O 1
ATOM 3143 N N . ARG A 1 401 ? 20.760 4.162 -41.578 1.00 90.69 401 ARG A N 1
ATOM 3144 C CA . ARG A 1 401 ? 19.822 3.029 -41.612 1.00 90.69 401 ARG A CA 1
ATOM 3145 C C . ARG A 1 401 ? 20.394 1.806 -40.912 1.00 90.69 401 ARG A C 1
ATOM 3147 O O . ARG A 1 401 ? 19.635 1.127 -40.222 1.00 90.69 401 ARG A O 1
ATOM 3154 N N . LEU A 1 402 ? 21.695 1.551 -41.060 1.00 93.75 402 LEU A N 1
ATOM 3155 C CA . LEU A 1 402 ? 22.388 0.496 -40.315 1.00 93.75 402 LEU A CA 1
ATOM 3156 C C . LEU A 1 402 ? 22.353 0.782 -38.811 1.00 93.75 402 LEU A C 1
ATOM 3158 O O . LEU A 1 402 ? 21.934 -0.082 -38.052 1.00 93.75 402 LEU A O 1
ATOM 3162 N N . ALA A 1 403 ? 22.636 2.015 -38.383 1.00 91.81 403 ALA A N 1
ATOM 3163 C CA . ALA A 1 403 ? 22.516 2.419 -36.980 1.00 91.81 403 ALA A CA 1
ATOM 3164 C C . ALA A 1 403 ? 21.073 2.280 -36.450 1.00 91.81 403 ALA A C 1
ATOM 3166 O O . ALA A 1 403 ? 20.840 1.786 -35.347 1.00 91.81 403 ALA A O 1
ATOM 3167 N N . SER A 1 404 ? 20.065 2.659 -37.246 1.00 92.75 404 SER A N 1
ATOM 3168 C CA . SER A 1 404 ? 18.653 2.437 -36.898 1.00 92.75 404 SER A CA 1
ATOM 3169 C C . SER A 1 404 ? 18.291 0.948 -36.799 1.00 92.75 404 SER A C 1
ATOM 3171 O O . SER A 1 404 ? 17.518 0.557 -35.923 1.00 92.75 404 SER A O 1
ATOM 3173 N N . LEU A 1 405 ? 18.839 0.094 -37.669 1.00 94.25 405 LEU A N 1
ATOM 3174 C CA . LEU A 1 405 ? 18.673 -1.354 -37.571 1.00 94.25 405 LEU A CA 1
ATOM 3175 C C . LEU A 1 405 ? 19.342 -1.913 -36.316 1.00 94.25 405 LEU A C 1
ATOM 3177 O O . LEU A 1 405 ? 18.678 -2.642 -35.589 1.00 94.25 405 LEU A O 1
ATOM 3181 N N . ALA A 1 406 ? 20.593 -1.540 -36.045 1.00 94.25 406 ALA A N 1
ATOM 3182 C CA . ALA A 1 406 ? 21.324 -1.959 -34.855 1.00 94.25 406 ALA A CA 1
ATOM 3183 C C . ALA A 1 406 ? 20.533 -1.631 -33.581 1.00 94.25 406 ALA A C 1
ATOM 3185 O O . ALA A 1 406 ? 20.295 -2.519 -32.768 1.00 94.25 406 ALA A O 1
ATOM 3186 N N . ARG A 1 407 ? 19.997 -0.405 -33.458 1.00 91.38 407 ARG A N 1
ATOM 3187 C CA . ARG A 1 407 ? 19.127 -0.019 -32.329 1.00 91.38 407 ARG A CA 1
ATOM 3188 C C . ARG A 1 407 ? 17.878 -0.900 -32.210 1.00 91.38 407 ARG A C 1
ATOM 3190 O O . ARG A 1 407 ? 17.523 -1.306 -31.107 1.00 91.38 407 ARG A O 1
ATOM 3197 N N . ARG A 1 408 ? 17.217 -1.230 -33.327 1.00 93.00 408 ARG A N 1
ATOM 3198 C CA . ARG A 1 408 ? 16.039 -2.124 -33.329 1.00 93.00 408 ARG A CA 1
ATOM 3199 C C . ARG A 1 408 ? 16.392 -3.565 -32.961 1.00 93.00 408 ARG A C 1
ATOM 3201 O O . ARG A 1 408 ? 15.618 -4.199 -32.253 1.00 93.00 408 ARG A O 1
ATOM 3208 N N . LEU A 1 409 ? 17.533 -4.068 -33.430 1.00 94.56 409 LEU A N 1
ATOM 3209 C CA . LEU A 1 409 ? 18.042 -5.396 -33.087 1.00 94.56 409 LEU A CA 1
ATOM 3210 C C . LEU A 1 409 ? 18.406 -5.475 -31.604 1.00 94.56 409 LEU A C 1
ATOM 3212 O O . LEU A 1 409 ? 17.963 -6.401 -30.943 1.00 94.56 409 LEU A O 1
ATOM 3216 N N . GLN A 1 410 ? 19.090 -4.467 -31.056 1.00 92.38 410 GLN A N 1
ATOM 3217 C CA . GLN A 1 410 ? 19.383 -4.380 -29.621 1.00 92.38 410 GLN A CA 1
ATOM 3218 C C . GLN A 1 410 ? 18.107 -4.329 -28.775 1.00 92.38 410 GLN A C 1
ATOM 3220 O O . GLN A 1 410 ? 18.008 -5.034 -27.777 1.00 92.38 410 GLN A O 1
ATOM 3225 N N . ARG A 1 411 ? 17.103 -3.539 -29.183 1.00 91.62 411 ARG A N 1
ATOM 3226 C CA . ARG A 1 411 ? 15.792 -3.531 -28.514 1.00 91.62 411 ARG A CA 1
ATOM 3227 C C . ARG A 1 411 ? 15.149 -4.919 -28.546 1.00 91.62 411 ARG A C 1
ATOM 3229 O O . ARG A 1 411 ? 14.664 -5.391 -27.525 1.00 91.62 411 ARG A O 1
ATOM 3236 N N . ARG A 1 412 ? 15.161 -5.595 -29.703 1.00 93.94 412 ARG A N 1
ATOM 3237 C CA . ARG A 1 412 ? 14.612 -6.953 -29.813 1.00 93.94 412 ARG A CA 1
ATOM 3238 C C . ARG A 1 412 ? 15.407 -7.962 -28.988 1.00 93.94 412 ARG A C 1
ATOM 3240 O O . ARG A 1 412 ? 14.775 -8.829 -28.407 1.00 93.94 412 ARG A O 1
ATOM 3247 N N . ALA A 1 413 ? 16.729 -7.836 -28.909 1.00 93.06 413 ALA A N 1
ATOM 3248 C CA . ALA A 1 413 ? 17.576 -8.659 -28.051 1.00 93.06 413 ALA A CA 1
ATOM 3249 C C . ALA A 1 413 ? 17.191 -8.489 -26.578 1.00 93.06 413 ALA A C 1
ATOM 3251 O O . ALA A 1 413 ? 16.965 -9.476 -25.891 1.00 93.06 413 ALA A O 1
ATOM 3252 N N . ALA A 1 414 ? 17.011 -7.249 -26.115 1.00 91.31 414 ALA A N 1
ATOM 3253 C CA . ALA A 1 414 ? 16.569 -6.979 -24.751 1.00 91.31 414 ALA A CA 1
ATOM 3254 C C . ALA A 1 414 ? 15.200 -7.619 -24.452 1.00 91.31 414 ALA A C 1
ATOM 3256 O O . ALA A 1 414 ? 15.057 -8.339 -23.467 1.00 91.31 414 ALA A O 1
ATOM 3257 N N . ILE A 1 415 ? 14.216 -7.427 -25.340 1.00 92.25 415 ILE A N 1
ATOM 3258 C CA . ILE A 1 415 ? 12.882 -8.033 -25.198 1.00 92.25 415 ILE A CA 1
ATOM 3259 C C . ILE A 1 415 ? 12.971 -9.564 -25.219 1.00 92.25 415 ILE A C 1
ATOM 3261 O O . ILE A 1 415 ? 12.403 -10.210 -24.350 1.00 92.25 415 ILE A O 1
ATOM 3265 N N . ALA A 1 416 ? 13.704 -10.145 -26.171 1.00 92.88 416 ALA A N 1
ATOM 3266 C CA . ALA A 1 416 ? 13.860 -11.594 -26.285 1.00 92.88 416 ALA A CA 1
ATOM 3267 C C . ALA A 1 416 ? 14.542 -12.193 -25.047 1.00 92.88 416 ALA A C 1
ATOM 3269 O O . ALA A 1 416 ? 14.164 -13.275 -24.611 1.00 92.88 416 ALA A O 1
ATOM 3270 N N . ARG A 1 417 ? 15.483 -11.467 -24.430 1.00 92.81 417 ARG A N 1
ATOM 3271 C CA . ARG A 1 417 ? 16.098 -11.885 -23.171 1.00 92.81 417 ARG A CA 1
ATOM 3272 C C . ARG A 1 417 ? 15.086 -11.911 -22.031 1.00 92.81 417 ARG A C 1
ATOM 3274 O O . ARG A 1 417 ? 15.078 -12.873 -21.270 1.00 92.81 417 ARG A O 1
ATOM 3281 N N . VAL A 1 418 ? 14.246 -10.881 -21.907 1.00 92.75 418 VAL A N 1
ATOM 3282 C CA . VAL A 1 418 ? 13.166 -10.875 -20.906 1.00 92.75 418 VAL A CA 1
ATOM 3283 C C . VAL A 1 418 ? 12.161 -11.984 -21.190 1.00 92.75 418 VAL A C 1
ATOM 3285 O O . VAL A 1 418 ? 11.779 -12.666 -20.256 1.00 92.75 418 VAL A O 1
ATOM 3288 N N . GLU A 1 419 ? 11.779 -12.217 -22.448 1.00 93.25 419 GLU A N 1
ATOM 3289 C CA . GLU A 1 419 ? 10.891 -13.323 -22.842 1.00 93.25 419 GLU A CA 1
ATOM 3290 C C . GLU A 1 419 ? 11.498 -14.690 -22.459 1.00 93.25 419 GLU A C 1
ATOM 3292 O O . GLU A 1 419 ? 10.808 -15.541 -21.902 1.00 93.25 419 GLU A O 1
ATOM 3297 N N . ALA A 1 420 ? 12.797 -14.896 -22.701 1.00 92.81 420 ALA A N 1
ATOM 3298 C CA . ALA A 1 420 ? 13.505 -16.124 -22.335 1.00 92.81 420 ALA A CA 1
ATOM 3299 C C . ALA A 1 420 ? 13.623 -16.303 -20.812 1.00 92.81 420 ALA A C 1
ATOM 3301 O O . ALA A 1 420 ? 13.467 -17.414 -20.305 1.00 92.81 420 ALA A O 1
ATOM 3302 N N . LEU A 1 421 ? 13.881 -15.214 -20.081 1.00 93.75 421 LEU A N 1
ATOM 3303 C CA . LEU A 1 421 ? 13.886 -15.215 -18.621 1.00 93.75 421 LEU A CA 1
ATOM 3304 C C . LEU A 1 421 ? 12.485 -15.487 -18.068 1.00 93.75 421 LEU A C 1
ATOM 3306 O O . LEU A 1 421 ? 12.347 -16.340 -17.203 1.00 93.75 421 LEU A O 1
ATOM 3310 N N . GLU A 1 422 ? 11.454 -14.829 -18.597 1.00 94.31 422 GLU A N 1
ATOM 3311 C CA . GLU A 1 422 ? 10.050 -15.033 -18.234 1.00 94.31 422 GLU A CA 1
ATOM 3312 C C . GLU A 1 422 ? 9.654 -16.504 -18.423 1.00 94.31 422 GLU A C 1
ATOM 3314 O O . GLU A 1 422 ? 9.087 -17.093 -17.509 1.00 94.31 422 GLU A O 1
ATOM 3319 N N . ALA A 1 423 ? 10.032 -17.126 -19.545 1.00 94.19 423 ALA A N 1
ATOM 3320 C CA . ALA A 1 423 ? 9.776 -18.544 -19.799 1.00 94.19 423 ALA A CA 1
ATOM 3321 C C . ALA A 1 423 ? 10.516 -19.474 -18.818 1.00 94.19 423 ALA A C 1
ATOM 3323 O O . ALA A 1 423 ? 9.940 -20.449 -18.337 1.00 94.19 423 ALA A O 1
ATOM 3324 N N . ALA A 1 424 ? 11.777 -19.179 -18.488 1.00 94.56 424 ALA A N 1
ATOM 3325 C CA . ALA A 1 424 ? 12.518 -19.948 -17.487 1.00 94.56 424 ALA A CA 1
ATOM 3326 C C . ALA A 1 424 ? 11.910 -19.793 -16.085 1.00 94.56 424 ALA A C 1
ATOM 3328 O O . ALA A 1 424 ? 11.801 -20.767 -15.343 1.00 94.56 424 ALA A O 1
ATOM 3329 N N . VAL A 1 425 ? 11.467 -18.583 -15.736 1.00 94.56 425 VAL A N 1
ATOM 3330 C CA . VAL A 1 425 ? 10.746 -18.326 -14.489 1.00 94.56 425 VAL A CA 1
ATOM 3331 C C . VAL A 1 425 ? 9.408 -19.057 -14.486 1.00 94.56 425 VAL A C 1
ATOM 3333 O O . VAL A 1 425 ? 9.052 -19.598 -13.451 1.00 94.56 425 VAL A O 1
ATOM 3336 N N . ASP A 1 426 ? 8.683 -19.130 -15.604 1.00 95.19 426 ASP A N 1
ATOM 3337 C CA . ASP A 1 426 ? 7.417 -19.869 -15.680 1.00 95.19 426 ASP A CA 1
ATOM 3338 C C . ASP A 1 426 ? 7.604 -21.351 -15.357 1.00 95.19 426 ASP A C 1
ATOM 3340 O O . ASP A 1 426 ? 6.806 -21.910 -14.605 1.00 95.19 426 ASP A O 1
ATOM 3344 N N . VAL A 1 427 ? 8.673 -21.976 -15.859 1.00 95.19 427 VAL A N 1
ATOM 3345 C CA . VAL A 1 427 ? 9.014 -23.371 -15.538 1.00 95.19 427 VAL A CA 1
ATOM 3346 C C . VAL A 1 427 ? 9.319 -23.528 -14.046 1.00 95.19 427 VAL A C 1
ATOM 3348 O O . VAL A 1 427 ? 8.709 -24.364 -13.377 1.00 95.19 427 VAL A O 1
ATOM 3351 N N . GLU A 1 428 ? 10.216 -22.700 -13.506 1.00 95.75 428 GLU A N 1
ATOM 3352 C CA . GLU A 1 428 ? 10.629 -22.791 -12.099 1.00 95.75 428 GLU A CA 1
ATOM 3353 C C . GLU A 1 428 ? 9.493 -22.452 -11.130 1.00 95.75 428 GLU A C 1
ATOM 3355 O O . GLU A 1 428 ? 9.273 -23.163 -10.148 1.00 95.75 428 GLU A O 1
ATOM 3360 N N . LEU A 1 429 ? 8.728 -21.397 -11.417 1.00 94.75 429 LEU A N 1
ATOM 3361 C CA . LEU A 1 429 ? 7.572 -20.986 -10.630 1.00 94.75 429 LEU A CA 1
ATOM 3362 C C . LEU A 1 429 ? 6.479 -22.048 -10.692 1.00 94.75 429 LEU A C 1
ATOM 3364 O O . LEU A 1 429 ? 5.906 -22.361 -9.656 1.00 94.75 429 LEU A O 1
ATOM 3368 N N . SER A 1 430 ? 6.224 -22.658 -11.852 1.00 95.38 430 SER A N 1
ATOM 3369 C CA . SER A 1 430 ? 5.280 -23.777 -11.963 1.00 95.38 430 SER A CA 1
ATOM 3370 C C . SER A 1 430 ? 5.701 -24.950 -11.081 1.00 95.38 430 SER A C 1
ATOM 3372 O O . SER A 1 430 ? 4.904 -25.423 -10.272 1.00 95.38 430 SER A O 1
ATOM 3374 N N . ALA A 1 431 ? 6.967 -25.369 -11.151 1.00 95.06 431 ALA A N 1
ATOM 3375 C CA . ALA A 1 431 ? 7.489 -26.441 -10.304 1.00 95.06 431 ALA A CA 1
ATOM 3376 C C . ALA A 1 431 ? 7.414 -26.087 -8.807 1.00 95.06 431 ALA A C 1
ATOM 3378 O O . ALA A 1 431 ? 7.057 -26.918 -7.971 1.00 95.06 431 ALA A O 1
ATOM 3379 N N . SER A 1 432 ? 7.726 -24.839 -8.461 1.00 94.88 432 SER A N 1
ATOM 3380 C CA . SER A 1 432 ? 7.663 -24.322 -7.091 1.00 94.88 432 SER A CA 1
ATOM 3381 C C . SER A 1 432 ? 6.215 -24.258 -6.570 1.00 94.88 432 SER A C 1
ATOM 3383 O O . SER A 1 432 ? 5.929 -24.609 -5.421 1.00 94.88 432 SER A O 1
ATOM 3385 N N . MET A 1 433 ? 5.259 -23.899 -7.433 1.00 95.38 433 MET A N 1
ATOM 3386 C CA . MET A 1 433 ? 3.829 -23.887 -7.121 1.00 95.38 433 MET A CA 1
ATOM 3387 C C . MET A 1 433 ? 3.249 -25.297 -6.996 1.00 95.38 433 MET A C 1
ATOM 3389 O O . MET A 1 433 ? 2.477 -25.537 -6.071 1.00 95.38 433 MET A O 1
ATOM 3393 N N . ALA A 1 434 ? 3.642 -26.240 -7.852 1.00 95.94 434 ALA A N 1
ATOM 3394 C CA . ALA A 1 434 ? 3.256 -27.648 -7.740 1.00 95.94 434 ALA A CA 1
ATOM 3395 C C . ALA A 1 434 ? 3.635 -28.215 -6.359 1.00 95.94 434 ALA A C 1
ATOM 3397 O O . ALA A 1 434 ? 2.796 -28.769 -5.640 1.00 95.94 434 ALA A O 1
ATOM 3398 N N . GLU A 1 435 ? 4.872 -27.960 -5.922 1.00 95.75 435 GLU A N 1
ATOM 3399 C CA . GLU A 1 435 ? 5.372 -28.361 -4.604 1.00 95.75 435 GLU A CA 1
ATOM 3400 C C . GLU A 1 435 ? 4.596 -27.695 -3.456 1.00 95.75 435 GLU A C 1
ATOM 3402 O O . GLU A 1 435 ? 4.131 -28.371 -2.530 1.00 95.75 435 GLU A O 1
ATOM 3407 N N . LEU A 1 436 ? 4.400 -26.373 -3.528 1.00 95.00 436 LEU A N 1
ATOM 3408 C CA . LEU A 1 436 ? 3.646 -25.609 -2.532 1.00 95.00 436 LEU A CA 1
ATOM 3409 C C . LEU A 1 436 ? 2.223 -26.156 -2.342 1.00 95.00 436 LEU A C 1
ATOM 3411 O O . LEU A 1 436 ? 1.743 -26.387 -1.218 1.00 95.00 436 LEU A O 1
ATOM 3415 N N . LEU A 1 437 ? 1.531 -26.317 -3.466 1.00 95.25 437 LEU A N 1
ATOM 3416 C CA . LEU A 1 437 ? 0.132 -26.706 -3.521 1.00 95.25 437 LEU A CA 1
ATOM 3417 C C . LEU A 1 437 ? -0.039 -28.211 -3.283 1.00 95.25 437 LEU A C 1
ATOM 3419 O O . LEU A 1 437 ? -1.118 -28.621 -2.864 1.00 95.25 437 LEU A O 1
ATOM 3423 N N . ARG A 1 438 ? 1.038 -29.002 -3.395 1.00 96.06 438 ARG A N 1
ATOM 3424 C CA . ARG A 1 438 ? 1.048 -30.472 -3.302 1.00 96.06 438 ARG A CA 1
ATOM 3425 C C . ARG A 1 438 ? 0.171 -31.114 -4.374 1.00 96.06 438 ARG A C 1
ATOM 3427 O O . ARG A 1 438 ? -0.648 -31.982 -4.076 1.00 96.06 438 ARG A O 1
ATOM 3434 N N . ILE A 1 439 ? 0.341 -30.646 -5.601 1.00 96.00 439 ILE A N 1
ATOM 3435 C CA . ILE A 1 439 ? -0.340 -31.131 -6.803 1.00 96.00 439 ILE A CA 1
ATOM 3436 C C . ILE A 1 439 ? 0.701 -31.353 -7.897 1.00 96.00 439 ILE A C 1
ATOM 3438 O O . ILE A 1 439 ? 1.781 -30.772 -7.836 1.00 96.00 439 ILE A O 1
ATOM 3442 N N . GLU A 1 440 ? 0.392 -32.212 -8.861 1.00 95.06 440 GLU A N 1
ATOM 3443 C CA . GLU A 1 440 ? 1.301 -32.524 -9.968 1.00 95.06 440 GLU A CA 1
ATOM 3444 C C . GLU A 1 440 ? 1.386 -31.353 -10.954 1.00 95.06 440 GLU A C 1
ATOM 3446 O O . GLU A 1 440 ? 2.471 -30.833 -11.201 1.00 95.06 440 GLU A O 1
ATOM 3451 N N . ASP A 1 441 ? 0.227 -30.867 -11.402 1.00 94.50 441 ASP A N 1
ATOM 3452 C CA . ASP A 1 441 ? 0.122 -29.744 -12.328 1.00 94.50 441 ASP A CA 1
ATOM 3453 C C . ASP A 1 441 ? -0.388 -28.490 -11.604 1.00 94.50 441 ASP A C 1
ATOM 3455 O O . ASP A 1 441 ? -1.518 -28.487 -11.094 1.00 94.50 441 ASP A O 1
ATOM 3459 N N . PRO A 1 442 ? 0.404 -27.403 -11.536 1.00 93.88 442 PRO A N 1
ATOM 3460 C CA . PRO A 1 442 ? -0.061 -26.154 -10.962 1.00 93.88 442 PRO A CA 1
ATOM 3461 C C . PRO A 1 442 ? -1.180 -25.569 -11.837 1.00 93.88 442 PRO A C 1
ATOM 3463 O O . PRO A 1 442 ? -1.136 -25.644 -13.067 1.00 93.88 442 PRO A O 1
ATOM 3466 N N . PRO A 1 443 ? -2.206 -24.965 -11.228 1.00 94.25 443 PRO A N 1
ATOM 3467 C CA . PRO A 1 443 ? -3.324 -24.418 -11.973 1.00 94.25 443 PRO A CA 1
ATOM 3468 C C . PRO A 1 443 ? -2.891 -23.193 -12.784 1.00 94.25 443 PRO A C 1
ATOM 3470 O O . PRO A 1 443 ? -2.112 -22.375 -12.303 1.00 94.25 443 PRO A O 1
ATOM 3473 N N . ALA A 1 444 ? -3.472 -23.000 -13.973 1.00 94.94 444 ALA A N 1
ATOM 3474 C CA . ALA A 1 444 ? -3.126 -21.887 -14.870 1.00 94.94 444 ALA A CA 1
ATOM 3475 C C . ALA A 1 444 ? -3.178 -20.504 -14.190 1.00 94.94 444 ALA A C 1
ATOM 3477 O O . ALA A 1 444 ? -2.370 -19.626 -14.501 1.00 94.94 444 ALA A O 1
ATOM 3478 N N . TRP A 1 445 ? -4.067 -20.336 -13.202 1.00 95.56 445 TRP A N 1
ATOM 3479 C CA . TRP A 1 445 ? -4.184 -19.093 -12.445 1.00 95.56 445 TRP A CA 1
ATOM 3480 C C . TRP A 1 445 ? -2.902 -18.700 -11.706 1.00 95.56 445 TRP A C 1
ATOM 3482 O O . TRP A 1 445 ? -2.740 -17.518 -11.407 1.00 95.56 445 TRP A O 1
ATOM 3492 N N . SER A 1 446 ? -1.978 -19.627 -11.416 1.00 94.94 446 SER A N 1
ATOM 3493 C CA . SER A 1 446 ? -0.742 -19.315 -10.685 1.00 94.94 446 SER A CA 1
ATOM 3494 C C . SER A 1 446 ? 0.232 -18.455 -11.488 1.00 94.94 446 SER A C 1
ATOM 3496 O O . SER A 1 446 ? 1.100 -17.820 -10.896 1.00 94.94 446 SER A O 1
ATOM 3498 N N . LEU A 1 447 ? 0.078 -18.418 -12.815 1.00 94.31 447 LEU A N 1
ATOM 3499 C CA . LEU A 1 447 ? 0.887 -17.603 -13.727 1.00 94.31 447 LEU A CA 1
ATOM 3500 C C . LEU A 1 447 ? 0.114 -16.409 -14.304 1.00 94.31 447 LEU A C 1
ATOM 3502 O O . LEU A 1 447 ? 0.679 -15.602 -15.045 1.00 94.31 447 LEU A O 1
ATOM 3506 N N . GLU A 1 448 ? -1.177 -16.274 -13.990 1.00 94.81 448 GLU A N 1
ATOM 3507 C CA . GLU A 1 448 ? -1.978 -15.151 -14.469 1.00 94.81 448 GLU A CA 1
ATOM 3508 C C . GLU A 1 448 ? -1.464 -13.828 -13.869 1.00 94.81 448 GLU A C 1
ATOM 3510 O O . GLU A 1 448 ? -1.282 -13.743 -12.650 1.00 94.81 448 GLU A O 1
ATOM 3515 N N . PRO A 1 449 ? -1.303 -12.753 -14.672 1.00 90.31 449 PRO A N 1
ATOM 3516 C CA . PRO A 1 449 ? -0.786 -11.463 -14.194 1.00 90.31 449 PRO A CA 1
ATOM 3517 C C . PRO A 1 449 ? -1.519 -10.926 -12.962 1.00 90.31 449 PRO A C 1
ATOM 3519 O O . PRO A 1 449 ? -0.922 -10.349 -12.057 1.00 90.31 449 PRO A O 1
ATOM 3522 N N . ARG A 1 450 ? -2.834 -11.150 -12.911 1.00 91.75 450 ARG A N 1
ATOM 3523 C CA . ARG A 1 450 ? -3.683 -10.723 -11.804 1.00 91.75 450 ARG A CA 1
ATOM 3524 C C . ARG A 1 450 ? -3.349 -11.439 -10.493 1.00 91.75 450 ARG A C 1
ATOM 3526 O O . ARG A 1 450 ? -3.333 -10.793 -9.451 1.00 91.75 450 ARG A O 1
ATOM 3533 N N . THR A 1 451 ? -3.063 -12.737 -10.543 1.00 94.00 451 THR A N 1
ATOM 3534 C CA . THR A 1 451 ? -2.685 -13.522 -9.362 1.00 94.00 451 THR A CA 1
ATOM 3535 C C . THR A 1 451 ? -1.262 -13.209 -8.920 1.00 94.00 451 THR A C 1
ATOM 3537 O O . THR A 1 451 ? -0.989 -13.128 -7.725 1.00 94.00 451 THR A O 1
ATOM 3540 N N . LEU A 1 452 ? -0.352 -12.966 -9.866 1.00 91.38 452 LEU A N 1
ATOM 3541 C CA . LEU A 1 452 ? 1.042 -12.645 -9.557 1.00 91.38 452 LEU A CA 1
ATOM 3542 C C . LEU A 1 452 ? 1.179 -11.382 -8.692 1.00 91.38 452 LEU A C 1
ATOM 3544 O O . LEU A 1 452 ? 2.043 -11.342 -7.817 1.00 91.38 452 LEU A O 1
ATOM 3548 N N . LYS A 1 453 ? 0.266 -10.409 -8.844 1.00 90.38 453 LYS A N 1
ATOM 3549 C CA . LYS A 1 453 ? 0.179 -9.226 -7.967 1.00 90.38 453 LYS A CA 1
ATOM 3550 C C . LYS A 1 453 ? 0.030 -9.563 -6.479 1.00 90.38 453 LYS A C 1
ATOM 3552 O O . LYS A 1 453 ? 0.522 -8.815 -5.642 1.00 90.38 453 LYS A O 1
ATOM 3557 N N . VAL A 1 454 ? -0.671 -10.648 -6.137 1.00 94.62 454 VAL A N 1
ATOM 3558 C CA . VAL A 1 454 ? -0.894 -11.065 -4.738 1.00 94.62 454 VAL A CA 1
ATOM 3559 C C . VAL A 1 454 ? 0.023 -12.196 -4.305 1.00 94.62 454 VAL A C 1
ATOM 3561 O O . VAL A 1 454 ? 0.272 -12.341 -3.112 1.00 94.62 454 VAL A O 1
ATOM 3564 N N . LEU A 1 455 ? 0.558 -12.981 -5.239 1.00 94.69 455 LEU A N 1
ATOM 3565 C CA . LEU A 1 455 ? 1.331 -14.169 -4.904 1.00 94.69 455 LEU A CA 1
ATOM 3566 C C . LEU A 1 455 ? 2.626 -13.826 -4.156 1.00 94.69 455 LEU A C 1
ATOM 3568 O O . LEU A 1 455 ? 2.852 -14.369 -3.075 1.00 94.69 455 LEU A O 1
ATOM 3572 N N . ALA A 1 456 ? 3.440 -12.895 -4.670 1.00 91.94 456 ALA A N 1
ATOM 3573 C CA . ALA A 1 456 ? 4.676 -12.504 -3.986 1.00 91.94 456 ALA A CA 1
ATOM 3574 C C . ALA A 1 456 ? 4.402 -11.915 -2.587 1.00 91.94 456 ALA A C 1
ATOM 3576 O O . ALA A 1 456 ? 4.994 -12.400 -1.620 1.00 91.94 456 ALA A O 1
ATOM 3577 N N . PRO A 1 457 ? 3.440 -10.982 -2.420 1.00 94.00 457 PRO A N 1
ATOM 3578 C CA . PRO A 1 457 ? 3.111 -10.432 -1.104 1.00 94.00 457 PRO A CA 1
ATOM 3579 C C . PRO A 1 457 ? 2.555 -11.464 -0.116 1.00 94.00 457 PRO A C 1
ATOM 3581 O O . PRO A 1 457 ? 2.816 -11.370 1.078 1.00 94.00 457 PRO A O 1
ATOM 3584 N N . LEU A 1 458 ? 1.808 -12.474 -0.577 1.00 96.31 458 LEU A N 1
ATOM 3585 C CA . LEU A 1 458 ? 1.321 -13.564 0.282 1.00 96.31 458 LEU A CA 1
ATOM 3586 C C . LEU A 1 458 ? 2.462 -14.458 0.770 1.00 96.31 458 LEU A C 1
ATOM 3588 O O . LEU A 1 458 ? 2.487 -14.865 1.934 1.00 96.31 458 LEU A O 1
ATOM 3592 N N . LEU A 1 459 ? 3.401 -14.769 -0.123 1.00 94.38 459 LEU A N 1
ATOM 3593 C CA . LEU A 1 459 ? 4.551 -15.618 0.171 1.00 94.38 459 LEU A CA 1
ATOM 3594 C C . LEU A 1 459 ? 5.606 -14.884 1.010 1.00 94.38 459 LEU A C 1
ATOM 3596 O O . LEU A 1 459 ? 6.289 -15.519 1.814 1.00 94.38 459 LEU A O 1
ATOM 3600 N N . SER A 1 460 ? 5.690 -13.554 0.910 1.00 92.00 460 SER A N 1
ATOM 3601 C CA . SER A 1 460 ? 6.603 -12.735 1.713 1.00 92.00 460 SER A CA 1
ATOM 3602 C C . SER A 1 460 ? 6.153 -12.569 3.170 1.00 92.00 460 SER A C 1
ATOM 3604 O O . SER A 1 460 ? 6.999 -12.333 4.038 1.00 92.00 460 SER A O 1
ATOM 3606 N N . LEU A 1 461 ? 4.866 -12.799 3.488 1.00 94.19 461 LEU A N 1
ATOM 3607 C CA . LEU A 1 461 ? 4.371 -12.858 4.873 1.00 94.19 461 LEU A CA 1
ATOM 3608 C C . LEU A 1 461 ? 5.213 -13.825 5.712 1.00 94.19 461 LEU A C 1
ATOM 3610 O O . LEU A 1 461 ? 5.797 -14.766 5.188 1.00 94.19 461 LEU A O 1
ATOM 3614 N N . SER A 1 462 ? 5.278 -13.639 7.029 1.00 91.31 462 SER A N 1
ATOM 3615 C CA . SER A 1 462 ? 6.103 -14.475 7.911 1.00 91.31 462 SER A CA 1
ATOM 3616 C C . SER A 1 462 ? 5.269 -15.398 8.808 1.00 91.31 462 SER A C 1
ATOM 3618 O O . SER A 1 462 ? 4.064 -15.214 9.009 1.00 91.31 462 SER A O 1
ATOM 3620 N N . GLY A 1 463 ? 5.917 -16.434 9.350 1.00 93.94 463 GLY A N 1
ATOM 3621 C CA . GLY A 1 463 ? 5.362 -17.287 10.403 1.00 93.94 463 GLY A CA 1
ATOM 3622 C C . GLY A 1 463 ? 4.013 -17.929 10.059 1.00 93.94 463 GLY A C 1
ATOM 3623 O O . GLY A 1 463 ? 3.880 -18.649 9.071 1.00 93.94 463 GLY A O 1
ATOM 3624 N N . GLN A 1 464 ? 3.015 -17.710 10.921 1.00 94.88 464 GLN A N 1
ATOM 3625 C CA . GLN A 1 464 ? 1.684 -18.316 10.781 1.00 94.88 464 GLN A CA 1
ATOM 3626 C C . GLN A 1 464 ? 0.873 -17.719 9.625 1.00 94.88 464 GLN A C 1
ATOM 3628 O O . GLN A 1 464 ? 0.090 -18.438 9.010 1.00 94.88 464 GLN A O 1
ATOM 3633 N N . SER A 1 465 ? 1.085 -16.442 9.294 1.00 96.19 465 SER A N 1
ATOM 3634 C CA . SER A 1 465 ? 0.394 -15.795 8.175 1.00 96.19 465 SER A CA 1
ATOM 3635 C C . SER A 1 465 ? 0.797 -16.422 6.842 1.00 96.19 465 SER A C 1
ATOM 3637 O O . SER A 1 465 ? -0.081 -16.758 6.054 1.00 96.19 465 SER A O 1
ATOM 3639 N N . ARG A 1 466 ? 2.097 -16.700 6.635 1.00 96.31 466 ARG A N 1
ATOM 3640 C CA . ARG A 1 466 ? 2.567 -17.451 5.456 1.00 96.31 466 ARG A CA 1
ATOM 3641 C C . ARG A 1 466 ? 1.867 -18.800 5.358 1.00 96.31 466 ARG A C 1
ATOM 3643 O O . ARG A 1 466 ? 1.216 -19.076 4.364 1.00 96.31 466 ARG A O 1
ATOM 3650 N N . LYS A 1 467 ? 1.916 -19.609 6.422 1.00 96.81 467 LYS A N 1
ATOM 3651 C CA . LYS A 1 467 ? 1.294 -20.947 6.449 1.00 96.81 467 LYS A CA 1
ATOM 3652 C C . LYS A 1 467 ? -0.203 -20.913 6.135 1.00 96.81 467 LYS A C 1
ATOM 3654 O O . LYS A 1 467 ? -0.713 -21.817 5.476 1.00 96.81 467 LYS A O 1
ATOM 3659 N N . LEU A 1 468 ? -0.911 -19.888 6.612 1.00 98.12 468 LEU A N 1
ATOM 3660 C CA . LEU A 1 468 ? -2.325 -19.703 6.307 1.00 98.12 468 LEU A CA 1
ATOM 3661 C C . LEU A 1 468 ? -2.549 -19.338 4.834 1.00 98.12 468 LEU A C 1
ATOM 3663 O O . LEU A 1 468 ? -3.432 -19.920 4.209 1.00 98.12 468 LEU A O 1
ATOM 3667 N N . ALA A 1 469 ? -1.730 -18.445 4.270 1.00 97.94 469 ALA A N 1
ATOM 3668 C CA . ALA A 1 469 ? -1.765 -18.116 2.847 1.00 97.94 469 ALA A CA 1
ATOM 3669 C C . ALA A 1 469 ? -1.541 -19.364 1.976 1.00 97.94 469 ALA A C 1
ATOM 3671 O O . ALA A 1 469 ? -2.340 -19.651 1.088 1.00 97.94 469 ALA A O 1
ATOM 3672 N N . GLU A 1 470 ? -0.521 -20.170 2.288 1.00 97.50 470 GLU A N 1
ATOM 3673 C CA . GLU A 1 470 ? -0.238 -21.429 1.584 1.00 97.50 470 GLU A CA 1
ATOM 3674 C C . GLU A 1 470 ? -1.410 -22.418 1.666 1.00 97.50 470 GLU A C 1
ATOM 3676 O O . GLU A 1 470 ? -1.745 -23.079 0.681 1.00 97.50 470 GLU A O 1
ATOM 3681 N N . ARG A 1 471 ? -2.071 -22.508 2.830 1.00 97.94 471 ARG A N 1
ATOM 3682 C CA . ARG A 1 471 ? -3.260 -23.352 3.006 1.00 97.94 471 ARG A CA 1
ATOM 3683 C C . ARG A 1 471 ? -4.429 -22.872 2.145 1.00 97.94 471 ARG A C 1
ATOM 3685 O O . ARG A 1 471 ? -5.076 -23.710 1.523 1.00 97.94 471 ARG A O 1
ATOM 3692 N N . LEU A 1 472 ? -4.693 -21.566 2.099 1.00 98.38 472 LEU A N 1
ATOM 3693 C CA . LEU A 1 472 ? -5.755 -20.992 1.265 1.00 98.38 472 LEU A CA 1
ATOM 3694 C C . LEU A 1 472 ? -5.484 -21.214 -0.227 1.00 98.38 472 LEU A C 1
ATOM 3696 O O . LEU A 1 472 ? -6.385 -21.632 -0.945 1.00 98.38 472 LEU A O 1
ATOM 3700 N N . LEU A 1 473 ? -4.242 -21.020 -0.685 1.00 98.00 473 LEU A N 1
ATOM 3701 C CA . LEU A 1 473 ? -3.850 -21.295 -2.073 1.00 98.00 473 LEU A CA 1
ATOM 3702 C C . LEU A 1 473 ? -4.033 -22.780 -2.431 1.00 98.00 473 LEU A C 1
ATOM 3704 O O . LEU A 1 473 ? -4.540 -23.104 -3.506 1.00 98.00 473 LEU A O 1
ATOM 3708 N N . ARG A 1 474 ? -3.692 -23.696 -1.512 1.00 97.56 474 ARG A N 1
ATOM 3709 C CA . ARG A 1 474 ? -3.931 -25.137 -1.693 1.00 97.56 474 ARG A CA 1
ATOM 3710 C C . ARG A 1 474 ? -5.417 -25.459 -1.813 1.00 97.56 474 ARG A C 1
ATOM 3712 O O . ARG A 1 474 ? -5.808 -26.164 -2.734 1.00 97.56 474 ARG A O 1
ATOM 3719 N N . VAL A 1 475 ? -6.242 -24.928 -0.914 1.00 97.50 475 VAL A N 1
ATOM 3720 C CA . VAL A 1 475 ? -7.702 -25.122 -0.950 1.00 97.50 475 VAL A CA 1
ATOM 3721 C C . VAL A 1 475 ? -8.284 -24.574 -2.253 1.00 97.50 475 VAL A C 1
ATOM 3723 O O . VAL A 1 475 ? -9.058 -25.257 -2.917 1.00 97.50 475 VAL A O 1
ATOM 3726 N N . ARG A 1 476 ? -7.825 -23.397 -2.688 1.00 97.19 476 ARG A N 1
ATOM 3727 C CA . ARG A 1 476 ? -8.218 -22.770 -3.955 1.00 97.19 476 ARG A CA 1
ATOM 3728 C C . ARG A 1 476 ? -7.822 -23.560 -5.208 1.00 97.19 476 ARG A C 1
ATOM 3730 O O . ARG A 1 476 ? -8.404 -23.356 -6.275 1.00 97.19 476 ARG A O 1
ATOM 3737 N N . SER A 1 477 ? -6.836 -24.444 -5.096 1.00 97.12 477 SER A N 1
ATOM 3738 C CA . SER A 1 477 ? -6.422 -25.332 -6.189 1.00 97.12 477 SER A CA 1
ATOM 3739 C C . SER A 1 477 ? -7.378 -26.516 -6.377 1.00 97.12 477 SER A C 1
ATOM 3741 O O . SER A 1 477 ? -7.354 -27.152 -7.425 1.00 97.12 477 SER A O 1
ATOM 3743 N N . GLY A 1 478 ? -8.219 -26.807 -5.379 1.00 96.19 478 GLY A N 1
ATOM 3744 C CA . GLY A 1 478 ? -9.276 -27.814 -5.452 1.00 96.19 478 GLY A CA 1
ATOM 3745 C C . GLY A 1 478 ? -10.608 -27.268 -5.990 1.00 96.19 478 GLY A C 1
ATOM 3746 O O . GLY A 1 478 ? -10.702 -26.103 -6.387 1.00 96.19 478 GLY A O 1
ATOM 3747 N N . PRO A 1 479 ? -11.668 -28.096 -6.009 1.00 96.25 479 PRO A N 1
ATOM 3748 C CA . PRO A 1 479 ? -13.016 -27.637 -6.330 1.00 96.25 479 PRO A CA 1
ATOM 3749 C C . PRO A 1 479 ? -13.586 -26.732 -5.218 1.00 96.25 479 PRO A C 1
ATOM 3751 O O . PRO A 1 479 ? -13.207 -26.890 -4.055 1.00 96.25 479 PRO A O 1
ATOM 3754 N N . PRO A 1 480 ? -14.506 -25.802 -5.541 1.00 96.19 480 PRO A N 1
ATOM 3755 C CA . PRO A 1 480 ? -15.211 -25.018 -4.531 1.00 96.19 480 PRO A CA 1
ATOM 3756 C C . PRO A 1 480 ? -16.102 -25.911 -3.636 1.00 96.19 480 PRO A C 1
ATOM 3758 O O . PRO A 1 480 ? -16.533 -26.979 -4.082 1.00 96.19 480 PRO A O 1
ATOM 3761 N N . PRO A 1 481 ? -16.436 -25.471 -2.406 1.00 96.25 481 PRO A N 1
ATOM 3762 C CA . PRO A 1 481 ? -16.117 -24.165 -1.818 1.00 96.25 481 PRO A CA 1
ATOM 3763 C C . PRO A 1 481 ? -14.643 -24.037 -1.400 1.00 96.25 481 PRO A C 1
ATOM 3765 O O . PRO A 1 481 ? -14.046 -24.976 -0.886 1.00 96.25 481 PRO A O 1
ATOM 3768 N N . TRP A 1 482 ? -14.061 -22.851 -1.604 1.00 97.44 482 TRP A N 1
ATOM 3769 C CA . TRP A 1 482 ? -12.641 -22.575 -1.333 1.00 97.44 482 TRP A CA 1
ATOM 3770 C C . TRP A 1 482 ? -12.374 -21.957 0.049 1.00 97.44 482 TRP A C 1
ATOM 3772 O O . TRP A 1 482 ? -11.404 -21.221 0.235 1.00 97.44 482 TRP A O 1
ATOM 3782 N N . ASP A 1 483 ? -13.240 -22.232 1.020 1.00 96.56 483 ASP A N 1
ATOM 3783 C CA . ASP A 1 483 ? -13.124 -21.730 2.389 1.00 96.56 483 ASP A CA 1
ATOM 3784 C C . ASP A 1 483 ? -12.518 -22.782 3.341 1.00 96.56 483 ASP A C 1
ATOM 3786 O O . ASP A 1 483 ? -12.251 -23.925 2.973 1.00 96.56 483 ASP A O 1
ATOM 3790 N N . LEU A 1 484 ? -12.245 -22.386 4.588 1.00 98.12 484 LEU A N 1
ATOM 3791 C CA . LEU A 1 484 ? -11.621 -23.252 5.599 1.00 98.12 484 LEU A CA 1
ATOM 3792 C C . LEU A 1 484 ? -12.636 -23.770 6.627 1.00 98.12 484 LEU A C 1
ATOM 3794 O O . LEU A 1 484 ? -12.379 -23.711 7.835 1.00 98.12 484 LEU A O 1
ATOM 3798 N N . ARG A 1 485 ? -13.815 -24.237 6.191 1.00 97.19 485 ARG A N 1
ATOM 3799 C CA . ARG A 1 485 ? -14.859 -24.785 7.094 1.00 97.19 485 ARG A CA 1
ATOM 3800 C C . ARG A 1 485 ? -14.357 -25.919 7.995 1.00 97.19 485 ARG A C 1
ATOM 3802 O O . ARG A 1 485 ? -14.882 -26.104 9.088 1.00 97.19 485 ARG A O 1
ATOM 3809 N N . ASP A 1 486 ? -13.331 -26.644 7.562 1.00 97.31 486 ASP A N 1
ATOM 3810 C CA . ASP A 1 486 ? -12.670 -27.741 8.278 1.00 97.31 486 ASP A CA 1
ATOM 3811 C C . ASP A 1 486 ? -11.737 -27.274 9.416 1.00 97.31 486 ASP A C 1
ATOM 3813 O O . ASP A 1 486 ? -11.312 -28.068 10.257 1.00 97.31 486 ASP A O 1
ATOM 3817 N N . ALA A 1 487 ? -11.384 -25.987 9.475 1.00 98.25 487 ALA A N 1
ATOM 3818 C CA . ALA A 1 487 ? -10.510 -25.468 10.515 1.00 98.25 487 ALA A CA 1
ATOM 3819 C C . ALA A 1 487 ? -11.213 -25.457 11.884 1.00 98.25 487 ALA A C 1
ATOM 3821 O O . ALA A 1 487 ? -12.329 -24.964 12.023 1.00 98.25 487 ALA A O 1
ATOM 3822 N N . ALA A 1 488 ? -10.525 -25.911 12.938 1.00 98.31 488 ALA A N 1
ATOM 3823 C CA . ALA A 1 488 ? -11.107 -26.046 14.278 1.00 98.31 488 ALA A CA 1
ATOM 3824 C C . ALA A 1 488 ? -11.748 -24.751 14.827 1.00 98.31 488 ALA A C 1
ATOM 3826 O O . ALA A 1 488 ? -12.779 -24.813 15.497 1.00 98.31 488 ALA A O 1
ATOM 3827 N N . GLY A 1 489 ? -11.159 -23.581 14.545 1.00 98.12 489 GLY A N 1
ATOM 3828 C CA . GLY A 1 489 ? -11.732 -22.280 14.911 1.00 98.12 489 GLY A CA 1
ATOM 3829 C C . GLY A 1 489 ? -13.072 -22.010 14.224 1.00 98.12 489 GLY A C 1
ATOM 3830 O O . GLY A 1 489 ? -14.040 -21.657 14.897 1.00 98.12 489 GLY A O 1
ATOM 3831 N N . ASN A 1 490 ? -13.146 -22.275 12.917 1.00 98.62 490 ASN A N 1
ATOM 3832 C CA . ASN A 1 490 ? -14.366 -22.148 12.122 1.00 98.62 490 ASN A CA 1
ATOM 3833 C C . ASN A 1 490 ? -15.430 -23.166 12.552 1.00 98.62 490 ASN A C 1
ATOM 3835 O O . ASN A 1 490 ? -16.568 -22.773 12.778 1.00 98.62 490 ASN A O 1
ATOM 3839 N N . ILE A 1 491 ? -15.070 -24.436 12.782 1.00 98.69 491 ILE A N 1
ATOM 3840 C CA . ILE A 1 491 ? -16.002 -25.465 13.285 1.00 98.69 491 ILE A CA 1
ATOM 3841 C C . ILE A 1 491 ? -16.633 -25.038 14.616 1.00 98.69 491 ILE A C 1
ATOM 3843 O O . ILE A 1 491 ? -17.846 -25.149 14.793 1.00 98.69 491 ILE A O 1
ATOM 3847 N N . ARG A 1 492 ? -15.825 -24.548 15.569 1.00 98.69 492 ARG A N 1
ATOM 3848 C CA . ARG A 1 492 ? -16.345 -24.065 16.859 1.00 98.69 492 ARG A CA 1
ATOM 3849 C C . ARG A 1 492 ? -17.299 -22.893 16.676 1.00 98.69 492 ARG A C 1
ATOM 3851 O O . ARG A 1 492 ? -18.340 -22.873 17.323 1.00 98.69 492 ARG A O 1
ATOM 3858 N N . PHE A 1 493 ? -16.950 -21.942 15.812 1.00 98.56 493 PHE A N 1
ATOM 3859 C CA . PHE A 1 493 ? -17.800 -20.791 15.531 1.00 98.56 493 PHE A CA 1
ATOM 3860 C C . PHE A 1 493 ? -19.131 -21.214 14.902 1.00 98.56 493 PHE A C 1
ATOM 3862 O O . PHE A 1 493 ? -20.180 -20.820 15.397 1.00 98.56 493 PHE A O 1
ATOM 3869 N N . LEU A 1 494 ? -19.106 -22.082 13.887 1.00 98.62 494 LEU A N 1
ATOM 3870 C CA . LEU A 1 494 ? -20.311 -22.589 13.224 1.00 98.62 494 LEU A CA 1
ATOM 3871 C C . LEU A 1 494 ? -21.256 -23.292 14.207 1.00 98.62 494 LEU A C 1
ATOM 3873 O O . LEU A 1 494 ? -22.437 -22.963 14.250 1.00 98.62 494 LEU A O 1
ATOM 3877 N N . ARG A 1 495 ? -20.732 -24.171 15.073 1.00 98.56 495 ARG A N 1
ATOM 3878 C CA . ARG A 1 495 ? -21.530 -24.809 16.139 1.00 98.56 495 ARG A CA 1
ATOM 3879 C C . ARG A 1 495 ? -22.119 -23.788 17.110 1.00 98.56 495 ARG A C 1
ATOM 3881 O O . ARG A 1 495 ? -23.250 -23.935 17.557 1.00 98.56 495 ARG A O 1
ATOM 3888 N N . ALA A 1 496 ? -21.356 -22.752 17.450 1.00 98.38 496 ALA A N 1
ATOM 3889 C CA . ALA A 1 496 ? -21.820 -21.689 18.331 1.00 98.38 496 ALA A CA 1
ATOM 3890 C C . ALA A 1 496 ? -22.946 -20.857 17.683 1.00 98.38 496 ALA A C 1
ATOM 3892 O O . ALA A 1 496 ? -23.850 -20.412 18.391 1.00 98.38 496 ALA A O 1
ATOM 3893 N N . MET A 1 497 ? -22.908 -20.653 16.364 1.00 98.50 497 MET A N 1
ATOM 3894 C CA . MET A 1 497 ? -23.974 -19.988 15.604 1.00 98.50 497 MET A CA 1
ATOM 3895 C C . MET A 1 497 ? -25.237 -20.851 15.534 1.00 98.50 497 MET A C 1
ATOM 3897 O O . MET A 1 497 ? -26.323 -20.369 15.846 1.00 98.50 497 MET A O 1
ATOM 3901 N N . GLU A 1 498 ? -25.083 -22.143 15.245 1.00 98.19 498 GLU A N 1
ATOM 3902 C CA . GLU A 1 498 ? -26.180 -23.119 15.238 1.00 98.19 498 GLU A CA 1
ATOM 3903 C C . GLU A 1 498 ? -26.888 -23.188 16.602 1.00 98.19 498 GLU A C 1
ATOM 3905 O O . GLU A 1 498 ? -28.110 -23.095 16.679 1.00 98.19 498 GLU A O 1
ATOM 3910 N N . GLN A 1 499 ? -26.129 -23.232 17.703 1.00 98.25 499 GLN A N 1
ATOM 3911 C CA . GLN A 1 499 ? -26.673 -23.199 19.069 1.00 98.25 499 GLN A CA 1
ATOM 3912 C C . GLN A 1 499 ? -27.458 -21.918 19.394 1.00 98.25 499 GLN A C 1
ATOM 3914 O O . GLN A 1 499 ? -28.283 -21.920 20.305 1.00 98.25 499 GLN A O 1
ATOM 3919 N N . ARG A 1 500 ? -27.203 -20.821 18.672 1.00 97.62 500 ARG A N 1
ATOM 3920 C CA . ARG A 1 500 ? -27.940 -19.552 18.788 1.00 97.62 500 ARG A CA 1
ATOM 3921 C C . ARG A 1 500 ? -29.134 -19.472 17.833 1.00 97.62 500 ARG A C 1
ATOM 3923 O O . ARG A 1 500 ? -29.825 -18.459 17.832 1.00 97.62 500 ARG A O 1
ATOM 3930 N N . GLY A 1 501 ? -29.371 -20.508 17.029 1.00 98.00 501 GLY A N 1
ATOM 3931 C CA . GLY A 1 501 ? -30.434 -20.536 16.028 1.00 98.00 501 GLY A CA 1
ATOM 3932 C C . GLY A 1 501 ? -30.142 -19.702 14.778 1.00 98.00 501 GLY A C 1
ATOM 3933 O O . GLY A 1 501 ? -31.084 -19.362 14.063 1.00 98.00 501 GLY A O 1
ATOM 3934 N N . VAL A 1 502 ? -28.874 -19.360 14.518 1.00 98.38 502 VAL A N 1
ATOM 3935 C CA . VAL A 1 502 ? -28.460 -18.674 13.285 1.00 98.38 502 VAL A CA 1
ATOM 3936 C C . VAL A 1 502 ? -28.281 -19.714 12.178 1.00 98.38 502 VAL A C 1
ATOM 3938 O O . VAL A 1 502 ? -27.439 -20.608 12.294 1.00 98.38 502 VAL A O 1
ATOM 3941 N N . ASP A 1 503 ? -29.044 -19.584 11.095 1.00 98.31 503 ASP A N 1
ATOM 3942 C CA . ASP A 1 503 ? -28.887 -20.399 9.891 1.00 98.31 503 ASP A CA 1
ATOM 3943 C C . ASP A 1 503 ? -27.697 -19.887 9.070 1.00 98.31 503 ASP A C 1
ATOM 3945 O O . ASP A 1 503 ? -27.735 -18.828 8.446 1.00 98.31 503 ASP A O 1
ATOM 3949 N N . MET A 1 504 ? -26.605 -20.649 9.083 1.00 98.25 504 MET A N 1
ATOM 3950 C CA . MET A 1 504 ? -25.371 -20.289 8.390 1.00 98.25 504 MET A CA 1
ATOM 3951 C C . MET A 1 504 ? -25.394 -20.611 6.890 1.00 98.25 504 MET A C 1
ATOM 3953 O O . MET A 1 504 ? -24.481 -20.187 6.180 1.00 98.25 504 MET A O 1
ATOM 3957 N N . GLN A 1 505 ? -26.391 -21.336 6.371 1.00 97.94 505 GLN A N 1
ATOM 3958 C CA . GLN A 1 505 ? -26.387 -21.768 4.971 1.00 97.94 505 GLN A CA 1
ATOM 3959 C C . GLN A 1 505 ? -26.363 -20.588 3.975 1.00 97.94 505 GLN A C 1
ATOM 3961 O O . GLN A 1 505 ? -25.509 -20.610 3.082 1.00 97.94 505 GLN A O 1
ATOM 3966 N N . PRO A 1 506 ? -27.193 -19.528 4.107 1.00 98.12 506 PRO A N 1
ATOM 3967 C CA . PRO A 1 506 ? -27.169 -18.400 3.168 1.00 98.12 506 PRO A CA 1
ATOM 3968 C C . PRO A 1 506 ? -25.816 -17.680 3.124 1.00 98.12 506 PRO A C 1
ATOM 3970 O O . PRO A 1 506 ? -25.376 -17.235 2.064 1.00 98.12 506 PRO A O 1
ATOM 3973 N N . TRP A 1 507 ? -25.141 -17.605 4.274 1.00 98.06 507 TRP A N 1
ATOM 3974 C CA . TRP A 1 507 ? -23.815 -17.010 4.426 1.00 98.06 507 TRP A CA 1
ATOM 3975 C C . TRP A 1 507 ? -22.719 -17.837 3.756 1.00 98.06 507 TRP A C 1
ATOM 3977 O O . TRP A 1 507 ? -21.867 -17.301 3.049 1.00 98.06 507 TRP A O 1
ATOM 3987 N N . LEU A 1 508 ? -22.740 -19.150 3.987 1.00 97.38 508 LEU A N 1
ATOM 3988 C CA . LEU A 1 508 ? -21.734 -20.081 3.487 1.00 97.38 508 LEU A CA 1
ATOM 3989 C C . LEU A 1 508 ? -21.827 -20.243 1.969 1.00 97.38 508 LEU A C 1
ATOM 3991 O O . LEU A 1 508 ? -20.817 -20.098 1.277 1.00 97.38 508 LEU A O 1
ATOM 3995 N N . GLU A 1 509 ? -23.038 -20.468 1.462 1.00 96.38 509 GLU A N 1
ATOM 3996 C CA . GLU A 1 509 ? -23.300 -20.777 0.053 1.00 96.38 509 GLU A CA 1
ATOM 3997 C C . GLU A 1 509 ? -23.494 -19.530 -0.822 1.00 96.38 509 GLU A C 1
ATOM 3999 O O . GLU A 1 509 ? -23.524 -19.634 -2.046 1.00 96.38 509 GLU A O 1
ATOM 4004 N N . GLY A 1 510 ? -23.621 -18.338 -0.223 1.00 93.25 510 GLY A N 1
ATOM 4005 C CA . GLY A 1 510 ? -23.819 -17.095 -0.974 1.00 93.25 510 GLY A CA 1
ATOM 4006 C C . GLY A 1 510 ? -25.093 -17.117 -1.823 1.00 93.25 510 GLY A C 1
ATOM 4007 O O . GLY A 1 510 ? -25.084 -16.668 -2.969 1.00 93.25 510 GLY A O 1
ATOM 4008 N N . THR A 1 511 ? -26.186 -17.667 -1.280 1.00 91.25 511 THR A N 1
ATOM 4009 C CA . THR A 1 511 ? -27.435 -17.909 -2.028 1.00 91.25 511 THR A CA 1
ATOM 4010 C C . THR A 1 511 ? -28.133 -16.625 -2.478 1.00 91.25 511 THR A C 1
ATOM 4012 O O . THR A 1 511 ? -28.913 -16.645 -3.431 1.00 91.25 511 THR A O 1
ATOM 4015 N N . ILE A 1 512 ? -27.852 -15.498 -1.820 1.00 92.94 512 ILE A N 1
ATOM 4016 C CA . ILE A 1 512 ? -28.411 -14.192 -2.167 1.00 92.94 512 ILE A CA 1
ATOM 4017 C C . ILE A 1 512 ? -27.539 -13.529 -3.230 1.00 92.94 512 ILE A C 1
ATOM 4019 O O . ILE A 1 512 ? -26.347 -13.295 -3.032 1.00 92.94 512 ILE A O 1
ATOM 4023 N N . GLN A 1 513 ? -28.165 -13.174 -4.351 1.00 93.44 513 GLN A N 1
ATOM 4024 C CA . GLN A 1 513 ? -27.561 -12.375 -5.412 1.00 93.44 513 GLN A CA 1
ATOM 4025 C C . GLN A 1 513 ? -28.561 -11.329 -5.902 1.00 93.44 513 GLN A C 1
ATOM 4027 O O . GLN A 1 513 ? -29.748 -11.616 -6.080 1.00 93.44 513 GLN A O 1
ATOM 4032 N N . HIS A 1 514 ? -28.088 -10.114 -6.176 1.00 93.94 514 HIS A N 1
ATOM 4033 C CA . HIS A 1 514 ? -28.908 -9.079 -6.804 1.00 93.94 514 HIS A CA 1
ATOM 4034 C C . HIS A 1 514 ? -28.354 -8.687 -8.162 1.00 93.94 514 HIS A C 1
ATOM 4036 O O . HIS A 1 514 ? -27.155 -8.502 -8.344 1.00 93.94 514 HIS A O 1
ATOM 4042 N N . SER A 1 515 ? -29.257 -8.504 -9.121 1.00 92.69 515 SER A N 1
ATOM 4043 C CA . SER A 1 515 ? -28.948 -7.904 -10.412 1.00 92.69 515 SER A CA 1
ATOM 4044 C C . SER A 1 515 ? -29.602 -6.531 -10.464 1.00 92.69 515 SER A C 1
ATOM 4046 O O . SER A 1 515 ? -30.826 -6.433 -10.519 1.00 92.69 515 SER A O 1
ATOM 4048 N N . VAL A 1 516 ? -28.801 -5.470 -10.487 1.00 92.19 516 VAL A N 1
ATOM 4049 C CA . VAL A 1 516 ? -29.287 -4.084 -10.506 1.00 92.19 516 VAL A CA 1
ATOM 4050 C C . VAL A 1 516 ? -28.939 -3.450 -11.847 1.00 92.19 516 VAL A C 1
ATOM 4052 O O . VAL A 1 516 ? -27.814 -3.568 -12.324 1.00 92.19 516 VAL A O 1
ATOM 4055 N N . LYS A 1 517 ? -29.893 -2.762 -12.479 1.00 91.06 517 LYS A N 1
ATOM 4056 C CA . LYS A 1 517 ? -29.638 -1.981 -13.696 1.00 91.06 517 LYS A CA 1
ATOM 4057 C C . LYS A 1 517 ? -29.524 -0.503 -13.326 1.00 91.06 517 LYS A C 1
ATOM 4059 O O . LYS A 1 517 ? -30.478 0.075 -12.817 1.00 91.06 517 LYS A O 1
ATOM 4064 N N . ARG A 1 518 ? -28.368 0.110 -13.586 1.00 84.62 518 ARG A N 1
ATOM 4065 C CA . ARG A 1 518 ? -28.089 1.541 -13.355 1.00 84.62 518 ARG A CA 1
ATOM 4066 C C . ARG A 1 518 ? -27.507 2.123 -14.635 1.00 84.62 518 ARG A C 1
ATOM 4068 O O . ARG A 1 518 ? -26.570 1.552 -15.182 1.00 84.62 518 ARG A O 1
ATOM 4075 N N . ASN A 1 519 ? -28.078 3.219 -15.132 1.00 85.81 519 ASN A N 1
ATOM 4076 C CA . ASN A 1 519 ? -27.638 3.879 -16.372 1.00 85.81 519 ASN A CA 1
ATOM 4077 C C . ASN A 1 519 ? -27.518 2.911 -17.566 1.00 85.81 519 ASN A C 1
ATOM 4079 O O . ASN A 1 519 ? -26.577 2.972 -18.347 1.00 85.81 519 ASN A O 1
ATOM 4083 N N . GLY A 1 520 ? -28.436 1.945 -17.667 1.00 87.81 520 GLY A N 1
ATOM 4084 C CA . GLY A 1 520 ? -28.402 0.922 -18.716 1.00 87.81 520 GLY A CA 1
ATOM 4085 C C . GLY A 1 520 ? -27.434 -0.245 -18.472 1.00 87.81 520 GLY A C 1
ATOM 4086 O O . GLY A 1 520 ? -27.613 -1.288 -19.096 1.00 87.81 520 GLY A O 1
ATOM 4087 N N . ILE A 1 521 ? -26.488 -0.129 -17.535 1.00 89.44 521 ILE A N 1
ATOM 4088 C CA . ILE A 1 521 ? -25.481 -1.154 -17.232 1.00 89.44 521 ILE A CA 1
ATOM 4089 C C . ILE A 1 521 ? -26.008 -2.099 -16.148 1.00 89.44 521 ILE A C 1
ATOM 4091 O O . ILE A 1 521 ? -26.458 -1.675 -15.076 1.00 89.44 521 ILE A O 1
ATOM 4095 N N . ARG A 1 522 ? -25.953 -3.403 -16.435 1.00 94.06 522 ARG A N 1
ATOM 4096 C CA . ARG A 1 522 ? -26.266 -4.460 -15.472 1.00 94.06 522 ARG A CA 1
ATOM 4097 C C . ARG A 1 522 ? -25.094 -4.626 -14.510 1.00 94.06 522 ARG A C 1
ATOM 4099 O O . ARG A 1 522 ? -23.962 -4.787 -14.954 1.00 94.06 522 ARG A O 1
ATOM 4106 N N . HIS A 1 523 ? -25.396 -4.610 -13.222 1.00 95.31 523 HIS A N 1
ATOM 4107 C CA . HIS A 1 523 ? -24.459 -4.896 -12.151 1.00 95.31 523 HIS A CA 1
ATOM 4108 C C . HIS A 1 523 ? -24.928 -6.122 -11.370 1.00 95.31 523 HIS A C 1
ATOM 4110 O O . HIS A 1 523 ? -26.135 -6.312 -11.198 1.00 95.31 523 HIS A O 1
ATOM 4116 N N . GLN A 1 524 ? -23.987 -6.930 -10.893 1.00 97.12 524 GLN A N 1
ATOM 4117 C CA . GLN A 1 524 ? -24.242 -8.096 -10.053 1.00 97.12 524 GLN A CA 1
ATOM 4118 C C . GLN A 1 524 ? -23.659 -7.860 -8.662 1.00 97.12 524 GLN A C 1
ATOM 4120 O O . GLN A 1 524 ? -22.489 -7.519 -8.538 1.00 97.12 524 GLN A O 1
ATOM 4125 N N . LEU A 1 525 ? -24.477 -8.034 -7.630 1.00 97.50 525 LEU A N 1
ATOM 4126 C CA . LEU A 1 525 ? -24.099 -7.919 -6.227 1.00 97.50 525 LEU A CA 1
ATOM 4127 C C . LEU A 1 525 ? -24.153 -9.308 -5.582 1.00 97.50 525 LEU A C 1
ATOM 4129 O O . LEU A 1 525 ? -25.220 -9.927 -5.591 1.00 97.50 525 LEU A O 1
ATOM 4133 N N . ALA A 1 526 ? -23.028 -9.793 -5.058 1.00 98.06 526 ALA A N 1
ATOM 4134 C CA . ALA A 1 526 ? -22.921 -11.114 -4.435 1.00 98.06 526 ALA A CA 1
ATOM 4135 C C . ALA A 1 526 ? -21.749 -11.188 -3.438 1.00 98.06 526 ALA A C 1
ATOM 4137 O O . ALA A 1 526 ? -20.799 -10.405 -3.528 1.00 98.06 526 ALA A O 1
ATOM 4138 N N . LEU A 1 527 ? -21.810 -12.144 -2.503 1.00 98.31 527 LEU A N 1
ATOM 4139 C CA . LEU A 1 527 ? -20.666 -12.494 -1.654 1.00 98.31 527 LEU A CA 1
ATOM 4140 C C . LEU A 1 527 ? -19.589 -13.182 -2.496 1.00 98.31 527 LEU A C 1
ATOM 4142 O O . LEU A 1 527 ? -19.894 -14.101 -3.249 1.00 98.31 527 LEU A O 1
ATOM 4146 N N . GLU A 1 528 ? -18.336 -12.779 -2.326 1.00 98.12 528 GLU A N 1
ATOM 4147 C CA . GLU A 1 528 ? -17.191 -13.368 -3.012 1.00 98.12 528 GLU A CA 1
ATOM 4148 C C . GLU A 1 528 ? -16.781 -14.694 -2.350 1.00 98.12 528 GLU A C 1
ATOM 4150 O O . GLU A 1 528 ? -16.537 -14.714 -1.135 1.00 98.12 528 GLU A O 1
ATOM 4155 N N . PRO A 1 529 ? -16.733 -15.810 -3.103 1.00 97.31 529 PRO A N 1
ATOM 4156 C CA . PRO A 1 529 ? -16.177 -17.069 -2.619 1.00 97.31 529 PRO A CA 1
ATOM 4157 C C . PRO A 1 529 ? -14.693 -17.273 -2.970 1.00 97.31 529 PRO A C 1
ATOM 4159 O O . PRO A 1 529 ? -14.074 -18.152 -2.374 1.00 97.31 529 PRO A O 1
ATOM 4162 N N . ASP A 1 530 ? -14.119 -16.539 -3.934 1.00 97.94 530 ASP A N 1
ATOM 4163 C CA . ASP A 1 530 ? -12.738 -16.754 -4.375 1.00 97.94 530 ASP A CA 1
ATOM 4164 C C . ASP A 1 530 ? -11.717 -16.044 -3.463 1.00 97.94 530 ASP A C 1
ATOM 4166 O O . ASP A 1 530 ? -11.648 -14.810 -3.461 1.00 97.94 530 ASP A O 1
ATOM 4170 N N . PRO A 1 531 ? -10.865 -16.777 -2.715 1.00 98.12 531 PRO A N 1
ATOM 4171 C CA . PRO A 1 531 ? -9.812 -16.166 -1.911 1.00 98.12 531 PRO A CA 1
ATOM 4172 C C . PRO A 1 531 ? -8.841 -15.303 -2.728 1.00 98.12 531 PRO A C 1
ATOM 4174 O O . PRO A 1 531 ? -8.393 -14.285 -2.207 1.00 98.12 531 PRO A O 1
ATOM 4177 N N . LEU A 1 532 ? -8.540 -15.635 -3.993 1.00 97.75 532 LEU A N 1
ATOM 4178 C CA . LEU A 1 532 ? -7.648 -14.809 -4.825 1.00 97.75 532 LEU A CA 1
ATOM 4179 C C . LEU A 1 532 ? -8.240 -13.425 -5.086 1.00 97.75 532 LEU A C 1
ATOM 4181 O O . LEU A 1 532 ? -7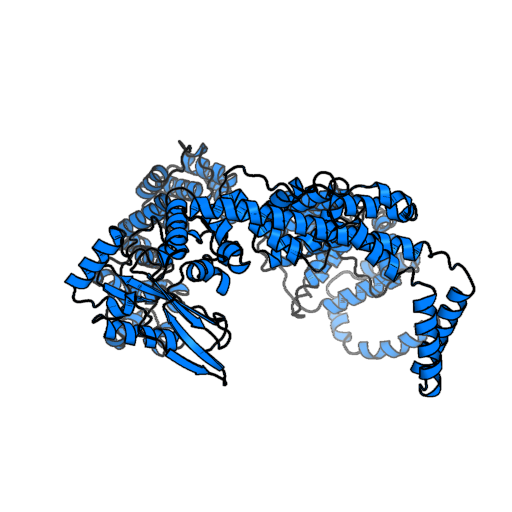.524 -12.425 -5.095 1.00 97.75 532 LEU A O 1
ATOM 4185 N N . GLU A 1 533 ? -9.557 -13.359 -5.255 1.00 97.94 533 GLU A N 1
ATOM 4186 C CA . GLU A 1 533 ? -10.258 -12.096 -5.403 1.00 97.94 533 GLU A CA 1
ATOM 4187 C C . GLU A 1 533 ? -10.283 -11.313 -4.084 1.00 97.94 533 GLU A C 1
ATOM 4189 O O . GLU A 1 533 ? -10.042 -10.106 -4.082 1.00 97.94 533 GLU A O 1
ATOM 4194 N N . ILE A 1 534 ? -10.509 -11.993 -2.955 1.00 98.44 534 ILE A N 1
ATOM 4195 C CA . ILE A 1 534 ? -10.474 -11.371 -1.623 1.00 98.44 534 ILE A CA 1
ATOM 4196 C C . ILE A 1 534 ? -9.081 -10.794 -1.330 1.00 98.44 534 ILE A C 1
ATOM 4198 O O . ILE A 1 534 ? -8.979 -9.700 -0.776 1.00 98.44 534 ILE A O 1
ATOM 4202 N N . PHE A 1 535 ? -8.001 -11.457 -1.752 1.00 98.31 535 PHE A N 1
ATOM 4203 C CA . PHE A 1 535 ? -6.638 -10.928 -1.621 1.00 98.31 535 PHE A CA 1
ATOM 4204 C C . PHE A 1 535 ? -6.425 -9.630 -2.412 1.00 98.31 535 PHE A C 1
ATOM 4206 O O . PHE A 1 535 ? -5.611 -8.798 -2.020 1.00 98.31 535 PHE A O 1
ATOM 4213 N N . LEU A 1 536 ? -7.192 -9.416 -3.483 1.00 97.31 536 LEU A N 1
ATOM 4214 C CA . LEU A 1 536 ? -7.180 -8.192 -4.286 1.00 97.31 536 LEU A CA 1
ATOM 4215 C C . LEU A 1 536 ? -8.144 -7.116 -3.769 1.00 97.31 536 LEU A C 1
ATOM 4217 O O . LEU A 1 536 ? -8.271 -6.063 -4.392 1.00 97.31 536 LEU A O 1
ATOM 4221 N N . MET A 1 537 ? -8.824 -7.323 -2.634 1.00 97.25 537 MET A N 1
ATOM 4222 C CA . MET A 1 537 ? -9.832 -6.372 -2.158 1.00 97.25 537 MET A CA 1
ATOM 4223 C C . MET A 1 537 ? -9.280 -4.964 -1.925 1.00 97.25 537 MET A C 1
ATOM 4225 O O . MET A 1 537 ? -9.996 -3.991 -2.156 1.00 97.25 537 MET A O 1
ATOM 4229 N N . GLY A 1 538 ? -8.029 -4.844 -1.480 1.00 95.69 538 GLY A N 1
ATOM 4230 C CA . GLY A 1 538 ? -7.370 -3.551 -1.359 1.00 95.69 538 GLY A CA 1
ATOM 4231 C C . GLY A 1 538 ? -6.993 -2.950 -2.707 1.00 95.69 538 GLY A C 1
ATOM 4232 O O . GLY A 1 538 ? -7.301 -1.783 -2.917 1.00 95.69 538 GLY A O 1
ATOM 4233 N N . ASP A 1 539 ? -6.433 -3.757 -3.624 1.00 94.75 539 ASP A N 1
ATOM 4234 C CA . ASP A 1 539 ? -5.957 -3.312 -4.951 1.00 94.75 539 ASP A CA 1
ATOM 4235 C C . ASP A 1 539 ? -7.069 -2.650 -5.767 1.00 94.75 539 ASP A C 1
ATOM 4237 O O . ASP A 1 539 ? -6.823 -1.683 -6.475 1.00 94.75 539 ASP A O 1
ATOM 4241 N N . HIS A 1 540 ? -8.306 -3.137 -5.628 1.00 95.69 540 HIS A N 1
ATOM 4242 C CA . HIS A 1 540 ? -9.463 -2.548 -6.299 1.00 95.69 540 HIS A CA 1
ATOM 4243 C C . HIS A 1 540 ? -9.763 -1.106 -5.863 1.00 95.69 540 HIS A C 1
ATOM 4245 O O . HIS A 1 540 ? -10.426 -0.408 -6.607 1.00 95.69 540 HIS A O 1
ATOM 4251 N N . PHE A 1 541 ? -9.344 -0.646 -4.679 1.00 94.06 541 PHE A N 1
ATOM 4252 C CA . PHE A 1 541 ? -9.738 0.669 -4.131 1.00 94.06 541 PHE A CA 1
ATOM 4253 C C . PHE A 1 541 ? -8.589 1.424 -3.453 1.00 94.06 541 PHE A C 1
ATOM 4255 O O . PHE A 1 541 ? -8.842 2.334 -2.667 1.00 94.06 541 PHE A O 1
ATOM 4262 N N . ASP A 1 542 ? -7.351 1.014 -3.711 1.00 90.62 542 ASP A N 1
ATOM 4263 C CA . ASP A 1 542 ? -6.116 1.644 -3.231 1.00 90.62 542 ASP A CA 1
ATOM 4264 C C . ASP A 1 542 ? -6.086 1.842 -1.716 1.00 90.62 542 ASP A C 1
ATOM 4266 O O . ASP A 1 542 ? -5.648 2.861 -1.189 1.00 90.62 542 ASP A O 1
ATOM 4270 N N . THR A 1 543 ? -6.585 0.843 -0.984 1.00 92.75 543 THR A N 1
ATOM 4271 C CA . THR A 1 543 ? -6.647 0.907 0.480 1.00 92.75 543 THR A CA 1
ATOM 4272 C C . THR A 1 543 ? -5.407 0.288 1.116 1.00 92.75 543 THR A C 1
ATOM 4274 O O . THR A 1 543 ? -4.638 -0.419 0.466 1.00 92.75 543 THR A O 1
ATOM 4277 N N . CYS A 1 544 ? -5.254 0.440 2.435 1.00 91.94 544 CYS A N 1
ATOM 4278 C CA . CYS A 1 544 ? -4.182 -0.196 3.215 1.00 91.94 544 CYS A CA 1
ATOM 4279 C C . CYS A 1 544 ? -4.174 -1.743 3.170 1.00 91.94 544 CYS A C 1
ATOM 4281 O O . CYS A 1 544 ? -3.257 -2.370 3.698 1.00 91.94 544 CYS A O 1
ATOM 4283 N N . LEU A 1 545 ? -5.187 -2.360 2.549 1.00 95.38 545 LEU A N 1
ATOM 4284 C CA . LEU A 1 545 ? -5.290 -3.801 2.303 1.00 95.38 545 LEU A CA 1
ATOM 4285 C C . LEU A 1 545 ? -4.713 -4.212 0.940 1.00 95.38 545 LEU A C 1
ATOM 4287 O O . LEU A 1 545 ? -4.861 -5.368 0.552 1.00 95.38 545 LEU A O 1
ATOM 4291 N N . SER A 1 546 ? -4.147 -3.278 0.171 1.00 94.81 546 SER A N 1
ATOM 4292 C CA . SER A 1 546 ? -3.560 -3.576 -1.137 1.00 94.81 546 SER A CA 1
ATOM 4293 C C . SER A 1 546 ? -2.315 -4.452 -0.977 1.00 94.81 546 SER A C 1
ATOM 4295 O O . SER A 1 546 ? -1.683 -4.428 0.085 1.00 94.81 546 SER A O 1
ATOM 4297 N N . PRO A 1 547 ? -1.926 -5.224 -2.005 1.00 93.56 547 PRO A N 1
ATOM 4298 C CA . PRO A 1 547 ? -0.654 -5.939 -1.991 1.00 93.56 547 PRO A CA 1
ATOM 4299 C C . PRO A 1 547 ? 0.503 -4.989 -1.637 1.00 93.56 547 PRO A C 1
ATOM 4301 O O . PRO A 1 547 ? 0.470 -3.814 -1.996 1.00 93.56 547 PRO A O 1
ATOM 4304 N N . ASN A 1 548 ? 1.489 -5.475 -0.876 1.00 87.12 548 ASN A N 1
ATOM 4305 C CA . ASN A 1 548 ? 2.610 -4.692 -0.320 1.00 87.12 548 ASN A CA 1
ATOM 4306 C C . ASN A 1 548 ? 2.249 -3.592 0.700 1.00 87.12 548 ASN A C 1
ATOM 4308 O O . ASN A 1 548 ? 3.148 -2.951 1.237 1.00 87.12 548 ASN A O 1
ATOM 4312 N N . SER A 1 549 ? 0.970 -3.386 1.031 1.00 88.44 549 SER A N 1
ATOM 4313 C CA . SER A 1 549 ? 0.576 -2.444 2.086 1.00 88.44 549 SER A CA 1
ATOM 4314 C C . SER A 1 549 ? 0.696 -3.057 3.484 1.00 88.44 549 SER A C 1
ATOM 4316 O O . SER A 1 549 ? 0.582 -4.269 3.676 1.00 88.44 549 SER A O 1
ATOM 4318 N N . PHE A 1 550 ? 0.865 -2.211 4.500 1.00 87.00 550 PHE A N 1
ATOM 4319 C CA . PHE A 1 550 ? 1.124 -2.643 5.879 1.00 87.00 550 PHE A CA 1
ATOM 4320 C C . PHE A 1 550 ? -0.001 -3.486 6.512 1.00 87.00 550 PHE A C 1
ATOM 4322 O O . PHE A 1 550 ? 0.286 -4.319 7.371 1.00 87.00 550 PHE A O 1
ATOM 4329 N N . ASN A 1 551 ? -1.258 -3.336 6.069 1.00 93.38 551 ASN A N 1
ATOM 4330 C CA . ASN A 1 551 ? -2.388 -4.155 6.532 1.00 93.38 551 ASN A CA 1
ATOM 4331 C C . ASN A 1 551 ? -2.741 -5.310 5.582 1.00 93.38 551 ASN A C 1
ATOM 4333 O O . ASN A 1 551 ? -3.754 -5.980 5.799 1.00 93.38 551 ASN A O 1
ATOM 4337 N N . PHE A 1 552 ? -1.916 -5.602 4.567 1.00 96.31 552 PHE A N 1
ATOM 4338 C CA . PHE A 1 552 ? -2.185 -6.676 3.606 1.00 96.31 552 PHE A CA 1
ATOM 4339 C C . PHE A 1 552 ? -2.431 -8.025 4.290 1.00 96.31 552 PHE A C 1
ATOM 4341 O O . PHE A 1 552 ? -3.322 -8.758 3.886 1.00 96.31 552 PHE A O 1
ATOM 4348 N N . PHE A 1 553 ? -1.750 -8.333 5.401 1.00 95.75 553 PHE A N 1
ATOM 4349 C CA . PHE A 1 553 ? -1.968 -9.574 6.162 1.00 95.75 553 PHE A CA 1
ATOM 4350 C C . PHE A 1 553 ? -3.439 -9.818 6.559 1.00 95.75 553 PHE A C 1
ATOM 4352 O O . PHE A 1 553 ? -3.838 -10.964 6.767 1.00 95.75 553 PHE A O 1
ATOM 4359 N N . SER A 1 554 ? -4.244 -8.757 6.679 1.00 97.19 554 SER A N 1
ATOM 4360 C CA . SER A 1 554 ? -5.647 -8.820 7.089 1.00 97.19 554 SER A CA 1
ATOM 4361 C C . SER A 1 554 ? -6.545 -9.492 6.040 1.00 97.19 554 SER A C 1
ATOM 4363 O O . SER A 1 554 ? -7.556 -10.101 6.397 1.00 97.19 554 SER A O 1
ATOM 4365 N N . VAL A 1 555 ? -6.149 -9.491 4.757 1.00 98.25 555 VAL A N 1
ATOM 4366 C CA . VAL A 1 555 ? -6.904 -10.187 3.696 1.00 98.25 555 VAL A CA 1
ATOM 4367 C C . VAL A 1 555 ? -6.979 -11.695 3.943 1.00 98.25 555 VAL A C 1
ATOM 4369 O O . VAL A 1 555 ? -7.959 -12.333 3.565 1.00 98.25 555 VAL A O 1
ATOM 4372 N N . LEU A 1 556 ? -5.992 -12.264 4.650 1.00 98.50 556 LEU A N 1
ATOM 4373 C CA . LEU A 1 556 ? -6.010 -13.671 5.047 1.00 98.50 556 LEU A CA 1
ATOM 4374 C C . LEU A 1 556 ? -7.145 -13.969 6.017 1.00 98.50 556 LEU A C 1
ATOM 4376 O O . LEU A 1 556 ? -7.798 -14.993 5.872 1.00 98.50 556 LEU A O 1
ATOM 4380 N N . ALA A 1 557 ? -7.395 -13.094 6.993 1.00 98.38 557 ALA A N 1
ATOM 4381 C CA . ALA A 1 557 ? -8.509 -13.266 7.918 1.00 98.38 557 ALA A CA 1
ATOM 4382 C C . ALA A 1 557 ? -9.848 -13.128 7.188 1.00 98.38 557 ALA A C 1
ATOM 4384 O O . ALA A 1 557 ? -10.749 -13.924 7.429 1.00 98.38 557 ALA A O 1
ATOM 4385 N N . ASN A 1 558 ? -9.950 -12.182 6.250 1.00 98.38 558 ASN A N 1
ATOM 4386 C CA . ASN A 1 558 ? -11.159 -11.977 5.449 1.00 98.38 558 ASN A CA 1
ATOM 4387 C C . ASN A 1 558 ? -11.489 -13.174 4.535 1.00 98.38 558 ASN A C 1
ATOM 4389 O O . ASN A 1 558 ? -12.652 -13.358 4.191 1.00 98.38 558 ASN A O 1
ATOM 4393 N N . ALA A 1 559 ? -10.488 -13.978 4.153 1.00 98.44 559 ALA A N 1
ATOM 4394 C CA . ALA A 1 559 ? -10.664 -15.199 3.362 1.00 98.44 559 ALA A CA 1
ATOM 4395 C C . ALA A 1 559 ? -10.775 -16.483 4.215 1.00 98.44 559 ALA A C 1
ATOM 4397 O O . ALA A 1 559 ? -11.497 -17.409 3.854 1.00 98.44 559 ALA A O 1
ATOM 4398 N N . ALA A 1 560 ? -10.041 -16.572 5.328 1.00 98.56 560 ALA A N 1
ATOM 4399 C CA . ALA A 1 560 ? -9.929 -17.784 6.145 1.00 98.56 560 ALA A CA 1
ATOM 4400 C C . ALA A 1 560 ? -10.976 -17.892 7.253 1.00 98.56 560 ALA A C 1
ATOM 4402 O O . ALA A 1 560 ? -11.403 -19.002 7.586 1.00 98.56 560 ALA A O 1
ATOM 4403 N N . ASP A 1 561 ? -11.326 -16.774 7.886 1.00 98.69 561 ASP A N 1
ATOM 4404 C CA . ASP A 1 561 ? -12.240 -16.789 9.016 1.00 98.69 561 ASP A CA 1
ATOM 4405 C C . ASP A 1 561 ? -13.671 -16.836 8.496 1.00 98.69 561 ASP A C 1
ATOM 4407 O O . ASP A 1 561 ? -14.153 -15.895 7.869 1.00 98.69 561 ASP A O 1
ATOM 4411 N N . ILE A 1 562 ? -14.382 -17.920 8.806 1.00 98.50 562 ILE A N 1
ATOM 4412 C CA . ILE A 1 562 ? -15.705 -18.174 8.228 1.00 98.50 562 ILE A CA 1
ATOM 4413 C C . ILE A 1 562 ? -16.752 -17.134 8.641 1.00 98.50 562 ILE A C 1
ATOM 4415 O O . ILE A 1 562 ? -17.818 -17.079 8.046 1.00 98.50 562 ILE A O 1
ATOM 4419 N N . ASN A 1 563 ? -16.468 -16.305 9.647 1.00 98.62 563 ASN A N 1
ATOM 4420 C CA . ASN A 1 563 ? -17.325 -15.206 10.074 1.00 98.62 563 ASN A CA 1
ATOM 4421 C C . ASN A 1 563 ? -17.092 -13.898 9.302 1.00 98.62 563 ASN A C 1
ATOM 4423 O O . ASN A 1 563 ? -17.631 -12.878 9.719 1.00 98.62 563 ASN A O 1
ATOM 4427 N N . LYS A 1 564 ? -16.297 -13.896 8.225 1.00 98.44 564 LYS A N 1
ATOM 4428 C CA . LYS A 1 564 ? -16.014 -12.717 7.389 1.00 98.44 564 LYS A CA 1
ATOM 4429 C C . LYS A 1 564 ? -16.291 -13.044 5.923 1.00 98.44 564 LYS A C 1
ATOM 4431 O O . LYS A 1 564 ? -15.920 -14.118 5.457 1.00 98.44 564 LYS A O 1
ATOM 4436 N N . ARG A 1 565 ? -16.960 -12.144 5.197 1.00 98.38 565 ARG A N 1
ATOM 4437 C CA . ARG A 1 565 ? -17.207 -12.269 3.749 1.00 98.38 565 ARG A CA 1
ATOM 4438 C C . ARG A 1 565 ? -17.161 -10.905 3.075 1.00 98.38 565 ARG A C 1
ATOM 4440 O O . ARG A 1 565 ? -17.643 -9.915 3.617 1.00 98.38 565 ARG A O 1
ATOM 4447 N N . VAL A 1 566 ? -16.609 -10.856 1.867 1.00 98.31 566 VAL A N 1
ATOM 4448 C CA . VAL A 1 566 ? -16.574 -9.633 1.056 1.00 98.31 566 VAL A CA 1
ATOM 4449 C C . VAL A 1 566 ? -17.762 -9.635 0.101 1.00 98.31 566 VAL A C 1
ATOM 4451 O O . VAL A 1 566 ? -17.962 -10.587 -0.643 1.00 98.31 566 VAL A O 1
ATOM 4454 N N . LEU A 1 567 ? -18.552 -8.572 0.122 1.00 98.38 567 LEU A N 1
ATOM 4455 C CA . LEU A 1 567 ? -19.619 -8.295 -0.829 1.00 98.38 567 LEU A CA 1
ATOM 4456 C C . LEU A 1 567 ? -19.045 -7.469 -1.981 1.00 98.38 567 LEU A C 1
ATOM 4458 O O . LEU A 1 567 ? -18.530 -6.377 -1.738 1.00 98.38 567 LEU A O 1
ATOM 4462 N N . TYR A 1 568 ? -19.164 -7.947 -3.221 1.00 98.25 568 TYR A N 1
ATOM 4463 C CA . TYR A 1 568 ? -18.771 -7.188 -4.411 1.00 98.25 568 TYR A CA 1
ATOM 4464 C C . TYR A 1 568 ? -19.962 -6.819 -5.278 1.00 98.25 568 TYR A C 1
ATOM 4466 O O . TYR A 1 568 ? -20.854 -7.632 -5.514 1.00 98.25 568 TYR A O 1
ATOM 4474 N N . LEU A 1 569 ? -19.915 -5.601 -5.818 1.00 97.62 569 LEU A N 1
ATOM 4475 C CA . LEU A 1 569 ? -20.708 -5.179 -6.963 1.00 97.62 569 LEU A CA 1
ATOM 4476 C C . LEU A 1 569 ? -19.828 -5.252 -8.214 1.00 97.62 569 LEU A C 1
ATOM 4478 O O . LEU A 1 569 ? -18.855 -4.506 -8.317 1.00 97.62 569 LEU A O 1
ATOM 4482 N N . ARG A 1 570 ? -20.170 -6.112 -9.172 1.00 97.44 570 ARG A N 1
ATOM 4483 C CA . ARG A 1 570 ? -19.472 -6.248 -10.457 1.00 97.44 570 ARG A CA 1
ATOM 4484 C C . ARG A 1 570 ? -20.272 -5.633 -11.594 1.00 97.44 570 ARG A C 1
ATOM 4486 O O . ARG A 1 570 ? -21.498 -5.731 -11.602 1.00 97.44 570 ARG A O 1
ATOM 4493 N N . ASP A 1 571 ? -19.593 -5.012 -12.552 1.00 95.12 571 ASP A N 1
ATOM 4494 C CA . ASP A 1 571 ? -20.208 -4.562 -13.802 1.00 95.12 571 ASP A CA 1
ATOM 4495 C C . ASP A 1 571 ? -20.452 -5.735 -14.777 1.00 95.12 571 ASP A C 1
ATOM 4497 O O . ASP A 1 571 ? -20.099 -6.885 -14.513 1.00 95.12 571 ASP A O 1
ATOM 4501 N N . ALA A 1 572 ? -21.041 -5.450 -15.941 1.00 94.06 572 ALA A N 1
ATOM 4502 C CA . ALA A 1 572 ? -21.315 -6.459 -16.968 1.00 94.06 572 ALA A CA 1
ATOM 4503 C C . ALA A 1 572 ? -20.054 -7.128 -17.561 1.00 94.06 572 ALA A C 1
ATOM 4505 O O . ALA A 1 572 ? -20.177 -8.128 -18.263 1.00 94.06 572 ALA A O 1
ATOM 4506 N N . ARG A 1 573 ? -18.857 -6.580 -17.309 1.00 94.75 573 ARG A N 1
ATOM 4507 C CA . ARG A 1 573 ? -17.560 -7.145 -17.716 1.00 94.75 573 ARG A CA 1
ATOM 4508 C C . ARG A 1 573 ? -16.889 -7.923 -16.577 1.00 94.75 573 ARG A C 1
ATOM 4510 O O . ARG A 1 573 ? -15.754 -8.358 -16.739 1.00 94.75 573 ARG A O 1
ATOM 4517 N N . GLY A 1 574 ? -17.552 -8.067 -15.427 1.00 94.75 574 GLY A N 1
ATOM 4518 C CA . GLY A 1 574 ? -17.015 -8.731 -14.240 1.00 94.75 574 GLY A CA 1
ATOM 4519 C C . GLY A 1 574 ? -16.055 -7.871 -13.411 1.00 94.75 574 GLY A C 1
ATOM 4520 O O . GLY A 1 574 ? -15.518 -8.358 -12.412 1.00 94.75 574 GLY A O 1
ATOM 4521 N N . ARG A 1 575 ? -15.843 -6.598 -13.777 1.00 95.12 575 ARG A N 1
ATOM 4522 C CA . ARG A 1 575 ? -14.953 -5.695 -13.030 1.00 95.12 575 ARG A CA 1
ATOM 4523 C C . ARG A 1 575 ? -15.623 -5.264 -11.735 1.00 95.12 575 ARG A C 1
ATOM 4525 O O . ARG A 1 575 ? -16.814 -4.956 -11.735 1.00 95.12 575 ARG A O 1
ATOM 4532 N N . VAL A 1 576 ? -14.860 -5.214 -10.649 1.00 96.88 576 VAL A N 1
ATOM 4533 C CA . VAL A 1 576 ? -15.354 -4.743 -9.351 1.00 96.88 576 VAL A CA 1
ATOM 4534 C C . VAL A 1 576 ? -15.594 -3.235 -9.424 1.00 96.88 576 VAL A C 1
ATOM 4536 O O . VAL A 1 576 ? -14.685 -2.465 -9.703 1.00 96.88 576 VAL A O 1
ATOM 4539 N N . ALA A 1 577 ? -16.836 -2.818 -9.198 1.00 96.38 577 ALA A N 1
ATOM 4540 C CA . ALA A 1 577 ? -17.243 -1.417 -9.144 1.00 96.38 577 ALA A CA 1
ATOM 4541 C C . ALA A 1 577 ? -17.336 -0.901 -7.700 1.00 96.38 577 ALA A C 1
ATOM 4543 O O . ALA A 1 577 ? -17.117 0.287 -7.457 1.00 96.38 577 ALA A O 1
ATOM 4544 N N . ALA A 1 578 ? -17.677 -1.787 -6.757 1.00 97.06 578 ALA A N 1
ATOM 4545 C CA . ALA A 1 578 ? -17.786 -1.477 -5.337 1.00 97.06 578 ALA A CA 1
ATOM 4546 C C . ALA A 1 578 ? -17.573 -2.721 -4.457 1.00 97.06 578 ALA A C 1
ATOM 4548 O O . ALA A 1 578 ? -17.778 -3.848 -4.921 1.00 97.06 578 ALA A O 1
ATOM 4549 N N . ARG A 1 579 ? -17.186 -2.522 -3.191 1.00 97.31 579 ARG A N 1
ATOM 4550 C CA . ARG A 1 579 ? -17.023 -3.588 -2.193 1.0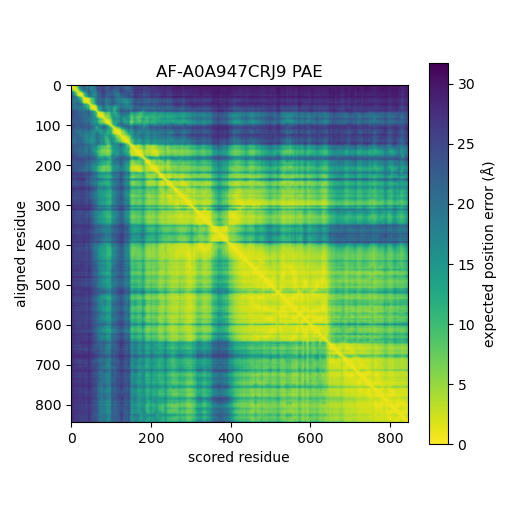0 97.31 579 ARG A CA 1
ATOM 4551 C C . ARG A 1 579 ? -17.449 -3.184 -0.788 1.00 97.31 579 ARG A C 1
ATOM 4553 O O . ARG A 1 579 ? -17.277 -2.031 -0.405 1.00 97.31 579 ARG A O 1
ATOM 4560 N N . GLN A 1 580 ? -17.880 -4.153 0.013 1.00 97.50 580 GLN A N 1
ATOM 4561 C CA . GLN A 1 580 ? -18.044 -4.005 1.462 1.00 97.50 580 GLN A CA 1
ATOM 4562 C C . GLN A 1 580 ? -17.607 -5.288 2.174 1.00 97.50 580 GLN A C 1
ATOM 4564 O O . GLN A 1 580 ? -17.908 -6.381 1.705 1.00 97.50 580 GLN A O 1
ATOM 4569 N N . LEU A 1 581 ? -16.899 -5.176 3.299 1.00 98.00 581 LEU A N 1
ATOM 4570 C CA . LEU A 1 581 ? -16.676 -6.320 4.184 1.00 98.00 581 LEU A CA 1
ATOM 4571 C C . LEU A 1 581 ? -17.894 -6.470 5.106 1.00 98.00 581 LEU A C 1
ATOM 4573 O O . LEU A 1 581 ? -18.312 -5.505 5.744 1.00 98.00 581 LEU A O 1
ATOM 4577 N N . LEU A 1 582 ? -18.456 -7.672 5.157 1.00 98.00 582 LEU A N 1
ATOM 4578 C CA . LEU A 1 582 ? -19.500 -8.069 6.094 1.00 98.00 582 LEU A CA 1
ATOM 4579 C C . LEU A 1 582 ? -18.916 -9.095 7.061 1.00 98.00 582 LEU A C 1
ATOM 4581 O O . LEU A 1 582 ? -18.128 -9.958 6.660 1.00 98.00 582 LEU A O 1
ATOM 4585 N N . CYS A 1 583 ? -19.328 -9.035 8.322 1.00 98.19 583 CYS A N 1
ATOM 4586 C CA . CYS A 1 583 ? -18.866 -9.957 9.352 1.00 98.19 583 CYS A CA 1
ATOM 4587 C C . CYS A 1 583 ? -20.014 -10.429 10.246 1.00 98.19 583 CYS A C 1
ATOM 4589 O O . CYS A 1 583 ? -21.060 -9.789 10.335 1.00 98.19 583 CYS A O 1
ATOM 4591 N N . LEU A 1 584 ? -19.774 -11.530 10.957 1.00 98.19 584 LEU A N 1
ATOM 4592 C CA . LEU A 1 584 ? -20.595 -11.983 12.073 1.00 98.19 584 LEU A CA 1
ATOM 4593 C C . LEU A 1 584 ? -19.848 -11.785 13.391 1.00 98.19 584 LEU A C 1
ATOM 4595 O O . LEU A 1 584 ? -18.679 -12.175 13.536 1.00 98.19 584 LEU A O 1
ATOM 4599 N N . THR A 1 585 ? -20.547 -11.204 14.360 1.00 97.12 585 THR A N 1
ATOM 4600 C CA . THR A 1 585 ? -20.063 -11.035 15.731 1.00 97.12 585 THR A CA 1
ATOM 4601 C C . THR A 1 585 ? -20.000 -12.381 16.464 1.00 97.12 585 THR A C 1
ATOM 4603 O O . THR A 1 585 ? -20.551 -13.390 16.020 1.00 97.12 585 THR A O 1
ATOM 4606 N N . ASP A 1 586 ? -19.367 -12.417 17.635 1.00 95.25 586 ASP A N 1
ATOM 4607 C CA . ASP A 1 586 ? -19.397 -13.577 18.540 1.00 95.25 586 ASP A CA 1
ATOM 4608 C C . ASP A 1 586 ? -20.801 -13.901 19.097 1.00 95.25 586 ASP A C 1
ATOM 4610 O O . ASP A 1 586 ? -21.054 -15.018 19.563 1.00 95.25 586 ASP A O 1
ATOM 4614 N N . THR A 1 587 ? -21.737 -12.956 18.991 1.00 94.31 587 THR A N 1
ATOM 4615 C CA . THR A 1 587 ? -23.167 -13.128 19.282 1.00 94.31 587 THR A CA 1
ATOM 4616 C C . THR A 1 587 ? -24.001 -13.523 18.060 1.00 94.31 587 THR A C 1
ATOM 4618 O O . THR A 1 587 ? -25.199 -13.761 18.202 1.00 94.31 587 THR A O 1
ATOM 4621 N N . GLY A 1 588 ? -23.387 -13.638 16.879 1.00 96.62 588 GLY A N 1
ATOM 4622 C CA . GLY A 1 588 ? -24.042 -14.051 15.636 1.00 96.62 588 GLY A CA 1
ATOM 4623 C C . GLY A 1 588 ? -24.839 -12.962 14.928 1.00 96.62 588 GLY A C 1
ATOM 4624 O O . GLY A 1 588 ? -25.661 -13.276 14.068 1.00 96.62 588 GLY A O 1
ATOM 4625 N N . LYS A 1 589 ? -24.618 -11.691 15.275 1.00 95.44 589 LYS A N 1
ATOM 4626 C CA . LYS A 1 589 ? -25.203 -10.541 14.576 1.00 95.44 589 LYS A CA 1
ATOM 4627 C C . LYS A 1 589 ? -24.366 -10.182 13.358 1.00 95.44 589 LYS A C 1
ATOM 4629 O O . LYS A 1 589 ? -23.143 -10.307 13.388 1.00 95.44 589 LYS A O 1
ATOM 4634 N N . LEU A 1 590 ? -25.032 -9.744 12.295 1.00 96.62 590 LEU A N 1
ATOM 4635 C CA . LEU A 1 590 ? -24.381 -9.295 11.072 1.00 96.62 590 LEU A CA 1
ATOM 4636 C C . LEU A 1 590 ? -23.964 -7.830 11.224 1.00 96.62 590 LEU A C 1
ATOM 4638 O O . LEU A 1 590 ? -24.785 -6.996 11.585 1.00 96.62 590 LEU A O 1
ATOM 4642 N N . VAL A 1 591 ? -22.713 -7.512 10.919 1.00 95.00 591 VAL A N 1
ATOM 4643 C CA . VAL A 1 591 ? -22.178 -6.144 10.942 1.00 95.00 591 VAL A CA 1
ATOM 4644 C C . VAL A 1 591 ? -21.512 -5.837 9.603 1.00 95.00 591 VAL A C 1
ATOM 4646 O O . VAL A 1 591 ? -21.007 -6.744 8.934 1.00 95.00 591 VAL A O 1
ATOM 4649 N N . GLY A 1 592 ? -21.521 -4.571 9.193 1.00 94.25 592 GLY A N 1
ATOM 4650 C CA . GLY A 1 592 ? -20.847 -4.121 7.976 1.00 94.25 592 GLY A CA 1
ATOM 4651 C C . GLY A 1 592 ? -19.712 -3.153 8.278 1.00 94.25 592 GLY A C 1
ATOM 4652 O O . GLY A 1 592 ? -19.732 -2.438 9.273 1.00 94.25 592 GLY A O 1
ATOM 4653 N N . PHE A 1 593 ? -18.725 -3.131 7.394 1.00 94.19 593 PHE A N 1
ATOM 4654 C CA . PHE A 1 593 ? -17.589 -2.209 7.432 1.00 94.19 593 PHE A CA 1
ATOM 4655 C C . PHE A 1 593 ? -17.712 -1.169 6.320 1.00 94.19 593 PHE A C 1
ATOM 4657 O O . PHE A 1 593 ? -18.673 -1.194 5.547 1.00 94.19 593 PHE A O 1
ATOM 4664 N N . ASN A 1 594 ? -16.759 -0.241 6.234 1.00 92.06 594 ASN A N 1
ATOM 4665 C CA . ASN A 1 594 ? -16.834 0.865 5.288 1.00 92.06 594 ASN A CA 1
ATOM 4666 C C . ASN A 1 594 ? -17.019 0.375 3.827 1.00 92.06 594 ASN A C 1
ATOM 4668 O O . ASN A 1 594 ? -16.246 -0.473 3.359 1.00 92.06 594 ASN A O 1
ATOM 4672 N N . PRO A 1 595 ? -18.036 0.863 3.090 1.00 94.00 595 PRO A N 1
ATOM 4673 C CA . PRO A 1 595 ? -18.217 0.552 1.682 1.00 94.00 595 PRO A CA 1
ATOM 4674 C C . PRO A 1 595 ? -17.261 1.387 0.823 1.00 94.00 595 PRO A C 1
ATOM 4676 O O . PRO A 1 595 ? -17.127 2.593 1.007 1.00 94.00 595 PRO A O 1
ATOM 4679 N N . TYR A 1 596 ? -16.651 0.757 -0.176 1.00 94.12 596 TYR A N 1
ATOM 4680 C CA . TYR A 1 596 ? -15.796 1.421 -1.161 1.00 94.12 596 TYR A CA 1
ATOM 4681 C C . TYR A 1 596 ? -16.430 1.311 -2.543 1.00 94.12 596 TYR A C 1
ATOM 4683 O O . TYR A 1 596 ? -16.965 0.261 -2.893 1.00 94.12 596 TYR A O 1
ATOM 4691 N N . SER A 1 597 ? -16.395 2.384 -3.334 1.00 94.50 597 SER A N 1
ATOM 4692 C CA . SER A 1 597 ? -16.975 2.418 -4.680 1.00 94.50 597 SER A CA 1
ATOM 4693 C C . SER A 1 597 ? -16.238 3.422 -5.562 1.00 94.50 597 SER A C 1
ATOM 4695 O O . SER A 1 597 ? -15.968 4.534 -5.122 1.00 94.50 597 SER A O 1
ATOM 4697 N N . HIS A 1 598 ? -15.976 3.073 -6.825 1.00 87.56 598 HIS A N 1
ATOM 4698 C CA . HIS A 1 598 ? -15.391 4.003 -7.808 1.00 87.56 598 HIS A CA 1
ATOM 4699 C C . HIS A 1 598 ? -16.387 5.046 -8.330 1.00 87.56 598 HIS A C 1
ATOM 4701 O O . HIS A 1 598 ? -16.026 5.950 -9.077 1.00 87.56 598 HIS A O 1
ATOM 4707 N N . SER A 1 599 ? -17.674 4.883 -8.021 1.00 83.44 599 SER A N 1
ATOM 4708 C CA . SER A 1 599 ? -18.738 5.741 -8.540 1.00 83.44 599 SER A CA 1
ATOM 4709 C C . SER A 1 599 ? -19.911 5.842 -7.571 1.00 83.44 599 SER A C 1
ATOM 4711 O O . SER A 1 599 ? -20.124 4.974 -6.722 1.00 83.44 599 SER A O 1
ATOM 4713 N N . ASN A 1 600 ? -20.732 6.880 -7.721 1.00 78.50 600 ASN A N 1
ATOM 4714 C CA . ASN A 1 600 ? -21.957 7.040 -6.941 1.00 78.50 600 ASN A CA 1
ATOM 4715 C C . ASN A 1 600 ? -23.107 6.165 -7.489 1.00 78.50 600 ASN A C 1
ATOM 4717 O O . ASN A 1 600 ? -24.173 6.644 -7.869 1.00 78.50 600 ASN A O 1
ATOM 4721 N N . VAL A 1 601 ? -22.903 4.848 -7.550 1.00 83.19 601 VAL A N 1
ATOM 4722 C CA . VAL A 1 601 ? -23.944 3.872 -7.938 1.00 83.19 601 VAL A CA 1
ATOM 4723 C C . VAL A 1 601 ? -24.984 3.636 -6.832 1.00 83.19 601 VAL A C 1
ATOM 4725 O O . VAL A 1 601 ? -25.856 2.774 -6.967 1.00 83.19 601 VAL A O 1
ATOM 4728 N N . GLY A 1 602 ? -24.917 4.397 -5.732 1.00 88.62 602 GLY A N 1
ATOM 4729 C CA . GLY A 1 602 ? -25.722 4.170 -4.533 1.00 88.62 602 GLY A CA 1
ATOM 4730 C C . GLY A 1 602 ? -25.405 2.831 -3.864 1.00 88.62 602 GLY A C 1
ATOM 4731 O O . GLY A 1 602 ? -26.310 2.191 -3.332 1.00 88.62 602 GLY A O 1
ATOM 4732 N N . PHE A 1 603 ? -24.145 2.385 -3.939 1.00 92.38 603 PHE A N 1
ATOM 4733 C CA . PHE A 1 603 ? -23.710 1.101 -3.389 1.00 92.38 603 PHE A CA 1
ATOM 4734 C C . PHE A 1 603 ? -24.004 0.930 -1.888 1.00 92.38 603 PHE A C 1
ATOM 4736 O O . PHE A 1 603 ? -24.506 -0.139 -1.559 1.00 92.38 603 PHE A O 1
ATOM 4743 N N . PRO A 1 604 ? -23.818 1.933 -0.999 1.00 89.81 604 PRO A N 1
ATOM 4744 C CA . PRO A 1 604 ? -24.134 1.772 0.425 1.00 89.81 604 PRO A CA 1
ATOM 4745 C C . PRO A 1 604 ? -25.564 1.272 0.676 1.00 89.81 604 PRO A C 1
ATOM 4747 O O . PRO A 1 604 ? -25.755 0.269 1.354 1.00 89.81 604 PRO A O 1
ATOM 4750 N N . ARG A 1 605 ? -26.562 1.862 0.000 1.00 89.00 605 ARG A N 1
ATOM 4751 C CA . ARG A 1 605 ? -27.972 1.435 0.100 1.00 89.00 605 ARG A CA 1
ATOM 4752 C C . ARG A 1 605 ? -28.219 0.035 -0.469 1.00 89.00 605 ARG A C 1
ATOM 4754 O O . ARG A 1 605 ? -29.058 -0.708 0.032 1.00 89.00 605 ARG A O 1
ATOM 4761 N N . LEU A 1 606 ? -27.517 -0.335 -1.544 1.00 92.94 606 LEU A N 1
ATOM 4762 C CA . LEU A 1 606 ? -27.610 -1.687 -2.109 1.00 92.94 606 LEU A CA 1
ATOM 4763 C C . LEU A 1 606 ? -27.023 -2.728 -1.153 1.00 92.94 606 LEU A C 1
ATOM 4765 O O . LEU A 1 606 ? -27.604 -3.798 -0.980 1.00 92.94 606 LEU A O 1
ATOM 4769 N N . ALA A 1 607 ? -25.890 -2.403 -0.540 1.00 93.88 607 ALA A N 1
ATOM 4770 C CA . ALA A 1 607 ? -25.186 -3.273 0.379 1.00 93.88 607 ALA A CA 1
ATOM 4771 C C . ALA A 1 607 ? -25.936 -3.424 1.713 1.00 93.88 607 ALA A C 1
ATOM 4773 O O . ALA A 1 607 ? -26.081 -4.542 2.197 1.00 93.88 607 ALA A O 1
ATOM 4774 N N . GLN A 1 608 ? -26.534 -2.342 2.223 1.00 90.81 608 GLN A N 1
ATOM 4775 C CA . GLN A 1 608 ? -27.498 -2.368 3.327 1.00 90.81 608 GLN A CA 1
ATOM 4776 C C . GLN A 1 608 ? -28.641 -3.337 3.042 1.00 90.81 608 GLN A C 1
ATOM 4778 O O . GLN A 1 608 ? -28.902 -4.248 3.823 1.00 90.81 608 GLN A O 1
ATOM 4783 N N . ARG A 1 609 ? -29.333 -3.149 1.911 1.00 92.62 609 ARG A N 1
ATOM 4784 C CA . ARG A 1 609 ? -30.472 -3.996 1.554 1.00 92.62 609 ARG A CA 1
ATOM 4785 C C . ARG A 1 609 ? -30.060 -5.466 1.498 1.00 92.62 609 ARG A C 1
ATOM 4787 O O . ARG A 1 609 ? -30.751 -6.312 2.057 1.00 92.62 609 ARG A O 1
ATOM 4794 N N . PHE A 1 610 ? -28.917 -5.745 0.876 1.00 95.88 610 PHE A N 1
ATOM 4795 C CA . PHE A 1 610 ? -28.340 -7.084 0.830 1.00 95.88 610 PHE A CA 1
ATOM 4796 C C . PHE A 1 610 ? -28.079 -7.638 2.239 1.00 95.88 610 PHE A C 1
ATOM 4798 O O . PHE A 1 610 ? -28.475 -8.761 2.536 1.00 95.88 610 PHE A O 1
ATOM 4805 N N . ALA A 1 611 ? -27.468 -6.848 3.126 1.00 95.75 611 ALA A N 1
ATOM 4806 C CA . ALA A 1 611 ? -27.186 -7.219 4.510 1.00 95.75 611 ALA A CA 1
ATOM 4807 C C . ALA A 1 611 ? -28.468 -7.516 5.311 1.00 95.75 611 ALA A C 1
ATOM 4809 O O . ALA A 1 611 ? -28.530 -8.522 6.015 1.00 95.75 611 ALA A O 1
ATOM 4810 N N . SER A 1 612 ? -29.517 -6.699 5.176 1.00 94.06 612 SER A N 1
ATOM 4811 C CA . SER A 1 612 ? -30.809 -6.940 5.832 1.00 94.06 612 SER A CA 1
ATOM 4812 C C . SER A 1 612 ? -31.498 -8.207 5.321 1.00 94.06 612 SER A C 1
ATOM 4814 O O . SER A 1 612 ? -32.014 -8.991 6.120 1.00 94.06 612 SER A O 1
ATOM 4816 N N . GLU A 1 613 ? -31.499 -8.431 4.004 1.00 96.12 613 GLU A N 1
ATOM 4817 C CA . GLU A 1 613 ? -32.061 -9.646 3.402 1.00 96.12 613 GLU A CA 1
ATOM 4818 C C . GLU A 1 613 ? -31.277 -10.895 3.836 1.00 96.12 613 GLU A C 1
ATOM 4820 O O . GLU A 1 613 ? -31.882 -11.908 4.192 1.00 96.12 613 GLU A O 1
ATOM 4825 N N . LEU A 1 614 ? -29.947 -10.796 3.904 1.00 97.25 614 LEU A N 1
ATOM 4826 C CA . LEU A 1 614 ? -29.068 -11.857 4.390 1.00 97.25 614 LEU A CA 1
ATOM 4827 C C . LEU A 1 614 ? -29.299 -12.175 5.865 1.00 97.25 614 LEU A C 1
ATOM 4829 O O . LEU A 1 614 ? -29.508 -13.336 6.202 1.00 97.25 614 LEU A O 1
ATOM 4833 N N . ALA A 1 615 ? -29.340 -11.166 6.736 1.00 96.50 615 ALA A N 1
ATOM 4834 C CA . ALA A 1 615 ? -29.613 -11.368 8.156 1.00 96.50 615 ALA A CA 1
ATOM 4835 C C . ALA A 1 615 ? -30.974 -12.046 8.377 1.00 96.50 615 ALA A C 1
ATOM 4837 O O . ALA A 1 615 ? -31.069 -12.995 9.155 1.00 96.50 615 ALA A O 1
ATOM 4838 N N . LYS A 1 616 ? -32.007 -11.622 7.635 1.00 96.50 616 LYS A N 1
ATOM 4839 C CA . LYS A 1 616 ? -33.330 -12.254 7.671 1.00 96.50 616 LYS A CA 1
ATOM 4840 C C . LYS A 1 616 ? -33.275 -13.718 7.227 1.00 96.50 616 LYS A C 1
ATOM 4842 O O . LYS A 1 616 ? -33.861 -14.564 7.896 1.00 96.50 616 LYS A O 1
ATOM 4847 N N . ALA A 1 617 ? -32.586 -14.018 6.126 1.00 97.62 617 ALA A N 1
ATOM 4848 C CA . ALA A 1 617 ? -32.436 -15.387 5.630 1.00 97.62 617 ALA A CA 1
ATOM 4849 C C . ALA A 1 617 ? -31.688 -16.289 6.625 1.00 97.62 617 ALA A C 1
ATOM 4851 O O . ALA A 1 617 ? -32.008 -17.463 6.740 1.00 97.62 617 ALA A O 1
ATOM 4852 N N . MET A 1 618 ? -30.736 -15.727 7.369 1.00 98.19 618 MET A N 1
ATOM 4853 C CA . MET A 1 618 ? -29.948 -16.431 8.382 1.00 98.19 618 MET A CA 1
ATOM 4854 C C . MET A 1 618 ? -30.627 -16.519 9.758 1.00 98.19 618 MET A C 1
ATOM 4856 O O . MET A 1 618 ? -29.998 -16.956 10.720 1.00 98.19 618 MET A O 1
ATOM 4860 N N . ASN A 1 619 ? -31.871 -16.052 9.902 1.00 97.88 619 ASN A N 1
ATOM 4861 C CA . ASN A 1 619 ? -32.547 -15.942 11.198 1.00 97.88 619 ASN A CA 1
ATOM 4862 C C . ASN A 1 619 ? -31.721 -15.161 12.252 1.00 97.88 619 ASN A C 1
ATOM 4864 O O . ASN A 1 619 ? -31.614 -15.543 13.417 1.00 97.88 619 ASN A O 1
ATOM 4868 N N . THR A 1 620 ? -31.105 -14.052 11.836 1.00 96.75 620 THR A N 1
ATOM 4869 C CA . THR A 1 620 ? -30.370 -13.129 12.713 1.00 96.75 620 THR A CA 1
ATOM 4870 C C . THR A 1 620 ? -30.759 -11.670 12.433 1.00 96.75 620 THR A C 1
ATOM 4872 O O . THR A 1 620 ? -31.724 -11.389 11.727 1.00 96.75 620 THR A O 1
ATOM 4875 N N . ALA A 1 621 ? -30.042 -10.716 13.027 1.00 93.12 621 ALA A N 1
ATOM 4876 C CA . ALA A 1 621 ? -30.250 -9.285 12.829 1.00 93.12 621 ALA A CA 1
ATOM 4877 C C . ALA A 1 621 ? -28.950 -8.585 12.419 1.00 93.12 621 ALA A C 1
ATOM 4879 O O . ALA A 1 621 ? -27.856 -9.047 12.755 1.00 93.12 621 ALA A O 1
ATOM 4880 N N . VAL A 1 622 ? -29.096 -7.454 11.727 1.00 90.62 622 VAL A N 1
ATOM 4881 C CA . VAL A 1 622 ? -27.998 -6.512 11.491 1.00 90.62 622 VAL A CA 1
ATOM 4882 C C . VAL A 1 622 ? -27.794 -5.667 12.751 1.00 90.62 622 VAL A C 1
ATOM 4884 O O . VAL A 1 622 ? -28.775 -5.219 13.349 1.00 90.62 622 VAL A O 1
ATOM 4887 N N . ALA A 1 623 ? -26.546 -5.463 13.156 1.00 85.38 623 ALA A N 1
ATOM 4888 C CA . ALA A 1 623 ? -26.156 -4.618 14.279 1.00 85.38 623 ALA A CA 1
ATOM 4889 C C . ALA A 1 623 ? -25.167 -3.534 13.822 1.00 85.38 623 ALA A C 1
ATOM 4891 O O . ALA A 1 623 ? -24.419 -3.737 12.865 1.00 85.38 623 ALA A O 1
ATOM 4892 N N . GLY A 1 624 ? -25.158 -2.394 14.517 1.00 75.94 624 GLY A N 1
ATOM 4893 C CA . GLY A 1 624 ? -24.176 -1.321 14.306 1.00 75.94 624 GLY A CA 1
ATOM 4894 C C . GLY A 1 624 ? -22.884 -1.472 15.120 1.00 75.94 624 GLY A C 1
ATOM 4895 O O . GLY A 1 624 ? -21.973 -0.670 14.955 1.00 75.94 624 GLY A O 1
ATOM 4896 N N . ASP A 1 625 ? -22.792 -2.478 15.996 1.00 76.31 625 ASP A N 1
ATOM 4897 C CA . ASP A 1 625 ? -21.591 -2.796 16.777 1.00 76.31 625 ASP A CA 1
ATOM 4898 C C . ASP A 1 625 ? -21.560 -4.293 17.139 1.00 76.31 625 ASP A C 1
ATOM 4900 O O . ASP A 1 625 ? -22.538 -5.032 16.978 1.00 76.31 625 ASP A O 1
ATOM 4904 N N . GLY A 1 626 ? -20.417 -4.744 17.640 1.00 83.50 626 GLY A N 1
ATOM 4905 C CA . GLY A 1 626 ? -20.207 -6.048 18.235 1.00 83.50 626 GLY A CA 1
ATOM 4906 C C . GLY A 1 626 ? -18.799 -6.566 17.982 1.00 83.50 626 GLY A C 1
ATOM 4907 O O . GLY A 1 626 ? -18.099 -6.174 17.052 1.00 83.50 626 GLY A O 1
ATOM 4908 N N . LYS A 1 627 ? -18.359 -7.510 18.811 1.00 89.38 627 LYS A N 1
ATOM 4909 C CA . LYS A 1 627 ? -17.022 -8.081 18.675 1.00 89.38 627 LYS A CA 1
ATOM 4910 C C . LYS A 1 627 ? -16.989 -9.105 17.545 1.00 89.38 627 LYS A C 1
ATOM 4912 O O . LYS A 1 627 ? -17.638 -10.145 17.631 1.00 89.38 627 LYS A O 1
ATOM 4917 N N . VAL A 1 628 ? -16.169 -8.865 16.524 1.00 96.12 628 VAL A N 1
ATOM 4918 C CA . VAL A 1 628 ? -15.895 -9.837 15.455 1.00 96.12 628 VAL A CA 1
ATOM 4919 C C . VAL A 1 628 ? -14.643 -10.647 15.823 1.00 96.12 628 VAL A C 1
ATOM 4921 O O . VAL A 1 628 ? -13.532 -10.116 15.786 1.00 96.12 628 VAL A O 1
ATOM 4924 N N . PRO A 1 629 ? -14.765 -11.931 16.209 1.00 96.56 629 PRO A N 1
ATOM 4925 C CA . PRO A 1 629 ? -13.602 -12.725 16.586 1.00 96.56 629 PRO A CA 1
ATOM 4926 C C . PRO A 1 629 ? -12.726 -13.059 15.370 1.00 96.56 629 PRO A C 1
ATOM 4928 O O . PRO A 1 629 ? -13.217 -13.254 14.254 1.00 96.56 629 PRO A O 1
ATOM 4931 N N . THR A 1 630 ? -11.418 -13.175 15.599 1.00 97.44 630 THR A N 1
ATOM 4932 C CA . THR A 1 630 ? -10.502 -13.882 14.693 1.00 97.44 630 THR A CA 1
ATOM 4933 C C . THR A 1 630 ? -10.574 -15.383 14.992 1.00 97.44 630 THR A C 1
ATOM 4935 O O . THR A 1 630 ? -10.573 -15.769 16.164 1.00 97.44 630 THR A O 1
ATOM 4938 N N . LEU A 1 631 ? -10.686 -16.228 13.962 1.00 98.12 631 LEU A N 1
ATOM 4939 C CA . LEU A 1 631 ? -11.005 -17.657 14.127 1.00 98.12 631 LEU A CA 1
ATOM 4940 C C . LEU A 1 631 ? -9.834 -18.581 13.784 1.00 98.12 631 LEU A C 1
ATOM 4942 O O . LEU A 1 631 ? -9.444 -19.425 14.595 1.00 98.12 631 LEU A O 1
ATOM 4946 N N . VAL A 1 632 ? -9.311 -18.443 12.568 1.00 98.19 632 VAL A N 1
ATOM 4947 C CA . VAL A 1 632 ? -8.203 -19.221 12.004 1.00 98.19 632 VAL A CA 1
ATOM 4948 C C . VAL A 1 632 ? -6.976 -18.337 11.849 1.00 98.19 632 VAL A C 1
ATOM 4950 O O . VAL A 1 632 ? -5.862 -18.776 12.138 1.00 98.19 632 VAL A O 1
ATOM 4953 N N . ALA A 1 633 ? -7.172 -17.096 11.403 1.00 97.38 633 ALA A N 1
ATOM 4954 C CA . ALA A 1 633 ? -6.097 -16.128 11.312 1.00 97.38 633 ALA A CA 1
ATOM 4955 C C . ALA A 1 633 ? -5.531 -15.777 12.696 1.00 97.38 633 ALA A C 1
ATOM 4957 O O . ALA A 1 633 ? -6.194 -15.865 13.727 1.00 97.38 633 ALA A O 1
ATOM 4958 N N . HIS A 1 634 ? -4.260 -15.381 12.723 1.00 92.88 634 HIS A N 1
ATOM 4959 C CA . HIS A 1 634 ? -3.601 -14.949 13.956 1.00 92.88 634 HIS A CA 1
ATOM 4960 C C . HIS A 1 634 ? -3.890 -13.475 14.276 1.00 92.88 634 HIS A C 1
ATOM 4962 O O . HIS A 1 634 ? -3.955 -13.085 15.440 1.00 92.88 634 HIS A O 1
ATOM 4968 N N . ARG A 1 635 ? -4.038 -12.648 13.236 1.00 92.38 635 ARG A N 1
ATOM 4969 C CA . ARG A 1 635 ? -4.289 -11.206 13.321 1.00 92.38 635 ARG A CA 1
ATOM 4970 C C . ARG A 1 635 ? -5.276 -10.796 12.240 1.00 92.38 635 ARG A C 1
ATOM 4972 O O . ARG A 1 635 ? -5.362 -11.441 11.198 1.00 92.38 635 ARG A O 1
ATOM 4979 N N . TRP A 1 636 ? -5.974 -9.704 12.504 1.00 95.62 636 TRP A N 1
ATOM 4980 C CA . TRP A 1 636 ? -6.914 -9.063 11.599 1.00 95.62 636 TRP A CA 1
ATOM 4981 C C . TRP A 1 636 ? -6.912 -7.565 11.906 1.00 95.62 636 TRP A C 1
ATOM 4983 O O . TRP A 1 636 ? -6.830 -7.179 13.072 1.00 95.62 636 TRP A O 1
ATOM 4993 N N . TYR A 1 637 ? -6.935 -6.746 10.861 1.00 92.12 637 TYR A N 1
ATOM 4994 C CA . TYR A 1 637 ? -7.074 -5.300 10.969 1.00 92.12 637 TYR A CA 1
ATOM 4995 C C . TYR A 1 637 ? -8.561 -4.947 10.966 1.00 92.12 637 TYR A C 1
ATOM 4997 O O . TYR A 1 637 ? -9.240 -5.181 9.968 1.00 92.12 637 TYR A O 1
ATOM 5005 N N . ASP A 1 638 ? -9.029 -4.412 12.091 1.00 89.25 638 ASP A N 1
ATOM 5006 C CA . ASP A 1 638 ? -10.394 -3.937 12.311 1.00 89.25 638 ASP A CA 1
ATOM 5007 C C . ASP A 1 638 ? -10.417 -2.410 12.130 1.00 89.25 638 ASP A C 1
ATOM 5009 O O . ASP A 1 638 ? -9.919 -1.660 12.977 1.00 89.25 638 ASP A O 1
ATOM 5013 N N . ASP A 1 639 ? -10.943 -1.945 10.995 1.00 84.00 639 ASP A N 1
ATOM 5014 C CA . ASP A 1 639 ? -11.092 -0.522 10.673 1.00 84.00 639 ASP A CA 1
ATOM 5015 C C . ASP A 1 639 ? -12.324 0.123 11.332 1.00 84.00 639 ASP A C 1
ATOM 5017 O O . ASP A 1 639 ? -12.424 1.355 11.383 1.00 84.00 639 ASP A O 1
ATOM 5021 N N . GLY A 1 640 ? -13.177 -0.687 11.964 1.00 84.25 640 GLY A N 1
ATOM 5022 C CA . GLY A 1 640 ? -14.373 -0.281 12.687 1.00 84.25 640 GLY A CA 1
ATOM 5023 C C . GLY A 1 640 ? -15.665 -0.584 11.930 1.00 84.25 640 GLY A C 1
ATOM 5024 O O . GLY A 1 640 ? -15.784 -0.362 10.726 1.00 84.25 640 GLY A O 1
ATOM 5025 N N . ILE A 1 641 ? -16.660 -1.056 12.680 1.00 87.06 641 ILE A N 1
ATOM 5026 C CA . ILE A 1 641 ? -18.013 -1.306 12.183 1.00 87.06 641 ILE A CA 1
ATOM 5027 C C . ILE A 1 641 ? -18.689 0.024 11.831 1.00 87.06 641 ILE A C 1
ATOM 5029 O O . ILE A 1 641 ? -18.511 1.034 12.519 1.00 87.06 641 ILE A O 1
ATOM 5033 N N . ILE A 1 642 ? -19.474 0.002 10.757 1.00 84.25 642 ILE A N 1
ATOM 5034 C CA . ILE A 1 642 ? -20.423 1.055 10.410 1.00 84.25 642 ILE A CA 1
ATOM 5035 C C . ILE A 1 642 ? -21.852 0.538 10.570 1.00 84.25 642 ILE A C 1
ATOM 5037 O O . ILE A 1 642 ? -22.115 -0.666 10.501 1.00 84.25 642 ILE A O 1
ATOM 5041 N N . ASP A 1 643 ? -22.797 1.460 10.693 1.00 77.75 643 ASP A N 1
ATOM 5042 C CA . ASP A 1 643 ? -24.212 1.122 10.664 1.00 77.75 643 ASP A CA 1
ATOM 5043 C C . ASP A 1 643 ? -24.670 0.768 9.244 1.00 77.75 643 ASP A C 1
ATOM 5045 O O . ASP A 1 643 ? -25.190 1.584 8.486 1.00 77.75 643 ASP A O 1
ATOM 5049 N N . ALA A 1 644 ? -24.475 -0.496 8.880 1.00 71.75 644 ALA A N 1
ATOM 5050 C CA . ALA A 1 644 ? -24.920 -1.023 7.600 1.00 71.75 644 ALA A CA 1
ATOM 5051 C C . ALA A 1 644 ? -26.447 -1.096 7.477 1.00 71.75 644 ALA A C 1
ATOM 5053 O O . ALA A 1 644 ? -26.929 -1.365 6.383 1.00 71.75 644 ALA A O 1
ATOM 5054 N N . ALA A 1 645 ? -27.207 -0.905 8.560 1.00 67.50 645 ALA A N 1
ATOM 5055 C CA . ALA A 1 645 ? -28.662 -0.974 8.551 1.00 67.50 645 ALA A CA 1
ATOM 5056 C C . ALA A 1 645 ? -29.332 0.399 8.446 1.00 67.50 645 ALA A C 1
ATOM 5058 O O . ALA A 1 645 ? -30.550 0.420 8.263 1.00 67.50 645 ALA A O 1
ATOM 5059 N N . HIS A 1 646 ? -28.574 1.499 8.527 1.00 69.75 646 HIS A N 1
ATOM 5060 C CA . HIS A 1 646 ? -29.124 2.845 8.710 1.00 69.75 646 HIS A CA 1
ATOM 5061 C C . HIS A 1 646 ? -30.113 2.911 9.894 1.00 69.75 646 HIS A C 1
ATOM 5063 O O . HIS A 1 646 ? -31.102 3.640 9.877 1.00 69.75 646 HIS A O 1
ATOM 5069 N N . GLN A 1 647 ? -29.861 2.119 10.940 1.00 67.38 647 GLN A N 1
ATOM 5070 C CA . GLN A 1 647 ? -30.575 2.233 12.215 1.00 67.38 647 GLN A CA 1
ATOM 5071 C C . GLN A 1 647 ? -30.429 3.639 12.811 1.00 67.38 647 GLN A C 1
ATOM 5073 O O . GLN A 1 647 ? -31.304 4.087 13.545 1.00 67.38 647 GLN A O 1
ATOM 5078 N N . PHE A 1 648 ? -29.365 4.348 12.438 1.00 79.06 648 PHE A N 1
ATOM 5079 C CA . PHE A 1 648 ? -29.022 5.677 12.901 1.00 79.06 648 PHE A CA 1
ATOM 5080 C C . PHE A 1 648 ? -29.004 6.688 11.748 1.00 79.06 648 PHE A C 1
ATOM 5082 O O . PHE A 1 648 ? -28.054 7.456 11.620 1.00 79.06 648 PHE A O 1
ATOM 5089 N N . ASP A 1 649 ? -30.066 6.748 10.935 1.00 83.94 649 ASP A N 1
ATOM 5090 C CA . ASP A 1 649 ? -30.269 7.817 9.932 1.00 83.94 649 ASP A CA 1
ATOM 5091 C C . ASP A 1 649 ? -30.123 9.227 10.540 1.00 83.94 649 ASP A C 1
ATOM 5093 O O . ASP A 1 649 ? -29.673 10.178 9.899 1.00 83.94 649 ASP A O 1
ATOM 5097 N N . ALA A 1 650 ? -30.443 9.368 11.830 1.00 87.62 650 ALA A N 1
ATOM 5098 C CA . ALA A 1 650 ? -30.198 10.587 12.591 1.00 87.62 650 ALA A CA 1
ATOM 5099 C C . ALA A 1 650 ? -28.709 10.991 12.628 1.00 87.62 650 ALA A C 1
ATOM 5101 O O . ALA A 1 650 ? -28.405 12.157 12.844 1.00 87.62 650 ALA A O 1
ATOM 5102 N N . LEU A 1 651 ? -27.767 10.083 12.395 1.00 88.38 651 LEU A N 1
ATOM 5103 C CA . LEU A 1 651 ? -26.328 10.350 12.383 1.00 88.38 651 LEU A CA 1
ATOM 5104 C C . LEU A 1 651 ? -25.762 10.574 10.970 1.00 88.38 651 LEU A C 1
ATOM 5106 O O . LEU A 1 651 ? -24.579 10.898 10.840 1.00 88.38 651 LEU A O 1
ATOM 5110 N N . GLU A 1 652 ? -26.577 10.450 9.917 1.00 87.25 652 GLU A N 1
ATOM 5111 C CA . GLU A 1 652 ? -26.148 10.765 8.551 1.00 87.25 652 GLU A CA 1
ATOM 5112 C C . GLU A 1 652 ? -25.758 12.238 8.397 1.00 87.25 652 GLU A C 1
ATOM 5114 O O . GLU A 1 652 ? -26.285 13.128 9.068 1.00 87.25 652 GLU A O 1
ATOM 5119 N N . GLU A 1 653 ? -24.822 12.501 7.484 1.00 86.38 653 GLU A N 1
ATOM 5120 C CA . GLU A 1 653 ? -24.477 13.863 7.083 1.00 86.38 653 GLU A CA 1
ATOM 5121 C C . GLU A 1 653 ? -25.727 14.641 6.659 1.00 86.38 653 GLU A C 1
ATOM 5123 O O . GLU A 1 653 ? -26.611 14.114 5.986 1.00 86.38 653 GLU A O 1
ATOM 5128 N N . ASP A 1 654 ? -25.830 15.885 7.129 1.00 89.56 654 ASP A N 1
ATOM 5129 C CA . ASP A 1 654 ? -27.004 16.738 6.943 1.00 89.56 654 ASP A CA 1
ATOM 5130 C C . ASP A 1 654 ? -28.332 16.169 7.477 1.00 89.56 654 ASP A C 1
ATOM 5132 O O . ASP A 1 654 ? -29.413 16.626 7.087 1.00 89.56 654 ASP A O 1
ATOM 5136 N N . SER A 1 655 ? -28.320 15.225 8.416 1.00 92.62 655 SER A N 1
ATOM 5137 C CA . SER A 1 655 ? -29.556 14.855 9.104 1.00 92.62 655 SER A CA 1
ATOM 5138 C C . SER A 1 655 ? -30.119 16.055 9.901 1.00 92.62 655 SER A C 1
ATOM 5140 O O . SER A 1 655 ? -29.376 16.958 10.318 1.00 92.62 655 SER A O 1
ATOM 5142 N N . PRO A 1 656 ? -31.442 16.108 10.158 1.00 93.69 656 PRO A N 1
ATOM 5143 C CA . PRO A 1 656 ? -32.016 17.111 11.054 1.00 93.69 656 PRO A CA 1
ATOM 5144 C C . PRO A 1 656 ? -31.345 17.132 12.432 1.00 93.69 656 PRO A C 1
ATOM 5146 O O . PRO A 1 656 ? -31.085 18.213 12.957 1.00 93.69 656 PRO A O 1
ATOM 5149 N N . PHE A 1 657 ? -31.004 15.956 12.968 1.00 94.12 657 PHE A N 1
ATOM 5150 C CA . PHE A 1 657 ? -30.309 15.820 14.244 1.00 94.12 657 PHE A CA 1
ATOM 5151 C C . PHE A 1 657 ? -28.899 16.411 14.197 1.00 94.12 657 PHE A C 1
ATOM 5153 O O . PHE A 1 657 ? -28.569 17.217 15.060 1.00 94.12 657 PHE A O 1
ATOM 5160 N N . ARG A 1 658 ? -28.080 16.104 13.181 1.00 94.81 658 ARG A N 1
ATOM 5161 C CA . ARG A 1 658 ? -26.719 16.655 13.081 1.00 94.81 658 ARG A CA 1
ATOM 5162 C C . ARG A 1 658 ? -26.719 18.162 12.864 1.00 94.81 658 ARG A C 1
ATOM 5164 O O . ARG A 1 658 ? -25.922 18.857 13.484 1.00 94.81 658 ARG A O 1
ATOM 5171 N N . ARG A 1 659 ? -27.663 18.701 12.081 1.00 95.69 659 ARG A N 1
ATOM 5172 C CA . ARG A 1 659 ? -27.842 20.160 11.958 1.00 95.69 659 ARG A CA 1
ATOM 5173 C C . ARG A 1 659 ? -28.247 20.818 13.273 1.00 95.69 659 ARG A C 1
ATOM 5175 O O . ARG A 1 659 ? -27.779 21.921 13.549 1.00 95.69 659 ARG A O 1
ATOM 5182 N N . ALA A 1 660 ? -29.122 20.177 14.045 1.00 94.94 660 ALA A N 1
ATOM 5183 C CA . ALA A 1 660 ? -29.484 20.653 15.374 1.00 94.94 660 ALA A CA 1
ATOM 5184 C C . ALA A 1 660 ? -28.260 20.603 16.297 1.00 94.94 660 ALA A C 1
ATOM 5186 O O . ALA A 1 660 ? -27.853 21.643 16.796 1.00 94.94 660 ALA A O 1
ATOM 5187 N N . LEU A 1 661 ? -27.578 19.457 16.383 1.00 94.94 661 LEU A N 1
ATOM 5188 C CA . LEU A 1 661 ? -26.369 19.265 17.184 1.00 94.94 661 LEU A CA 1
ATOM 5189 C C . LEU A 1 661 ? -25.275 20.278 16.827 1.00 94.94 661 LEU A C 1
ATOM 5191 O O . LEU A 1 661 ? -24.614 20.805 17.713 1.00 94.94 661 LEU A O 1
ATOM 5195 N N . ALA A 1 662 ? -25.081 20.591 15.544 1.00 95.44 662 ALA A N 1
ATOM 5196 C CA . ALA A 1 662 ? -24.128 21.598 15.077 1.00 95.44 662 ALA A CA 1
ATOM 5197 C C . ALA A 1 662 ? -24.435 23.008 15.617 1.00 95.44 662 ALA A C 1
ATOM 5199 O O . ALA A 1 662 ? -23.505 23.778 15.853 1.00 95.44 662 ALA A O 1
ATOM 5200 N N . ARG A 1 663 ? -25.712 23.337 15.837 1.00 95.44 663 ARG A N 1
ATOM 5201 C CA . ARG A 1 663 ? -26.192 24.670 16.240 1.00 95.44 663 ARG A CA 1
ATOM 5202 C C . ARG A 1 663 ? -26.544 24.791 17.722 1.00 95.44 663 ARG A C 1
ATOM 5204 O O . ARG A 1 663 ? -26.669 25.913 18.191 1.00 95.44 663 ARG A O 1
ATOM 5211 N N . SER A 1 664 ? -26.741 23.676 18.417 1.00 94.44 664 SER A N 1
ATOM 5212 C CA . SER A 1 664 ? -27.116 23.655 19.829 1.00 94.44 664 SER A CA 1
ATOM 5213 C C . SER A 1 664 ? -26.004 24.195 20.723 1.00 94.44 664 SER A C 1
ATOM 5215 O O . SER A 1 664 ? -24.817 23.913 20.507 1.00 94.44 664 SER A O 1
ATOM 5217 N N . GLU A 1 665 ? -26.418 24.916 21.763 1.00 94.44 665 GLU A N 1
ATOM 5218 C CA . GLU A 1 665 ? -25.567 25.234 22.904 1.00 94.44 665 GLU A CA 1
ATOM 5219 C C . GLU A 1 665 ? -25.370 23.982 23.771 1.00 94.44 665 GLU A C 1
ATOM 5221 O O . GLU A 1 665 ? -26.138 23.020 23.696 1.00 94.44 665 GLU A O 1
ATOM 5226 N N . LEU A 1 666 ? -24.324 23.970 24.605 1.00 90.88 666 LEU A N 1
ATOM 5227 C CA . LEU A 1 666 ? -23.969 22.799 25.423 1.00 90.88 666 LEU A CA 1
ATOM 5228 C C . LEU A 1 666 ? -25.107 22.332 26.345 1.00 90.88 666 LEU A C 1
ATOM 5230 O O . LEU A 1 666 ? -25.224 21.135 26.606 1.00 90.88 666 LEU A O 1
ATOM 5234 N N . GLU A 1 667 ? -25.925 23.269 26.823 1.00 92.00 667 GLU A N 1
ATOM 5235 C CA . GLU A 1 667 ? -27.036 23.027 27.750 1.00 92.00 667 GLU A CA 1
ATOM 5236 C C . GLU A 1 667 ? -28.237 22.344 27.072 1.00 92.00 667 GLU A C 1
ATOM 5238 O O . GLU A 1 667 ? -28.962 21.608 27.738 1.00 92.00 667 GLU A O 1
ATOM 5243 N N . ASP A 1 668 ? -28.388 22.496 25.750 1.00 94.06 668 ASP A N 1
ATOM 5244 C CA . ASP A 1 668 ? -29.521 21.962 24.977 1.00 94.06 668 ASP A CA 1
ATOM 5245 C C . ASP A 1 668 ? -29.264 20.543 24.437 1.00 94.06 668 ASP A C 1
ATOM 5247 O O . ASP A 1 668 ? -30.187 19.830 24.034 1.00 94.06 668 ASP A O 1
ATOM 5251 N N . ILE A 1 669 ? -27.998 20.109 24.395 1.00 92.50 669 ILE A N 1
ATOM 5252 C CA . ILE A 1 669 ? -27.614 18.802 23.837 1.00 92.50 669 ILE A CA 1
ATOM 5253 C C . ILE A 1 669 ? -28.314 17.632 24.552 1.00 92.50 669 ILE A C 1
ATOM 5255 O O . ILE A 1 669 ? -28.767 16.723 23.851 1.00 92.50 669 ILE A O 1
ATOM 5259 N N . PRO A 1 670 ? -28.452 17.608 25.895 1.00 91.75 670 PRO A N 1
ATOM 5260 C CA . PRO A 1 670 ? -29.161 16.525 26.565 1.00 91.75 670 PRO A CA 1
ATOM 5261 C C . PRO A 1 670 ? -30.624 16.383 26.126 1.00 91.75 670 PRO A C 1
ATOM 5263 O O . PRO A 1 670 ? -31.083 15.263 25.907 1.00 91.75 670 PRO A O 1
ATOM 5266 N N . GLU A 1 671 ? -31.336 17.498 25.939 1.00 91.12 671 GLU A N 1
ATOM 5267 C CA . GLU A 1 671 ? -32.720 17.491 25.451 1.00 91.12 671 GLU A CA 1
ATOM 5268 C C . GLU A 1 671 ? -32.785 17.004 23.997 1.00 91.12 671 GLU A C 1
ATOM 5270 O O . GLU A 1 671 ? -33.599 16.140 23.665 1.00 91.12 671 GLU A O 1
ATOM 5275 N N . LEU A 1 672 ? -31.871 17.470 23.138 1.00 91.75 672 LEU A N 1
ATOM 5276 C CA . LEU A 1 672 ? -31.774 17.014 21.748 1.00 91.75 672 LEU A CA 1
ATOM 5277 C C . LEU A 1 672 ? -31.553 15.493 21.649 1.00 91.75 672 LEU A C 1
ATOM 5279 O O . LEU A 1 672 ? -32.163 14.826 20.805 1.00 91.75 672 LEU A O 1
ATOM 5283 N N . LEU A 1 673 ? -30.690 14.942 22.505 1.00 88.12 673 LEU A N 1
ATOM 5284 C CA . LEU A 1 673 ? -30.422 13.505 22.576 1.00 88.12 673 LEU A CA 1
ATOM 5285 C C . LEU A 1 673 ? -31.632 12.729 23.089 1.00 88.12 673 LEU A C 1
ATOM 5287 O O . LEU A 1 673 ? -31.936 11.677 22.537 1.00 88.12 673 LEU A O 1
ATOM 5291 N N . GLN A 1 674 ? -32.349 13.261 24.080 1.00 86.94 674 GLN A N 1
ATOM 5292 C CA . GLN A 1 674 ? -33.554 12.637 24.624 1.00 86.94 674 GLN A CA 1
ATOM 5293 C C . GLN A 1 674 ? -34.695 12.597 23.596 1.00 86.94 674 GLN A C 1
ATOM 5295 O O . GLN A 1 674 ? -35.336 11.564 23.416 1.00 86.94 674 GLN A O 1
ATOM 5300 N N . ILE A 1 675 ? -34.906 13.685 22.846 1.00 83.69 675 ILE A N 1
ATOM 5301 C CA . ILE A 1 675 ? -35.875 13.722 21.733 1.00 83.69 675 ILE A CA 1
ATOM 5302 C C . ILE A 1 675 ? -35.511 12.679 20.665 1.00 83.69 675 ILE A C 1
ATOM 5304 O O . ILE A 1 675 ? -36.383 12.068 20.045 1.00 83.69 675 ILE A O 1
ATOM 5308 N N . SER A 1 676 ? -34.213 12.450 20.476 1.00 83.75 676 SER A N 1
ATOM 5309 C CA . SER A 1 676 ? -33.676 11.532 19.473 1.00 83.75 676 SER A CA 1
ATOM 5310 C C . SER A 1 676 ? -33.422 10.123 20.014 1.00 83.75 676 SER A C 1
ATOM 5312 O O . SER A 1 676 ? -32.935 9.278 19.271 1.00 83.75 676 SER A O 1
ATOM 5314 N N . GLU A 1 677 ? -33.766 9.831 21.273 1.00 77.12 677 GLU A N 1
ATOM 5315 C CA . GLU A 1 677 ? -33.389 8.584 21.951 1.00 77.12 677 GLU A CA 1
ATOM 5316 C C . GLU A 1 677 ? -33.969 7.356 21.242 1.00 77.12 677 GLU A C 1
ATOM 5318 O O . GLU A 1 677 ? -33.289 6.349 21.080 1.00 77.12 677 GLU A O 1
ATOM 5323 N N . SER A 1 678 ? -35.185 7.464 20.701 1.00 74.38 678 SER A N 1
ATOM 5324 C CA . SER A 1 678 ? -35.781 6.401 19.880 1.00 74.38 678 SER A CA 1
ATOM 5325 C C . SER A 1 678 ? -35.020 6.131 18.573 1.00 74.38 678 SER A C 1
ATOM 5327 O O . SER A 1 678 ? -34.977 4.988 18.128 1.00 74.38 678 SER A O 1
ATOM 5329 N N . ALA A 1 679 ? -34.392 7.155 17.986 1.00 71.25 679 ALA A N 1
ATOM 5330 C CA . ALA A 1 679 ? -33.585 7.061 16.766 1.00 71.25 679 ALA A CA 1
ATOM 5331 C C . ALA A 1 679 ? -32.109 6.724 17.042 1.00 71.25 679 ALA A C 1
ATOM 5333 O O . ALA A 1 679 ? -31.364 6.412 16.118 1.00 71.25 679 ALA A O 1
ATOM 5334 N N . LEU A 1 680 ? -31.679 6.820 18.302 1.00 76.75 680 LEU A N 1
ATOM 5335 C CA . LEU A 1 680 ? -30.319 6.530 18.759 1.00 76.75 680 LEU A CA 1
ATOM 5336 C C . LEU A 1 680 ? -30.253 5.263 19.626 1.00 76.75 680 LEU A C 1
ATOM 5338 O O . LEU A 1 680 ? -29.180 4.904 20.101 1.00 76.75 680 LEU A O 1
ATOM 5342 N N . SER A 1 681 ? -31.371 4.573 19.846 1.00 74.19 681 SER A N 1
ATOM 5343 C CA . SER A 1 681 ? -31.421 3.341 20.633 1.00 74.19 681 SER A CA 1
ATOM 5344 C C . SER A 1 681 ? -31.063 2.121 19.771 1.00 74.19 681 SER A C 1
ATOM 5346 O O . SER A 1 681 ? -31.576 2.002 18.656 1.00 74.19 681 SER A O 1
ATOM 5348 N N . PRO A 1 682 ? -30.228 1.183 20.263 1.00 74.31 682 PRO A N 1
ATOM 5349 C CA . PRO A 1 682 ? -29.608 1.150 21.594 1.00 74.31 682 PRO A CA 1
ATOM 5350 C C . PRO A 1 682 ? -28.380 2.074 21.734 1.00 74.31 682 PRO A C 1
ATOM 5352 O O . PRO A 1 682 ? -27.548 2.182 20.830 1.00 74.31 682 PRO A O 1
ATOM 5355 N N . LEU A 1 683 ? -28.252 2.711 22.904 1.00 80.56 683 LEU A N 1
ATOM 5356 C CA . LEU A 1 683 ? -27.199 3.688 23.227 1.00 80.56 683 LEU A CA 1
ATOM 5357 C C . LEU A 1 683 ? -25.793 3.092 23.193 1.00 80.56 683 LEU A C 1
ATOM 5359 O O . LEU A 1 683 ? -24.837 3.775 22.832 1.00 80.56 683 LEU A O 1
ATOM 5363 N N . GLU A 1 684 ? -25.670 1.812 23.537 1.00 78.44 684 GLU A N 1
ATOM 5364 C CA . GLU A 1 684 ? -24.420 1.060 23.471 1.00 78.44 684 GLU A CA 1
ATOM 5365 C C . GLU A 1 684 ? -23.817 1.092 22.059 1.00 78.44 684 GLU A C 1
ATOM 5367 O O . GLU A 1 684 ? -22.597 1.085 21.909 1.00 78.44 684 GLU A O 1
ATOM 5372 N N . VAL A 1 685 ? -24.668 1.178 21.031 1.00 74.62 685 VAL A N 1
ATOM 5373 C CA . VAL A 1 685 ? -24.266 1.164 19.622 1.00 74.62 685 VAL A CA 1
ATOM 5374 C C . VAL A 1 685 ? -24.097 2.582 19.070 1.00 74.62 685 VAL A C 1
ATOM 5376 O O . VAL A 1 685 ? -23.118 2.866 18.378 1.00 74.62 685 VAL A O 1
ATOM 5379 N N . SER A 1 686 ? -25.015 3.498 19.386 1.00 84.62 686 SER A N 1
ATOM 5380 C CA . SER A 1 686 ? -24.981 4.860 18.835 1.00 84.62 686 SER A CA 1
ATOM 5381 C C . SER A 1 686 ? -23.925 5.757 19.480 1.00 84.62 686 SER A C 1
ATOM 5383 O O . SER A 1 686 ? -23.394 6.651 18.819 1.00 84.62 686 SER A O 1
ATOM 5385 N N . LEU A 1 687 ? -23.564 5.527 20.745 1.00 89.94 687 LEU A N 1
ATOM 5386 C CA . LEU A 1 687 ? -22.615 6.377 21.466 1.00 89.94 687 LEU A CA 1
ATOM 5387 C C . LEU A 1 687 ? -21.204 6.379 20.840 1.00 89.94 687 LEU A C 1
ATOM 5389 O O . LEU A 1 687 ? -20.663 7.468 20.624 1.00 89.94 687 LEU A O 1
ATOM 5393 N N . PRO A 1 688 ? -20.604 5.230 20.460 1.00 88.25 688 PRO A N 1
ATOM 5394 C CA . PRO A 1 688 ? -19.399 5.205 19.630 1.00 88.25 688 PRO A CA 1
ATOM 5395 C C . PRO A 1 688 ? -19.487 6.050 18.353 1.00 88.25 688 PRO A C 1
ATOM 5397 O O . PRO A 1 688 ? -18.508 6.695 17.977 1.00 88.25 688 PRO A O 1
ATOM 5400 N N . MET A 1 689 ? -20.642 6.057 17.685 1.00 87.69 689 MET A N 1
ATOM 5401 C CA . MET A 1 689 ? -20.851 6.821 16.454 1.00 87.69 689 MET A CA 1
ATOM 5402 C C . MET A 1 689 ? -20.951 8.323 16.743 1.00 87.69 689 MET A C 1
ATOM 5404 O O . MET A 1 689 ? -20.310 9.118 16.055 1.00 87.69 689 MET A O 1
ATOM 5408 N N . LEU A 1 690 ? -21.666 8.708 17.806 1.00 92.56 690 LEU A N 1
ATOM 5409 C CA . LEU A 1 690 ? -21.776 10.092 18.281 1.00 92.56 690 LEU A CA 1
ATOM 5410 C C . LEU A 1 690 ? -20.405 10.698 18.601 1.00 92.56 690 LEU A C 1
ATOM 5412 O O . LEU A 1 690 ? -20.112 11.816 18.183 1.00 92.56 690 LEU A O 1
ATOM 5416 N N . LEU A 1 691 ? -19.532 9.946 19.280 1.00 94.06 691 LEU A N 1
ATOM 5417 C CA . LEU A 1 691 ? -18.179 10.402 19.630 1.00 94.06 691 LEU A CA 1
ATOM 5418 C C . LEU A 1 691 ? -17.302 10.703 18.410 1.00 94.06 691 LEU A C 1
ATOM 5420 O O . LEU A 1 691 ? -16.352 11.481 18.500 1.00 94.06 691 LEU A O 1
ATOM 5424 N N . ARG A 1 692 ? -17.613 10.101 17.261 1.00 92.44 692 ARG A N 1
ATOM 5425 C CA . ARG A 1 692 ? -16.864 10.286 16.013 1.00 92.44 692 ARG A CA 1
ATOM 5426 C C . ARG A 1 692 ? -17.418 11.398 15.134 1.00 92.44 692 ARG A C 1
ATOM 5428 O O . ARG A 1 692 ? -16.767 11.735 14.144 1.00 92.44 692 ARG A O 1
ATOM 5435 N N . LEU A 1 693 ? -18.569 11.973 15.483 1.00 94.38 693 LEU A N 1
ATOM 5436 C CA . LEU A 1 693 ? -19.182 13.029 14.691 1.00 94.38 693 LEU A CA 1
ATOM 5437 C C . LEU A 1 693 ? -18.274 14.268 14.604 1.00 94.38 693 LEU A C 1
ATOM 5439 O O . LEU A 1 693 ? -17.725 14.696 15.628 1.00 94.38 693 LEU A O 1
ATOM 5443 N N . PRO A 1 694 ? -18.143 14.890 13.415 1.00 94.69 694 PRO A N 1
ATOM 5444 C CA . PRO A 1 694 ? -17.401 16.137 13.246 1.00 94.69 694 PRO A CA 1
ATOM 5445 C C . PRO A 1 694 ? -17.839 17.228 14.225 1.00 94.69 694 PRO A C 1
ATOM 5447 O O . PRO A 1 694 ? -16.992 17.924 14.773 1.00 94.69 694 PRO A O 1
ATOM 5450 N N . GLU A 1 695 ? -19.138 17.326 14.512 1.00 96.56 695 GLU A N 1
ATOM 5451 C CA . GLU A 1 695 ? -19.714 18.319 15.422 1.00 96.56 695 GLU A CA 1
ATOM 5452 C C . GLU A 1 695 ? -19.194 18.177 16.858 1.00 96.56 695 GLU A C 1
ATOM 5454 O O . GLU A 1 695 ? -19.062 19.181 17.555 1.00 96.56 695 GLU A O 1
ATOM 5459 N N . ILE A 1 696 ? -18.897 16.951 17.303 1.00 96.56 696 ILE A N 1
ATOM 5460 C CA . ILE A 1 696 ? -18.323 16.680 18.627 1.00 96.56 696 ILE A CA 1
ATOM 5461 C C . ILE A 1 696 ? -16.805 16.874 18.600 1.00 96.56 696 ILE A C 1
ATOM 5463 O O . ILE A 1 696 ? -16.246 17.465 19.518 1.00 96.56 696 ILE A O 1
ATOM 5467 N N . ARG A 1 697 ? -16.122 16.431 17.535 1.00 95.31 697 ARG A N 1
ATOM 5468 C CA . ARG A 1 697 ? -14.655 16.538 17.428 1.00 95.31 697 ARG A CA 1
ATOM 5469 C C . ARG A 1 697 ? -14.167 17.971 17.227 1.00 95.31 697 ARG A C 1
ATOM 5471 O O . ARG A 1 697 ? -13.110 18.324 17.731 1.00 95.31 697 ARG A O 1
ATOM 5478 N N . GLN A 1 698 ? -14.924 18.796 16.507 1.00 95.31 698 GLN A N 1
ATOM 5479 C CA . GLN A 1 698 ? -14.608 20.215 16.315 1.00 95.31 698 GLN A CA 1
ATOM 5480 C C . GLN A 1 698 ? -14.890 21.048 17.571 1.00 95.31 698 GLN A C 1
ATOM 5482 O O . GLN A 1 698 ? -14.295 22.108 17.746 1.00 95.31 698 GLN A O 1
ATOM 5487 N N . GLN A 1 699 ? -15.779 20.576 18.451 1.00 96.50 699 GLN A N 1
ATOM 5488 C CA . GLN A 1 699 ? -16.093 21.220 19.725 1.00 96.50 699 GLN A CA 1
ATOM 5489 C C . GLN A 1 699 ? -16.087 20.189 20.865 1.00 96.50 699 GLN A C 1
ATOM 5491 O O . GLN A 1 699 ? -17.158 19.802 21.343 1.00 96.50 699 GLN A O 1
ATOM 5496 N N . PRO A 1 700 ? -14.902 19.764 21.352 1.00 96.81 700 PRO A N 1
ATOM 5497 C CA . PRO A 1 700 ? -14.779 18.692 22.347 1.00 96.81 700 PRO A CA 1
ATOM 5498 C C . PRO A 1 700 ? -15.600 18.909 23.624 1.00 96.81 700 PRO A C 1
ATOM 5500 O O . PRO A 1 700 ? -16.051 17.945 24.238 1.00 96.81 700 PRO A O 1
ATOM 5503 N N . ALA A 1 701 ? -15.882 20.166 23.992 1.00 96.56 701 ALA A N 1
ATOM 5504 C CA . ALA A 1 701 ? -16.780 20.518 25.094 1.00 96.56 701 ALA A CA 1
ATOM 5505 C C . ALA A 1 701 ? -18.162 19.841 25.000 1.00 96.56 701 ALA A C 1
ATOM 5507 O O . ALA A 1 701 ? -18.758 19.519 26.025 1.00 96.56 701 ALA A O 1
ATOM 5508 N N . ARG A 1 702 ? -18.652 19.543 23.791 1.00 96.06 702 ARG A N 1
ATOM 5509 C CA . ARG A 1 702 ? -19.924 18.837 23.571 1.00 96.06 702 ARG A CA 1
ATOM 5510 C C . ARG A 1 702 ? -19.899 17.388 24.047 1.00 96.06 702 ARG A C 1
ATOM 5512 O O . ARG A 1 702 ? -20.942 16.856 24.414 1.00 96.06 702 ARG A O 1
ATOM 5519 N N . ALA A 1 703 ? -18.725 16.761 24.130 1.00 96.62 703 ALA A N 1
ATOM 5520 C CA . ALA A 1 703 ? -18.593 15.425 24.705 1.00 96.62 703 ALA A CA 1
ATOM 5521 C C . ALA A 1 703 ? -18.953 15.390 26.203 1.00 96.62 703 ALA A C 1
ATOM 5523 O O . ALA A 1 703 ? -19.332 14.336 26.709 1.00 96.62 703 ALA A O 1
ATOM 5524 N N . ILE A 1 704 ? -18.908 16.532 26.908 1.00 96.38 704 ILE A N 1
ATOM 5525 C CA . ILE A 1 704 ? -19.352 16.636 28.309 1.00 96.38 704 ILE A CA 1
ATOM 5526 C C . ILE A 1 704 ? -20.845 16.308 28.425 1.00 96.38 704 ILE A C 1
ATOM 5528 O O . ILE A 1 704 ? -21.243 15.605 29.352 1.00 96.38 704 ILE A O 1
ATOM 5532 N N . ALA A 1 705 ? -21.665 16.755 27.468 1.00 95.31 705 ALA A N 1
ATOM 5533 C CA . ALA A 1 705 ? -23.097 16.467 27.463 1.00 95.31 705 ALA A CA 1
ATOM 5534 C C . ALA A 1 705 ? -23.391 14.965 27.298 1.00 95.31 705 ALA A C 1
ATOM 5536 O O . ALA A 1 705 ? -24.433 14.499 27.738 1.00 95.31 705 ALA A O 1
ATOM 5537 N N . LEU A 1 706 ? -22.455 14.187 26.741 1.00 95.12 706 LEU A N 1
ATOM 5538 C CA . LEU A 1 706 ? -22.584 12.738 26.559 1.00 95.12 706 LEU A CA 1
ATOM 5539 C C . LEU A 1 706 ? -22.217 11.921 27.815 1.00 95.12 706 LEU A C 1
ATOM 5541 O O . LEU A 1 706 ? -22.461 10.715 27.847 1.00 95.12 706 LEU A O 1
ATOM 5545 N N . LEU A 1 707 ? -21.660 12.542 28.864 1.00 94.69 707 LEU A N 1
ATOM 5546 C CA . LEU A 1 707 ? -21.198 11.847 30.077 1.00 94.69 707 LEU A CA 1
ATOM 5547 C C . LEU A 1 707 ? -22.266 10.987 30.782 1.00 94.69 707 LEU A C 1
ATOM 5549 O O . LEU A 1 707 ? -21.918 9.885 31.217 1.00 94.69 707 LEU A O 1
ATOM 5553 N N . PRO A 1 708 ? -23.538 11.420 30.931 1.00 93.81 708 PRO A N 1
ATOM 5554 C CA . PRO A 1 708 ? -24.569 10.581 31.545 1.00 93.81 708 PRO A CA 1
ATOM 5555 C C . PRO A 1 708 ? -24.758 9.254 30.799 1.00 93.81 708 PRO A C 1
ATOM 5557 O O . PRO A 1 708 ? -24.762 8.192 31.419 1.00 93.81 708 PRO A O 1
ATOM 5560 N N . TRP A 1 709 ? -24.803 9.310 29.466 1.00 92.56 709 TRP A N 1
ATOM 5561 C CA . TRP A 1 709 ? -24.926 8.138 28.600 1.00 92.56 709 TRP A CA 1
ATOM 5562 C C . TRP A 1 709 ? -23.685 7.246 28.644 1.00 92.56 709 TRP A C 1
ATOM 5564 O O . TRP A 1 709 ? -23.805 6.028 28.749 1.00 92.56 709 TRP A O 1
ATOM 5574 N N . MET A 1 710 ? -22.487 7.838 28.653 1.00 94.50 710 MET A N 1
ATOM 5575 C CA . MET A 1 710 ? -21.237 7.086 28.818 1.00 94.50 710 MET A CA 1
ATOM 5576 C C . MET A 1 710 ? -21.212 6.268 30.111 1.00 94.50 710 MET A C 1
ATOM 5578 O O . MET A 1 710 ? -20.764 5.125 30.105 1.00 94.50 710 MET A O 1
ATOM 5582 N N . ARG A 1 711 ? -21.710 6.837 31.216 1.00 94.25 711 ARG A N 1
ATOM 5583 C CA . ARG A 1 711 ? -21.816 6.132 32.502 1.00 94.25 711 ARG A CA 1
ATOM 5584 C C . ARG A 1 711 ? -22.843 5.006 32.465 1.00 94.25 711 ARG A C 1
ATOM 5586 O O . ARG A 1 711 ? -22.623 3.978 33.094 1.00 94.25 711 ARG A O 1
ATOM 5593 N N . GLN A 1 712 ? -23.948 5.206 31.751 1.00 91.56 712 GLN A N 1
ATOM 5594 C CA . GLN A 1 712 ? -25.022 4.221 31.642 1.00 91.56 712 GLN A CA 1
ATOM 5595 C C . GLN A 1 712 ? -24.599 2.979 30.850 1.00 91.56 712 GLN A C 1
ATOM 5597 O O . GLN A 1 712 ? -24.917 1.868 31.263 1.00 91.56 712 GLN A O 1
ATOM 5602 N N . VAL A 1 713 ? -23.859 3.158 29.751 1.00 87.38 713 VAL A N 1
ATOM 5603 C CA . VAL A 1 713 ? -23.378 2.054 28.895 1.00 87.38 713 VAL A CA 1
ATOM 5604 C C . VAL A 1 713 ? -22.372 1.145 29.627 1.00 87.38 713 VAL A C 1
ATOM 5606 O O . VAL A 1 713 ? -22.193 -0.017 29.264 1.00 87.38 713 VAL A O 1
ATOM 5609 N N . GLY A 1 714 ? -21.738 1.630 30.699 1.00 83.19 714 GLY A N 1
ATOM 5610 C CA . GLY A 1 714 ? -20.785 0.859 31.496 1.00 83.19 714 GLY A CA 1
ATOM 5611 C C . GLY A 1 714 ? -19.422 0.756 30.811 1.00 83.19 714 GLY A C 1
ATOM 5612 O O . GLY A 1 714 ? -18.572 1.622 31.005 1.00 83.19 714 GLY A O 1
ATOM 5613 N N . GLU A 1 715 ? -19.197 -0.292 30.012 1.00 85.81 715 GLU A N 1
ATOM 5614 C CA . GLU A 1 715 ? -17.937 -0.490 29.279 1.00 85.81 715 GLU A CA 1
ATOM 5615 C C . GLU A 1 715 ? -18.099 -0.168 27.786 1.00 85.81 715 GLU A C 1
ATOM 5617 O O . GLU A 1 715 ? -18.692 -0.927 27.022 1.00 85.81 715 GLU A O 1
ATOM 5622 N N . LEU A 1 716 ? -17.504 0.948 27.351 1.00 87.50 716 LEU A N 1
ATOM 5623 C CA . LEU A 1 716 ? -17.306 1.231 25.928 1.00 87.50 716 LEU A CA 1
ATOM 5624 C C . LEU A 1 716 ? -16.268 0.280 25.314 1.00 87.50 716 LEU A C 1
ATOM 5626 O O . LEU A 1 716 ? -15.358 -0.203 25.993 1.00 87.50 716 LEU A O 1
ATOM 5630 N N . SER A 1 717 ? -16.344 0.082 23.993 1.00 85.75 717 SER A N 1
ATOM 5631 C CA . SER A 1 717 ? -15.268 -0.579 23.246 1.00 85.75 717 SER A CA 1
ATOM 5632 C C . SER A 1 717 ? -13.929 0.133 23.486 1.00 85.75 717 SER A C 1
ATOM 5634 O O . SER A 1 717 ? -13.891 1.352 23.642 1.00 85.75 717 SER A O 1
ATOM 5636 N N . GLY A 1 718 ? -12.804 -0.591 23.455 1.00 88.31 718 GLY A N 1
ATOM 5637 C CA . GLY A 1 718 ? -11.496 -0.001 23.773 1.00 88.31 718 GLY A CA 1
ATOM 5638 C C . GLY A 1 718 ? -11.133 1.221 22.914 1.00 88.31 718 GLY A C 1
ATOM 5639 O O . GLY A 1 718 ? -10.529 2.169 23.415 1.00 88.31 718 GLY A O 1
ATOM 5640 N N . ARG A 1 719 ? -11.532 1.242 21.633 1.00 87.88 719 ARG A N 1
ATOM 5641 C CA . ARG A 1 719 ? -11.346 2.407 20.750 1.00 87.88 719 ARG A CA 1
ATOM 5642 C C . ARG A 1 719 ? -12.260 3.567 21.147 1.00 87.88 719 ARG A C 1
ATOM 5644 O O . ARG A 1 719 ? -11.785 4.693 21.237 1.00 87.88 719 ARG A O 1
ATOM 5651 N N . SER A 1 720 ? -13.531 3.295 21.431 1.00 90.44 720 SER A N 1
ATOM 5652 C CA . SER A 1 720 ? -14.482 4.313 21.890 1.00 90.44 720 SER A CA 1
ATOM 5653 C C . SER A 1 720 ? -14.107 4.882 23.260 1.00 90.44 720 SER A C 1
ATOM 5655 O O . SER A 1 720 ? -14.276 6.076 23.476 1.00 90.44 720 SER A O 1
ATOM 5657 N N . SER A 1 721 ? -13.520 4.079 24.155 1.00 94.88 721 SER A N 1
ATOM 5658 C CA . SER A 1 721 ? -12.942 4.566 25.413 1.00 94.88 721 SER A CA 1
ATOM 5659 C C . SER A 1 721 ? -11.786 5.535 25.169 1.00 94.88 721 SER A C 1
ATOM 5661 O O . SER A 1 721 ? -11.707 6.552 25.847 1.00 94.88 721 SER A O 1
ATOM 5663 N N . ILE A 1 722 ? -10.901 5.252 24.202 1.00 95.38 722 ILE A N 1
ATOM 5664 C CA . ILE A 1 722 ? -9.818 6.175 23.820 1.00 95.38 722 ILE A CA 1
ATOM 5665 C C . ILE A 1 722 ? -10.397 7.479 23.261 1.00 95.38 722 ILE A C 1
ATOM 5667 O O . ILE A 1 722 ? -9.987 8.555 23.687 1.00 95.38 722 ILE A O 1
ATOM 5671 N N . GLU A 1 723 ? -11.348 7.393 22.329 1.00 95.12 723 GLU A N 1
ATOM 5672 C CA . GLU A 1 723 ? -11.979 8.563 21.703 1.00 95.12 723 GLU A CA 1
ATOM 5673 C C . GLU A 1 723 ? -12.691 9.440 22.746 1.00 95.12 723 GLU A C 1
ATOM 5675 O O . GLU A 1 723 ? -12.426 10.640 22.817 1.00 95.12 723 GLU A O 1
ATOM 5680 N N . ALA A 1 724 ? -13.507 8.840 23.620 1.00 96.31 724 ALA A N 1
ATOM 5681 C CA . ALA A 1 724 ? -14.148 9.541 24.731 1.00 96.31 724 ALA A CA 1
ATOM 5682 C C . ALA A 1 724 ? -13.119 10.173 25.676 1.00 96.31 724 ALA A C 1
ATOM 5684 O O . ALA A 1 724 ? -13.271 11.330 26.073 1.00 96.31 724 ALA A O 1
ATOM 5685 N N . ALA A 1 725 ? -12.048 9.444 26.007 1.00 97.31 725 ALA A N 1
ATOM 5686 C CA . ALA A 1 725 ? -11.041 9.929 26.935 1.00 97.31 725 ALA A CA 1
ATOM 5687 C C . ALA A 1 725 ? -10.298 11.168 26.411 1.00 97.31 725 ALA A C 1
ATOM 5689 O O . ALA A 1 725 ? -10.081 12.117 27.172 1.00 97.31 725 ALA A O 1
ATOM 5690 N N . LEU A 1 726 ? -9.944 11.165 25.120 1.00 97.31 726 LEU A N 1
ATOM 5691 C CA . LEU A 1 726 ? -9.274 12.276 24.443 1.00 97.31 726 LEU A CA 1
ATOM 5692 C C . LEU A 1 726 ? -10.194 13.496 24.298 1.00 97.31 726 LEU A C 1
ATOM 5694 O O . LEU A 1 726 ? -9.775 14.601 24.631 1.00 97.31 726 LEU A O 1
ATOM 5698 N N . LEU A 1 727 ? -11.455 13.305 23.897 1.00 97.44 727 LEU A N 1
ATOM 5699 C CA . LEU A 1 727 ? -12.424 14.405 23.797 1.00 97.44 727 LEU A CA 1
ATOM 5700 C C . LEU A 1 727 ? -12.666 15.078 25.153 1.00 97.44 727 LEU A C 1
ATOM 5702 O O . LEU A 1 727 ? -12.673 16.302 25.252 1.00 97.44 727 LEU A O 1
ATOM 5706 N N . LEU A 1 728 ? -12.816 14.288 26.219 1.00 97.44 728 LEU A N 1
ATOM 5707 C CA . LEU A 1 728 ? -12.992 14.825 27.568 1.00 97.44 728 LEU A CA 1
ATOM 5708 C C . LEU A 1 728 ? -11.727 15.510 28.099 1.00 97.44 728 LEU A C 1
ATOM 5710 O O . LEU A 1 728 ? -11.836 16.479 28.847 1.00 97.44 728 LEU A O 1
ATOM 5714 N N . GLU A 1 729 ? -10.531 15.045 27.726 1.00 97.06 729 GLU A N 1
ATOM 5715 C CA . GLU A 1 729 ? -9.278 15.744 28.035 1.00 97.06 729 GLU A CA 1
ATOM 5716 C C . GLU A 1 729 ? -9.250 17.136 27.396 1.00 97.06 729 GLU A C 1
ATOM 5718 O O . GLU A 1 729 ? -8.990 18.120 28.088 1.00 97.06 729 GLU A O 1
ATOM 5723 N N . GLU A 1 730 ? -9.557 17.220 26.100 1.00 96.69 730 GLU A N 1
ATOM 5724 C CA . GLU A 1 730 ? -9.617 18.480 25.350 1.00 96.69 730 GLU A CA 1
ATOM 5725 C C . GLU A 1 730 ? -10.715 19.414 25.880 1.00 96.69 730 GLU A C 1
ATOM 5727 O O . GLU A 1 730 ? -10.545 20.631 25.897 1.00 96.69 730 GLU A O 1
ATOM 5732 N N . ALA A 1 731 ? -11.801 18.846 26.405 1.00 96.69 731 ALA A N 1
ATOM 5733 C CA . ALA A 1 731 ? -12.875 19.567 27.081 1.00 96.69 731 ALA A CA 1
ATOM 5734 C C . ALA A 1 731 ? -12.539 20.011 28.523 1.00 96.69 731 ALA A C 1
ATOM 5736 O O . ALA A 1 731 ? -13.404 20.535 29.225 1.00 96.69 731 ALA A O 1
ATOM 5737 N N . GLY A 1 732 ? -11.318 19.767 29.014 1.00 97.06 732 GLY A N 1
ATOM 5738 C CA . GLY A 1 732 ? -10.899 20.135 30.372 1.00 97.06 732 GLY A CA 1
ATOM 5739 C C . GLY A 1 732 ? -11.414 19.207 31.482 1.00 97.06 732 GLY A C 1
ATOM 5740 O O . GLY A 1 732 ? -11.281 19.525 32.663 1.00 97.06 732 GLY A O 1
ATOM 5741 N N . ARG A 1 733 ? -11.966 18.036 31.139 1.00 97.31 733 ARG A N 1
ATOM 5742 C CA . ARG A 1 733 ? -12.515 17.018 32.060 1.00 97.31 733 ARG A CA 1
ATOM 5743 C C . ARG A 1 733 ? -11.602 15.796 32.206 1.00 97.31 733 ARG A C 1
ATOM 5745 O O . ARG A 1 733 ? -12.055 14.670 32.395 1.00 97.31 733 ARG A O 1
ATOM 5752 N N . GLY A 1 734 ? -10.289 16.013 32.159 1.00 95.81 734 GLY A N 1
ATOM 5753 C CA . GLY A 1 734 ? -9.296 14.935 32.148 1.00 95.81 734 GLY A CA 1
ATOM 5754 C C . GLY A 1 734 ? -9.278 14.020 33.382 1.00 95.81 734 GLY A C 1
ATOM 5755 O O . GLY A 1 734 ? -8.941 12.844 33.263 1.00 95.81 734 GLY A O 1
ATOM 5756 N N . GLN A 1 735 ? -9.661 14.519 34.564 1.00 96.50 735 GLN A N 1
ATOM 5757 C CA . GLN A 1 735 ? -9.748 13.691 35.776 1.00 96.50 735 GLN A CA 1
ATOM 5758 C C . GLN A 1 735 ? -10.890 12.670 35.679 1.00 96.50 735 GLN A C 1
ATOM 5760 O O . GLN A 1 735 ? -10.664 11.474 35.828 1.00 96.50 735 GLN A O 1
ATOM 5765 N N . GLU A 1 736 ? -12.091 13.137 35.343 1.00 96.38 736 GLU A N 1
ATOM 5766 C CA . GLU A 1 736 ? -13.276 12.294 35.148 1.00 96.38 736 GLU A CA 1
ATOM 5767 C C . GLU A 1 736 ? -13.085 11.308 33.987 1.00 96.38 736 GLU A C 1
ATOM 5769 O O . GLU A 1 736 ? -13.447 10.141 34.091 1.00 96.38 736 GLU A O 1
ATOM 5774 N N . SER A 1 737 ? -12.427 11.753 32.913 1.00 96.19 737 SER A N 1
ATOM 5775 C CA . SER A 1 737 ? -11.974 10.897 31.812 1.00 96.19 737 SER A CA 1
ATOM 5776 C C . SER A 1 737 ? -11.081 9.743 32.299 1.00 96.19 737 SER A C 1
ATOM 5778 O O . SER A 1 737 ? -11.292 8.586 31.930 1.00 96.19 737 SER A O 1
ATOM 5780 N N . SER A 1 738 ? -10.110 10.030 33.175 1.00 96.56 738 SER A N 1
ATOM 5781 C CA . SER A 1 738 ? -9.207 9.021 33.747 1.00 96.56 738 SER A CA 1
ATOM 5782 C C . SER A 1 738 ? -9.930 8.027 34.657 1.00 96.56 738 SER A C 1
ATOM 5784 O O . SER A 1 738 ? -9.626 6.832 34.624 1.00 96.56 738 SER A O 1
ATOM 5786 N N . GLU A 1 739 ? -10.895 8.504 35.443 1.00 96.06 739 GLU A N 1
ATOM 5787 C CA . GLU A 1 739 ? -11.712 7.679 36.339 1.00 96.06 739 GLU A CA 1
ATOM 5788 C C . GLU A 1 739 ? -12.634 6.734 35.564 1.00 96.06 739 GLU A C 1
ATOM 5790 O O . GLU A 1 739 ? -12.696 5.550 35.888 1.00 96.06 739 GLU A O 1
ATOM 5795 N N . LEU A 1 740 ? -13.301 7.229 34.517 1.00 95.44 740 LEU A N 1
ATOM 5796 C CA . LEU A 1 740 ? -14.234 6.434 33.716 1.00 95.44 740 LEU A CA 1
ATOM 5797 C C . LEU A 1 740 ? -13.523 5.470 32.759 1.00 95.44 740 LEU A C 1
ATOM 5799 O O . LEU A 1 740 ? -13.930 4.319 32.627 1.00 95.44 740 LEU A O 1
ATOM 5803 N N . PHE A 1 741 ? -12.465 5.922 32.079 1.00 96.50 741 PHE A N 1
ATOM 5804 C CA . PHE A 1 741 ? -11.892 5.191 30.942 1.00 96.50 741 PHE A CA 1
ATOM 5805 C C . PHE A 1 741 ? -10.453 4.728 31.146 1.00 96.50 741 PHE A C 1
ATOM 5807 O O . PHE A 1 741 ? -9.939 3.973 30.321 1.00 96.50 741 PHE A O 1
ATOM 5814 N N . GLY A 1 742 ? -9.780 5.135 32.226 1.00 96.00 742 GLY A N 1
ATOM 5815 C CA . GLY A 1 742 ? -8.344 4.914 32.404 1.00 96.00 742 GLY A CA 1
ATOM 5816 C C . GLY A 1 742 ? -7.909 3.458 32.253 1.00 96.00 742 GLY A C 1
ATOM 5817 O O . GLY A 1 742 ? -6.948 3.179 31.538 1.00 96.00 742 GLY A O 1
ATOM 5818 N N . GLU A 1 743 ? -8.625 2.512 32.864 1.00 96.44 743 GLU A N 1
ATOM 5819 C CA . GLU A 1 743 ? -8.283 1.088 32.756 1.00 96.44 743 GLU A CA 1
ATOM 5820 C C . GLU A 1 743 ? -8.523 0.521 31.354 1.00 96.44 743 GLU A C 1
ATOM 5822 O O . GLU A 1 743 ? -7.681 -0.218 30.833 1.00 96.44 743 GLU A O 1
ATOM 5827 N N . ALA A 1 744 ? -9.642 0.889 30.724 1.00 94.56 744 ALA A N 1
ATOM 5828 C CA . ALA A 1 744 ? -9.970 0.480 29.362 1.00 94.56 744 ALA A CA 1
ATOM 5829 C C . ALA A 1 744 ? -8.932 1.013 28.361 1.00 94.56 744 ALA A C 1
ATOM 5831 O O . ALA A 1 744 ? -8.421 0.254 27.534 1.00 94.56 744 ALA A O 1
ATOM 5832 N N . VAL A 1 745 ? -8.527 2.281 28.503 1.00 96.38 745 VAL A N 1
ATOM 5833 C CA . VAL A 1 745 ? -7.483 2.902 27.678 1.00 96.38 745 VAL A CA 1
ATOM 5834 C C . VAL A 1 745 ? -6.126 2.228 27.899 1.00 96.38 745 VAL A C 1
ATOM 5836 O O . VAL A 1 745 ? -5.471 1.876 26.920 1.00 96.38 745 VAL A O 1
ATOM 5839 N N . VAL A 1 746 ? -5.705 1.957 29.145 1.00 96.81 746 VAL A N 1
ATOM 5840 C CA . VAL A 1 746 ? -4.454 1.211 29.414 1.00 96.81 746 VAL A CA 1
ATOM 5841 C C . VAL A 1 746 ? -4.478 -0.160 28.739 1.00 96.81 746 VAL A C 1
ATOM 5843 O O . VAL A 1 746 ? -3.499 -0.551 28.096 1.00 96.81 746 VAL A O 1
ATOM 5846 N N . ARG A 1 747 ? -5.587 -0.897 28.869 1.00 94.75 747 ARG A N 1
ATOM 5847 C CA . ARG A 1 747 ? -5.756 -2.232 28.278 1.00 94.75 747 ARG A CA 1
ATOM 5848 C C . ARG A 1 747 ? -5.654 -2.174 26.754 1.00 94.75 747 ARG A C 1
ATOM 5850 O O . ARG A 1 747 ? -4.932 -2.982 26.167 1.00 94.75 747 ARG A O 1
ATOM 5857 N N . GLN A 1 748 ? -6.317 -1.201 26.131 1.00 93.25 748 GLN A N 1
ATOM 5858 C CA . GLN A 1 748 ? -6.332 -1.048 24.680 1.00 93.25 748 GLN A CA 1
ATOM 5859 C C . GLN A 1 748 ? -4.975 -0.596 24.129 1.00 93.25 748 GLN A C 1
ATOM 5861 O O . GLN A 1 748 ? -4.454 -1.225 23.209 1.00 93.25 748 GLN A O 1
ATOM 5866 N N . VAL A 1 749 ? -4.348 0.426 24.720 1.00 94.50 749 VAL A N 1
ATOM 5867 C CA . VAL A 1 749 ? -3.021 0.902 24.289 1.00 94.50 749 VAL A CA 1
ATOM 5868 C C . VAL A 1 749 ? -1.964 -0.190 24.481 1.00 94.50 749 VAL A C 1
ATOM 5870 O O . VAL A 1 749 ? -1.108 -0.373 23.618 1.00 94.50 749 VAL A O 1
ATOM 5873 N N . ARG A 1 750 ? -2.047 -0.980 25.563 1.00 94.88 750 ARG A N 1
ATOM 5874 C CA . ARG A 1 750 ? -1.180 -2.152 25.771 1.00 94.88 750 ARG A CA 1
ATOM 5875 C C . ARG A 1 750 ? -1.404 -3.201 24.687 1.00 94.88 750 ARG A C 1
ATOM 5877 O O . ARG A 1 750 ? -0.432 -3.773 24.203 1.00 94.88 750 ARG A O 1
ATOM 5884 N N . SER A 1 751 ? -2.660 -3.461 24.319 1.00 88.12 751 SER A N 1
ATOM 5885 C CA . SER A 1 751 ? -2.991 -4.400 23.246 1.00 88.12 751 SER A CA 1
ATOM 5886 C C . SER A 1 751 ? -2.340 -3.979 21.929 1.00 88.12 751 SER A C 1
ATOM 5888 O O . SER A 1 751 ? -1.657 -4.807 21.333 1.00 88.12 751 SER A O 1
ATOM 5890 N N . TYR A 1 752 ? -2.459 -2.707 21.529 1.00 87.75 752 TYR A N 1
ATOM 5891 C CA . TYR A 1 752 ? -1.790 -2.189 20.328 1.00 87.75 752 TYR A CA 1
ATOM 5892 C C . TYR A 1 752 ? -0.265 -2.311 20.423 1.00 87.75 752 TYR A C 1
ATOM 5894 O O . TYR A 1 752 ? 0.374 -2.877 19.537 1.00 87.75 752 TYR A O 1
ATOM 5902 N N . ALA A 1 753 ? 0.322 -1.886 21.545 1.00 89.94 753 ALA A N 1
ATOM 5903 C CA . ALA A 1 753 ? 1.773 -1.892 21.711 1.00 89.94 753 ALA A CA 1
ATOM 5904 C C . ALA A 1 753 ? 2.374 -3.309 21.680 1.00 89.94 753 ALA A C 1
ATOM 5906 O O . ALA A 1 753 ? 3.443 -3.513 21.110 1.00 89.94 753 ALA A O 1
ATOM 5907 N N . VAL A 1 754 ? 1.694 -4.298 22.271 1.00 87.12 754 VAL A N 1
ATOM 5908 C CA . VAL A 1 754 ? 2.182 -5.686 22.334 1.00 87.12 754 VAL A CA 1
ATOM 5909 C C . VAL A 1 754 ? 1.862 -6.468 21.060 1.00 87.12 754 VAL A C 1
ATOM 5911 O O . VAL A 1 754 ? 2.717 -7.205 20.575 1.00 87.12 754 VAL A O 1
ATOM 5914 N N . ARG A 1 755 ? 0.637 -6.358 20.528 1.00 77.88 755 ARG A N 1
ATOM 5915 C CA . ARG A 1 755 ? 0.192 -7.180 19.388 1.00 77.88 755 ARG A CA 1
ATOM 5916 C C . ARG A 1 755 ? 0.631 -6.619 18.048 1.00 77.88 755 ARG A C 1
ATOM 5918 O O . ARG A 1 755 ? 0.967 -7.395 17.155 1.00 77.88 755 ARG A O 1
ATOM 5925 N N . ASP A 1 756 ? 0.617 -5.298 17.922 1.00 74.12 756 ASP A N 1
ATOM 5926 C CA . ASP A 1 756 ? 0.828 -4.622 16.647 1.00 74.12 756 ASP A CA 1
ATOM 5927 C C . ASP A 1 756 ? 2.194 -3.947 16.554 1.00 74.12 756 ASP A C 1
ATOM 5929 O O . ASP A 1 756 ? 2.533 -3.411 15.504 1.00 74.12 756 ASP A O 1
ATOM 5933 N N . SER A 1 757 ? 2.993 -4.010 17.630 1.00 79.88 757 SER A N 1
ATOM 5934 C CA . SER A 1 757 ? 4.287 -3.322 17.738 1.00 79.88 757 SER A CA 1
ATOM 5935 C C . SER A 1 757 ? 4.183 -1.820 17.444 1.00 79.88 757 SER A C 1
ATOM 5937 O O . SER A 1 757 ? 5.161 -1.187 17.061 1.00 79.88 757 SER A O 1
ATOM 5939 N N . TRP A 1 758 ? 2.994 -1.248 17.654 1.00 84.44 758 TRP A N 1
ATOM 5940 C CA . TRP A 1 758 ? 2.679 0.147 17.389 1.00 84.44 758 TRP A CA 1
ATOM 5941 C C . TRP A 1 758 ? 2.042 0.788 18.621 1.00 84.44 758 TRP A C 1
ATOM 5943 O O . TRP A 1 758 ? 1.213 0.186 19.304 1.00 84.44 758 TRP A O 1
ATOM 5953 N N . LEU A 1 759 ? 2.444 2.020 18.928 1.00 91.56 759 LEU A N 1
ATOM 5954 C CA . LEU A 1 759 ? 1.909 2.787 20.044 1.00 91.56 759 LEU A CA 1
ATOM 5955 C C . LEU A 1 759 ? 0.906 3.807 19.507 1.00 91.56 759 LEU A C 1
ATOM 5957 O O . LEU A 1 759 ? 1.277 4.679 18.729 1.00 91.56 759 LEU A O 1
ATOM 5961 N N . TYR A 1 760 ? -0.344 3.756 19.975 1.00 93.00 760 TYR A N 1
ATOM 5962 C CA . TYR A 1 760 ? -1.318 4.809 19.680 1.00 93.00 760 TYR A CA 1
ATOM 5963 C C . TYR A 1 760 ? -0.906 6.100 20.411 1.00 93.00 760 TYR A C 1
ATOM 5965 O O . TYR A 1 760 ? -1.274 6.325 21.568 1.00 93.00 760 TYR A O 1
ATOM 5973 N N . TYR A 1 761 ? -0.079 6.915 19.754 1.00 95.25 761 TYR A N 1
ATOM 5974 C CA . TYR A 1 761 ? 0.721 7.969 20.381 1.00 95.25 761 TYR A CA 1
ATOM 5975 C C . TYR A 1 761 ? -0.109 8.982 21.184 1.00 95.25 761 TYR A C 1
ATOM 5977 O O . TYR A 1 761 ? 0.223 9.277 22.330 1.00 95.25 761 TYR A O 1
ATOM 5985 N N . GLN A 1 762 ? -1.245 9.442 20.651 1.00 95.94 762 GLN A N 1
ATOM 5986 C CA . GLN A 1 762 ? -2.131 10.395 21.339 1.00 95.94 762 GLN A CA 1
ATOM 5987 C C . GLN A 1 762 ? -2.700 9.830 22.653 1.00 95.94 762 GLN A C 1
ATOM 5989 O O . GLN A 1 762 ? -2.678 10.496 23.687 1.00 95.94 762 GLN A O 1
ATOM 5994 N N . ALA A 1 763 ? -3.148 8.571 22.641 1.00 96.88 763 ALA A N 1
ATOM 5995 C CA . ALA A 1 763 ? -3.653 7.890 23.833 1.00 96.88 763 ALA A CA 1
ATOM 5996 C C . ALA A 1 763 ? -2.529 7.607 24.839 1.00 96.88 763 ALA A C 1
ATOM 5998 O O . ALA A 1 763 ? -2.741 7.689 26.046 1.00 96.88 763 ALA A O 1
ATOM 5999 N N . ALA A 1 764 ? -1.316 7.319 24.360 1.00 97.31 764 ALA A N 1
ATOM 6000 C CA . ALA A 1 764 ? -0.151 7.144 25.218 1.00 97.31 764 ALA A CA 1
ATOM 6001 C C . ALA A 1 764 ? 0.302 8.459 25.878 1.00 97.31 764 ALA A C 1
ATOM 6003 O O . ALA A 1 764 ? 0.650 8.443 27.056 1.00 97.31 764 ALA A O 1
ATOM 6004 N N . ILE A 1 765 ? 0.230 9.600 25.178 1.00 97.94 765 ILE A N 1
ATOM 6005 C CA . ILE A 1 765 ? 0.430 10.932 25.775 1.00 97.94 765 ILE A CA 1
ATOM 6006 C C . ILE A 1 765 ? -0.623 11.200 26.850 1.00 97.94 765 ILE A C 1
ATOM 6008 O O . ILE A 1 765 ? -0.289 11.675 27.937 1.00 97.94 765 ILE A O 1
ATOM 6012 N N . TRP A 1 766 ? -1.890 10.905 26.556 1.00 97.81 766 TRP A N 1
ATOM 6013 C CA . TRP A 1 766 ? -2.973 11.063 27.523 1.00 97.81 766 TRP A CA 1
ATOM 6014 C C . TRP A 1 766 ? -2.720 10.225 28.784 1.00 97.81 766 TRP A C 1
ATOM 6016 O O . TRP A 1 766 ? -2.734 10.755 29.898 1.00 97.81 766 TRP A O 1
ATOM 6026 N N . LEU A 1 767 ? -2.362 8.946 28.614 1.00 98.12 767 LEU A N 1
ATOM 6027 C CA . LEU A 1 767 ? -1.963 8.073 29.716 1.00 98.12 767 LEU A CA 1
ATOM 6028 C C . LEU A 1 767 ? -0.742 8.618 30.461 1.00 98.12 767 LEU A C 1
ATOM 6030 O O . LEU A 1 767 ? -0.724 8.573 31.687 1.00 98.12 767 LEU A O 1
ATOM 6034 N N . ALA A 1 768 ? 0.258 9.167 29.770 1.00 98.06 768 ALA A N 1
ATOM 6035 C CA . ALA A 1 768 ? 1.449 9.715 30.414 1.00 98.06 768 ALA A CA 1
ATOM 6036 C C . ALA A 1 768 ? 1.097 10.850 31.386 1.00 98.06 768 ALA A C 1
ATOM 6038 O O . ALA A 1 768 ? 1.666 10.920 32.471 1.00 98.06 768 ALA A O 1
ATOM 6039 N N . LYS A 1 769 ? 0.123 11.692 31.026 1.00 97.56 769 LYS A N 1
ATOM 6040 C CA . LYS A 1 769 ? -0.345 12.812 31.855 1.00 97.56 769 LYS A CA 1
ATOM 6041 C C . LYS A 1 769 ? -1.246 12.368 33.009 1.00 97.56 769 LYS A C 1
ATOM 6043 O O . LYS A 1 769 ? -1.164 12.931 34.096 1.00 97.56 769 LYS A O 1
ATOM 6048 N N . ARG A 1 770 ? -2.133 11.393 32.774 1.00 97.50 770 ARG A N 1
ATOM 6049 C CA . ARG A 1 770 ? -3.198 11.011 33.726 1.00 97.50 770 ARG A CA 1
ATOM 6050 C C . ARG A 1 770 ? -2.870 9.782 34.569 1.00 97.50 770 ARG A C 1
ATOM 6052 O O . ARG A 1 770 ? -3.320 9.673 35.704 1.00 97.50 770 ARG A O 1
ATOM 6059 N N . ARG A 1 771 ? -2.084 8.858 34.022 1.00 97.88 771 ARG A N 1
ATOM 6060 C CA . ARG A 1 771 ? -1.686 7.573 34.617 1.00 97.88 771 ARG A CA 1
ATOM 6061 C C . ARG A 1 771 ? -0.202 7.287 34.323 1.00 97.88 771 ARG A C 1
ATOM 6063 O O . ARG A 1 771 ? 0.138 6.292 33.669 1.00 97.88 771 ARG A O 1
ATOM 6070 N N . PRO A 1 772 ? 0.725 8.144 34.791 1.00 98.31 772 PRO A N 1
ATOM 6071 C CA . PRO A 1 772 ? 2.134 8.072 34.402 1.00 98.31 772 PRO A CA 1
ATOM 6072 C C . PRO A 1 772 ? 2.814 6.750 34.797 1.00 98.31 772 PRO A C 1
ATOM 6074 O O . PRO A 1 772 ? 3.623 6.210 34.041 1.00 98.31 772 PRO A O 1
ATOM 6077 N N . ALA A 1 773 ? 2.470 6.178 35.957 1.00 98.38 773 ALA A N 1
ATOM 6078 C CA . ALA A 1 773 ? 3.031 4.900 36.401 1.00 98.38 773 ALA A CA 1
ATOM 6079 C C . ALA A 1 773 ? 2.612 3.734 35.485 1.00 98.38 773 ALA A C 1
ATOM 6081 O O . ALA A 1 773 ? 3.460 2.933 35.079 1.00 98.38 773 ALA A O 1
ATOM 6082 N N . ASP A 1 774 ? 1.330 3.683 35.107 1.00 98.06 774 ASP A N 1
ATOM 6083 C CA . ASP A 1 774 ? 0.802 2.684 34.174 1.00 98.06 774 ASP A CA 1
ATOM 6084 C C . ASP A 1 774 ? 1.427 2.838 32.789 1.00 98.06 774 ASP A C 1
ATOM 6086 O O . ASP A 1 774 ? 1.766 1.838 32.159 1.00 98.06 774 ASP A O 1
ATOM 6090 N N . THR A 1 775 ? 1.667 4.077 32.352 1.00 98.19 775 THR A N 1
ATOM 6091 C CA . THR A 1 775 ? 2.364 4.374 31.093 1.00 98.19 775 THR A CA 1
ATOM 6092 C C . THR A 1 775 ? 3.777 3.809 31.091 1.00 98.19 775 THR A C 1
ATOM 6094 O O . THR A 1 775 ? 4.147 3.077 30.177 1.00 98.19 775 THR A O 1
ATOM 6097 N N . LEU A 1 776 ? 4.573 4.074 32.133 1.00 98.38 776 LEU A N 1
ATOM 6098 C CA . LEU A 1 776 ? 5.937 3.542 32.219 1.00 98.38 776 LEU A CA 1
ATOM 6099 C C . LEU A 1 776 ? 5.957 2.012 32.275 1.00 98.38 776 LEU A C 1
ATOM 6101 O O . LEU A 1 776 ? 6.835 1.392 31.675 1.00 98.38 776 LEU A O 1
ATOM 6105 N N . LYS A 1 777 ? 5.002 1.397 32.981 1.00 97.94 777 LYS A N 1
ATOM 6106 C CA . LYS A 1 777 ? 4.847 -0.062 33.010 1.00 97.94 777 LYS A CA 1
ATOM 6107 C C . LYS A 1 777 ? 4.487 -0.603 31.625 1.00 97.94 777 LYS A C 1
ATOM 6109 O O . LYS A 1 777 ? 5.165 -1.498 31.139 1.00 97.94 777 LYS A O 1
ATOM 6114 N N . LEU A 1 778 ? 3.482 -0.025 30.967 1.00 97.00 778 LEU A N 1
ATOM 6115 C CA . LEU A 1 778 ? 3.055 -0.385 29.614 1.00 97.00 778 LEU A CA 1
ATOM 6116 C C . LEU A 1 778 ? 4.214 -0.299 28.622 1.00 97.00 778 LEU A C 1
ATOM 6118 O O . LEU A 1 778 ? 4.442 -1.245 27.871 1.00 97.00 778 LEU A O 1
ATOM 6122 N N . LEU A 1 779 ? 4.967 0.803 28.629 1.00 96.94 779 LEU A N 1
ATOM 6123 C CA . LEU A 1 779 ? 6.098 0.994 27.724 1.00 96.94 779 LEU A CA 1
ATOM 6124 C C . LEU A 1 779 ? 7.196 -0.046 27.973 1.00 96.94 779 LEU A C 1
ATOM 6126 O O . LEU A 1 779 ? 7.727 -0.584 27.008 1.00 96.94 779 LEU A O 1
ATOM 6130 N N . ARG A 1 780 ? 7.504 -0.394 29.230 1.00 97.00 780 ARG A N 1
ATOM 6131 C CA . ARG A 1 780 ? 8.472 -1.464 29.548 1.00 97.00 780 ARG A CA 1
ATOM 6132 C C . ARG A 1 780 ? 7.988 -2.844 29.107 1.00 97.00 780 ARG A C 1
ATOM 6134 O O . ARG A 1 780 ? 8.762 -3.572 28.495 1.00 97.00 780 ARG A O 1
ATOM 6141 N N . ASP A 1 781 ? 6.727 -3.168 29.384 1.00 95.25 781 ASP A N 1
ATOM 6142 C CA . ASP A 1 781 ? 6.114 -4.462 29.055 1.00 95.25 781 ASP A CA 1
ATOM 6143 C C . ASP A 1 781 ? 5.990 -4.678 27.534 1.00 95.25 781 ASP A C 1
ATOM 6145 O O . ASP A 1 781 ? 5.919 -5.812 27.072 1.00 95.25 781 ASP A O 1
ATOM 6149 N N . SER A 1 782 ? 5.962 -3.591 26.757 1.00 94.94 782 SER A N 1
ATOM 6150 C CA . SER A 1 782 ? 5.823 -3.593 25.293 1.00 94.94 782 SER A CA 1
ATOM 6151 C C . SER A 1 782 ? 7.117 -3.254 24.546 1.00 94.94 782 SER A C 1
ATOM 6153 O O . SER A 1 782 ? 7.068 -2.829 23.394 1.00 94.94 782 SER A O 1
ATOM 6155 N N . ARG A 1 783 ? 8.284 -3.368 25.191 1.00 94.00 783 ARG A N 1
ATOM 6156 C CA . ARG A 1 783 ? 9.566 -3.084 24.531 1.00 94.00 783 ARG A CA 1
ATOM 6157 C C . ARG A 1 783 ? 9.826 -4.036 23.360 1.00 94.00 783 ARG A C 1
ATOM 6159 O O . ARG A 1 783 ? 9.623 -5.244 23.514 1.00 94.00 783 ARG A O 1
ATOM 6166 N N . PRO A 1 784 ? 10.348 -3.529 22.229 1.00 91.06 784 PRO A N 1
ATOM 6167 C CA . PRO A 1 784 ? 10.888 -4.385 21.184 1.00 91.06 784 PRO A CA 1
ATOM 6168 C C . PRO A 1 784 ? 11.992 -5.299 21.729 1.00 91.06 784 PRO A C 1
ATOM 6170 O O . PRO A 1 784 ? 12.695 -4.977 22.693 1.00 91.06 784 PRO A O 1
ATOM 6173 N N . ARG A 1 785 ? 12.171 -6.460 21.095 1.00 89.62 785 ARG A N 1
ATOM 6174 C CA . ARG A 1 785 ? 13.226 -7.404 21.478 1.00 89.62 785 ARG A CA 1
ATOM 6175 C C . ARG A 1 785 ? 14.596 -6.735 21.321 1.00 89.62 785 ARG A C 1
ATOM 6177 O O . ARG A 1 785 ? 14.920 -6.255 20.247 1.00 89.62 785 ARG A O 1
ATOM 6184 N N . GLY A 1 786 ? 15.401 -6.753 22.382 1.00 93.12 786 GLY A N 1
ATOM 6185 C CA . GLY A 1 786 ? 16.732 -6.129 22.406 1.00 93.12 786 GLY A CA 1
ATOM 6186 C C . GLY A 1 786 ? 16.785 -4.805 23.172 1.00 93.12 786 GLY A C 1
ATOM 6187 O O . GLY A 1 786 ? 17.838 -4.481 23.712 1.00 93.12 786 GLY A O 1
ATOM 6188 N N . VAL A 1 787 ? 15.653 -4.116 23.343 1.00 96.06 787 VAL A N 1
ATOM 6189 C CA . VAL A 1 787 ? 15.571 -2.860 24.104 1.00 96.06 787 VAL A CA 1
ATOM 6190 C C . VAL A 1 787 ? 15.518 -3.171 25.604 1.00 96.06 787 VAL A C 1
ATOM 6192 O O . VAL A 1 787 ? 14.522 -3.701 26.104 1.00 96.06 787 VAL A O 1
ATOM 6195 N N . ARG A 1 788 ? 16.588 -2.873 26.357 1.00 96.12 788 ARG A N 1
ATOM 6196 C CA . ARG A 1 788 ? 16.685 -3.182 27.804 1.00 96.12 788 ARG A CA 1
ATOM 6197 C C . ARG A 1 788 ? 16.482 -1.957 28.688 1.00 96.12 788 ARG A C 1
ATOM 6199 O O . ARG A 1 788 ? 16.027 -2.073 29.829 1.00 96.12 788 ARG A O 1
ATOM 6206 N N . SER A 1 789 ? 16.760 -0.776 28.163 1.00 97.25 789 SER A N 1
ATOM 6207 C CA . SER A 1 789 ? 16.708 0.501 28.868 1.00 97.25 789 SER A CA 1
ATOM 6208 C C . SER A 1 789 ? 16.107 1.598 27.981 1.00 97.25 789 SER A C 1
ATOM 6210 O O . SER A 1 789 ? 15.730 1.340 26.843 1.00 97.25 789 SER A O 1
ATOM 6212 N N . TRP A 1 790 ? 15.961 2.820 28.507 1.00 97.69 790 TRP A N 1
ATOM 6213 C CA . TRP A 1 790 ? 15.516 3.958 27.691 1.00 97.69 790 TRP A CA 1
ATOM 6214 C C . TRP A 1 790 ? 16.594 4.441 26.717 1.00 97.69 790 TRP A C 1
ATOM 6216 O O . TRP A 1 790 ? 16.249 4.992 25.684 1.00 97.69 790 TRP A O 1
ATOM 6226 N N . SER A 1 791 ? 17.880 4.212 26.999 1.00 97.06 791 SER A N 1
ATOM 6227 C CA . SER A 1 791 ? 18.953 4.544 26.052 1.00 97.06 791 SER A CA 1
ATOM 6228 C C . SER A 1 791 ? 18.991 3.614 24.839 1.00 97.06 791 SER A C 1
ATOM 6230 O O . SER A 1 791 ? 19.533 4.003 23.813 1.00 97.06 791 SER A O 1
ATOM 6232 N N . ASP A 1 792 ? 18.396 2.421 24.945 1.00 96.81 792 ASP A N 1
ATOM 6233 C CA . ASP A 1 792 ? 18.297 1.454 23.841 1.00 96.81 792 ASP A CA 1
ATOM 6234 C C . ASP A 1 792 ? 17.006 1.627 23.023 1.00 96.81 792 ASP A C 1
ATOM 6236 O O . ASP A 1 792 ? 16.780 0.896 22.066 1.00 96.81 792 ASP A O 1
ATOM 6240 N N . GLU A 1 793 ? 16.096 2.508 23.448 1.00 97.44 793 GLU A N 1
ATOM 6241 C CA . GLU A 1 793 ? 14.830 2.733 22.750 1.00 97.44 793 GLU A CA 1
ATOM 6242 C C . GLU A 1 793 ? 15.074 3.651 21.547 1.00 97.44 793 GLU A C 1
ATOM 6244 O O . GLU A 1 793 ? 15.668 4.724 21.675 1.00 97.44 793 GLU A O 1
ATOM 6249 N N . GLU A 1 794 ? 14.606 3.221 20.377 1.00 96.19 794 GLU A N 1
ATOM 6250 C CA . GLU A 1 794 ? 14.814 3.924 19.106 1.00 96.19 794 GLU A CA 1
ATOM 6251 C C . GLU A 1 794 ? 13.562 4.677 18.640 1.00 96.19 794 GLU A C 1
ATOM 6253 O O . GLU A 1 794 ? 13.647 5.485 17.722 1.00 96.19 794 GLU A O 1
ATOM 6258 N N . SER A 1 795 ? 12.407 4.470 19.283 1.00 95.69 795 SER A N 1
ATOM 6259 C CA . SER A 1 795 ? 11.172 5.192 18.962 1.00 95.69 795 SER A CA 1
ATOM 6260 C C . SER A 1 795 ? 11.072 6.517 19.723 1.00 95.69 795 SER A C 1
ATOM 6262 O O . SER A 1 795 ? 10.931 6.551 20.951 1.00 95.69 795 SER A O 1
ATOM 6264 N N . ALA A 1 796 ? 11.060 7.625 18.979 1.00 96.31 796 ALA A N 1
ATOM 6265 C CA . ALA A 1 796 ? 10.901 8.971 19.521 1.00 96.31 796 ALA A CA 1
ATOM 6266 C C . ALA A 1 796 ? 9.570 9.136 20.277 1.00 96.31 796 ALA A C 1
ATOM 6268 O O . ALA A 1 796 ? 9.542 9.730 21.352 1.00 96.31 796 ALA A O 1
ATOM 6269 N N . GLU A 1 797 ? 8.479 8.562 19.769 1.00 96.81 797 GLU A N 1
ATOM 6270 C CA . GLU A 1 797 ? 7.142 8.618 20.379 1.00 96.81 797 GLU A CA 1
ATOM 6271 C C . GLU A 1 797 ? 7.104 7.930 21.748 1.00 96.81 797 GLU A C 1
ATOM 6273 O O . GLU A 1 797 ? 6.595 8.490 22.725 1.00 96.81 797 GLU A O 1
ATOM 6278 N N . ARG A 1 798 ? 7.689 6.727 21.841 1.00 97.56 798 ARG A N 1
ATOM 6279 C CA . ARG A 1 798 ? 7.782 5.959 23.093 1.00 97.56 798 ARG A CA 1
ATOM 6280 C C . ARG A 1 798 ? 8.625 6.698 24.126 1.00 97.56 798 ARG A C 1
ATOM 6282 O O . ARG A 1 798 ? 8.232 6.782 25.291 1.00 97.56 798 ARG A O 1
ATOM 6289 N N . LEU A 1 799 ? 9.744 7.282 23.700 1.00 98.19 799 LEU A N 1
ATOM 6290 C CA . LEU A 1 799 ? 10.614 8.085 24.55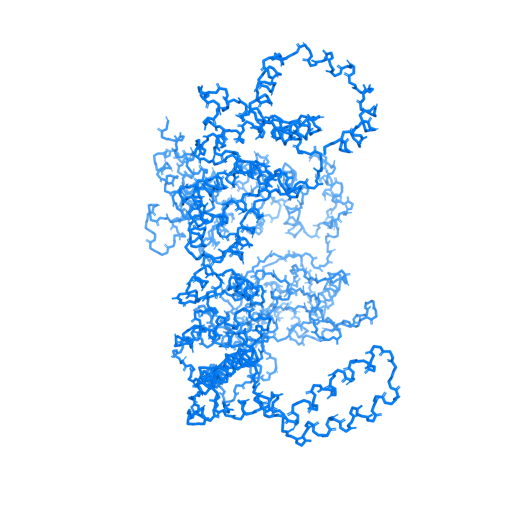8 1.00 98.19 799 LEU A CA 1
ATOM 6291 C C . LEU A 1 799 ? 9.951 9.380 25.031 1.00 98.19 799 LEU A C 1
ATOM 6293 O O . LEU A 1 799 ? 10.096 9.733 26.200 1.00 98.19 799 LEU A O 1
ATOM 6297 N N . VAL A 1 800 ? 9.187 10.062 24.174 1.00 98.38 800 VAL A N 1
ATOM 6298 C CA . VAL A 1 800 ? 8.405 11.241 24.574 1.00 98.38 800 VAL A CA 1
ATOM 6299 C C . VAL A 1 800 ? 7.337 10.867 25.598 1.00 98.38 800 VAL A C 1
ATOM 6301 O O . VAL A 1 800 ? 7.221 11.547 26.615 1.00 98.38 800 VAL A O 1
ATOM 6304 N N . CYS A 1 801 ? 6.607 9.768 25.395 1.00 98.31 801 CYS A N 1
ATOM 6305 C CA . CYS A 1 801 ? 5.621 9.295 26.370 1.00 98.31 801 CYS A CA 1
ATOM 6306 C C . CYS A 1 801 ? 6.274 8.924 27.712 1.00 98.31 801 CYS A C 1
ATOM 6308 O O . CYS A 1 801 ? 5.741 9.257 28.771 1.00 98.31 801 CYS A O 1
ATOM 6310 N N . ALA A 1 802 ? 7.447 8.279 27.688 1.00 98.44 802 ALA A N 1
ATOM 6311 C CA . ALA A 1 802 ? 8.217 7.987 28.896 1.00 98.44 802 ALA A CA 1
ATOM 6312 C C . ALA A 1 802 ? 8.699 9.270 29.592 1.00 98.44 802 ALA A C 1
ATOM 6314 O O . ALA A 1 802 ? 8.569 9.384 30.811 1.00 98.44 802 ALA A O 1
ATOM 6315 N N . GLY A 1 803 ? 9.210 10.241 28.828 1.00 98.31 803 GLY A N 1
ATOM 6316 C CA . GLY A 1 803 ? 9.647 11.544 29.324 1.00 98.31 803 GLY A CA 1
ATOM 6317 C C . GLY A 1 803 ? 8.513 12.313 29.998 1.00 98.31 803 GLY A C 1
ATOM 6318 O O . GLY A 1 803 ? 8.668 12.735 31.141 1.00 98.31 803 GLY A O 1
ATOM 6319 N N . LEU A 1 804 ? 7.348 12.394 29.348 1.00 98.44 804 LEU A N 1
ATOM 6320 C CA . LEU A 1 804 ? 6.138 13.005 29.904 1.00 98.44 804 LEU A CA 1
ATOM 6321 C C . LEU A 1 804 ? 5.713 12.327 31.208 1.00 98.44 804 LEU A C 1
ATOM 6323 O O . LEU A 1 804 ? 5.501 13.002 32.208 1.00 98.44 804 LEU A O 1
ATOM 6327 N N . ALA A 1 805 ? 5.653 10.994 31.230 1.00 98.44 805 ALA A N 1
ATOM 6328 C CA . ALA A 1 805 ? 5.249 10.254 32.421 1.00 98.44 805 ALA A CA 1
ATOM 6329 C C . ALA A 1 805 ? 6.232 10.445 33.592 1.00 98.44 805 ALA A C 1
ATOM 6331 O O . ALA A 1 805 ? 5.818 10.588 34.742 1.00 98.44 805 ALA A O 1
ATOM 6332 N N . LEU A 1 806 ? 7.540 10.461 33.317 1.00 98.50 806 LEU A N 1
ATOM 6333 C CA . LEU A 1 806 ? 8.577 10.736 34.318 1.00 98.50 806 LEU A CA 1
ATOM 6334 C C . LEU A 1 806 ? 8.497 12.170 34.841 1.00 98.50 806 LEU A C 1
ATOM 6336 O O . LEU A 1 806 ? 8.675 12.391 36.037 1.00 98.50 806 LEU A O 1
ATOM 6340 N N . GLU A 1 807 ? 8.208 13.126 33.966 1.00 98.19 807 GLU A N 1
ATOM 6341 C CA . GLU A 1 807 ? 8.016 14.522 34.334 1.00 98.19 807 GLU A CA 1
ATOM 6342 C C . GLU A 1 807 ? 6.793 14.698 35.246 1.00 98.19 807 GLU A C 1
ATOM 6344 O O . GLU A 1 807 ? 6.913 15.307 36.308 1.00 98.19 807 GLU A O 1
ATOM 6349 N N . THR A 1 808 ? 5.653 14.084 34.907 1.00 97.75 808 THR A N 1
ATOM 6350 C CA . THR A 1 808 ? 4.442 14.077 35.750 1.00 97.75 808 THR A CA 1
ATOM 6351 C C . THR A 1 808 ? 4.674 13.371 37.094 1.00 97.75 808 THR A C 1
ATOM 6353 O O . THR A 1 808 ? 4.057 13.724 38.091 1.00 97.75 808 THR A O 1
ATOM 6356 N N . LEU A 1 809 ? 5.612 12.421 37.164 1.00 98.12 809 LEU A N 1
ATOM 6357 C CA . LEU A 1 809 ? 6.066 11.790 38.413 1.00 98.12 809 LEU A CA 1
ATOM 6358 C C . LEU A 1 809 ? 7.172 12.576 39.139 1.00 98.12 809 LEU A C 1
ATOM 6360 O O . LEU A 1 809 ? 7.801 12.029 40.048 1.00 98.12 809 LEU A O 1
ATOM 6364 N N . HIS A 1 810 ? 7.439 13.820 38.736 1.00 97.81 810 HIS A N 1
ATOM 6365 C CA . HIS A 1 810 ? 8.459 14.697 39.313 1.00 97.81 810 HIS A CA 1
ATOM 6366 C C . HIS A 1 810 ? 9.883 14.108 39.269 1.00 97.81 810 HIS A C 1
ATOM 6368 O O . HIS A 1 810 ? 10.655 14.218 40.221 1.00 97.81 810 HIS A O 1
ATOM 6374 N N . ARG A 1 811 ? 10.261 13.484 38.141 1.00 97.81 811 ARG A N 1
ATOM 6375 C CA . ARG A 1 811 ? 11.610 12.935 37.877 1.00 97.81 811 ARG A CA 1
ATOM 6376 C C . ARG A 1 811 ? 12.305 13.657 36.707 1.00 97.81 811 ARG A C 1
ATOM 6378 O O . ARG A 1 811 ? 12.621 13.018 35.699 1.00 97.81 811 ARG A O 1
ATOM 6385 N N . PRO A 1 812 ? 12.574 14.971 36.820 1.00 97.31 812 PRO A N 1
ATOM 6386 C CA . PRO A 1 812 ? 12.974 15.821 35.694 1.00 97.31 812 PRO A CA 1
ATOM 6387 C C . PRO A 1 812 ? 14.280 15.387 35.016 1.00 97.31 812 PRO A C 1
ATOM 6389 O O . PRO A 1 812 ? 14.350 15.380 33.794 1.00 97.31 812 PRO A O 1
ATOM 6392 N N . SER A 1 813 ? 15.285 14.928 35.771 1.00 97.06 813 SER A N 1
ATOM 6393 C CA . SER A 1 813 ? 16.555 14.458 35.189 1.00 97.06 813 SER A CA 1
ATOM 6394 C C . SER A 1 813 ? 16.375 13.230 34.280 1.00 97.06 813 SER A C 1
ATOM 6396 O O . SER A 1 813 ? 16.929 13.176 33.183 1.00 97.06 813 SER A O 1
ATOM 6398 N N . GLN A 1 814 ? 15.543 12.262 34.685 1.00 97.94 814 GLN A N 1
ATOM 6399 C CA . GLN A 1 814 ? 15.249 11.087 33.852 1.00 97.94 814 GLN A CA 1
ATOM 6400 C C . GLN A 1 814 ? 14.392 11.466 32.638 1.00 97.94 814 GLN A C 1
ATOM 6402 O O . GLN A 1 814 ? 14.597 10.925 31.550 1.00 97.94 814 GLN A O 1
ATOM 6407 N N . ALA A 1 815 ? 13.451 12.400 32.817 1.00 98.12 815 ALA A N 1
ATOM 6408 C CA . ALA A 1 815 ? 12.636 12.929 31.730 1.00 98.12 815 ALA A CA 1
ATOM 6409 C C . ALA A 1 815 ? 13.499 13.643 30.676 1.00 98.12 815 ALA A C 1
ATOM 6411 O O . ALA A 1 815 ? 13.378 13.337 29.491 1.00 98.12 815 ALA A O 1
ATOM 6412 N N . ALA A 1 816 ? 14.427 14.508 31.103 1.00 97.69 816 ALA A N 1
ATOM 6413 C CA . ALA A 1 816 ? 15.381 15.185 30.227 1.00 97.69 816 ALA A CA 1
ATOM 6414 C C . ALA A 1 816 ? 16.209 14.180 29.409 1.00 97.69 816 ALA A C 1
ATOM 6416 O O . ALA A 1 816 ? 16.288 14.313 28.190 1.00 97.69 816 ALA A O 1
ATOM 6417 N N . GLY A 1 817 ? 16.723 13.117 30.041 1.00 97.88 817 GLY A N 1
ATOM 6418 C CA . GLY A 1 817 ? 17.431 12.041 29.336 1.00 97.88 817 GLY A CA 1
ATOM 6419 C C . GLY A 1 817 ? 16.578 11.347 28.262 1.00 97.88 817 GLY A C 1
ATOM 6420 O O . GLY A 1 817 ? 17.049 11.127 27.146 1.00 97.88 817 GLY A O 1
ATOM 6421 N N . CYS A 1 818 ? 15.302 11.063 28.553 1.00 98.31 818 CYS A N 1
ATOM 6422 C CA . CYS A 1 818 ? 14.381 10.485 27.566 1.00 98.31 818 CYS A CA 1
ATOM 6423 C C . CYS A 1 818 ? 14.114 11.448 26.400 1.00 98.31 818 CYS A C 1
ATOM 6425 O O . CYS A 1 818 ? 14.134 11.029 25.246 1.00 98.31 818 CYS A O 1
ATOM 6427 N N . TYR A 1 819 ? 13.907 12.739 26.675 1.00 98.44 819 TYR A N 1
ATOM 6428 C CA . TYR A 1 819 ? 13.674 13.743 25.636 1.00 98.44 819 TYR A CA 1
ATOM 6429 C C . TYR A 1 819 ? 14.915 14.007 24.765 1.00 98.44 819 TYR A C 1
ATOM 6431 O O . TYR A 1 819 ? 14.796 14.163 23.547 1.00 98.44 819 TYR A O 1
ATOM 6439 N N . GLN A 1 820 ? 16.115 14.012 25.350 1.00 97.88 820 GLN A N 1
ATOM 6440 C CA . GLN A 1 820 ? 17.365 14.097 24.591 1.00 97.88 820 GLN A CA 1
ATOM 6441 C C . GLN A 1 820 ? 17.503 12.914 23.630 1.00 97.88 820 GLN A C 1
ATOM 6443 O O . GLN A 1 820 ? 17.758 13.129 22.442 1.00 97.88 820 GLN A O 1
ATOM 6448 N N . GLN A 1 821 ? 17.278 11.689 24.117 1.00 97.62 821 GLN A N 1
ATOM 6449 C CA . GLN A 1 821 ? 17.299 10.491 23.280 1.00 97.62 821 GLN A CA 1
ATOM 6450 C C . GLN A 1 821 ? 16.228 10.572 22.184 1.00 97.62 821 GLN A C 1
ATOM 6452 O O . GLN A 1 821 ? 16.545 10.384 21.012 1.00 97.62 821 GLN A O 1
ATOM 6457 N N . ALA A 1 822 ? 14.992 10.958 22.527 1.00 97.50 822 ALA A N 1
ATOM 6458 C CA . ALA A 1 822 ? 13.891 11.087 21.570 1.00 97.50 822 ALA A CA 1
ATOM 6459 C C . ALA A 1 822 ? 14.228 12.044 20.422 1.00 97.50 822 ALA A C 1
ATOM 6461 O O . ALA A 1 822 ? 13.889 11.774 19.277 1.00 97.50 822 ALA A O 1
ATOM 6462 N N . SER A 1 823 ? 14.944 13.138 20.701 1.00 95.31 823 SER A N 1
ATOM 6463 C CA . SER A 1 823 ? 15.334 14.115 19.675 1.00 95.31 823 SER A CA 1
ATOM 6464 C C . SER A 1 823 ? 16.283 13.559 18.601 1.00 95.31 823 SER A C 1
ATOM 6466 O O . SER A 1 823 ? 16.415 14.163 17.532 1.00 95.31 823 SER A O 1
ATOM 6468 N N . ARG A 1 824 ? 16.934 12.422 18.884 1.00 95.50 824 ARG A N 1
ATOM 6469 C CA . ARG A 1 824 ? 17.877 11.710 18.007 1.00 95.50 824 ARG A CA 1
ATOM 6470 C C . ARG A 1 824 ? 17.305 10.403 17.457 1.00 95.50 824 ARG A C 1
ATOM 6472 O O . ARG A 1 824 ? 17.816 9.911 16.460 1.00 95.50 824 ARG A O 1
ATOM 6479 N N . ALA A 1 825 ? 16.266 9.872 18.093 1.00 93.81 825 ALA A N 1
ATOM 6480 C CA . ALA A 1 825 ? 15.644 8.607 17.739 1.00 93.81 825 ALA A CA 1
ATOM 6481 C C . ALA A 1 825 ? 14.866 8.681 16.405 1.00 93.81 825 ALA A C 1
ATOM 6483 O O . ALA A 1 825 ? 14.702 9.755 15.806 1.00 93.81 825 ALA A O 1
ATOM 6484 N N . TYR A 1 826 ? 14.392 7.525 15.946 1.00 90.31 826 TYR A N 1
ATOM 6485 C CA . TYR A 1 826 ? 13.513 7.378 14.790 1.00 90.31 826 TYR A CA 1
ATOM 6486 C C . TYR A 1 826 ? 12.073 7.772 15.151 1.00 90.31 826 TYR A C 1
ATOM 6488 O O . TYR A 1 826 ? 11.566 7.421 16.219 1.00 90.31 826 TYR A O 1
ATOM 6496 N N . GLY A 1 827 ? 11.403 8.509 14.269 1.00 88.88 827 GLY A N 1
ATOM 6497 C CA . GLY A 1 827 ? 10.011 8.924 14.441 1.00 88.88 827 GLY A CA 1
ATOM 6498 C C . GLY A 1 827 ? 9.726 10.310 13.859 1.00 88.88 827 GLY A C 1
ATOM 6499 O O . GLY A 1 827 ? 10.655 10.968 13.379 1.00 88.88 827 GLY A O 1
ATOM 6500 N N . PRO A 1 828 ? 8.464 10.769 13.930 1.00 86.44 828 PRO A N 1
ATOM 6501 C CA . PRO A 1 828 ? 8.033 11.997 13.271 1.00 86.44 828 PRO A CA 1
ATOM 6502 C C . PRO A 1 828 ? 8.808 13.236 13.738 1.00 86.44 828 PRO A C 1
ATOM 6504 O O . PRO A 1 828 ? 9.117 13.402 14.928 1.00 86.44 828 PRO A O 1
ATOM 6507 N N . THR A 1 829 ? 9.118 14.135 12.805 1.00 80.94 829 THR A N 1
ATOM 6508 C CA . THR A 1 829 ? 9.942 15.331 13.046 1.00 80.94 829 THR A CA 1
ATOM 6509 C C . THR A 1 829 ? 9.365 16.225 14.145 1.00 80.94 829 THR A C 1
ATOM 6511 O O . THR A 1 829 ? 10.107 16.749 14.984 1.00 80.94 829 THR A O 1
ATOM 6514 N N . GLU A 1 830 ? 8.042 16.359 14.220 1.00 85.69 830 GLU A N 1
ATOM 6515 C CA . GLU A 1 830 ? 7.345 17.129 15.248 1.00 85.69 830 GLU A CA 1
ATOM 6516 C C . GLU A 1 830 ? 7.529 16.554 16.656 1.00 85.69 830 GLU A C 1
ATOM 6518 O O . GLU A 1 830 ? 7.710 17.314 17.611 1.00 85.69 830 GLU A O 1
ATOM 6523 N N . VAL A 1 831 ? 7.579 15.226 16.791 1.00 92.31 831 VAL A N 1
ATOM 6524 C CA . VAL A 1 831 ? 7.815 14.538 18.069 1.00 92.31 831 VAL A CA 1
ATOM 6525 C C . VAL A 1 831 ? 9.247 14.791 18.540 1.00 92.31 831 VAL A C 1
ATOM 6527 O O . VAL A 1 831 ? 9.477 15.159 19.696 1.00 92.31 831 VAL A O 1
ATOM 6530 N N . LYS A 1 832 ? 10.220 14.690 17.628 1.00 94.44 832 LYS A N 1
ATOM 6531 C CA . LYS A 1 832 ? 11.641 14.967 17.907 1.00 94.44 832 LYS A CA 1
ATOM 6532 C C . LYS A 1 832 ? 11.870 16.433 18.280 1.00 94.44 832 LYS A C 1
ATOM 6534 O O . LYS A 1 832 ? 12.654 16.734 19.186 1.00 94.44 832 LYS A O 1
ATOM 6539 N N . ARG A 1 833 ? 11.173 17.354 17.607 1.00 87.06 833 ARG A N 1
ATOM 6540 C CA . ARG A 1 833 ? 11.208 18.799 17.881 1.00 87.06 833 ARG A CA 1
ATOM 6541 C C . ARG A 1 833 ? 10.628 19.116 19.256 1.00 87.06 833 ARG A C 1
ATOM 6543 O O . ARG A 1 833 ? 11.280 19.819 20.031 1.00 87.06 833 ARG A O 1
ATOM 6550 N N . PHE A 1 834 ? 9.457 18.559 19.574 1.00 94.56 834 PHE A N 1
ATOM 6551 C CA . PHE A 1 834 ? 8.848 18.657 20.900 1.00 94.56 834 PHE A CA 1
ATOM 6552 C C . PHE A 1 834 ? 9.821 18.183 21.983 1.00 94.56 834 PHE A C 1
ATOM 6554 O O . PHE A 1 834 ? 10.095 18.918 22.934 1.00 94.56 834 PHE A O 1
ATOM 6561 N N . ALA A 1 835 ? 10.425 17.006 21.794 1.00 96.75 835 ALA A N 1
ATOM 6562 C CA . ALA A 1 835 ? 11.388 16.453 22.735 1.00 96.75 835 ALA A CA 1
ATOM 6563 C C . ALA A 1 835 ? 12.600 17.375 22.944 1.00 96.75 835 ALA A C 1
ATOM 6565 O O . ALA A 1 835 ? 12.959 17.683 24.077 1.00 96.75 835 ALA A O 1
ATOM 6566 N N . ARG A 1 836 ? 13.192 17.903 21.866 1.00 95.81 836 ARG A N 1
ATOM 6567 C CA . ARG A 1 836 ? 14.328 18.835 21.951 1.00 95.81 836 ARG A CA 1
ATOM 6568 C C . ARG A 1 836 ? 13.987 20.100 22.743 1.00 95.81 836 ARG A C 1
ATOM 6570 O O . ARG A 1 836 ? 14.812 20.566 23.526 1.00 95.81 836 ARG A O 1
ATOM 6577 N N . GLY A 1 837 ? 12.792 20.657 22.537 1.00 94.25 837 GLY A N 1
ATOM 6578 C CA . GLY A 1 837 ? 12.313 21.821 23.285 1.00 94.25 837 GLY A CA 1
ATOM 6579 C C . GLY A 1 837 ? 12.144 21.523 24.776 1.00 94.25 837 GLY A C 1
ATOM 6580 O O . GLY A 1 837 ? 12.612 22.292 25.613 1.00 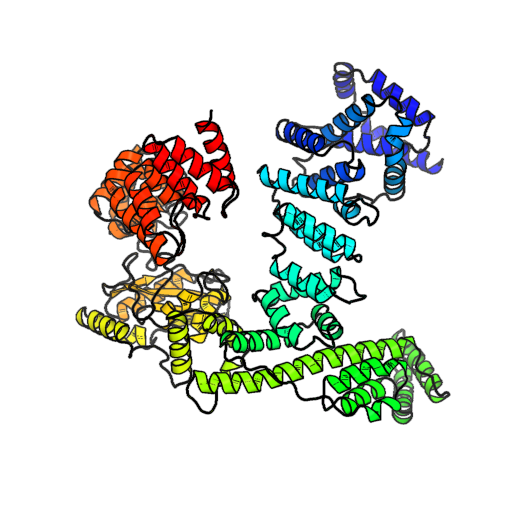94.25 837 GLY A O 1
ATOM 6581 N N . ARG A 1 838 ? 11.539 20.377 25.113 1.00 97.44 838 ARG A N 1
ATOM 6582 C CA . ARG A 1 838 ? 11.318 19.959 26.507 1.00 97.44 838 ARG A CA 1
ATOM 6583 C C . ARG A 1 838 ? 12.601 19.581 27.239 1.00 97.44 838 ARG A C 1
ATOM 6585 O O . ARG A 1 838 ? 12.732 19.942 28.401 1.00 97.44 838 ARG A O 1
ATOM 6592 N N . ALA A 1 839 ? 13.558 18.935 26.570 1.00 96.81 839 ALA A N 1
ATOM 6593 C CA . ALA A 1 839 ? 14.876 18.644 27.139 1.00 96.81 839 ALA A CA 1
ATOM 6594 C C . ALA A 1 839 ? 15.572 19.931 27.609 1.00 96.81 839 ALA A C 1
ATOM 6596 O O . ALA A 1 839 ? 15.917 20.048 28.779 1.00 96.81 839 ALA A O 1
ATOM 6597 N N . LYS A 1 840 ? 15.660 20.938 26.728 1.00 94.56 840 LYS A N 1
ATOM 6598 C CA . LYS A 1 840 ? 16.248 22.245 27.061 1.00 94.56 840 LYS A CA 1
ATOM 6599 C C . LYS A 1 840 ? 15.524 22.943 28.211 1.00 94.56 840 LYS A C 1
ATOM 6601 O O . LYS A 1 840 ? 16.169 23.564 29.042 1.00 94.56 840 LYS A O 1
ATOM 6606 N N . ALA A 1 841 ? 14.195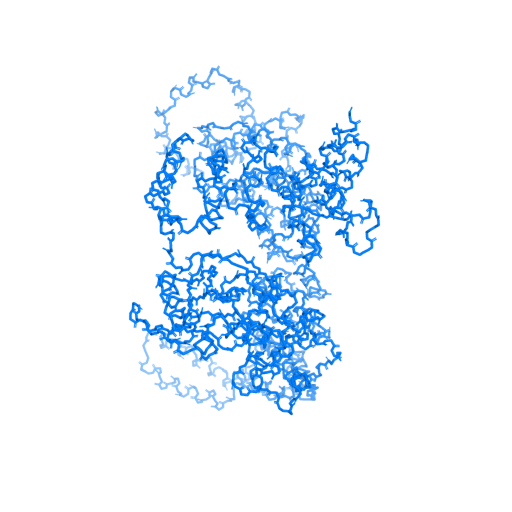 22.850 28.246 1.00 95.94 841 ALA A N 1
ATOM 6607 C CA . ALA A 1 841 ? 13.388 23.473 29.291 1.00 95.94 841 ALA A CA 1
ATOM 6608 C C . ALA A 1 841 ? 13.531 22.804 30.669 1.00 95.94 841 ALA A C 1
ATOM 6610 O O . ALA A 1 841 ? 13.235 23.451 31.660 1.00 95.94 841 ALA A O 1
ATOM 6611 N N . LEU A 1 842 ? 13.927 21.527 30.734 1.00 94.56 842 LEU A N 1
ATOM 6612 C CA . LEU A 1 842 ? 14.196 20.820 31.995 1.00 94.56 842 LEU A CA 1
ATOM 6613 C C . LEU A 1 842 ? 15.659 20.930 32.448 1.00 94.56 842 LEU A C 1
ATOM 6615 O O . LEU A 1 842 ? 15.959 20.642 33.604 1.00 94.56 842 LEU A O 1
ATOM 6619 N N . GLU A 1 843 ? 16.566 21.262 31.529 1.00 92.56 843 GLU A N 1
ATOM 6620 C CA . GLU A 1 843 ? 17.976 21.547 31.822 1.00 92.56 843 GLU A CA 1
ATOM 6621 C C . GLU A 1 843 ? 18.194 22.965 32.358 1.00 92.56 843 GLU A C 1
ATOM 6623 O O . GLU A 1 843 ? 19.117 23.174 33.146 1.00 92.56 843 GLU A O 1
ATOM 6628 N N . ALA A 1 844 ? 17.378 23.915 31.894 1.00 92.19 844 ALA A N 1
ATOM 6629 C CA . ALA A 1 844 ? 17.314 25.284 32.398 1.00 92.19 844 ALA A CA 1
ATOM 6630 C C . ALA A 1 844 ? 16.547 25.337 33.724 1.00 92.19 844 ALA A C 1
ATOM 6632 O O . ALA A 1 844 ? 16.994 26.101 34.610 1.00 92.19 844 ALA A O 1
#

Secondary structure (DSSP, 8-state):
-HHHHHHHHTTGGGGSTT-HHHHHHHTTTS-HHHHHHHHHHHHHH-TTTHHHHHHHHHHHHTT-S---HHHHHHHHHHHHT-TTS-HHHHHHHHHHHHHT--STTSSHHHHHHHHHHHHHHHHT-S-HHHHHGGGHHHHHHHHH-TT----HHHHHT-TTS-HHHHHHHHHHHHHHHHTT-S--THHHHHHHHHHHTT---HHHHHHHHHHHHHTT-STTTS-HHHHHHHHHHHTT--S-HHHHHHHHHHHHHHH-S-HHHHHHHHHTTSGGGHHHHHHHHHSS--HHHHHHHHHHHHHHHTT------PPPPPPSGGGGGS-GGGHHHHHHHHHH-TTHHHHHHHHHHTTS--HHHHHHHHHHHHHHHHH--HHHHHHHHHHHHHHHHHHHTT-PPPHHHHHHHHHHHHHHHHHHHHHHHHHHHHHHHHHHHHHHHT-SS--GGGGSHHHHHHHHHHHH--HHHHHHHHHHHHHHTSSSP-S-TTSHHHHHHHHHHHHTT---HHHHHT--EEEEEETTEEEEEEE---HHHHHTTTTTTT-TTSTTSTTTTHHHHHHH-TTEEEEEEE-TTS-EEEEEEEEE-TT--EEE---EESS-S-HHHHHHHHHHHHHHHTT--B-S------SSSS-------B-TT-TTGGGSTT-HHHHHHHH--TTTHHHHHHHTHHHH-SHHHHHHHHHT-HHHHSSGGGGGGGHHHHHHH-S--HHHHHHHHHHHHHTT-HHHHHHHHHHHHHHHHHHHHHHSS---HHHHHHHHHH-HHHHHHHHHHTPPTT--SSTT--BHHHHHHHHHHHHHTT-HHHHHHHHHHHTTSBS-HHHHHHHHHHHHHHH-